Protein AF-A0A4P5YFX7-F1 (afdb_monomer)

Secondary structure (DSSP, 8-state):
-PPPP-PPPSBSEEEEE--TTS--THHHHHHHHHHHHHT----TTTTTSB-TTSPBPPSSPPPEEEEEPPS--S-SS-HHHHHHHHTBS-EEEEESTTGGG-HHHHHHHHHHIIIIIGGGEEEEE-SSBTT--GGGGGGB-S-HHHHEEE-TTSPEEEEE---EEEE-S-TTS----S-HHHHHHHHHHTT--HHHHHHHHHHHHHHHHHHHHHHHHHHHT--HHHHHHHHHHHHHHHHHHHHHHHHHHHHHHHHHHHHHHHHHHHHGGGS---HHHHHHHHHHHHHHHHHHHHHHHHHHHHHHTHHHHHHHHHHHHHHH--HHHHHHHHHHHHHHHHTT-HHHHHHHHHHHHHTT-THHHHHHHHHHHTT-HHHHHHHHHHHHTTGGG---HHHHHHHHHHHHHHTT-HHHHHHHHHHHHTT-TTS-HHHHHHHHHHHHHHTT-HHHHHHHHHHHTS--SSS---HHHHHHHHHHHHHTT-HHHHHHHHHHHHHTSSS---HHHHHHHHHHHHHSS--HHHHHHHHHHHHHHHHTTSS-SSSSHHHHHHHHHHHHHHHHHTT-HHHHHHHHHHHH-TTSTT--HHHHHHHHHHHHHTT-HHHHHHHHHHHHHHHHHHHHHHHHHHHHHHHTT----SSPPSSSS--TT--HHHHHHHHHHHHHHHHHHHHSS-TTHHHHHHHHHHHHH-GGG-SS--HHHHHHHHHHHHTTT-HHHHHHHHHHHHH-BTTTB---HHHHHHHHHHHHTT--HHHHHHHHHHHHHHHHHHHHH-SSSTHHHHHHHHHHTTT-HHHHHHHHHHHHT-TT-TTS-----HHHHHHHHHHHHHTT-HHHHHHHHHHHHHHT-HHHHHHHHHHHHHTSS-HHHHHHHHHHHHHTSSS---HHHHHHHHHHHHHTT-TTHHHHHHHHHTTS-HHHHHHHHHHHHH---------PPPPPPPPP-

pLDDT: mean 79.08, std 16.48, range [25.22, 98.19]

Nearest PDB structures (foldseek):
  4bwr-assembly1_A  TM=5.707E-01  e=2.532E-15  Escherichia coli CFT073
  8sxq-assembly2_B  TM=4.486E-01  e=2.432E-11  Legionella pneumophila
  7mqz-assembly1_A  TM=6.831E-01  e=1.060E-05  Homo sapiens
  5b26-assembly1_B  TM=6.612E-01  e=2.059E-04  Mus musculus
  7ula-assembly1_B  TM=5.042E-01  e=2.803E-04  Pseudomonas putida

Solvent-accessible surface area (backbone atoms only — not comparable to full-atom values): 48955 Å² total; per-residue (Å²): 130,82,79,76,79,82,65,82,61,67,23,47,33,32,39,41,33,54,52,88,73,94,74,51,69,39,54,58,41,45,57,46,49,44,51,54,58,50,66,47,80,53,51,75,88,47,28,72,36,65,28,81,81,68,45,69,32,57,76,56,69,49,57,56,44,76,48,73,52,72,98,71,79,92,53,80,67,45,74,69,54,50,51,51,56,66,23,30,64,22,39,38,38,52,20,16,42,62,31,46,71,32,68,50,55,32,51,52,44,24,55,46,37,53,70,75,45,56,95,36,38,33,34,37,32,36,27,53,37,76,85,37,55,77,99,44,37,80,34,20,7,58,23,67,47,55,45,20,38,59,42,92,86,42,49,79,42,94,49,74,36,86,54,57,67,26,73,46,32,38,95,89,57,45,68,39,62,84,43,44,64,63,46,31,52,52,34,48,77,71,70,45,57,67,76,58,27,54,50,52,24,53,55,45,42,55,48,48,50,55,30,50,46,42,52,50,17,60,67,62,33,48,59,52,63,74,51,50,60,48,48,56,50,47,47,56,45,49,52,51,45,46,56,46,46,51,50,44,48,57,46,46,53,50,46,52,51,50,49,52,49,50,53,50,52,60,70,53,71,80,65,81,97,48,77,66,58,58,55,50,49,54,50,50,53,48,52,53,52,50,51,52,50,51,52,53,49,51,50,53,56,51,58,73,46,41,30,58,51,32,30,58,54,18,54,57,27,50,72,70,66,37,77,69,34,44,53,54,18,50,54,32,14,49,56,9,28,75,70,64,27,41,70,18,18,30,54,39,11,51,56,28,45,77,71,70,36,70,70,15,56,58,30,26,51,51,8,27,74,65,66,36,47,67,27,20,29,50,52,13,53,31,16,52,69,46,40,96,84,34,78,62,24,58,64,52,12,35,56,28,10,45,62,18,28,78,75,67,38,46,72,18,16,39,52,34,14,53,36,6,59,71,56,40,87,95,31,64,28,54,51,36,14,40,54,27,10,47,53,13,26,75,72,71,35,21,65,16,18,34,50,31,17,63,58,25,63,39,73,66,76,83,32,64,56,39,59,70,63,16,52,52,31,27,49,53,5,28,73,62,62,26,56,70,27,20,51,50,51,18,52,32,20,58,69,31,64,96,45,77,61,33,59,69,63,15,48,53,31,26,50,54,40,56,74,48,99,56,61,66,67,62,26,44,52,34,45,44,52,53,19,50,33,20,58,71,62,76,39,83,84,44,100,46,76,70,49,19,39,52,51,15,50,51,46,21,49,59,42,27,73,75,64,36,16,66,26,22,27,54,44,10,53,54,17,53,36,79,88,41,97,68,44,33,65,70,60,11,51,54,25,18,47,52,2,28,75,52,70,21,56,66,12,19,45,56,39,22,53,53,40,53,51,51,50,53,52,55,47,53,50,50,54,49,52,51,52,51,31,59,73,70,72,42,78,77,60,93,61,78,78,81,84,76,88,61,67,88,85,62,50,75,71,40,51,56,49,43,51,52,49,25,52,52,32,22,51,50,30,43,71,46,91,51,89,55,18,64,59,26,45,48,52,46,26,54,59,44,58,40,61,92,81,40,102,61,93,40,52,70,62,24,50,53,49,29,53,60,44,26,73,72,67,38,36,55,31,21,38,53,48,14,52,50,27,52,67,32,49,78,90,86,31,71,59,33,61,69,61,14,51,54,28,39,53,58,20,50,71,78,62,48,65,69,39,56,50,49,53,51,50,50,51,50,50,51,51,50,50,53,44,68,74,43,89,67,72,71,62,58,56,52,51,33,51,58,38,32,77,67,70,34,57,67,36,20,27,53,52,12,32,25,18,65,48,35,93,96,31,61,88,60,89,56,67,82,34,61,66,59,17,40,62,32,9,46,65,24,33,46,70,60,35,38,67,18,19,36,50,38,20,51,45,26,59,78,71,66,42,40,46,62,20,37,56,30,20,45,54,13,26,44,47,62,84,34,44,69,28,19,39,48,44,13,50,22,20,59,72,35,48,45,46,72,70,32,65,42,62,12,42,19,25,16,53,55,10,38,76,72,65,35,86,65,18,64,60,54,35,60,62,50,55,79,77,52,53,73,68,47,54,52,51,15,50,52,53,44,69,70,58,72,58,51,76,85,70,87,56,82,88,81,80,79,84,78,82,80,131

Foldseek 3Di:
DPPPDQDAAQALEEEEFEDPDDDDCRVVVQVLLQCLLQVDQPDPVQAQDQFPVRDHQHRHGGHYHYDYDDDDVPDLADPVNLVNLSRYLAYEYEWWLVLQVDPSNLVSLLSNLLVVNLLRYEYEDQFFDDPDDDPRPSRHGAHQSNQAHADNVSHGDPHGDDHQYQYLAFPVRHGHDSDLVVQLVVCVVVVHDNVVSVVSSVVSVVSNVLSSLSNSCSSSNHDSVVVVVVVVVVCVVVVVVVVVVVVVVVVVVVVVVVVVVVVVVVVCVPDDDDPVVVVVVVVVVVVVVVVVVVVVVVVVVVVVCQLVVLQVQLVVLVVVVDPVSLVSSLVSLVVSVVVPPLSSLQVNLVSCVVVVNLVSVVSLVSSLVVVNLVSLQVVLVCLQVVHSPRPNHLQSSLVSLVSSLVVQNLSSLQSNLVSQCVVPPPQQHNVSSLVSLVSSLVSLALVSLLSNLVSQCDQPPSRGHDNVSSLVSLVSSLVSVNLVSLLVNLVCLCV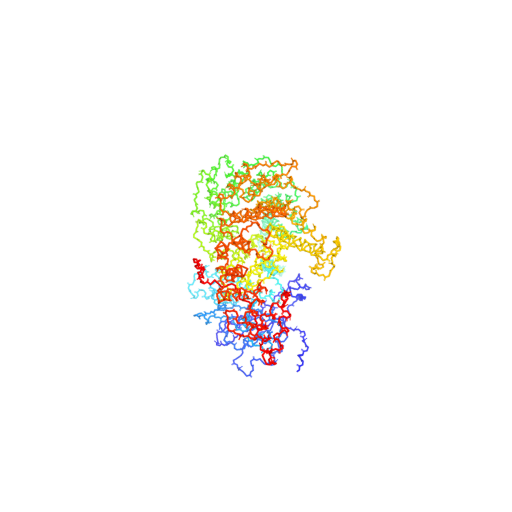VPSHDNDNVSSLVSLVSNLPDPDDPVSNLVSLLVQLVCLLVVVDDPDPDNVVSLVSSLVSLVVSVVVLALVSLQVQLVSQCPPVHPNHDNVSSLVSLCSSLVSVNLSSLQVNLVVLLVVLVVVLVVVVVVLVVCVVVVHPSDPDDDPPPPDPPPQPPVNLVVSLVSSLVSLVSSLPDPDPCVLVSLLVNLVSQCPCSSDPDNPNLVSQVSLVVSVVVLALQSLQVNLLCLCVADPPNGDRDNPSSVVSLVSSCPVVDVVSVVVNVVSVVVVLVVVVVVDPADAVVVVVLVVCVVVVNLVSLLLNLCLLCCHVVNVRHPHHNDLVSSLVSLQVCVLQLNLSSLQSNLVSCVVVLQQQSSLVSLVSSLLQLPDLVSLQVNLVCLCPVRSHDNDLLSSLLSLVSSVVVVNPPSVVSNVVSVVVDDPVSNVSSVVCNVPRDRDDDDRDDHDDRDDDDD

Mean predicted aligned error: 21.69 Å

Sequence (949 aa):
MAPPRPTPPDFWCHILSDQSQGHSPGDAWADWLEREVGGFPIPAKLAGRRNLRGEVIPSGFLPVCVTKSQKDPAALIDEALAAKLGRSLNLVVLCSPWATRSPLVDQVVRTYKMSGRSNRLLAAIVAGIPHAAGERAELECFPAATRFNVDEHGELLSTPAEPIAADFRTTDGGEGWPDPAAYLDALHEGGMDEPTAERMARAYGERLRLMKLKIIAGVLGVSLGELTERDLAHQKQVAAQRKRQTLIRVSLFGLLSAVGLAAAGLAWKSSVDTAAAKEEELRNNRLASEASRAIEQAKKEAETLRPIRLNDEAIKLLVDNTPASLAQAKIKLLEAAELGSVPAQYNLARLLLDQKDLEGVRWLEMAAAGGNLEANNFLGICHLNRLWGRSGGIVEAGRCFQFAAEKGYPPAMINLGYVAERGTPGHDGFRGAARWYERAGKSGDGQGWFKLYQVQSVDRGDLPRDLASAHQHLRQAAELGHPAAQWTLGQLLLKGEGMPADGQAAVEWFHRLTLQKADPRLADSARIELGKMYRDHRLKKAETAGGDLAEAIRIFTEVAARGNGSAAFQLGETYADTRSPVADEAMALSWYRKSAELSDDEGQFHMSQRLINGLVEQQAFYAATRWLNSREGRPATDTPYPDLFLDPQHGIASAEADRRTAEQWLTAVANSKSELKTKALVTLADLLLKRDLHPKDRFEEAFELLKRVAASKDALAQAMLAELYAEGRPPLLTSDQTKATELRELSLADGKPEVKSFLLQSEQARARKAANAVKTTPDYIKAMLLAAQRDHPKALTELGLSHLHFEGFENTSLPLDLAKAAQNLAPGALASDSLALMGLGLTYQKSKDLPNRYKLHLKAANNGDQPLAQLWVGAACEQGLGTAVDLIEADKWYQLASRSKQAGSVAARKRIEAKMTAEQLLEARRRAEAYKPLKAIPAEAATPPTPAK

Structure (mmCIF, N/CA/C/O backbone):
data_AF-A0A4P5YFX7-F1
#
_entry.id   AF-A0A4P5YFX7-F1
#
loop_
_atom_site.group_PDB
_atom_site.id
_atom_site.type_symbol
_atom_site.label_atom_id
_atom_site.label_alt_id
_atom_site.label_comp_id
_atom_site.label_asym_id
_atom_site.label_entity_id
_atom_site.label_seq_id
_atom_site.pdbx_PDB_ins_code
_atom_site.Cartn_x
_atom_site.Cartn_y
_atom_site.Cartn_z
_atom_site.occupancy
_atom_site.B_iso_or_equiv
_atom_site.auth_seq_id
_atom_site.auth_comp_id
_atom_site.auth_asym_id
_atom_site.auth_atom_id
_atom_site.pdbx_PDB_model_num
ATOM 1 N N . MET A 1 1 ? -44.581 -21.204 -22.431 1.00 33.53 1 MET A N 1
ATOM 2 C CA . MET A 1 1 ? -43.700 -22.130 -23.176 1.00 33.53 1 MET A CA 1
ATOM 3 C C . MET A 1 1 ? -42.330 -22.069 -22.529 1.00 33.53 1 MET A C 1
ATOM 5 O O . MET A 1 1 ? -41.833 -20.968 -22.350 1.00 33.53 1 MET A O 1
ATOM 9 N N . ALA A 1 2 ? -41.764 -23.202 -22.109 1.00 25.22 2 ALA A N 1
ATOM 10 C CA . ALA A 1 2 ? -40.372 -23.234 -21.657 1.00 25.22 2 ALA A CA 1
ATOM 11 C C . ALA A 1 2 ? -39.459 -22.763 -22.806 1.00 25.22 2 ALA A C 1
ATOM 13 O O . ALA A 1 2 ? -39.756 -23.106 -23.956 1.00 25.22 2 ALA A O 1
ATOM 14 N N . PRO A 1 3 ? -38.392 -21.986 -22.542 1.00 32.31 3 PRO A N 1
ATOM 15 C CA . PRO A 1 3 ? -37.479 -21.573 -23.597 1.00 32.31 3 PRO A CA 1
ATOM 16 C C . PRO A 1 3 ? -36.895 -22.827 -24.271 1.00 32.31 3 PRO A C 1
ATOM 18 O O . PRO A 1 3 ? -36.580 -23.801 -23.574 1.00 32.31 3 PRO A O 1
ATOM 21 N N . PRO A 1 4 ? -36.789 -22.854 -25.612 1.00 32.62 4 PRO A N 1
ATOM 22 C CA . PRO A 1 4 ? -36.191 -23.982 -26.310 1.00 32.62 4 PRO A CA 1
ATOM 23 C C . PRO A 1 4 ? -34.784 -24.231 -25.756 1.00 32.62 4 PRO A C 1
ATOM 25 O O . PRO A 1 4 ? -34.038 -23.288 -25.486 1.00 32.62 4 PRO A O 1
ATOM 28 N N . ARG A 1 5 ? -34.428 -25.510 -25.557 1.00 32.31 5 ARG A N 1
ATOM 29 C CA . ARG A 1 5 ? -33.066 -25.907 -25.164 1.00 32.31 5 ARG A CA 1
ATOM 30 C C . ARG A 1 5 ? -32.065 -25.199 -26.091 1.00 32.31 5 ARG A C 1
ATOM 32 O O . ARG A 1 5 ? -32.259 -25.279 -27.305 1.00 32.31 5 ARG A O 1
ATOM 39 N N . PRO A 1 6 ? -31.024 -24.531 -25.564 1.00 39.16 6 PRO A N 1
ATOM 40 C CA . PRO A 1 6 ? -30.099 -23.777 -26.395 1.00 39.16 6 PRO A CA 1
ATOM 41 C C . PRO A 1 6 ? -29.383 -24.735 -27.347 1.00 39.16 6 PRO A C 1
ATOM 43 O O . PRO A 1 6 ? -28.639 -25.620 -26.924 1.00 39.16 6 PRO A O 1
ATOM 46 N N . THR A 1 7 ? -29.634 -24.573 -28.643 1.00 48.03 7 THR A N 1
ATOM 47 C CA . THR A 1 7 ? -28.778 -25.128 -29.691 1.00 48.03 7 THR A CA 1
ATOM 48 C C . THR A 1 7 ? -27.353 -24.611 -29.479 1.00 48.03 7 THR A C 1
ATOM 50 O O . THR A 1 7 ? -27.197 -23.428 -29.158 1.00 48.03 7 THR A O 1
ATOM 53 N N . PRO A 1 8 ? -26.313 -25.451 -29.630 1.00 54.44 8 PRO A N 1
ATOM 54 C CA . PRO A 1 8 ? -24.936 -24.984 -29.543 1.00 54.44 8 PRO A CA 1
ATOM 55 C C . PRO A 1 8 ? -24.722 -23.838 -30.548 1.00 54.44 8 PRO A C 1
ATOM 57 O O . PRO A 1 8 ? -25.273 -23.886 -31.648 1.00 54.44 8 PRO A O 1
ATOM 60 N N . PRO A 1 9 ? -23.996 -22.778 -30.171 1.00 61.09 9 PRO A N 1
ATOM 61 C CA . PRO A 1 9 ? -23.853 -21.604 -31.017 1.00 61.09 9 PRO A CA 1
ATOM 62 C C . PRO A 1 9 ? -23.008 -21.921 -32.254 1.00 61.09 9 PRO A C 1
ATOM 64 O O . PRO A 1 9 ? -21.931 -22.505 -32.146 1.00 61.09 9 PRO A O 1
ATOM 67 N N . ASP A 1 10 ? -23.488 -21.488 -33.417 1.00 62.25 10 ASP A N 1
ATOM 68 C CA . ASP A 1 10 ? -22.832 -21.692 -34.712 1.00 62.25 10 ASP A CA 1
ATOM 69 C C . ASP A 1 10 ? -21.980 -20.493 -35.146 1.00 62.25 10 ASP A C 1
ATOM 71 O O . ASP A 1 10 ? -21.104 -20.638 -35.996 1.00 62.25 10 ASP A O 1
ATOM 75 N N . PHE A 1 11 ? -22.203 -19.316 -34.549 1.00 64.62 11 PHE A N 1
ATOM 76 C CA . PHE A 1 11 ? -21.476 -18.082 -34.844 1.00 64.62 11 PHE A CA 1
ATOM 77 C C . PHE A 1 11 ? -20.698 -17.611 -33.620 1.00 64.62 11 PHE A C 1
ATOM 79 O O . PHE A 1 11 ? -21.199 -17.585 -32.494 1.00 64.62 11 PHE A O 1
ATOM 86 N N . TRP A 1 12 ? -19.454 -17.198 -33.833 1.00 71.06 12 TRP A N 1
ATOM 87 C CA . TRP A 1 12 ? -18.583 -16.748 -32.748 1.00 71.06 12 TRP A CA 1
ATOM 88 C C . TRP A 1 12 ? -18.787 -15.278 -32.387 1.00 71.06 12 TRP A C 1
ATOM 90 O O . TRP A 1 12 ? -18.607 -14.884 -31.234 1.00 71.06 12 TRP A O 1
ATOM 100 N N . CYS A 1 13 ? -19.177 -14.472 -33.367 1.00 82.06 13 CYS A N 1
ATOM 101 C CA . CYS A 1 13 ? -19.374 -13.043 -33.222 1.00 82.06 13 CYS A CA 1
ATOM 102 C C . CYS A 1 13 ? -20.469 -12.575 -34.183 1.00 82.06 13 CYS A C 1
ATOM 104 O O . CYS A 1 13 ? -20.470 -12.950 -35.357 1.00 82.06 13 CYS A O 1
ATOM 106 N N . HIS A 1 14 ? -21.375 -11.751 -33.674 1.00 85.56 14 HIS A N 1
ATOM 107 C CA . HIS A 1 14 ? -22.331 -10.993 -34.459 1.00 85.56 14 HIS A CA 1
ATOM 108 C C . HIS A 1 14 ? -21.889 -9.530 -34.485 1.00 85.56 14 HIS A C 1
ATOM 110 O O . HIS A 1 14 ? -21.730 -8.937 -33.420 1.00 85.56 14 HIS A O 1
ATOM 116 N N . ILE A 1 15 ? -21.678 -8.949 -35.663 1.00 84.31 15 ILE A N 1
ATOM 117 C CA . ILE A 1 15 ? -21.344 -7.530 -35.824 1.00 84.31 15 ILE A CA 1
ATOM 118 C C . ILE A 1 15 ? -22.606 -6.789 -36.251 1.00 84.31 15 ILE A C 1
ATOM 120 O O . ILE A 1 15 ? -23.277 -7.184 -37.206 1.00 84.31 15 ILE A O 1
ATOM 124 N N . LEU A 1 16 ? -22.916 -5.716 -35.534 1.00 82.38 16 LEU A N 1
ATOM 125 C CA . LEU A 1 16 ? -24.116 -4.920 -35.738 1.00 82.38 16 LEU A CA 1
ATOM 126 C C . LEU A 1 16 ? -23.755 -3.498 -36.184 1.00 82.38 16 LEU A C 1
ATOM 128 O O . LEU A 1 16 ? -23.052 -2.788 -35.457 1.00 82.38 16 LEU A O 1
ATOM 132 N N . SER A 1 17 ? -24.258 -3.094 -37.356 1.00 80.25 17 SER A N 1
ATOM 133 C CA . SER A 1 17 ? -24.105 -1.747 -37.925 1.00 80.25 17 SER A CA 1
ATOM 134 C C . SER A 1 17 ? -25.452 -1.102 -38.272 1.00 80.25 17 SER A C 1
ATOM 136 O O . SER A 1 17 ? -26.448 -1.789 -38.516 1.00 80.25 17 SER A O 1
ATOM 138 N N . ASP A 1 18 ? -25.480 0.235 -38.312 1.00 71.12 18 ASP A N 1
ATOM 139 C CA . ASP A 1 18 ? -26.653 1.020 -38.715 1.00 71.12 18 ASP A CA 1
ATOM 140 C C . ASP A 1 18 ? -26.486 1.690 -40.095 1.00 71.12 18 ASP A C 1
ATOM 142 O O . ASP A 1 18 ? -25.391 2.144 -40.443 1.00 71.12 18 ASP A O 1
ATOM 146 N N . GLN A 1 19 ? -27.594 1.791 -40.847 1.00 61.03 19 GLN A N 1
ATOM 147 C CA . GLN A 1 19 ? -27.685 2.401 -42.186 1.00 61.03 19 GLN A CA 1
ATOM 148 C C . GLN A 1 19 ? -28.582 3.650 -42.254 1.00 61.03 19 GLN A C 1
ATOM 150 O O . GLN A 1 19 ? -28.950 4.102 -43.347 1.00 61.03 19 GLN A O 1
ATOM 155 N N . SER A 1 20 ? -28.977 4.236 -41.122 1.00 52.41 20 SER A N 1
ATOM 156 C CA . SER A 1 20 ? -29.813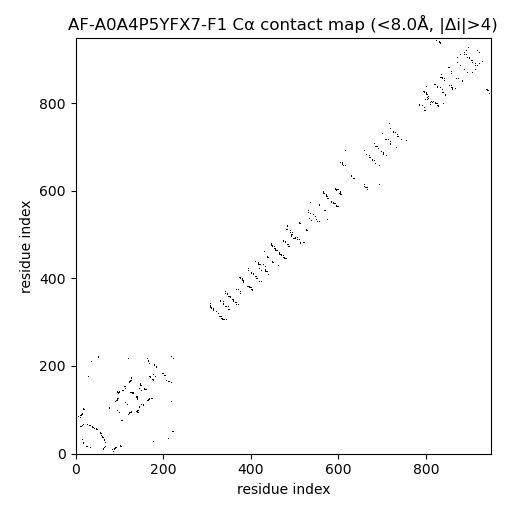 5.430 -41.181 1.00 52.41 20 SER A CA 1
ATOM 157 C C . SER A 1 20 ? -29.012 6.602 -41.785 1.00 52.41 20 SER A C 1
ATOM 159 O O . SER A 1 20 ? -28.072 7.103 -41.186 1.00 52.41 20 SER A O 1
ATOM 161 N N . GLN A 1 21 ? -29.406 7.036 -42.995 1.00 48.88 21 GLN A N 1
ATOM 162 C CA . GLN A 1 21 ? -28.965 8.260 -43.703 1.00 48.88 21 GLN A CA 1
ATOM 163 C C . GLN A 1 21 ? -27.755 8.187 -44.665 1.00 48.88 21 GLN A C 1
ATOM 165 O O . GLN A 1 21 ? -26.967 9.120 -44.696 1.00 48.88 21 GLN A O 1
ATOM 170 N N . GLY A 1 22 ? -27.622 7.164 -45.524 1.00 48.97 22 GLY A N 1
ATOM 171 C CA . GLY A 1 22 ? -26.966 7.285 -46.856 1.00 48.97 22 GLY A CA 1
ATOM 172 C C . GLY A 1 22 ? -25.469 7.665 -46.942 1.00 48.97 22 GLY A C 1
ATOM 173 O O . GLY A 1 22 ? -24.902 7.608 -48.026 1.00 48.97 22 GLY A O 1
ATOM 174 N N . HIS A 1 23 ? -24.826 7.990 -45.824 1.00 50.78 23 HIS A N 1
ATOM 175 C CA . HIS A 1 23 ? -23.404 8.271 -45.642 1.00 50.78 23 HIS A CA 1
ATOM 176 C C . HIS A 1 23 ? -22.985 7.727 -44.268 1.00 50.78 23 HIS A C 1
ATOM 178 O O . HIS A 1 23 ? -22.605 8.475 -43.375 1.00 50.78 23 HIS A O 1
ATOM 184 N N . SER A 1 24 ? -23.111 6.412 -44.063 1.00 53.00 24 SER A N 1
ATOM 185 C CA . SER A 1 24 ? -22.639 5.773 -42.830 1.00 53.00 24 SER A CA 1
ATOM 186 C C . SER A 1 24 ? -21.319 5.046 -43.104 1.00 53.00 24 SER A C 1
ATOM 188 O O . SER A 1 24 ? -21.329 4.031 -43.804 1.00 53.00 24 SER A O 1
ATOM 190 N N . PRO A 1 25 ? -20.181 5.481 -42.531 1.00 64.06 25 PRO A N 1
ATOM 191 C CA . PRO A 1 25 ? -18.955 4.680 -42.522 1.00 64.06 25 PRO A CA 1
ATOM 192 C C . PRO A 1 25 ? -19.122 3.346 -41.765 1.00 64.06 25 PRO A C 1
ATOM 194 O O . PRO A 1 25 ? -18.244 2.486 -41.833 1.00 64.06 25 PRO A O 1
ATOM 197 N N . GLY A 1 26 ? -20.259 3.127 -41.087 1.00 71.94 26 GLY A N 1
ATOM 198 C CA . GLY A 1 26 ? -20.586 1.911 -40.345 1.00 71.94 26 GLY A CA 1
ATOM 199 C C . GLY A 1 26 ? -20.544 0.617 -41.163 1.00 71.94 26 GLY A C 1
ATOM 200 O O . GLY A 1 26 ? -20.129 -0.404 -40.626 1.00 71.94 26 GLY A O 1
ATOM 201 N N . ASP A 1 27 ? -20.898 0.628 -42.451 1.00 74.44 27 ASP A N 1
ATOM 202 C CA . ASP A 1 27 ? -20.816 -0.587 -43.282 1.00 74.44 27 ASP A CA 1
ATOM 203 C C . ASP A 1 27 ? -19.386 -0.943 -43.657 1.00 74.44 27 ASP A C 1
ATOM 205 O O . ASP A 1 27 ? -18.995 -2.104 -43.565 1.00 74.44 27 ASP A O 1
ATOM 209 N N . ALA A 1 28 ? -18.590 0.062 -44.024 1.00 80.94 28 ALA A N 1
ATOM 210 C CA . ALA A 1 28 ? -17.171 -0.131 -44.284 1.00 80.94 28 ALA A CA 1
ATOM 211 C C . ALA A 1 28 ? -16.464 -0.655 -43.024 1.00 80.94 28 ALA A C 1
ATOM 213 O O . ALA A 1 28 ? -15.618 -1.545 -43.105 1.00 80.94 28 ALA A O 1
ATOM 214 N N . TRP A 1 29 ? -16.868 -0.163 -41.849 1.00 87.44 29 TRP A N 1
ATOM 215 C CA . TRP A 1 29 ? -16.424 -0.670 -40.554 1.00 87.44 29 TRP A CA 1
ATOM 216 C C . TRP A 1 29 ? -16.889 -2.100 -40.267 1.00 87.44 29 TRP A C 1
ATOM 218 O O . TRP A 1 29 ? -16.093 -2.902 -39.775 1.00 87.44 29 TRP A O 1
ATOM 228 N N . ALA A 1 30 ? -18.141 -2.440 -40.575 1.00 86.44 30 ALA A N 1
ATOM 229 C CA . ALA A 1 30 ? -18.684 -3.779 -40.371 1.00 86.44 30 ALA A CA 1
ATOM 230 C C . ALA A 1 30 ? -17.991 -4.812 -41.266 1.00 86.44 30 ALA A C 1
ATOM 232 O O . ALA A 1 30 ? -17.536 -5.837 -40.764 1.00 86.44 30 ALA A O 1
ATOM 233 N N . ASP A 1 31 ? -17.829 -4.500 -42.553 1.00 85.94 31 ASP A N 1
ATOM 234 C CA . ASP A 1 31 ? -17.156 -5.355 -43.539 1.00 85.94 31 ASP A CA 1
ATOM 235 C C . ASP A 1 31 ? -15.665 -5.512 -43.214 1.00 85.94 31 ASP A C 1
ATOM 237 O O . ASP A 1 31 ? -15.078 -6.589 -43.361 1.00 85.94 31 ASP A O 1
ATOM 241 N N . TRP A 1 32 ? -15.028 -4.436 -42.741 1.00 89.31 32 TRP A N 1
ATOM 242 C CA . TRP A 1 32 ? -13.650 -4.489 -42.270 1.00 89.31 32 TRP A CA 1
ATOM 243 C C . TRP A 1 32 ? -13.519 -5.380 -41.032 1.00 89.31 32 TRP A C 1
ATOM 245 O O . TRP A 1 32 ? -12.701 -6.299 -41.041 1.00 89.31 32 TRP A O 1
ATOM 255 N N . LEU A 1 33 ? -14.341 -5.178 -39.996 1.00 88.81 33 LEU A N 1
ATOM 256 C CA . LEU A 1 33 ? -14.292 -5.997 -38.781 1.00 88.81 33 LEU A CA 1
ATOM 257 C C . LEU A 1 33 ? -14.639 -7.461 -39.053 1.00 88.81 33 LEU A C 1
ATOM 259 O O . LEU A 1 33 ? -14.009 -8.338 -38.467 1.00 88.81 33 LEU A O 1
ATOM 263 N N . GLU A 1 34 ? -15.597 -7.745 -39.934 1.00 88.56 34 GLU A N 1
ATOM 264 C CA . GLU A 1 34 ? -15.945 -9.112 -40.328 1.00 88.56 34 GLU A CA 1
ATOM 265 C C . GLU A 1 34 ? -14.733 -9.832 -40.915 1.00 88.56 34 GLU A C 1
ATOM 267 O O . GLU A 1 34 ? -14.361 -10.912 -40.448 1.00 88.56 34 GLU A O 1
ATOM 272 N N . ARG A 1 35 ? -14.069 -9.201 -41.889 1.00 87.31 35 ARG A N 1
ATOM 273 C CA . ARG A 1 35 ? -12.868 -9.746 -42.524 1.00 87.31 35 ARG A CA 1
ATOM 274 C C . ARG A 1 35 ? -11.719 -9.900 -41.531 1.00 87.31 35 ARG A C 1
ATOM 276 O O . ARG A 1 35 ? -11.031 -10.919 -41.543 1.00 87.31 35 ARG A O 1
ATOM 283 N N . GLU A 1 36 ? -11.500 -8.906 -40.677 1.00 87.50 36 GLU A N 1
ATOM 284 C CA . GLU A 1 36 ? -10.391 -8.902 -39.725 1.00 87.50 36 GLU A CA 1
ATOM 285 C C . GLU A 1 36 ? -10.576 -9.917 -38.589 1.00 87.50 36 GLU A C 1
ATOM 287 O O . GLU A 1 36 ? -9.613 -10.579 -38.202 1.00 87.50 36 GLU A O 1
ATOM 292 N N . VAL A 1 37 ? -11.794 -10.060 -38.058 1.00 85.38 37 VAL A N 1
ATOM 293 C CA . VAL A 1 37 ? -12.112 -11.033 -37.002 1.00 85.38 37 VAL A CA 1
ATOM 294 C C . VAL A 1 37 ? -12.202 -12.440 -37.589 1.00 85.38 37 VAL A C 1
ATOM 296 O O . VAL A 1 37 ? -11.576 -13.356 -37.060 1.00 85.38 37 VAL A O 1
ATOM 299 N N . GLY A 1 38 ? -12.921 -12.619 -38.700 1.00 81.19 38 GLY A N 1
ATOM 300 C CA . GLY A 1 38 ? -13.085 -13.919 -39.355 1.00 81.19 38 GLY A CA 1
ATOM 301 C C . GLY A 1 38 ? -11.784 -14.467 -39.948 1.00 81.19 38 GLY A C 1
ATOM 302 O O . GLY A 1 38 ? -11.569 -15.677 -39.960 1.00 81.19 38 GLY A O 1
ATOM 303 N N . GLY A 1 39 ? -10.885 -13.586 -40.392 1.00 79.50 39 GLY A N 1
ATOM 304 C CA . GLY A 1 39 ? -9.578 -13.945 -40.943 1.00 79.50 39 GLY A CA 1
ATOM 305 C C . GLY A 1 39 ? -8.458 -14.100 -39.910 1.00 79.50 39 GLY A C 1
ATOM 306 O O . GLY A 1 39 ? -7.325 -14.395 -40.300 1.00 79.50 39 GLY A O 1
ATOM 307 N N . PHE A 1 40 ? -8.711 -13.889 -38.612 1.00 82.31 40 PHE A N 1
ATOM 308 C CA . PHE A 1 40 ? -7.638 -13.900 -37.617 1.00 82.31 40 PHE A CA 1
ATOM 309 C C . PHE A 1 40 ? -7.153 -15.327 -37.300 1.00 82.31 40 PHE A C 1
ATOM 311 O O . PHE A 1 40 ? -7.925 -16.158 -36.816 1.00 82.31 40 PHE A O 1
ATOM 318 N N . PRO A 1 41 ? -5.859 -15.647 -37.489 1.00 80.06 41 PRO A N 1
ATOM 319 C CA . PRO A 1 41 ? -5.345 -16.978 -37.194 1.00 80.06 41 PRO A CA 1
ATOM 320 C C . PRO A 1 41 ? -5.164 -17.167 -35.682 1.00 80.06 41 PRO A C 1
ATOM 322 O O . PRO A 1 41 ? -4.207 -16.647 -35.092 1.00 80.06 41 PRO A O 1
ATOM 325 N N . ILE A 1 42 ? -6.052 -17.950 -35.057 1.00 79.25 42 ILE A N 1
ATOM 326 C CA . ILE A 1 42 ? -5.978 -18.236 -33.618 1.00 79.25 42 ILE A CA 1
ATOM 327 C C . ILE A 1 42 ? -4.621 -18.878 -33.284 1.00 79.25 42 ILE A C 1
ATOM 329 O O . ILE A 1 42 ? -4.190 -19.837 -33.932 1.00 79.25 42 ILE A O 1
ATOM 333 N N . PRO A 1 43 ? -3.903 -18.370 -32.270 1.00 79.38 43 PRO A N 1
ATOM 334 C CA . PRO A 1 43 ? -2.618 -18.930 -31.892 1.00 79.38 43 PRO A CA 1
ATOM 335 C C . PRO A 1 43 ? -2.697 -20.388 -31.440 1.00 79.38 43 PRO A C 1
ATOM 337 O O . PRO A 1 43 ? -3.454 -20.701 -30.532 1.00 79.38 43 PRO A O 1
ATOM 340 N N . ALA A 1 44 ? -1.831 -21.264 -31.963 1.00 76.56 44 ALA A N 1
ATOM 341 C CA . ALA A 1 44 ? -1.777 -22.677 -31.554 1.00 76.56 44 ALA A CA 1
ATOM 342 C C . ALA A 1 44 ? -1.550 -22.888 -30.042 1.00 76.56 44 ALA A C 1
ATOM 344 O O . ALA A 1 44 ? -2.016 -23.870 -29.486 1.00 76.56 44 ALA A O 1
ATOM 345 N N . LYS A 1 45 ? -0.864 -21.952 -29.364 1.00 77.56 45 LYS A N 1
ATOM 346 C CA . LYS A 1 45 ? -0.687 -21.964 -27.898 1.00 77.56 45 LYS A CA 1
ATOM 347 C C . LYS A 1 45 ? -1.970 -21.618 -27.124 1.00 77.56 45 LYS A C 1
ATOM 349 O O . LYS A 1 45 ? -2.055 -21.909 -25.936 1.00 77.56 45 LYS A O 1
ATOM 354 N N . LEU A 1 46 ? -2.919 -20.943 -27.776 1.00 79.44 46 LEU A N 1
ATOM 355 C CA . LEU A 1 46 ? -4.224 -20.597 -27.214 1.00 79.44 46 LEU A CA 1
ATOM 356 C C . LEU A 1 46 ? -5.276 -21.645 -27.585 1.00 79.44 46 LEU A C 1
ATOM 358 O O . LEU A 1 46 ? -6.087 -21.994 -26.738 1.00 79.44 46 LEU A O 1
ATOM 362 N N . ALA A 1 47 ? -5.230 -22.190 -28.802 1.00 81.81 47 ALA A N 1
ATOM 363 C CA . ALA A 1 47 ? -6.113 -23.266 -29.239 1.00 81.81 47 ALA A CA 1
ATOM 364 C C . ALA A 1 47 ? -6.053 -24.478 -28.285 1.00 81.81 47 ALA A C 1
ATOM 366 O O . ALA A 1 47 ? -4.979 -24.941 -27.908 1.00 81.81 47 ALA A O 1
ATOM 367 N N . GLY A 1 48 ? -7.216 -24.983 -27.875 1.00 79.06 48 GLY A N 1
ATOM 368 C CA . GLY A 1 48 ? -7.376 -26.074 -26.910 1.00 79.06 48 GLY A CA 1
ATOM 369 C C . GLY A 1 48 ? -7.262 -25.659 -25.437 1.00 79.06 48 GLY A C 1
ATOM 370 O O . GLY A 1 48 ? -7.618 -26.440 -24.555 1.00 79.06 48 GLY A O 1
ATOM 371 N N . ARG A 1 49 ? -6.805 -24.435 -25.141 1.00 87.62 49 ARG A N 1
ATOM 372 C CA . ARG A 1 49 ? -6.681 -23.909 -23.774 1.00 87.62 49 ARG A CA 1
ATOM 373 C C . ARG A 1 49 ? -8.019 -23.342 -23.295 1.00 87.62 49 ARG A C 1
ATOM 375 O O . ARG A 1 49 ? -8.839 -22.921 -24.108 1.00 87.62 49 ARG A O 1
ATOM 382 N N . ARG A 1 50 ? -8.249 -23.312 -21.977 1.00 84.81 50 ARG A N 1
ATOM 383 C CA . ARG A 1 50 ? -9.422 -22.628 -21.408 1.00 84.81 50 ARG A CA 1
ATOM 384 C C . ARG A 1 50 ? -9.180 -21.117 -21.338 1.00 84.81 50 ARG A C 1
ATOM 386 O O . ARG A 1 50 ? -8.125 -20.699 -20.868 1.00 84.81 50 ARG A O 1
ATOM 393 N N . ASN A 1 51 ? -10.138 -20.326 -21.814 1.00 87.00 51 ASN A N 1
ATOM 394 C CA . ASN A 1 51 ? -10.124 -18.863 -21.752 1.00 87.00 51 ASN A CA 1
ATOM 395 C C . ASN A 1 51 ? -10.511 -18.347 -20.346 1.00 87.00 51 ASN A C 1
ATOM 397 O O . ASN A 1 51 ? -10.815 -19.137 -19.450 1.00 87.00 51 ASN A O 1
ATOM 401 N N . LEU A 1 52 ? -10.544 -17.023 -20.144 1.00 81.69 52 LEU A N 1
ATOM 402 C CA . LEU A 1 52 ? -10.919 -16.383 -18.868 1.00 81.69 52 LEU A CA 1
ATOM 403 C C . LEU A 1 52 ? -12.363 -16.686 -18.433 1.00 81.69 52 LEU A C 1
ATOM 405 O O . LEU A 1 52 ? -12.712 -16.500 -17.272 1.00 81.69 52 LEU A O 1
ATOM 409 N N . ARG A 1 53 ? -13.200 -17.168 -19.357 1.00 82.12 53 ARG A N 1
ATOM 410 C CA . ARG A 1 53 ? -14.579 -17.611 -19.111 1.00 82.12 53 ARG A CA 1
ATOM 411 C C . ARG A 1 53 ? -14.681 -19.127 -18.890 1.00 82.12 53 ARG A C 1
ATOM 413 O O . ARG A 1 53 ? -15.781 -19.654 -18.768 1.00 82.12 53 ARG A O 1
ATOM 420 N N . GLY A 1 54 ? -13.549 -19.836 -18.839 1.00 79.12 54 GLY A N 1
ATOM 421 C CA . GLY A 1 54 ? -13.480 -21.284 -18.650 1.00 79.12 54 GLY A CA 1
ATOM 422 C C . GLY A 1 54 ? -13.776 -22.110 -19.906 1.00 79.12 54 GLY A C 1
ATOM 423 O O . GLY A 1 54 ? -13.889 -23.328 -19.809 1.00 79.12 54 GLY A O 1
ATOM 424 N N . GLU A 1 55 ? -13.886 -21.499 -21.083 1.00 82.81 55 GLU A N 1
ATOM 425 C CA . GLU A 1 55 ? -14.280 -22.145 -22.342 1.00 82.81 55 GLU A CA 1
ATOM 426 C C . GLU A 1 55 ? -13.058 -22.586 -23.142 1.00 82.81 55 GLU A C 1
ATOM 428 O O . GLU A 1 55 ? -12.042 -21.896 -23.147 1.00 82.81 55 GLU A O 1
ATOM 433 N N . VAL A 1 56 ? -13.148 -23.709 -23.855 1.00 80.81 56 VAL A N 1
ATOM 434 C CA . VAL A 1 56 ? -12.051 -24.171 -24.715 1.00 80.81 56 VAL A CA 1
ATOM 435 C C . VAL A 1 56 ? -11.963 -23.287 -25.957 1.00 80.81 56 VAL A C 1
ATOM 437 O O . VAL A 1 56 ? -12.925 -23.166 -26.713 1.00 80.81 56 VAL A O 1
ATOM 440 N N . ILE A 1 57 ? -10.796 -22.687 -26.178 1.00 82.81 57 ILE A N 1
ATOM 441 C CA . ILE A 1 57 ? -10.518 -21.863 -27.353 1.00 82.81 57 ILE A CA 1
ATOM 442 C C . ILE A 1 57 ? -10.381 -22.789 -28.575 1.00 82.81 57 ILE A C 1
ATOM 444 O O . ILE A 1 57 ? -9.587 -23.732 -28.534 1.00 82.81 57 ILE A O 1
ATOM 448 N N . PRO A 1 58 ? -11.118 -22.563 -29.670 1.00 69.75 58 PRO A N 1
ATOM 449 C CA . PRO A 1 58 ? -11.061 -23.408 -30.853 1.00 69.75 58 PRO A CA 1
ATOM 450 C C . PRO A 1 58 ? -9.769 -23.182 -31.645 1.00 69.75 58 PRO A C 1
ATOM 452 O O . PRO A 1 58 ? -9.065 -22.187 -31.479 1.00 69.75 58 PRO A O 1
ATOM 455 N N . SER A 1 59 ? -9.458 -24.116 -32.540 1.00 66.38 59 SER A N 1
ATOM 456 C CA . SER A 1 59 ? -8.304 -24.033 -33.443 1.00 66.38 59 SER A CA 1
ATOM 457 C C . SER A 1 59 ? -8.510 -23.094 -34.642 1.00 66.38 59 SER A C 1
ATOM 459 O O . SER A 1 59 ? -7.538 -22.780 -35.326 1.00 66.38 59 SER A O 1
ATOM 461 N N . GLY A 1 60 ? -9.734 -22.607 -34.877 1.00 64.75 60 GLY A N 1
ATOM 462 C CA . GLY A 1 60 ? -10.085 -21.618 -35.904 1.00 64.75 60 GLY A CA 1
ATOM 463 C C . GLY A 1 60 ? -11.426 -20.939 -35.599 1.00 64.75 60 GLY A C 1
ATOM 464 O O . GLY A 1 60 ? -12.211 -21.465 -34.808 1.00 64.75 60 GLY A O 1
ATOM 465 N N . PHE A 1 61 ? -11.682 -19.763 -36.184 1.00 64.44 61 PHE A N 1
ATOM 466 C CA . PHE A 1 61 ? -12.965 -19.069 -36.022 1.00 64.44 61 PHE A CA 1
ATOM 467 C C . PHE A 1 61 ? -14.089 -19.792 -36.778 1.00 64.44 61 PHE A C 1
ATOM 469 O O . PHE A 1 61 ? -13.924 -20.183 -37.932 1.00 64.44 61 PHE A O 1
ATOM 476 N N . LEU A 1 62 ? -15.242 -19.931 -36.118 1.00 60.47 62 LEU A N 1
ATOM 477 C CA . LEU A 1 62 ? -16.537 -20.149 -36.770 1.00 60.47 62 LEU A CA 1
ATOM 478 C C . LEU A 1 62 ? -17.001 -18.842 -37.456 1.00 60.47 62 LEU A C 1
ATOM 480 O O . LEU A 1 62 ? -16.453 -17.783 -37.136 1.00 60.47 62 LEU A O 1
ATOM 484 N N . PRO A 1 63 ? -17.986 -18.875 -38.378 1.00 65.81 63 PRO A N 1
ATOM 485 C CA . PRO A 1 63 ? -18.363 -17.710 -39.178 1.00 65.81 63 PRO A CA 1
ATOM 486 C C . PRO A 1 63 ? -18.715 -16.485 -38.318 1.00 65.81 63 PRO A C 1
ATOM 488 O O . PRO A 1 63 ? -19.336 -16.604 -37.255 1.00 65.81 63 PRO A O 1
ATOM 491 N N . VAL A 1 64 ? -18.318 -15.303 -38.791 1.00 71.94 64 VAL A N 1
ATOM 492 C CA . VAL A 1 64 ? -18.780 -14.011 -38.270 1.00 71.94 64 VAL A CA 1
ATOM 493 C C . VAL A 1 64 ? -20.050 -13.656 -39.032 1.00 71.94 64 VAL A C 1
ATOM 495 O O . VAL A 1 64 ? -20.105 -13.821 -40.245 1.00 71.94 64 VAL A O 1
ATOM 498 N N . CYS A 1 65 ? -21.092 -13.233 -38.324 1.00 76.50 65 CYS A N 1
ATOM 499 C CA . CYS A 1 65 ? -22.330 -12.791 -38.955 1.00 76.50 65 CYS A CA 1
ATOM 500 C C . CYS A 1 65 ? -22.415 -11.271 -38.862 1.00 76.50 65 CYS A C 1
ATOM 502 O O . CYS A 1 65 ? -22.283 -10.724 -37.769 1.00 76.50 65 CYS A O 1
ATOM 504 N N . VAL A 1 66 ? -22.687 -10.600 -39.977 1.00 74.25 66 VAL A N 1
ATOM 505 C CA . VAL A 1 66 ? -22.962 -9.160 -40.003 1.00 74.25 66 VAL A CA 1
ATOM 506 C C . VAL A 1 66 ? -24.452 -8.941 -40.221 1.00 74.25 66 VAL A C 1
ATOM 508 O O . VAL A 1 66 ? -25.044 -9.530 -41.128 1.00 74.25 66 VAL A O 1
ATOM 511 N N . THR A 1 67 ? -25.057 -8.084 -39.403 1.00 74.88 67 THR A N 1
ATOM 512 C CA . THR A 1 67 ? -26.389 -7.536 -39.677 1.00 74.88 67 THR A CA 1
ATOM 513 C C . THR A 1 67 ? -26.252 -6.056 -39.970 1.00 74.88 67 THR A C 1
ATOM 515 O O . THR A 1 67 ? -25.866 -5.277 -39.098 1.00 74.88 67 THR A O 1
ATOM 518 N N . LYS A 1 68 ? -26.587 -5.697 -41.211 1.00 70.38 68 LYS A N 1
ATOM 519 C CA . LYS A 1 68 ? -26.705 -4.317 -41.673 1.00 70.38 68 LYS A CA 1
ATOM 520 C C . LYS A 1 68 ? -28.180 -3.931 -41.608 1.00 70.38 68 LYS A C 1
ATOM 522 O O . LYS A 1 68 ? -29.022 -4.648 -42.150 1.00 70.38 68 LYS A O 1
ATOM 527 N N . SER A 1 69 ? -28.493 -2.846 -40.910 1.00 59.00 69 SER A N 1
ATOM 528 C CA . SER A 1 69 ? -29.858 -2.313 -40.808 1.00 59.00 69 SER A CA 1
ATOM 529 C C . SER A 1 69 ? -30.456 -2.033 -42.199 1.00 59.00 69 SER A C 1
ATOM 531 O O . SER A 1 69 ? -29.782 -1.443 -43.038 1.00 59.00 69 SER A O 1
ATOM 533 N N . GLN A 1 70 ? -31.705 -2.437 -42.464 1.00 55.44 70 GLN A N 1
ATOM 534 C CA . GLN A 1 70 ? -32.466 -1.996 -43.646 1.00 55.44 70 GLN A CA 1
ATOM 535 C C . GLN A 1 70 ? -33.512 -0.943 -43.253 1.00 55.44 70 GLN A C 1
ATOM 537 O O . GLN A 1 70 ? -33.928 -0.855 -42.103 1.00 55.44 70 GLN A O 1
ATOM 542 N N . LYS A 1 71 ? -33.945 -0.141 -44.234 1.00 48.81 71 LYS A N 1
ATOM 543 C CA . LYS A 1 71 ? -34.822 1.031 -44.056 1.00 48.81 71 LYS A CA 1
ATOM 544 C C . LYS A 1 71 ? -36.261 0.743 -43.587 1.00 48.81 71 LYS A C 1
ATOM 546 O O . LYS A 1 71 ? -36.953 1.715 -43.294 1.00 48.81 71 LYS A O 1
ATOM 551 N N . ASP A 1 72 ? -36.730 -0.507 -43.543 1.00 49.53 72 ASP A N 1
ATOM 552 C CA . ASP A 1 72 ? -38.168 -0.810 -43.411 1.00 49.53 72 ASP A CA 1
ATOM 553 C C . ASP A 1 72 ? -38.567 -1.353 -42.009 1.00 49.53 72 ASP A C 1
ATOM 555 O O . ASP A 1 72 ? -37.921 -2.287 -41.528 1.00 49.53 72 ASP A O 1
ATOM 559 N N . PRO A 1 73 ? -39.614 -0.832 -41.324 1.00 49.41 73 PRO A N 1
ATOM 560 C CA . PRO A 1 73 ? -39.869 -1.076 -39.893 1.00 49.41 73 PRO A CA 1
ATOM 561 C C . PRO A 1 73 ? -40.778 -2.276 -39.550 1.00 49.41 73 PRO A C 1
ATOM 563 O O . PRO A 1 73 ? -41.206 -2.395 -38.402 1.00 49.41 73 PRO A O 1
ATOM 566 N N . ALA A 1 74 ? -41.137 -3.147 -40.499 1.00 47.69 74 ALA A N 1
ATOM 567 C CA . ALA A 1 74 ? -42.271 -4.068 -40.309 1.00 47.69 74 ALA A CA 1
ATOM 568 C C . ALA A 1 74 ? -42.052 -5.225 -39.301 1.00 47.69 74 ALA A C 1
ATOM 570 O O . ALA A 1 74 ? -43.019 -5.854 -38.881 1.00 47.69 74 ALA A O 1
ATOM 571 N N . ALA A 1 75 ? -40.825 -5.470 -38.847 1.00 54.12 75 ALA A N 1
ATOM 572 C CA . ALA A 1 75 ? -40.509 -6.192 -37.613 1.00 54.12 75 ALA A CA 1
ATOM 573 C C . ALA A 1 75 ? -39.042 -5.892 -37.285 1.00 54.12 75 ALA A C 1
ATOM 575 O O . ALA A 1 75 ? -38.159 -6.310 -38.027 1.00 54.12 75 ALA A O 1
ATOM 576 N N . LEU A 1 76 ? -38.762 -5.145 -36.208 1.00 62.81 76 LEU A N 1
ATOM 577 C CA . LEU A 1 76 ? -37.383 -4.736 -35.887 1.00 62.81 76 LEU A CA 1
ATOM 578 C C . LEU A 1 76 ? -36.443 -5.940 -35.696 1.00 62.81 76 LEU A C 1
ATOM 580 O O . LEU A 1 76 ? -35.259 -5.837 -35.980 1.00 62.81 76 LEU A O 1
ATOM 584 N N . ILE A 1 77 ? -36.949 -7.092 -35.252 1.00 69.69 77 ILE A N 1
ATOM 585 C CA . ILE A 1 77 ? -36.209 -8.357 -35.262 1.00 69.69 77 ILE A CA 1
ATOM 586 C C . ILE A 1 77 ? -37.119 -9.412 -35.884 1.00 69.69 77 ILE A C 1
ATOM 588 O O . ILE A 1 77 ? -38.099 -9.822 -35.264 1.00 69.69 77 ILE A O 1
ATOM 592 N N . ASP A 1 78 ? -36.810 -9.844 -37.104 1.00 73.12 78 ASP A N 1
ATOM 593 C CA . ASP A 1 78 ? -37.485 -10.983 -37.722 1.00 73.12 78 ASP A CA 1
ATOM 594 C C . ASP A 1 78 ? -36.996 -12.320 -37.122 1.00 73.12 78 ASP A C 1
ATOM 596 O O . ASP A 1 78 ? -35.993 -12.396 -36.402 1.00 73.12 78 ASP A O 1
ATOM 600 N N . GLU A 1 79 ? -37.721 -13.406 -37.402 1.00 71.50 79 GLU A N 1
ATOM 601 C CA . GLU A 1 79 ? -37.387 -14.745 -36.896 1.00 71.50 79 GLU A CA 1
ATOM 602 C C . GLU A 1 79 ? -35.979 -15.193 -37.342 1.00 71.50 79 GLU A C 1
ATOM 604 O O . GLU A 1 79 ? -35.271 -15.883 -36.604 1.00 71.50 79 GLU A O 1
ATOM 609 N N . ALA A 1 80 ? -35.522 -14.731 -38.511 1.00 73.38 80 ALA A N 1
ATOM 610 C CA . ALA A 1 80 ? -34.200 -15.032 -39.047 1.00 73.38 80 ALA A CA 1
ATOM 611 C C . ALA A 1 80 ? -33.069 -14.347 -38.254 1.00 73.38 80 ALA A C 1
ATOM 613 O O . ALA A 1 80 ? -32.051 -14.981 -37.954 1.00 73.38 80 ALA A O 1
ATOM 614 N N . LEU A 1 81 ? -33.232 -13.077 -37.883 1.00 77.50 81 LEU A N 1
ATOM 615 C CA . LEU A 1 81 ? -32.288 -12.316 -37.071 1.00 77.50 81 LEU A CA 1
ATOM 616 C C . LEU A 1 81 ? -32.288 -12.812 -35.624 1.00 77.50 81 LEU A C 1
ATOM 618 O O . LEU A 1 81 ? -31.214 -13.023 -35.057 1.00 77.50 81 LEU A O 1
ATOM 622 N N . ALA A 1 82 ? -33.462 -13.090 -35.052 1.00 77.00 82 ALA A N 1
ATOM 623 C CA . ALA A 1 82 ? -33.574 -13.704 -33.730 1.00 77.00 82 ALA A CA 1
ATOM 624 C C . ALA A 1 82 ? -32.844 -15.058 -33.675 1.00 77.00 82 ALA A C 1
ATOM 626 O O . ALA A 1 82 ? -32.070 -15.310 -32.747 1.00 77.00 82 ALA A O 1
ATOM 627 N N . ALA A 1 83 ? -33.005 -15.901 -34.702 1.00 76.06 83 ALA A N 1
ATOM 628 C CA . ALA A 1 83 ? -32.292 -17.171 -34.809 1.00 76.06 83 ALA A CA 1
ATOM 629 C C . ALA A 1 83 ? -30.766 -16.979 -34.918 1.00 76.06 83 ALA A C 1
ATOM 631 O O . ALA A 1 83 ? -30.006 -17.683 -34.247 1.00 76.06 83 ALA A O 1
ATOM 632 N N . LYS A 1 84 ? -30.292 -16.005 -35.710 1.00 78.94 84 LYS A N 1
ATOM 633 C CA . LYS A 1 84 ? -28.858 -15.669 -35.820 1.00 78.94 84 LYS A CA 1
ATOM 634 C C . LYS A 1 84 ? -28.272 -15.173 -34.493 1.00 78.94 84 LYS A C 1
ATOM 636 O O . LYS A 1 84 ? -27.186 -15.610 -34.111 1.00 78.94 84 LYS A O 1
ATOM 641 N N . LEU A 1 85 ? -28.986 -14.314 -33.762 1.00 80.62 85 LEU A N 1
ATOM 642 C CA . LEU A 1 85 ? -28.580 -13.819 -32.438 1.00 80.62 85 LEU A CA 1
ATOM 643 C C . LEU A 1 85 ? -28.578 -14.934 -31.384 1.00 80.62 85 LEU A C 1
ATOM 645 O O . LEU A 1 85 ? -27.662 -15.024 -30.564 1.00 80.62 85 LEU A O 1
ATOM 649 N N . GLY A 1 86 ? -29.563 -15.834 -31.429 1.00 78.00 86 GLY A N 1
ATOM 650 C CA . GLY A 1 86 ? -29.596 -17.040 -30.600 1.00 78.00 86 GLY A CA 1
ATOM 651 C C . GLY A 1 86 ? -28.342 -17.896 -30.791 1.00 78.00 86 GLY A C 1
ATOM 652 O O . GLY A 1 86 ? -27.725 -18.319 -29.815 1.00 78.00 86 GLY A O 1
ATOM 653 N N . ARG A 1 87 ? -27.895 -18.042 -32.043 1.00 79.31 87 ARG A N 1
ATOM 654 C CA . ARG A 1 87 ? -26.731 -18.849 -32.443 1.00 79.31 87 ARG A CA 1
ATOM 655 C C . ARG A 1 87 ? -25.378 -18.122 -32.331 1.00 79.31 87 ARG A C 1
ATOM 657 O O . ARG A 1 87 ? -24.368 -18.728 -32.673 1.00 79.31 87 ARG A O 1
ATOM 664 N N . SER A 1 88 ? -25.332 -16.868 -31.865 1.00 85.56 88 SER A N 1
ATOM 665 C CA . SER A 1 88 ? -24.100 -16.056 -31.775 1.00 85.56 88 SER A CA 1
ATOM 666 C C . SER A 1 88 ? -23.516 -15.987 -30.359 1.00 85.56 88 SER A C 1
ATOM 668 O O . SER A 1 88 ? -24.209 -15.619 -29.417 1.00 85.56 88 SER A O 1
ATOM 670 N N . LEU A 1 89 ? -22.231 -16.301 -30.180 1.00 85.19 89 LEU A N 1
ATOM 671 C CA . LEU A 1 89 ? -21.572 -16.290 -28.862 1.00 85.19 89 LEU A CA 1
ATOM 672 C C . LEU A 1 89 ? -21.252 -14.899 -28.316 1.00 85.19 89 LEU A C 1
ATOM 674 O O . LEU A 1 89 ? -21.269 -14.728 -27.101 1.00 85.19 89 LEU A O 1
ATOM 678 N N . ASN A 1 90 ? -20.896 -13.953 -29.181 1.00 89.75 90 ASN A N 1
ATOM 679 C CA . ASN A 1 90 ? -20.536 -12.581 -28.823 1.00 89.75 90 ASN A CA 1
ATOM 680 C C . ASN A 1 90 ? -21.312 -11.598 -29.708 1.00 89.75 90 ASN A C 1
ATOM 682 O O . ASN A 1 90 ? -21.641 -11.931 -30.849 1.00 89.75 90 ASN A O 1
ATOM 686 N N . LEU A 1 91 ? -21.544 -10.384 -29.208 1.00 91.75 91 LEU A N 1
ATOM 687 C CA . LEU A 1 91 ? -22.114 -9.273 -29.973 1.00 91.75 91 LEU A CA 1
ATOM 688 C C . LEU A 1 91 ? -21.121 -8.106 -29.979 1.00 91.75 91 LEU A C 1
ATOM 690 O O . LEU A 1 91 ? -20.744 -7.620 -28.917 1.00 91.75 91 LEU A O 1
ATOM 694 N N . VAL A 1 92 ? -20.713 -7.651 -31.162 1.00 93.00 92 VAL A N 1
ATOM 695 C CA . VAL A 1 92 ? -19.929 -6.428 -31.368 1.00 93.00 92 VAL A CA 1
ATOM 696 C C . VAL A 1 92 ? -20.853 -5.354 -31.928 1.00 93.00 92 VAL A C 1
ATOM 698 O O . VAL A 1 92 ? -21.434 -5.521 -32.999 1.00 93.00 92 VAL A O 1
ATOM 701 N N . VAL A 1 93 ? -20.975 -4.245 -31.207 1.00 92.19 93 VAL A N 1
ATOM 702 C CA . VAL A 1 93 ? -21.798 -3.097 -31.597 1.00 92.19 93 VAL A CA 1
ATOM 703 C C . VAL A 1 93 ? -20.888 -1.993 -32.117 1.00 92.19 93 VAL A C 1
ATOM 705 O O . VAL A 1 93 ? -19.992 -1.554 -31.394 1.00 92.19 93 VAL A O 1
ATOM 708 N N . LEU A 1 94 ? -21.117 -1.527 -33.347 1.00 91.38 94 LEU A N 1
ATOM 709 C CA . LEU A 1 94 ? -20.475 -0.310 -33.844 1.00 91.38 94 LEU A CA 1
ATOM 710 C C . LEU A 1 94 ? -21.127 0.911 -33.187 1.00 91.38 94 LEU A C 1
ATOM 712 O O . LEU A 1 94 ? -22.309 1.184 -33.383 1.00 91.38 94 LEU A O 1
ATOM 716 N N . CYS A 1 95 ? -20.354 1.628 -32.380 1.00 91.31 95 CYS A N 1
ATOM 717 C CA . CYS A 1 95 ? -20.807 2.744 -31.564 1.00 91.31 95 CYS A CA 1
ATOM 718 C C . CYS A 1 95 ? -20.488 4.078 -32.246 1.00 91.31 95 CYS A C 1
ATOM 720 O O . CYS A 1 95 ? -19.329 4.389 -32.537 1.00 91.31 95 CYS A O 1
ATOM 722 N N . SER A 1 96 ? -21.539 4.856 -32.492 1.00 89.69 96 SER A N 1
ATOM 723 C CA . SER A 1 96 ? -21.509 6.164 -33.141 1.00 89.69 96 SER A CA 1
ATOM 724 C C . SER A 1 96 ? -22.760 6.972 -32.764 1.00 89.69 96 SER A C 1
ATOM 726 O O . SER A 1 96 ? -23.746 6.378 -32.317 1.00 89.69 96 SER A O 1
ATOM 728 N N . PRO A 1 97 ? -22.779 8.301 -32.978 1.00 88.69 97 PRO A N 1
ATOM 729 C CA . PRO A 1 97 ? -23.977 9.121 -32.774 1.00 88.69 97 PRO A CA 1
ATOM 730 C C . PRO A 1 97 ? -25.202 8.685 -33.584 1.00 88.69 97 PRO A C 1
ATOM 732 O O . PRO A 1 97 ? -26.331 9.008 -33.224 1.00 88.69 97 PRO A O 1
ATOM 735 N N . TRP A 1 98 ? -25.004 7.940 -34.672 1.00 84.06 98 TRP A N 1
ATOM 736 C CA . TRP A 1 98 ? -26.094 7.368 -35.465 1.00 84.06 98 TRP A CA 1
ATOM 737 C C . TRP A 1 98 ? -26.622 6.069 -34.853 1.00 84.06 98 TRP A C 1
ATOM 739 O O . TRP A 1 98 ? -27.832 5.868 -34.783 1.00 84.06 98 TRP A O 1
ATOM 749 N N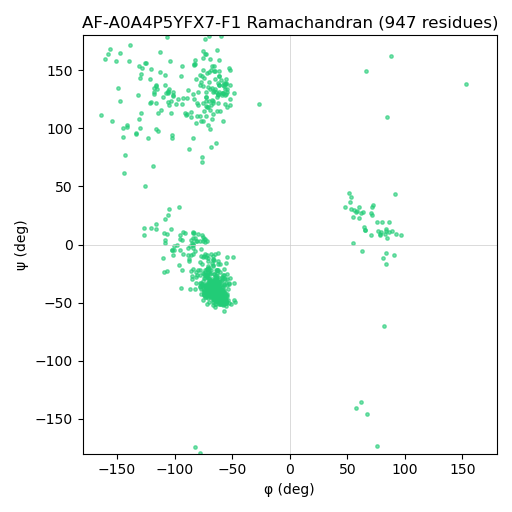 . ALA A 1 99 ? -25.735 5.228 -34.311 1.00 84.50 99 ALA A N 1
ATOM 750 C CA . ALA A 1 99 ? -26.121 3.987 -33.643 1.00 84.50 99 ALA A CA 1
ATOM 751 C C . ALA A 1 99 ? -27.047 4.234 -32.439 1.00 84.50 99 ALA A C 1
ATOM 753 O O . ALA A 1 99 ? -27.930 3.424 -32.166 1.00 84.50 99 ALA A O 1
ATOM 754 N N . THR A 1 100 ? -26.896 5.367 -31.743 1.00 86.31 100 THR A N 1
ATOM 755 C CA . THR A 1 100 ? -27.765 5.746 -30.613 1.00 86.31 100 THR A CA 1
ATOM 756 C C . THR A 1 100 ? -29.180 6.128 -31.031 1.00 86.31 100 THR A C 1
ATOM 758 O O . THR A 1 100 ? -30.101 6.047 -30.220 1.00 86.31 100 THR A O 1
ATOM 761 N N . ARG A 1 101 ? -29.363 6.509 -32.298 1.00 83.38 101 ARG A N 1
ATOM 762 C CA . ARG A 1 101 ? -30.651 6.883 -32.893 1.00 83.38 101 ARG A CA 1
ATOM 763 C C . ARG A 1 101 ? -31.323 5.712 -33.609 1.00 83.38 101 ARG A C 1
ATOM 765 O O . ARG A 1 101 ? -32.444 5.874 -34.076 1.00 83.38 101 ARG A O 1
ATOM 772 N N . SER A 1 102 ? -30.659 4.556 -33.700 1.00 81.56 102 SER A N 1
ATOM 773 C CA . SER A 1 102 ? -31.155 3.380 -34.413 1.00 81.56 102 SER A CA 1
ATOM 774 C C . SER A 1 102 ? -32.003 2.486 -33.497 1.00 81.56 102 SER A C 1
ATOM 776 O O . SER A 1 102 ? -31.455 1.841 -32.595 1.00 81.56 102 SER A O 1
ATOM 778 N N . PRO A 1 103 ? -33.329 2.377 -33.732 1.00 79.88 103 PRO A N 1
ATOM 779 C CA . PRO A 1 103 ? -34.197 1.512 -32.931 1.00 79.88 103 PRO A CA 1
ATOM 780 C C . PRO A 1 103 ? -33.813 0.035 -33.055 1.00 79.88 103 PRO A C 1
ATOM 782 O O . PRO A 1 103 ? -33.943 -0.725 -32.099 1.00 79.88 103 PRO A O 1
ATOM 785 N N . LEU A 1 104 ? -33.294 -0.367 -34.222 1.00 78.75 104 LEU A N 1
ATOM 786 C CA . LEU A 1 104 ? -32.793 -1.717 -34.457 1.00 78.75 104 LEU A CA 1
ATOM 787 C C . LEU A 1 104 ? -31.596 -2.027 -33.556 1.00 78.75 104 LEU A C 1
ATOM 789 O O . LEU A 1 104 ? -31.569 -3.078 -32.919 1.00 78.75 104 LEU A O 1
ATOM 793 N N . VAL A 1 105 ? -30.611 -1.122 -33.498 1.00 85.44 105 VAL A N 1
ATOM 794 C CA . VAL A 1 105 ? -29.396 -1.339 -32.703 1.00 85.44 105 VAL A CA 1
ATOM 795 C C . VAL A 1 105 ? -29.747 -1.507 -31.229 1.00 85.44 105 VAL A C 1
ATOM 797 O O . VAL A 1 105 ? -29.303 -2.468 -30.598 1.00 85.44 105 VAL A O 1
ATOM 800 N N . ASP A 1 106 ? -30.593 -0.625 -30.695 1.00 86.44 106 ASP A N 1
ATOM 801 C CA . ASP A 1 106 ? -31.033 -0.697 -29.302 1.00 86.44 106 ASP A CA 1
ATOM 802 C C . ASP A 1 106 ? -31.812 -1.999 -29.024 1.00 86.44 106 ASP A C 1
ATOM 804 O O . ASP A 1 106 ? -31.502 -2.716 -28.069 1.00 86.44 106 ASP A O 1
ATOM 808 N N . GLN A 1 107 ? -32.741 -2.384 -29.909 1.00 84.81 107 GLN A N 1
ATOM 809 C CA . GLN A 1 107 ? -33.551 -3.598 -29.756 1.00 84.81 107 GLN A CA 1
ATOM 810 C C . GLN A 1 107 ? -32.722 -4.890 -29.838 1.00 84.81 107 GLN A C 1
ATOM 812 O O . GLN A 1 107 ? -32.946 -5.825 -29.062 1.00 84.81 107 GLN A O 1
ATOM 817 N N . VAL A 1 108 ? -31.738 -4.960 -30.741 1.00 87.69 108 VAL A N 1
ATOM 818 C CA . VAL A 1 108 ? -30.820 -6.106 -30.849 1.00 87.69 108 VAL A CA 1
ATOM 819 C C . VAL A 1 108 ? -29.966 -6.230 -29.590 1.00 87.69 108 VAL A C 1
ATOM 821 O O . VAL A 1 108 ? -29.808 -7.336 -29.067 1.00 87.69 108 VAL A O 1
ATOM 824 N N . VAL A 1 109 ? -29.458 -5.113 -29.059 1.00 90.19 109 VAL A N 1
ATOM 825 C CA . VAL A 1 109 ? -28.671 -5.110 -27.819 1.00 90.19 109 VAL A CA 1
ATOM 826 C C . VAL A 1 109 ? -29.508 -5.588 -26.631 1.00 90.19 109 VAL A C 1
ATOM 828 O O . VAL A 1 109 ? -29.046 -6.455 -25.885 1.00 90.19 109 VAL A O 1
ATOM 831 N N . ARG A 1 110 ? -30.750 -5.106 -26.483 1.00 90.12 110 ARG A N 1
ATOM 832 C CA . ARG A 1 110 ? -31.687 -5.586 -25.447 1.00 90.12 110 ARG A CA 1
ATOM 833 C C . ARG A 1 110 ? -31.931 -7.081 -25.569 1.00 90.12 110 ARG A C 1
ATOM 835 O O . ARG A 1 110 ? -31.749 -7.816 -24.604 1.00 90.12 110 ARG A O 1
ATOM 842 N N . THR A 1 111 ? -32.259 -7.541 -26.774 1.00 86.56 111 THR A N 1
ATOM 843 C CA . THR A 1 111 ? -32.546 -8.955 -27.061 1.00 86.56 111 THR A CA 1
ATOM 844 C C . THR A 1 111 ? -31.356 -9.852 -26.749 1.00 86.56 111 THR A C 1
ATOM 846 O O . THR A 1 111 ? -31.496 -10.916 -26.144 1.00 86.56 111 THR A O 1
ATOM 849 N N . TYR A 1 112 ? -30.153 -9.402 -27.094 1.00 88.50 112 TYR A N 1
ATOM 850 C CA . TYR A 1 112 ? -28.935 -10.126 -26.781 1.00 88.50 112 TYR A CA 1
ATOM 851 C C . TYR A 1 112 ? -28.664 -10.181 -25.270 1.00 88.50 112 TYR A C 1
ATOM 853 O O . TYR A 1 112 ? -28.349 -11.250 -24.742 1.00 88.50 112 TYR A O 1
ATOM 861 N N . LYS A 1 113 ? -28.845 -9.072 -24.544 1.00 89.38 113 LYS A N 1
ATOM 862 C CA . LYS A 1 113 ? -28.681 -9.035 -23.083 1.00 89.38 113 LYS A CA 1
ATOM 863 C C . LYS A 1 113 ? -29.719 -9.893 -22.345 1.00 89.38 113 LYS A C 1
ATOM 865 O O . LYS A 1 113 ? -29.333 -10.629 -21.439 1.00 89.38 113 LYS A O 1
ATOM 870 N N . MET A 1 114 ? -30.979 -9.903 -22.794 1.00 87.38 114 MET A N 1
ATOM 871 C CA . MET A 1 114 ? -32.045 -10.767 -22.253 1.00 87.38 114 MET A CA 1
ATOM 872 C C . MET A 1 114 ? -31.700 -12.260 -22.323 1.00 87.38 114 MET A C 1
ATOM 874 O O . MET A 1 114 ? -32.138 -13.045 -21.490 1.00 87.38 114 MET A O 1
ATOM 878 N N . SER A 1 115 ? -30.850 -12.672 -23.269 1.00 83.50 115 SER A N 1
ATOM 879 C CA . SER A 1 115 ? -30.370 -14.059 -23.350 1.00 83.50 115 SER A CA 1
ATOM 880 C C . SER A 1 115 ? -29.295 -14.428 -22.309 1.00 83.50 115 SER A C 1
ATOM 882 O O . SER A 1 115 ? -28.684 -15.492 -22.407 1.00 83.50 115 SER A O 1
ATOM 884 N N . GLY A 1 116 ? -29.019 -13.552 -21.333 1.00 82.50 116 GLY A N 1
ATOM 885 C CA . GLY A 1 116 ? -28.055 -13.780 -20.249 1.00 82.50 116 GLY A CA 1
ATOM 886 C C . GLY A 1 116 ? -26.587 -13.622 -20.661 1.00 82.50 116 GLY A C 1
ATOM 887 O O . GLY A 1 116 ? -25.687 -13.994 -19.912 1.00 82.50 116 GLY A O 1
ATOM 888 N N . ARG A 1 117 ? -26.323 -13.076 -21.856 1.00 85.19 117 ARG A N 1
ATOM 889 C CA . ARG A 1 117 ? -24.978 -12.945 -22.453 1.00 85.19 117 ARG A CA 1
ATOM 890 C C . ARG A 1 117 ? -24.437 -11.512 -22.423 1.00 85.19 117 ARG A C 1
ATOM 892 O O . ARG A 1 117 ? -23.576 -11.158 -23.225 1.00 85.19 117 ARG A O 1
ATOM 899 N N . SER A 1 118 ? -24.899 -10.683 -21.486 1.00 84.94 118 SER A N 1
ATOM 900 C CA . SER A 1 118 ? -24.505 -9.268 -21.368 1.00 84.94 118 SER A CA 1
ATOM 901 C C . SER A 1 118 ? -22.990 -9.054 -21.249 1.00 84.94 118 SER A C 1
ATOM 903 O O . SER A 1 118 ? -22.462 -8.095 -21.801 1.00 84.94 118 SER A O 1
ATOM 905 N N . ASN A 1 119 ? -22.266 -9.979 -20.610 1.00 84.19 119 ASN A N 1
ATOM 906 C CA . ASN A 1 119 ? -20.801 -9.953 -20.477 1.00 84.19 119 ASN A CA 1
ATOM 907 C C . ASN A 1 119 ? -20.033 -10.337 -21.761 1.00 84.19 119 ASN A C 1
ATOM 909 O O . ASN A 1 119 ? -18.806 -10.440 -21.743 1.00 84.19 119 ASN A O 1
ATOM 913 N N . ARG A 1 120 ? -20.744 -10.582 -22.866 1.00 87.56 120 ARG A N 1
ATOM 914 C CA . ARG A 1 120 ? -20.198 -10.896 -24.198 1.00 87.56 120 ARG A CA 1
ATOM 915 C C . ARG A 1 120 ? -20.549 -9.831 -25.233 1.00 87.56 120 ARG A C 1
ATOM 917 O O . ARG A 1 120 ? -20.498 -10.093 -26.435 1.00 87.56 120 ARG A O 1
ATOM 924 N N . LEU A 1 121 ? -20.948 -8.656 -24.753 1.00 91.75 121 LEU A N 1
ATOM 925 C CA . LEU A 1 121 ? -21.167 -7.472 -25.562 1.00 91.75 121 LEU A CA 1
ATOM 926 C C . LEU A 1 121 ? -19.884 -6.636 -25.599 1.00 91.75 121 LEU A C 1
ATOM 928 O O . LEU A 1 121 ? -19.330 -6.270 -24.562 1.00 91.75 121 LEU A O 1
ATOM 932 N N . LEU A 1 122 ? -19.429 -6.332 -26.809 1.00 93.56 122 LEU A N 1
ATOM 933 C CA . LEU A 1 122 ? -18.241 -5.540 -27.095 1.00 93.56 122 LEU A CA 1
ATOM 934 C C . LEU A 1 122 ? -18.667 -4.277 -27.848 1.00 93.56 122 LEU A C 1
ATOM 936 O O . LEU A 1 122 ? -19.456 -4.349 -28.788 1.00 93.56 122 LEU A O 1
ATOM 940 N N . ALA A 1 123 ? -18.137 -3.125 -27.456 1.00 93.94 123 ALA A N 1
ATOM 941 C CA . ALA A 1 123 ? -18.385 -1.855 -28.127 1.00 93.94 123 ALA A CA 1
ATOM 942 C C . ALA A 1 123 ? -17.189 -1.488 -29.018 1.00 93.94 123 ALA A C 1
ATOM 944 O O . ALA A 1 123 ? -16.043 -1.524 -28.576 1.00 93.94 123 ALA A O 1
ATOM 945 N N . ALA A 1 124 ? -17.437 -1.117 -30.267 1.00 94.44 124 ALA A N 1
ATOM 946 C CA . ALA A 1 124 ? -16.429 -0.613 -31.194 1.00 94.44 124 ALA A CA 1
ATOM 947 C C . ALA A 1 124 ? -16.753 0.852 -31.506 1.00 94.44 124 ALA A C 1
ATOM 949 O O . ALA A 1 124 ? -17.622 1.137 -32.322 1.00 94.44 124 ALA A O 1
ATOM 950 N N . ILE A 1 125 ? -16.093 1.784 -30.818 1.00 93.19 125 ILE A N 1
ATOM 951 C CA . ILE A 1 125 ? -16.341 3.223 -30.956 1.00 93.19 125 ILE A CA 1
ATOM 952 C C . ILE A 1 125 ? -15.665 3.709 -32.231 1.00 93.19 125 ILE A C 1
ATOM 954 O O . ILE A 1 125 ? -14.438 3.754 -32.294 1.00 93.19 125 ILE A O 1
ATOM 958 N N . VAL A 1 126 ? -16.464 4.069 -33.231 1.00 91.38 126 VAL A N 1
ATOM 959 C CA . VAL A 1 126 ? -15.981 4.552 -34.535 1.00 91.38 126 VAL A CA 1
ATOM 960 C C . VAL A 1 126 ? -16.189 6.056 -34.707 1.00 91.38 126 VAL A C 1
ATOM 962 O O . VAL A 1 126 ? -15.444 6.685 -35.447 1.00 91.38 126 VAL A O 1
ATOM 965 N N . ALA A 1 127 ? -17.136 6.653 -33.978 1.00 89.69 127 ALA A N 1
ATOM 966 C CA . ALA A 1 127 ? -17.385 8.095 -33.955 1.00 89.69 127 ALA A CA 1
ATOM 967 C C . ALA A 1 127 ? -18.074 8.513 -32.644 1.00 89.69 127 ALA A C 1
ATOM 969 O O . ALA A 1 127 ? -18.575 7.667 -31.903 1.00 89.69 127 ALA A O 1
ATOM 970 N N . GLY A 1 128 ? -18.139 9.819 -32.371 1.00 88.81 128 GLY A N 1
ATOM 971 C CA . GLY A 1 128 ? -18.809 10.383 -31.192 1.00 88.81 128 GLY A CA 1
ATOM 972 C C . GLY A 1 128 ? -18.032 10.211 -29.884 1.00 88.81 128 GLY A C 1
ATOM 973 O O . GLY A 1 128 ? -16.876 9.796 -29.881 1.00 88.81 128 GLY A O 1
ATOM 974 N N . ILE A 1 129 ? -18.649 10.579 -28.765 1.00 89.62 129 ILE A N 1
ATOM 975 C CA . ILE A 1 129 ? -18.062 10.633 -27.425 1.00 89.62 129 ILE A CA 1
ATOM 976 C C . ILE A 1 129 ? -18.878 9.714 -26.501 1.00 89.62 129 ILE A C 1
ATOM 978 O O . ILE A 1 129 ? -20.077 9.939 -26.342 1.00 89.62 129 ILE A O 1
ATOM 982 N N . PRO A 1 130 ? -18.262 8.701 -25.867 1.00 89.88 130 PRO A N 1
ATOM 983 C CA . PRO A 1 130 ? -18.954 7.859 -24.894 1.00 89.88 130 PRO A CA 1
ATOM 984 C C . PRO A 1 130 ? -19.457 8.673 -23.702 1.00 89.88 130 PRO A C 1
ATOM 986 O O . PRO A 1 130 ? -18.707 9.493 -23.169 1.00 89.88 130 PRO A O 1
ATOM 989 N N . HIS A 1 131 ? -20.681 8.410 -23.246 1.00 87.69 131 HIS A N 1
ATOM 990 C CA . HIS A 1 131 ? -21.281 9.077 -22.081 1.00 87.69 131 HIS A CA 1
ATOM 991 C C . HIS A 1 131 ? -21.451 10.597 -22.252 1.00 87.69 131 HIS A C 1
ATOM 993 O O . HIS A 1 131 ? -21.438 11.341 -21.268 1.00 87.69 131 HIS A O 1
ATOM 999 N N . ALA A 1 132 ? -21.596 11.085 -23.489 1.00 87.25 132 ALA A N 1
ATOM 1000 C CA . ALA A 1 132 ? -21.820 12.506 -23.730 1.00 87.25 132 ALA A CA 1
ATOM 1001 C C . ALA A 1 132 ? -23.176 12.960 -23.159 1.00 87.25 132 ALA A C 1
ATOM 1003 O O . ALA A 1 132 ? -24.213 12.338 -23.388 1.00 87.25 132 ALA A O 1
ATOM 1004 N N . ALA A 1 133 ? -23.164 14.070 -22.423 1.00 82.62 133 ALA A N 1
ATOM 1005 C CA . ALA A 1 133 ? -24.327 14.635 -21.746 1.00 82.62 133 ALA A CA 1
ATOM 1006 C C . ALA A 1 133 ? -24.355 16.169 -21.880 1.00 82.62 133 ALA A C 1
ATOM 1008 O O . ALA A 1 133 ? -23.396 16.783 -22.359 1.00 82.62 133 ALA A O 1
ATOM 1009 N N . GLY A 1 134 ? -25.458 16.795 -21.458 1.00 84.50 134 GLY A N 1
ATOM 1010 C CA . GLY A 1 134 ? -25.637 18.250 -21.528 1.00 84.50 134 GLY A CA 1
ATOM 1011 C C . GLY A 1 134 ? -25.612 18.773 -22.968 1.00 84.50 134 GLY A C 1
ATOM 1012 O O . GLY A 1 134 ? -26.190 18.161 -23.861 1.00 84.50 134 GLY A O 1
ATOM 1013 N N . GLU A 1 135 ? -24.892 19.872 -23.208 1.00 72.38 135 GLU A N 1
ATOM 1014 C CA . GLU A 1 135 ? -24.755 20.512 -24.533 1.00 72.38 135 GLU A CA 1
ATOM 1015 C C . GLU A 1 135 ? -24.086 19.620 -25.595 1.00 72.38 135 GLU A C 1
ATOM 1017 O O . GLU A 1 135 ? -24.145 19.916 -26.784 1.00 72.38 135 GLU A O 1
ATOM 1022 N N . ARG A 1 136 ? -23.451 18.513 -25.183 1.00 82.38 136 ARG A N 1
ATOM 1023 C CA . ARG A 1 136 ? -22.804 17.540 -26.079 1.00 82.38 136 ARG A CA 1
ATOM 1024 C C . ARG A 1 136 ? -23.580 16.232 -26.210 1.00 82.38 136 ARG A C 1
ATOM 1026 O O . ARG A 1 136 ? -23.050 15.292 -26.794 1.00 82.38 136 ARG A O 1
ATOM 1033 N N . ALA A 1 137 ? -24.807 16.148 -25.689 1.00 85.25 137 ALA A N 1
ATOM 1034 C CA . ALA A 1 137 ? -25.609 14.920 -25.707 1.00 85.25 137 ALA A CA 1
ATOM 1035 C C . ALA A 1 137 ? -25.788 14.330 -27.120 1.00 85.25 137 ALA A C 1
ATOM 1037 O O . ALA A 1 137 ? -25.852 13.115 -27.279 1.00 85.25 137 ALA A O 1
ATOM 1038 N N . GLU A 1 138 ? -25.795 15.171 -28.157 1.00 84.81 138 GLU A N 1
ATOM 1039 C CA . GLU A 1 138 ? -25.902 14.731 -29.554 1.00 84.81 138 GLU A CA 1
ATOM 1040 C C . GLU A 1 138 ? -24.688 13.941 -30.060 1.00 84.81 138 GLU A C 1
ATOM 1042 O O . GLU A 1 138 ? -24.806 13.235 -31.061 1.00 84.81 138 GLU A O 1
ATOM 1047 N N . LEU A 1 139 ? -23.541 14.048 -29.379 1.00 87.69 139 LEU A N 1
ATOM 1048 C CA . LEU A 1 139 ? -22.316 13.316 -29.691 1.00 87.69 139 LEU A CA 1
ATOM 1049 C C . LEU A 1 139 ? -22.244 11.956 -28.987 1.00 87.69 139 LEU A C 1
ATOM 1051 O O . LEU A 1 139 ? -21.273 11.240 -29.214 1.00 87.69 139 LEU A O 1
ATOM 1055 N N . GLU A 1 140 ? -23.216 11.591 -28.142 1.00 91.88 140 GLU A N 1
ATOM 1056 C CA . GLU A 1 140 ? -23.235 10.292 -27.458 1.00 91.88 140 GLU A CA 1
ATOM 1057 C C . GLU A 1 140 ? -23.148 9.156 -28.477 1.00 91.88 140 GLU A C 1
ATOM 1059 O O . GLU A 1 140 ? -23.917 9.120 -29.436 1.00 91.88 140 GLU A O 1
ATOM 1064 N N . CYS A 1 141 ? -22.223 8.220 -28.265 1.00 90.12 141 CYS A N 1
ATOM 1065 C CA . CYS A 1 141 ? -21.977 7.127 -29.202 1.00 90.12 141 CYS A CA 1
ATOM 1066 C C . CYS A 1 141 ? -22.417 5.751 -28.698 1.00 90.12 141 CYS A C 1
ATOM 1068 O O . CYS A 1 141 ? -22.471 4.810 -29.493 1.00 90.12 141 CYS A O 1
ATOM 1070 N N . PHE A 1 142 ? -22.755 5.607 -27.414 1.00 92.75 142 PHE A N 1
ATOM 1071 C CA . PHE A 1 142 ? -23.292 4.360 -26.882 1.00 92.75 142 PHE A CA 1
ATOM 1072 C C . PHE A 1 142 ? -24.826 4.347 -26.900 1.00 92.75 142 PHE A C 1
ATOM 1074 O O . PHE A 1 142 ? -25.456 5.168 -26.224 1.00 92.75 142 PHE A O 1
ATOM 1081 N N . PRO A 1 143 ? -25.450 3.380 -27.608 1.00 90.19 143 PRO A N 1
ATOM 1082 C CA . PRO A 1 143 ? -26.888 3.146 -27.507 1.00 90.19 143 PRO A CA 1
ATOM 1083 C C . PRO A 1 143 ? -27.321 2.981 -26.048 1.00 90.19 143 PRO A C 1
ATOM 1085 O O . PRO A 1 143 ? -26.544 2.524 -25.202 1.00 90.19 143 PRO A O 1
ATOM 1088 N N . ALA A 1 144 ? -28.559 3.352 -25.723 1.00 89.19 144 ALA A N 1
ATOM 1089 C CA . ALA A 1 144 ? -29.037 3.337 -24.342 1.00 89.19 144 ALA A CA 1
ATOM 1090 C C . ALA A 1 144 ? -28.925 1.932 -23.723 1.00 89.19 144 ALA A C 1
ATOM 1092 O O . ALA A 1 144 ? -28.361 1.777 -22.639 1.00 89.19 144 ALA A O 1
ATOM 1093 N N . ALA A 1 145 ? -29.319 0.897 -24.466 1.00 89.88 145 ALA A N 1
ATOM 1094 C CA . ALA A 1 145 ? -29.178 -0.490 -24.044 1.00 89.88 145 ALA A CA 1
ATOM 1095 C C . ALA A 1 145 ? -27.723 -0.968 -23.939 1.00 89.88 145 ALA A C 1
ATOM 1097 O O . ALA A 1 145 ? -27.463 -1.966 -23.275 1.00 89.88 145 ALA A O 1
ATOM 1098 N N . THR A 1 146 ? -26.751 -0.277 -24.539 1.00 90.56 146 THR A N 1
ATOM 1099 C CA . THR A 1 146 ? -25.320 -0.549 -24.335 1.00 90.56 146 THR A CA 1
ATOM 1100 C C . THR A 1 146 ? -24.831 0.037 -23.007 1.00 90.56 146 THR A C 1
ATOM 1102 O O . THR A 1 146 ? -24.047 -0.623 -22.328 1.00 90.56 146 THR A O 1
ATOM 1105 N N . ARG A 1 147 ? -25.344 1.212 -22.607 1.00 90.06 147 ARG A N 1
ATOM 1106 C CA . ARG A 1 147 ? -24.959 1.948 -21.383 1.00 90.06 147 ARG A CA 1
ATOM 1107 C C . ARG A 1 147 ? -25.586 1.427 -20.094 1.00 90.06 147 ARG A C 1
ATOM 1109 O O . ARG A 1 147 ? -25.042 1.686 -19.027 1.00 90.06 147 ARG A O 1
ATOM 1116 N N . PHE A 1 148 ? -26.702 0.710 -20.177 1.00 90.31 148 PHE A N 1
ATOM 1117 C CA . PHE A 1 148 ? -27.454 0.239 -19.009 1.00 90.31 148 PHE A CA 1
ATOM 1118 C C . PHE A 1 148 ? -27.729 -1.262 -19.077 1.00 90.31 148 PHE A C 1
ATOM 1120 O O . PHE A 1 148 ? -27.789 -1.847 -20.164 1.00 90.31 148 PHE A O 1
ATOM 1127 N N . ASN A 1 149 ? -27.858 -1.918 -17.923 1.00 87.06 149 ASN A N 1
ATOM 1128 C CA . ASN A 1 149 ? -28.339 -3.300 -17.872 1.00 87.06 149 ASN A CA 1
ATOM 1129 C C . ASN A 1 149 ? -29.820 -3.362 -18.254 1.00 87.06 149 ASN A C 1
ATOM 1131 O O . ASN A 1 149 ? -30.518 -2.354 -18.193 1.00 87.06 149 ASN A O 1
ATOM 1135 N N . VAL A 1 150 ? -30.287 -4.544 -18.650 1.00 88.56 150 VAL A N 1
ATOM 1136 C CA . VAL A 1 150 ? -31.701 -4.778 -18.962 1.00 88.56 150 VAL A CA 1
ATOM 1137 C C . VAL A 1 150 ? -32.264 -5.864 -18.063 1.00 88.56 150 VAL A C 1
ATOM 1139 O O . VAL A 1 150 ? -31.512 -6.744 -17.633 1.00 88.56 150 VAL A O 1
ATOM 1142 N N . ASP A 1 151 ? -33.557 -5.792 -17.779 1.00 85.88 151 ASP A N 1
ATOM 1143 C CA . ASP A 1 151 ? -34.276 -6.846 -17.068 1.00 85.88 151 ASP A CA 1
ATOM 1144 C C . ASP A 1 151 ? -34.710 -7.998 -17.998 1.00 85.88 151 ASP A C 1
ATOM 1146 O O . ASP A 1 151 ? -34.347 -8.059 -19.177 1.00 85.88 151 ASP A O 1
ATOM 1150 N N . GLU A 1 152 ? -35.480 -8.942 -17.454 1.00 81.25 152 GLU A N 1
ATOM 1151 C CA . GLU A 1 152 ? -36.014 -10.105 -18.177 1.00 81.25 152 GLU A CA 1
ATOM 1152 C C . GLU A 1 152 ? -37.046 -9.756 -19.265 1.00 81.25 152 GLU A C 1
ATOM 1154 O O . GLU A 1 152 ? -37.369 -10.603 -20.100 1.00 81.25 152 GLU A O 1
ATOM 1159 N N . HIS A 1 153 ? -37.541 -8.517 -19.283 1.00 83.31 153 HIS A N 1
ATOM 1160 C CA . HIS A 1 153 ? -38.458 -7.984 -20.290 1.00 83.31 153 HIS A CA 1
ATOM 1161 C C . HIS A 1 153 ? -37.750 -7.075 -21.306 1.00 83.31 153 HIS A C 1
ATOM 1163 O O . HIS A 1 153 ? -38.358 -6.662 -22.293 1.00 83.31 153 HIS A O 1
ATOM 1169 N N . GLY A 1 154 ? -36.454 -6.810 -21.106 1.00 80.75 154 GLY A N 1
ATOM 1170 C CA . GLY A 1 154 ? -35.638 -5.981 -21.986 1.00 80.75 154 GLY A CA 1
ATOM 1171 C C . GLY A 1 154 ? -35.718 -4.492 -21.664 1.00 80.75 154 GLY A C 1
ATOM 1172 O O . GLY A 1 154 ? -35.209 -3.686 -22.449 1.00 80.75 154 GLY A O 1
ATOM 1173 N N . GLU A 1 155 ? -36.315 -4.118 -20.532 1.00 89.56 155 GLU A N 1
ATOM 1174 C CA . GLU A 1 155 ? -36.391 -2.736 -20.064 1.00 89.56 155 GLU A CA 1
ATOM 1175 C C . GLU A 1 155 ? -35.071 -2.288 -19.438 1.00 89.56 155 GLU A C 1
ATOM 1177 O O . GLU A 1 155 ? -34.354 -3.082 -18.828 1.00 89.56 155 GLU A O 1
ATOM 1182 N N . LEU A 1 156 ? -34.722 -1.007 -19.611 1.00 89.12 156 LEU A N 1
ATOM 1183 C CA . LEU A 1 156 ? -33.461 -0.474 -19.087 1.00 89.12 156 LEU A CA 1
ATOM 1184 C C . LEU A 1 156 ? -33.536 -0.346 -17.566 1.00 89.12 156 LEU A C 1
ATOM 1186 O O . LEU A 1 156 ? -34.402 0.337 -17.023 1.00 89.12 156 LEU A O 1
ATOM 1190 N N . LEU A 1 157 ? -32.563 -0.935 -16.886 1.00 87.88 157 LEU A N 1
ATOM 1191 C CA . LEU A 1 157 ? -32.340 -0.743 -15.463 1.00 87.88 157 LEU A CA 1
ATOM 1192 C C . LEU A 1 157 ? -31.539 0.540 -15.221 1.00 87.88 157 LEU A C 1
ATOM 1194 O O . LEU A 1 157 ? -30.727 0.956 -16.042 1.00 87.88 157 LEU A O 1
ATOM 1198 N N . SER A 1 158 ? -31.680 1.126 -14.033 1.00 81.31 158 SER A N 1
ATOM 1199 C CA . SER A 1 158 ? -30.859 2.268 -13.600 1.00 81.31 158 SER A CA 1
ATOM 1200 C C . SER A 1 158 ? -29.385 1.910 -13.363 1.00 81.31 158 SER A C 1
ATOM 1202 O O . SER A 1 158 ? -28.562 2.798 -13.150 1.00 81.31 158 SER A O 1
ATOM 1204 N N . THR A 1 159 ? -29.034 0.620 -13.398 1.00 80.88 159 THR A N 1
ATOM 1205 C CA . THR A 1 159 ? -27.657 0.153 -13.222 1.00 80.88 159 THR A CA 1
ATOM 1206 C C . THR A 1 159 ? -26.862 0.303 -14.526 1.00 80.88 159 THR A C 1
ATOM 1208 O O . THR A 1 159 ? -27.247 -0.280 -15.547 1.00 80.88 159 THR A O 1
ATOM 1211 N N . PRO A 1 160 ? -25.741 1.050 -14.521 1.00 84.81 160 PRO A N 1
ATOM 1212 C CA . PRO A 1 160 ? -24.879 1.158 -15.690 1.00 84.81 160 PRO A CA 1
ATOM 1213 C C . PRO A 1 160 ? -24.296 -0.200 -16.094 1.00 84.81 160 PRO A C 1
ATOM 1215 O O . PRO A 1 160 ? -23.972 -1.038 -15.251 1.00 84.81 160 PRO A O 1
ATOM 1218 N N . ALA A 1 161 ? -24.138 -0.400 -17.398 1.00 82.44 161 ALA A N 1
ATOM 1219 C CA . ALA A 1 161 ? -23.378 -1.494 -17.977 1.00 82.44 161 ALA A CA 1
ATOM 1220 C C . ALA A 1 161 ? -22.050 -0.945 -18.509 1.00 82.44 161 ALA A C 1
ATOM 1222 O O . ALA A 1 161 ? -22.037 0.043 -19.240 1.00 82.44 161 ALA A O 1
ATOM 1223 N N . GLU A 1 162 ? -20.942 -1.607 -18.179 1.00 77.12 162 GLU A N 1
ATOM 1224 C CA . GLU A 1 162 ? -19.616 -1.274 -18.707 1.00 77.12 162 GLU A CA 1
ATOM 1225 C C . GLU A 1 162 ? -19.227 -2.278 -19.804 1.00 77.12 162 GLU A C 1
ATOM 1227 O O . GLU A 1 162 ? -18.685 -3.349 -19.507 1.00 77.12 162 GLU A O 1
ATOM 1232 N N . PRO A 1 163 ? -19.531 -1.998 -21.086 1.00 81.44 163 PRO A N 1
ATOM 1233 C CA . PRO A 1 163 ? -19.113 -2.868 -22.174 1.00 81.44 163 PRO A CA 1
ATOM 1234 C C . PRO A 1 163 ? -17.597 -2.795 -22.372 1.00 81.44 163 PRO A C 1
ATOM 1236 O O . PRO A 1 163 ? -16.970 -1.743 -22.224 1.00 81.44 163 PRO A O 1
ATOM 1239 N N . ILE A 1 164 ? -16.995 -3.900 -22.810 1.00 82.75 164 ILE A N 1
ATOM 1240 C CA . ILE A 1 164 ? -15.600 -3.878 -23.261 1.00 82.75 164 ILE A CA 1
ATOM 1241 C C . ILE A 1 164 ? -15.548 -3.050 -24.549 1.00 82.75 164 ILE A C 1
ATOM 1243 O O . ILE A 1 164 ? -16.013 -3.501 -25.594 1.00 82.75 164 ILE A O 1
ATOM 1247 N N . ALA A 1 165 ? -14.982 -1.844 -24.476 1.00 89.56 165 ALA A N 1
ATOM 1248 C CA . ALA A 1 165 ? -14.958 -0.904 -25.594 1.00 89.56 165 ALA A CA 1
ATOM 1249 C C . ALA A 1 165 ? -13.582 -0.812 -26.275 1.00 89.56 165 ALA A C 1
ATOM 1251 O O . ALA A 1 165 ? -12.561 -0.666 -25.600 1.00 89.56 165 ALA A O 1
ATOM 1252 N N . ALA A 1 166 ? -13.534 -0.847 -27.603 1.00 93.50 166 ALA A N 1
ATOM 1253 C CA . ALA A 1 166 ? -12.363 -0.545 -28.424 1.00 93.50 166 ALA A CA 1
ATOM 1254 C C . ALA A 1 166 ? -12.585 0.781 -29.164 1.00 93.50 166 ALA A C 1
ATOM 1256 O O . ALA A 1 166 ? -13.611 0.952 -29.815 1.00 93.50 166 ALA A O 1
ATOM 1257 N N . ASP A 1 167 ? -11.646 1.722 -29.033 1.00 93.44 167 ASP A N 1
ATOM 1258 C CA . ASP A 1 167 ? -11.791 3.091 -29.538 1.00 93.44 167 ASP A CA 1
ATOM 1259 C C . ASP A 1 167 ? -11.008 3.308 -30.838 1.00 93.44 167 ASP A C 1
ATOM 1261 O O . ASP A 1 167 ? -9.808 3.616 -30.823 1.00 93.44 167 ASP A O 1
ATOM 1265 N N . PHE A 1 168 ? -11.716 3.131 -31.952 1.00 93.00 168 PHE A N 1
ATOM 1266 C CA . PHE A 1 168 ? -11.228 3.202 -33.328 1.00 93.00 168 PHE A CA 1
ATOM 1267 C C . PHE A 1 168 ? -11.177 4.624 -33.907 1.00 93.00 168 PHE A C 1
ATOM 1269 O O . PHE A 1 168 ? -10.749 4.801 -35.050 1.00 93.00 168 PHE A O 1
ATOM 1276 N N . ARG A 1 169 ? -11.570 5.635 -33.128 1.00 92.62 169 ARG A N 1
ATOM 1277 C CA . ARG A 1 169 ? -11.465 7.052 -33.497 1.00 92.62 169 ARG A CA 1
ATOM 1278 C C . ARG A 1 169 ? -10.021 7.486 -33.736 1.00 92.62 169 ARG A C 1
ATOM 1280 O O . ARG A 1 169 ? -9.070 6.859 -33.251 1.00 92.62 169 ARG A O 1
ATOM 1287 N N . THR A 1 170 ? -9.848 8.578 -34.469 1.00 89.25 170 THR A N 1
ATOM 1288 C CA . THR A 1 170 ? -8.539 9.203 -34.700 1.00 89.25 170 THR A CA 1
ATOM 1289 C C . THR A 1 170 ? -7.923 9.712 -33.388 1.00 89.25 170 THR A C 1
ATOM 1291 O O . THR A 1 170 ? -8.542 9.710 -32.319 1.00 89.25 170 THR A O 1
ATOM 1294 N N . THR A 1 171 ? -6.636 10.067 -33.404 1.00 77.38 171 THR A N 1
ATOM 1295 C CA . THR A 1 171 ? -5.885 10.469 -32.193 1.00 77.38 171 THR A CA 1
ATOM 1296 C C . THR A 1 171 ? -6.420 11.727 -31.517 1.00 77.38 171 THR A C 1
ATOM 1298 O O . THR A 1 171 ? -6.299 11.860 -30.306 1.00 77.38 171 THR A O 1
ATOM 1301 N N . ASP A 1 172 ? -7.040 12.610 -32.285 1.00 78.12 172 ASP A N 1
ATOM 1302 C CA . ASP A 1 172 ? -7.738 13.819 -31.846 1.00 78.12 172 ASP A CA 1
ATOM 1303 C C . ASP A 1 172 ? -9.193 13.560 -31.403 1.00 78.12 172 ASP A C 1
ATOM 1305 O O . ASP A 1 172 ? -9.883 14.481 -30.977 1.00 78.12 172 ASP A O 1
ATOM 1309 N N . GLY A 1 173 ? -9.661 12.306 -31.453 1.00 77.06 173 GLY A N 1
ATOM 1310 C CA . GLY A 1 173 ? -11.020 11.924 -31.061 1.00 77.06 173 GLY A CA 1
ATOM 1311 C C . GLY A 1 173 ? -12.076 12.139 -32.148 1.00 77.06 173 GLY A C 1
ATOM 1312 O O . GLY A 1 173 ? -13.264 11.993 -31.853 1.00 77.06 173 GLY A O 1
ATOM 1313 N N . GLY A 1 174 ? -11.651 12.458 -33.374 1.00 83.94 174 GLY A N 1
ATOM 1314 C CA . GLY A 1 174 ? -12.496 12.515 -34.566 1.00 83.94 174 GLY A CA 1
ATOM 1315 C C . GLY A 1 174 ? -12.971 11.140 -35.052 1.00 83.94 174 GLY A C 1
ATOM 1316 O O . GLY A 1 174 ? -12.674 10.098 -34.465 1.00 83.94 174 GLY A O 1
ATOM 1317 N N . GLU A 1 175 ? -13.758 11.135 -36.124 1.00 87.94 175 GLU A N 1
ATOM 1318 C CA . GLU A 1 175 ? -14.278 9.908 -36.731 1.00 87.94 175 GLU A CA 1
ATOM 1319 C C . GLU A 1 175 ? -13.153 8.991 -37.234 1.00 87.94 175 GLU A C 1
ATOM 1321 O O . GLU A 1 175 ? -12.163 9.436 -37.811 1.00 87.94 175 GLU A O 1
ATOM 1326 N N . GLY A 1 176 ? -13.297 7.691 -36.982 1.00 89.38 176 GLY A N 1
ATOM 1327 C CA . GLY A 1 176 ? -12.347 6.676 -37.408 1.00 89.38 176 GLY A CA 1
ATOM 1328 C C . GLY A 1 176 ? -12.554 6.217 -38.854 1.00 89.38 176 GLY A C 1
ATOM 1329 O O . GLY A 1 176 ? -13.672 6.168 -39.364 1.00 89.38 176 GLY A O 1
ATOM 1330 N N . TRP A 1 177 ? -11.470 5.724 -39.450 1.00 91.19 177 TRP A N 1
ATOM 1331 C CA . TRP A 1 177 ? -11.391 5.176 -40.797 1.00 91.19 177 TRP A CA 1
ATOM 1332 C C . TRP A 1 177 ? -10.989 3.687 -40.783 1.00 91.19 177 TRP A C 1
ATOM 1334 O O . TRP A 1 177 ? -9.982 3.323 -40.172 1.00 91.19 177 TRP A O 1
ATOM 1344 N N . PRO A 1 178 ? -11.702 2.798 -41.496 1.00 88.06 178 PRO A N 1
ATOM 1345 C CA . PRO A 1 178 ? -11.305 1.392 -41.617 1.00 88.06 178 PRO A CA 1
ATOM 1346 C C . PRO A 1 178 ? -10.090 1.194 -42.547 1.00 88.06 178 PRO A C 1
ATOM 1348 O O . PRO A 1 178 ? -9.533 0.096 -42.613 1.00 88.06 178 PRO A O 1
ATOM 1351 N N . ASP A 1 179 ? -9.664 2.249 -43.252 1.00 88.00 179 ASP A N 1
ATOM 1352 C CA . ASP A 1 179 ? -8.488 2.274 -44.121 1.00 88.00 179 ASP A CA 1
ATOM 1353 C C . ASP A 1 179 ? -7.580 3.478 -43.785 1.00 88.00 179 ASP A C 1
ATOM 1355 O O . ASP A 1 179 ? -7.972 4.627 -44.010 1.00 88.00 179 ASP A O 1
ATOM 1359 N N . PRO A 1 180 ? -6.359 3.250 -43.259 1.00 87.81 180 PRO A N 1
ATOM 1360 C CA . PRO A 1 180 ? -5.397 4.317 -42.994 1.00 87.81 180 PRO A CA 1
ATOM 1361 C C . PRO A 1 180 ? -4.973 5.113 -44.237 1.00 87.81 180 PRO A C 1
ATOM 1363 O O . PRO A 1 180 ? -4.528 6.246 -44.076 1.00 87.81 180 PRO A O 1
ATOM 1366 N N . ALA A 1 181 ? -5.085 4.548 -45.446 1.00 87.19 181 ALA A N 1
ATOM 1367 C CA . ALA A 1 181 ? -4.793 5.274 -46.684 1.00 87.19 181 ALA A CA 1
ATOM 1368 C C . ALA A 1 181 ? -5.875 6.323 -46.979 1.00 87.19 181 ALA A C 1
ATOM 1370 O O . ALA A 1 181 ? -5.546 7.477 -47.218 1.00 87.19 181 ALA A O 1
ATOM 1371 N N . ALA A 1 182 ? -7.152 5.966 -46.825 1.00 86.75 182 ALA A N 1
ATOM 1372 C CA . ALA A 1 182 ? -8.254 6.922 -46.942 1.00 86.75 182 ALA A CA 1
ATOM 1373 C C . ALA A 1 182 ? -8.165 8.046 -45.891 1.00 86.75 182 ALA A C 1
ATOM 1375 O O . ALA A 1 182 ? -8.493 9.194 -46.174 1.00 86.75 182 ALA A O 1
ATOM 1376 N N . TYR A 1 183 ? -7.667 7.736 -44.687 1.00 90.12 183 TYR A N 1
ATOM 1377 C CA . TYR A 1 183 ? -7.378 8.760 -43.681 1.00 90.12 183 TYR A CA 1
ATOM 1378 C C . TYR A 1 183 ? -6.224 9.685 -44.099 1.00 90.12 183 TYR A C 1
ATOM 1380 O O . TYR A 1 183 ? -6.308 10.888 -43.880 1.00 90.12 183 TYR A O 1
ATOM 1388 N N . LEU A 1 184 ? -5.164 9.152 -44.718 1.00 89.44 184 LEU A N 1
ATOM 1389 C CA . LEU A 1 184 ? -4.070 9.962 -45.263 1.00 89.44 184 LEU A CA 1
ATOM 1390 C C . LEU A 1 184 ? -4.574 10.922 -46.350 1.00 89.44 184 LEU A C 1
ATOM 1392 O O . LEU A 1 184 ? -4.262 12.110 -46.295 1.00 89.44 184 LEU A O 1
ATOM 1396 N N . ASP A 1 185 ? -5.400 10.426 -47.271 1.00 88.50 185 ASP A N 1
ATOM 1397 C CA . ASP A 1 185 ? -6.011 11.239 -48.326 1.00 88.50 185 ASP A CA 1
ATOM 1398 C C . ASP A 1 185 ? -6.879 12.360 -47.727 1.00 88.50 185 ASP A C 1
ATOM 1400 O O . ASP A 1 185 ? -6.738 13.522 -48.105 1.00 88.50 185 ASP A O 1
ATOM 1404 N N . ALA A 1 186 ? -7.689 12.052 -46.707 1.00 87.31 186 ALA A N 1
ATOM 1405 C CA . ALA A 1 186 ? -8.504 13.045 -46.003 1.00 87.31 186 ALA A CA 1
ATOM 1406 C C . ALA A 1 186 ? -7.665 14.121 -45.282 1.00 87.31 186 ALA A C 1
ATOM 1408 O O . ALA A 1 186 ? -8.052 15.291 -45.237 1.00 87.31 186 ALA A O 1
ATOM 1409 N N . LEU A 1 187 ? -6.500 13.759 -44.730 1.00 88.94 187 LEU A N 1
ATOM 1410 C CA . LEU A 1 187 ? -5.572 14.724 -44.127 1.00 88.94 187 LEU A CA 1
ATOM 1411 C C . LEU A 1 187 ? -4.962 15.657 -45.184 1.00 88.94 187 LEU A C 1
ATOM 1413 O O . LEU A 1 187 ? -4.820 16.855 -44.927 1.00 88.94 187 LEU A O 1
ATOM 1417 N N . HIS A 1 188 ? -4.641 15.133 -46.370 1.00 90.25 188 HIS A N 1
ATOM 1418 C CA . HIS A 1 188 ? -4.151 15.938 -47.491 1.00 90.25 188 HIS A CA 1
ATOM 1419 C C . HIS A 1 188 ? -5.224 16.891 -48.027 1.00 90.25 188 HIS A C 1
ATOM 1421 O O . HIS A 1 188 ? -4.942 18.072 -48.234 1.00 90.25 188 HIS A O 1
ATOM 1427 N N . GLU A 1 189 ? -6.465 16.427 -48.178 1.00 88.31 189 GLU A N 1
ATOM 1428 C CA . GLU A 1 189 ? -7.603 17.278 -48.554 1.00 88.31 189 GLU A CA 1
ATOM 1429 C C . GLU A 1 189 ? -7.874 18.379 -47.514 1.00 88.31 189 GLU A C 1
ATOM 1431 O O . GLU A 1 189 ? -8.245 19.498 -47.871 1.00 88.31 189 GLU A O 1
ATOM 1436 N N . GLY A 1 190 ? -7.609 18.099 -46.233 1.00 85.62 190 GLY A N 1
ATOM 1437 C CA . GLY A 1 190 ? -7.664 19.063 -45.131 1.00 85.62 190 GLY A CA 1
ATOM 1438 C C . GLY A 1 190 ? -6.510 20.076 -45.084 1.00 85.62 190 GLY A C 1
ATOM 1439 O O . GLY A 1 190 ? -6.461 20.890 -44.160 1.00 85.62 190 GLY A O 1
ATOM 1440 N N . GLY A 1 191 ? -5.581 20.044 -46.047 1.00 87.69 191 GLY A N 1
ATOM 1441 C CA . GLY A 1 191 ? -4.462 20.986 -46.149 1.00 87.69 191 GLY A CA 1
ATOM 1442 C C . GLY A 1 191 ? -3.279 20.685 -45.222 1.00 87.69 191 GLY A C 1
ATOM 1443 O O . GLY A 1 191 ? -2.475 21.581 -44.956 1.00 87.69 191 GLY A O 1
ATOM 1444 N N . MET A 1 192 ? -3.164 19.456 -44.710 1.00 88.50 192 MET A N 1
ATOM 1445 C CA . MET A 1 192 ? -2.039 19.035 -43.870 1.00 88.50 192 MET A CA 1
ATOM 1446 C C . MET A 1 192 ? -0.776 18.772 -44.702 1.00 88.50 192 MET A C 1
ATOM 1448 O O . MET A 1 192 ? -0.850 18.268 -45.820 1.00 88.50 192 MET A O 1
ATOM 1452 N N . ASP A 1 193 ? 0.403 19.079 -44.153 1.00 89.94 193 ASP A N 1
ATOM 1453 C CA . ASP A 1 193 ? 1.678 18.798 -44.815 1.00 89.94 193 ASP A CA 1
ATOM 1454 C C . ASP A 1 193 ? 1.986 17.289 -44.876 1.00 89.94 193 ASP A C 1
ATOM 1456 O O . ASP A 1 193 ? 1.800 16.574 -43.889 1.00 89.94 193 ASP A O 1
ATOM 1460 N N . GLU A 1 194 ? 2.524 16.823 -46.011 1.00 85.75 194 GLU A N 1
ATOM 1461 C CA . GLU A 1 194 ? 2.805 15.403 -46.305 1.00 85.75 194 GLU A CA 1
ATOM 1462 C C . GLU A 1 194 ? 3.545 14.669 -45.163 1.00 85.75 194 GLU A C 1
ATOM 1464 O O . GLU A 1 194 ? 3.077 13.620 -44.714 1.00 85.75 194 GLU A O 1
ATOM 1469 N N . PRO A 1 195 ? 4.651 15.196 -44.585 1.00 87.94 195 PRO A N 1
ATOM 1470 C CA . PRO A 1 195 ? 5.355 14.482 -43.521 1.00 87.94 195 PRO A CA 1
ATOM 1471 C C . PRO A 1 195 ? 4.517 14.332 -42.248 1.00 87.94 195 PRO A C 1
ATOM 1473 O O . PRO A 1 195 ? 4.679 13.354 -41.513 1.00 87.94 195 PRO A O 1
ATOM 1476 N N . THR A 1 196 ? 3.663 15.307 -41.938 1.00 82.19 196 THR A N 1
ATOM 1477 C CA . THR A 1 196 ? 2.775 15.260 -40.771 1.00 82.19 196 THR A CA 1
ATOM 1478 C C . THR A 1 196 ? 1.587 14.343 -41.022 1.00 82.19 196 THR A C 1
ATOM 1480 O O . THR A 1 196 ? 1.302 13.500 -40.166 1.00 82.19 196 THR A O 1
ATOM 1483 N N . ALA A 1 197 ? 0.986 14.413 -42.208 1.00 84.56 197 ALA A N 1
ATOM 1484 C CA . ALA A 1 197 ? -0.106 13.547 -42.624 1.00 84.56 197 ALA A CA 1
ATOM 1485 C C . ALA A 1 197 ? 0.319 12.067 -42.621 1.00 84.56 197 ALA A C 1
ATOM 1487 O O . ALA A 1 197 ? -0.324 11.238 -41.973 1.00 84.56 197 ALA A O 1
ATOM 1488 N N . GLU A 1 198 ? 1.486 11.731 -43.188 1.00 87.81 198 GLU A N 1
ATOM 1489 C CA . GLU A 1 198 ? 2.024 10.367 -43.142 1.00 87.81 198 GLU A CA 1
ATOM 1490 C C . GLU A 1 198 ? 2.304 9.880 -41.710 1.00 87.81 198 GLU A C 1
ATOM 1492 O O . GLU A 1 198 ? 2.141 8.697 -41.393 1.00 87.81 198 GLU A O 1
ATOM 1497 N N . ARG A 1 199 ? 2.806 10.753 -40.822 1.00 88.00 199 ARG A N 1
ATOM 1498 C CA . ARG A 1 199 ? 3.041 10.387 -39.412 1.00 88.00 199 ARG A CA 1
ATOM 1499 C C . ARG A 1 199 ? 1.721 10.093 -38.704 1.00 88.00 199 ARG A C 1
ATOM 1501 O O . ARG A 1 199 ? 1.640 9.089 -37.997 1.00 88.00 199 ARG A O 1
ATOM 1508 N N . MET A 1 200 ? 0.706 10.930 -38.908 1.00 85.94 200 MET A N 1
ATOM 1509 C CA . MET A 1 200 ? -0.621 10.755 -38.317 1.00 85.94 200 MET A CA 1
ATOM 1510 C C . MET A 1 200 ? -1.320 9.505 -38.858 1.00 85.94 200 MET A C 1
ATOM 1512 O O . MET A 1 200 ? -1.841 8.723 -38.064 1.00 85.94 200 MET A O 1
ATOM 1516 N N . ALA A 1 201 ? -1.243 9.244 -40.164 1.00 88.00 201 ALA A N 1
ATOM 1517 C CA . ALA A 1 201 ? -1.790 8.036 -40.778 1.00 88.00 201 ALA A CA 1
ATOM 1518 C C . ALA A 1 201 ? -1.088 6.756 -40.291 1.00 88.00 201 ALA A C 1
ATOM 1520 O O . ALA A 1 201 ? -1.752 5.771 -39.960 1.00 88.00 201 ALA A O 1
ATOM 1521 N N . ARG A 1 202 ? 0.247 6.771 -40.147 1.00 87.88 202 ARG A N 1
ATOM 1522 C CA . ARG A 1 202 ? 1.002 5.648 -39.557 1.00 87.88 202 ARG A CA 1
ATOM 1523 C C . ARG A 1 202 ? 0.608 5.388 -38.103 1.00 87.88 202 ARG A C 1
ATOM 1525 O O . ARG A 1 202 ? 0.343 4.243 -37.740 1.00 87.88 202 ARG A O 1
ATOM 1532 N N . ALA A 1 203 ? 0.543 6.435 -37.280 1.00 84.12 203 ALA A N 1
ATOM 1533 C CA . ALA A 1 203 ? 0.130 6.316 -35.882 1.00 84.12 203 ALA A CA 1
ATOM 1534 C C . ALA A 1 203 ? -1.311 5.791 -35.758 1.00 84.12 203 ALA A C 1
ATOM 1536 O O . ALA A 1 203 ? -1.599 4.936 -34.918 1.00 84.12 203 ALA A O 1
ATOM 1537 N N . TYR A 1 204 ? -2.201 6.253 -36.638 1.00 89.31 204 TYR A N 1
ATOM 1538 C CA . TYR A 1 204 ? -3.572 5.773 -36.721 1.00 89.31 204 TYR A CA 1
ATOM 1539 C C . TYR A 1 204 ? -3.651 4.293 -37.127 1.00 89.31 204 TYR A C 1
ATOM 1541 O O . TYR A 1 204 ? -4.385 3.528 -36.504 1.00 89.31 204 TYR A O 1
ATOM 1549 N N . GLY A 1 205 ? -2.829 3.848 -38.083 1.00 89.31 205 GLY A N 1
ATOM 1550 C CA . GLY A 1 205 ? -2.734 2.438 -38.477 1.00 89.31 205 GLY A CA 1
ATOM 1551 C C . GLY A 1 205 ? -2.323 1.503 -37.330 1.00 89.31 205 GLY A C 1
ATOM 1552 O O . GLY A 1 205 ? -2.907 0.430 -37.162 1.00 89.31 205 GLY A O 1
ATOM 1553 N N . GLU A 1 206 ? -1.374 1.917 -36.485 1.00 86.56 206 GLU A N 1
ATOM 1554 C CA . GLU A 1 206 ? -0.995 1.143 -35.291 1.00 86.56 206 GLU A CA 1
ATOM 1555 C C . GLU A 1 206 ? -2.112 1.122 -34.234 1.00 86.56 206 GLU A C 1
ATOM 1557 O O . GLU A 1 206 ? -2.372 0.086 -33.612 1.00 86.56 206 GLU A O 1
ATOM 1562 N N . ARG A 1 207 ? -2.849 2.229 -34.071 1.00 87.88 207 ARG A N 1
ATOM 1563 C CA . ARG A 1 207 ? -4.036 2.274 -33.202 1.00 87.88 207 ARG A CA 1
ATOM 1564 C C . ARG A 1 20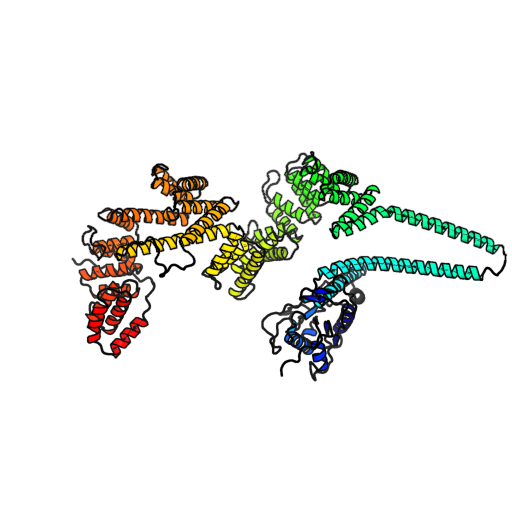7 ? -5.130 1.326 -33.693 1.00 87.88 207 ARG A C 1
ATOM 1566 O O . ARG A 1 207 ? -5.644 0.534 -32.901 1.00 87.88 207 ARG A O 1
ATOM 1573 N N . LEU A 1 208 ? -5.451 1.371 -34.987 1.00 89.81 208 LEU A N 1
ATOM 1574 C CA . LEU A 1 208 ? -6.437 0.507 -35.643 1.00 89.81 208 LEU A CA 1
ATOM 1575 C C . LEU A 1 208 ? -6.120 -0.974 -35.388 1.00 89.81 208 LEU A C 1
ATOM 1577 O O . LEU A 1 208 ? -6.992 -1.772 -35.031 1.00 89.81 208 LEU A O 1
ATOM 1581 N N . ARG A 1 209 ? -4.835 -1.325 -35.474 1.00 88.00 209 ARG A N 1
ATOM 1582 C CA . ARG A 1 209 ? -4.326 -2.664 -35.183 1.00 88.00 209 ARG A CA 1
ATOM 1583 C C . ARG A 1 209 ? -4.515 -3.076 -33.722 1.00 88.00 209 ARG A C 1
ATOM 1585 O O . ARG A 1 209 ? -4.994 -4.182 -33.465 1.00 88.00 209 ARG A O 1
ATOM 1592 N N . LEU A 1 210 ? -4.168 -2.213 -32.769 1.00 89.06 210 LEU A N 1
ATOM 1593 C CA . LEU A 1 210 ? -4.321 -2.505 -31.341 1.00 89.06 210 LEU A CA 1
ATOM 1594 C C . LEU A 1 210 ? -5.798 -2.673 -30.950 1.00 89.06 210 LEU A C 1
ATOM 1596 O O . LEU A 1 210 ? -6.144 -3.586 -30.199 1.00 89.06 210 LEU A O 1
ATOM 1600 N N . MET A 1 211 ? -6.678 -1.822 -31.482 1.00 93.06 211 MET A N 1
ATOM 1601 C CA . MET A 1 211 ? -8.116 -1.888 -31.210 1.00 93.06 211 MET A CA 1
ATOM 1602 C C . MET A 1 211 ? -8.759 -3.138 -31.815 1.00 93.06 211 MET A C 1
ATOM 1604 O O . MET A 1 211 ? -9.576 -3.782 -31.152 1.00 93.06 211 MET A O 1
ATOM 1608 N N . LYS A 1 212 ? -8.312 -3.573 -33.001 1.00 91.56 212 LYS A N 1
ATOM 1609 C CA . LYS A 1 212 ? -8.672 -4.887 -33.555 1.00 91.56 212 LYS A CA 1
ATOM 1610 C C . LYS A 1 212 ? -8.327 -6.021 -32.589 1.00 91.56 212 LYS A C 1
ATOM 1612 O O . LYS A 1 212 ? -9.178 -6.860 -32.300 1.00 91.56 212 LYS A O 1
ATOM 1617 N N . LEU A 1 213 ? -7.098 -6.051 -32.066 1.00 90.62 213 LEU A N 1
ATOM 1618 C CA . LEU A 1 213 ? -6.688 -7.090 -31.114 1.00 90.62 213 LEU A CA 1
ATOM 1619 C C . LEU A 1 213 ? -7.522 -7.053 -29.831 1.00 90.62 213 LEU A C 1
ATOM 1621 O O . LEU A 1 213 ? -7.793 -8.108 -29.266 1.00 90.62 213 LEU A O 1
ATOM 1625 N N . LYS A 1 214 ? -7.976 -5.872 -29.394 1.00 91.56 214 LYS A N 1
ATOM 1626 C CA . LYS A 1 214 ? -8.879 -5.724 -28.242 1.00 91.56 214 LYS A CA 1
ATOM 1627 C C . LYS A 1 214 ? -10.245 -6.369 -28.487 1.00 91.56 214 LYS A C 1
ATOM 1629 O O . LYS A 1 214 ? -10.728 -7.085 -27.611 1.00 91.56 214 LYS A O 1
ATOM 1634 N N . ILE A 1 215 ? -10.828 -6.190 -29.676 1.00 91.62 215 ILE A N 1
ATOM 1635 C CA . ILE A 1 215 ? -12.067 -6.881 -30.074 1.00 91.62 215 ILE A CA 1
ATOM 1636 C C . ILE A 1 215 ? -11.849 -8.398 -30.104 1.00 91.62 215 ILE A C 1
ATOM 1638 O O . ILE A 1 215 ? -12.609 -9.144 -29.489 1.00 91.62 215 ILE A O 1
ATOM 1642 N N . ILE A 1 216 ? -10.772 -8.862 -30.740 1.00 89.38 216 ILE A N 1
ATOM 1643 C CA . ILE A 1 216 ? -10.456 -10.294 -30.859 1.00 89.38 216 ILE A CA 1
ATOM 1644 C C . ILE A 1 216 ? -10.194 -10.930 -29.484 1.00 89.38 216 ILE A C 1
ATOM 1646 O O . ILE A 1 216 ? -10.668 -12.035 -29.220 1.00 89.38 216 ILE A O 1
ATOM 1650 N N . ALA A 1 217 ? -9.502 -10.229 -28.582 1.00 89.56 217 ALA A N 1
ATOM 1651 C CA . ALA A 1 217 ? -9.291 -10.654 -27.199 1.00 89.56 217 ALA A CA 1
ATOM 1652 C C . ALA A 1 217 ? -10.622 -10.814 -26.453 1.00 89.56 217 ALA A C 1
ATOM 1654 O O . ALA A 1 217 ? -10.843 -11.840 -25.810 1.00 89.56 217 ALA A O 1
ATOM 1655 N N . GLY A 1 218 ? -11.532 -9.843 -26.596 1.00 88.56 218 GLY A N 1
ATOM 1656 C CA . GLY A 1 218 ? -12.880 -9.900 -26.028 1.00 88.56 218 GLY A CA 1
ATOM 1657 C C . GLY A 1 218 ? -13.686 -11.097 -26.543 1.00 88.56 218 GLY A C 1
ATOM 1658 O O . GLY A 1 218 ? -14.248 -11.855 -25.746 1.00 88.56 218 GLY A O 1
ATOM 1659 N N . VAL A 1 219 ? -13.663 -11.323 -27.862 1.00 87.94 219 VAL A N 1
ATOM 1660 C CA . VAL A 1 219 ? -14.335 -12.454 -28.521 1.00 87.94 219 VAL A CA 1
ATOM 1661 C C . VAL A 1 219 ? -13.769 -13.794 -28.033 1.00 87.94 219 VAL A C 1
ATOM 1663 O O . VAL A 1 219 ? -14.536 -14.663 -27.620 1.00 87.94 219 VAL A O 1
ATOM 1666 N N . LEU A 1 220 ? -12.440 -13.952 -27.990 1.00 86.81 220 LEU A N 1
ATOM 1667 C CA . LEU A 1 220 ? -11.766 -15.169 -27.507 1.00 86.81 220 LEU A CA 1
ATOM 1668 C C . LEU A 1 220 ? -11.851 -15.350 -25.986 1.00 86.81 220 LEU A C 1
ATOM 1670 O O . LEU A 1 220 ? -11.706 -16.470 -25.499 1.00 86.81 220 LEU A O 1
ATOM 1674 N N . GLY A 1 221 ? -12.097 -14.275 -25.234 1.00 87.19 221 GLY A N 1
ATOM 1675 C CA . GLY A 1 221 ? -12.084 -14.282 -23.772 1.00 87.19 221 GLY A CA 1
ATOM 1676 C C . GLY A 1 221 ? -10.678 -14.416 -23.198 1.00 87.19 221 GLY A C 1
ATOM 1677 O O . GLY A 1 221 ? -10.505 -15.057 -22.167 1.00 87.19 221 GLY A O 1
ATOM 1678 N N . VAL A 1 222 ? -9.675 -13.871 -23.881 1.00 87.88 222 VAL A N 1
ATOM 1679 C CA . VAL A 1 222 ? -8.265 -13.879 -23.456 1.00 87.88 222 VAL A CA 1
ATOM 1680 C C . VAL A 1 222 ? -7.815 -12.465 -23.119 1.00 87.88 222 VAL A C 1
ATOM 1682 O O . VAL A 1 222 ? -8.490 -11.490 -23.456 1.00 87.88 222 VAL A O 1
ATOM 1685 N N . SER A 1 223 ? -6.674 -12.329 -22.450 1.00 86.69 223 SER A N 1
ATOM 1686 C CA . SER A 1 223 ? -6.125 -11.001 -22.184 1.00 86.69 223 SER A CA 1
ATOM 1687 C C . SER A 1 223 ? -5.575 -10.367 -23.471 1.00 86.69 223 SER A C 1
ATOM 1689 O O . SER A 1 223 ? -5.040 -11.056 -24.341 1.00 86.69 223 SER A O 1
ATOM 1691 N N . LEU A 1 224 ? -5.660 -9.036 -23.597 1.00 83.31 224 LEU A N 1
ATOM 1692 C CA . LEU A 1 224 ? -5.060 -8.322 -24.735 1.00 83.31 224 LEU A CA 1
ATOM 1693 C C . LEU A 1 224 ? -3.542 -8.568 -24.821 1.00 83.31 224 LEU A C 1
ATOM 1695 O O . LEU A 1 224 ? -3.013 -8.689 -25.922 1.00 83.31 224 LEU A O 1
ATOM 1699 N N . GLY A 1 225 ? -2.869 -8.700 -23.671 1.00 78.12 225 GLY A N 1
ATOM 1700 C CA . GLY A 1 225 ? -1.433 -8.984 -23.577 1.00 78.12 225 GLY A CA 1
ATOM 1701 C C . GLY A 1 225 ? -1.020 -10.282 -24.277 1.00 78.12 225 GLY A C 1
ATOM 1702 O O . GLY A 1 225 ? -0.061 -10.292 -25.043 1.00 78.12 225 GLY A O 1
ATOM 1703 N N . GLU A 1 226 ? -1.796 -11.357 -24.105 1.00 76.56 226 GLU A N 1
ATOM 1704 C CA . GLU A 1 226 ? -1.521 -12.652 -24.749 1.00 76.56 226 GLU A CA 1
ATOM 1705 C C . GLU A 1 226 ? -1.601 -12.587 -26.285 1.00 76.56 226 GLU A C 1
ATOM 1707 O O . GLU A 1 226 ? -0.922 -13.351 -26.978 1.00 76.56 226 GLU A O 1
ATOM 1712 N N . LEU A 1 227 ? -2.411 -11.674 -26.839 1.00 78.44 227 LEU A N 1
ATOM 1713 C CA . LEU A 1 227 ? -2.502 -11.464 -28.286 1.00 78.44 227 LEU A CA 1
ATOM 1714 C C . LEU A 1 227 ? -1.455 -10.474 -28.811 1.00 78.44 227 LEU A C 1
ATOM 1716 O O . LEU A 1 227 ? -0.903 -10.714 -29.886 1.00 78.44 227 LEU A O 1
ATOM 1720 N N . THR A 1 228 ? -1.144 -9.398 -28.081 1.00 73.12 228 THR A N 1
ATOM 1721 C CA . THR A 1 228 ? -0.164 -8.384 -28.513 1.00 73.12 228 THR A CA 1
ATOM 1722 C C . THR A 1 228 ? 1.273 -8.906 -28.492 1.00 73.12 228 THR A C 1
ATOM 1724 O O . THR A 1 228 ? 2.044 -8.568 -29.389 1.00 73.12 228 THR A O 1
ATOM 1727 N N . GLU A 1 229 ? 1.633 -9.792 -27.557 1.00 60.91 229 GLU A N 1
ATOM 1728 C CA . GLU A 1 229 ? 2.954 -10.442 -27.523 1.00 60.91 229 GLU A CA 1
ATOM 1729 C C . GLU A 1 229 ? 3.227 -11.269 -28.788 1.00 60.91 229 GLU A C 1
ATOM 1731 O O . GLU A 1 229 ? 4.303 -11.184 -29.392 1.00 60.91 229 GLU A O 1
ATOM 1736 N N . ARG A 1 230 ? 2.230 -12.035 -29.251 1.00 60.16 230 ARG A N 1
ATOM 1737 C CA . ARG A 1 230 ? 2.336 -12.776 -30.511 1.00 60.16 230 ARG A CA 1
ATOM 1738 C C . ARG A 1 230 ? 2.216 -11.861 -31.713 1.00 60.16 230 ARG A C 1
ATOM 1740 O O . ARG A 1 230 ? 2.912 -12.114 -32.683 1.00 60.16 230 ARG A O 1
ATOM 1747 N N . ASP A 1 231 ? 1.351 -10.855 -31.703 1.00 53.97 231 ASP A N 1
ATOM 1748 C CA . ASP A 1 231 ? 1.213 -9.949 -32.840 1.00 53.97 231 ASP A CA 1
ATOM 1749 C C . ASP A 1 231 ? 2.522 -9.190 -33.102 1.00 53.97 231 ASP A C 1
ATOM 1751 O O . ASP A 1 231 ? 2.963 -9.118 -34.244 1.00 53.97 231 ASP A O 1
ATOM 1755 N N . LEU A 1 232 ? 3.242 -8.795 -32.049 1.00 54.88 232 LEU A N 1
ATOM 1756 C CA . LEU A 1 232 ? 4.601 -8.257 -32.136 1.00 54.88 232 LEU A CA 1
ATOM 1757 C C . LEU A 1 232 ? 5.614 -9.298 -32.659 1.00 54.88 232 LEU A C 1
ATOM 1759 O O . LEU A 1 232 ? 6.480 -8.982 -33.480 1.00 54.88 232 LEU A O 1
ATOM 1763 N N . ALA A 1 233 ? 5.511 -10.560 -32.228 1.00 53.59 233 ALA A N 1
ATOM 1764 C CA . ALA A 1 233 ? 6.359 -11.652 -32.721 1.00 53.59 233 ALA A CA 1
ATOM 1765 C C . ALA A 1 233 ? 6.061 -12.024 -34.190 1.00 53.59 233 ALA A C 1
ATOM 1767 O O . ALA A 1 233 ? 6.981 -12.267 -34.972 1.00 53.59 233 ALA A O 1
ATOM 1768 N N . HIS A 1 234 ? 4.787 -12.013 -34.582 1.00 54.16 234 HIS A N 1
ATOM 1769 C CA . HIS A 1 234 ? 4.290 -12.256 -35.929 1.00 54.16 234 HIS A CA 1
ATOM 1770 C C . HIS A 1 234 ? 4.581 -11.065 -36.839 1.00 54.16 234 HIS A C 1
ATOM 1772 O O . HIS A 1 234 ? 4.937 -11.290 -37.979 1.00 54.16 234 HIS A O 1
ATOM 1778 N N . GLN A 1 235 ? 4.547 -9.815 -36.366 1.00 51.78 235 GLN A N 1
ATOM 1779 C CA . GLN A 1 235 ? 5.040 -8.648 -37.104 1.00 51.78 235 GLN A CA 1
ATOM 1780 C C . GLN A 1 235 ? 6.532 -8.767 -37.374 1.00 51.78 235 GLN A C 1
ATOM 1782 O O . GLN A 1 235 ? 6.958 -8.577 -38.506 1.00 51.78 235 GLN A O 1
ATOM 1787 N N . LYS A 1 236 ? 7.335 -9.126 -36.367 1.00 52.81 236 LYS A N 1
ATOM 1788 C CA . LYS A 1 236 ? 8.774 -9.351 -36.555 1.00 52.81 236 LYS A CA 1
ATOM 1789 C C . LYS A 1 236 ? 9.029 -10.496 -37.536 1.00 52.81 236 LYS A C 1
ATOM 1791 O O . LYS A 1 236 ? 9.901 -10.373 -38.393 1.00 52.81 236 LYS A O 1
ATOM 1796 N N . GLN A 1 237 ? 8.239 -11.570 -37.469 1.00 54.09 237 GLN A N 1
ATOM 1797 C CA . GLN A 1 237 ? 8.317 -12.680 -38.416 1.00 54.09 237 GLN A CA 1
ATOM 1798 C C . GLN A 1 237 ? 7.820 -12.312 -39.814 1.00 54.09 237 GLN A C 1
ATOM 1800 O O . GLN A 1 237 ? 8.562 -12.554 -40.743 1.00 54.09 237 GLN A O 1
ATOM 1805 N N . VAL A 1 238 ? 6.648 -11.703 -39.998 1.00 50.50 238 VAL A N 1
ATOM 1806 C CA . VAL A 1 238 ? 6.068 -11.299 -41.294 1.00 50.50 238 VAL A CA 1
ATOM 1807 C C . VAL A 1 238 ? 6.845 -10.152 -41.915 1.00 50.50 238 VAL A C 1
ATOM 1809 O O . VAL A 1 238 ? 7.011 -10.149 -43.124 1.00 50.50 238 VAL A O 1
ATOM 1812 N N . ALA A 1 239 ? 7.391 -9.214 -41.143 1.00 50.81 239 ALA A N 1
ATOM 1813 C CA . ALA A 1 239 ? 8.335 -8.224 -41.653 1.00 50.81 239 ALA A CA 1
ATOM 1814 C C . ALA A 1 239 ? 9.622 -8.911 -42.123 1.00 50.81 239 ALA A C 1
ATOM 1816 O O . ALA A 1 239 ? 10.074 -8.640 -43.231 1.00 50.81 239 ALA A O 1
ATOM 1817 N N . ALA A 1 240 ? 10.161 -9.874 -41.365 1.00 56.16 240 ALA A N 1
ATOM 1818 C CA . ALA A 1 240 ? 11.293 -10.689 -41.808 1.00 56.16 240 ALA A CA 1
ATOM 1819 C C . ALA A 1 240 ? 10.943 -11.595 -43.005 1.00 56.16 240 ALA A C 1
ATOM 1821 O O . ALA A 1 240 ? 11.780 -11.795 -43.878 1.00 56.16 240 ALA A O 1
ATOM 1822 N N . GLN A 1 241 ? 9.710 -12.102 -43.092 1.00 51.69 241 GLN A N 1
ATOM 1823 C CA . GLN A 1 241 ? 9.219 -13.010 -44.128 1.00 51.69 241 GLN A CA 1
ATOM 1824 C C . GLN A 1 241 ? 8.830 -12.254 -45.395 1.00 51.69 241 GLN A C 1
ATOM 1826 O O . GLN A 1 241 ? 9.061 -12.785 -46.464 1.00 51.69 241 GLN A O 1
ATOM 1831 N N . ARG A 1 242 ? 8.327 -11.015 -45.304 1.00 48.84 242 ARG A N 1
ATOM 1832 C CA . ARG A 1 242 ? 8.148 -10.070 -46.417 1.00 48.84 242 ARG A CA 1
ATOM 1833 C C . ARG A 1 242 ? 9.501 -9.598 -46.909 1.00 48.84 242 ARG A C 1
ATOM 1835 O O . ARG A 1 242 ? 9.743 -9.683 -48.096 1.00 48.84 242 ARG A O 1
ATOM 1842 N N . LYS A 1 243 ? 10.437 -9.236 -46.025 1.00 51.41 243 LYS A N 1
ATOM 1843 C CA . LYS A 1 243 ? 11.823 -8.930 -46.422 1.00 51.41 243 LYS A CA 1
ATOM 1844 C C . LYS A 1 243 ? 12.466 -10.132 -47.124 1.00 51.41 243 LYS A C 1
ATOM 1846 O O . LYS A 1 243 ? 13.086 -9.958 -48.163 1.00 51.41 243 LYS A O 1
ATOM 1851 N N . ARG A 1 244 ? 12.221 -11.354 -46.629 1.00 53.44 244 ARG A N 1
ATOM 1852 C CA . ARG A 1 244 ? 12.650 -12.625 -47.235 1.00 53.44 244 ARG A CA 1
ATOM 1853 C C . ARG A 1 244 ? 11.884 -12.976 -48.513 1.00 53.44 244 ARG A C 1
ATOM 1855 O O . ARG A 1 244 ? 12.513 -13.491 -49.413 1.00 53.44 244 ARG A O 1
ATOM 1862 N N . GLN A 1 245 ? 10.585 -12.706 -48.638 1.00 45.09 245 GLN A N 1
ATOM 1863 C CA . GLN A 1 245 ? 9.772 -12.966 -49.837 1.00 45.09 245 GLN A CA 1
ATOM 1864 C C . GLN A 1 245 ? 10.035 -11.937 -50.929 1.00 45.09 245 GLN A C 1
ATOM 1866 O O . GLN A 1 245 ? 10.023 -12.301 -52.093 1.00 45.09 245 GLN A O 1
ATOM 1871 N N . THR A 1 246 ? 10.310 -10.683 -50.582 1.00 44.50 246 THR A N 1
ATOM 1872 C CA . THR A 1 246 ? 10.793 -9.659 -51.508 1.00 44.50 246 THR A CA 1
ATOM 1873 C C . THR A 1 246 ? 12.210 -10.005 -51.950 1.00 44.50 246 THR A C 1
ATOM 1875 O O . THR A 1 246 ? 12.458 -10.013 -53.147 1.00 44.50 246 THR A O 1
ATOM 1878 N N . LEU A 1 247 ? 13.102 -10.433 -51.040 1.00 50.94 247 LEU A N 1
ATOM 1879 C CA . LEU A 1 247 ? 14.408 -10.984 -51.429 1.00 50.94 247 LEU A CA 1
ATOM 1880 C C . LEU A 1 247 ? 14.268 -12.233 -52.305 1.00 50.94 247 LEU A C 1
ATOM 1882 O O . LEU A 1 247 ? 14.969 -12.331 -53.300 1.00 50.94 247 LEU A O 1
ATOM 1886 N N . ILE A 1 248 ? 13.375 -13.170 -51.966 1.00 51.28 248 ILE A N 1
ATOM 1887 C CA . ILE A 1 248 ? 13.114 -14.407 -52.717 1.00 51.28 248 ILE A CA 1
ATOM 1888 C C . ILE A 1 248 ? 12.462 -14.094 -54.057 1.00 51.28 248 ILE A C 1
ATOM 1890 O O . ILE A 1 248 ? 12.823 -14.733 -55.019 1.00 51.28 248 ILE A O 1
ATOM 1894 N N . ARG A 1 249 ? 11.553 -13.120 -54.177 1.00 41.44 249 ARG A N 1
ATOM 1895 C CA . ARG A 1 249 ? 10.967 -12.696 -55.459 1.00 41.44 249 ARG A CA 1
ATOM 1896 C C . ARG A 1 249 ? 12.003 -11.999 -56.326 1.00 41.44 249 ARG A C 1
ATOM 1898 O O . ARG A 1 249 ? 12.084 -12.325 -57.496 1.00 41.44 249 ARG A O 1
ATOM 1905 N N . VAL A 1 250 ? 12.831 -11.123 -55.757 1.00 49.81 250 VAL A N 1
ATOM 1906 C CA . VAL A 1 250 ? 13.958 -10.488 -56.461 1.00 49.81 250 VAL A CA 1
ATOM 1907 C C . VAL A 1 250 ? 14.982 -11.538 -56.905 1.00 49.81 250 VAL A C 1
ATOM 1909 O O . VAL A 1 250 ? 15.464 -11.488 -58.033 1.00 49.81 250 VAL A O 1
ATOM 1912 N N . SER A 1 251 ? 15.252 -12.552 -56.079 1.00 46.62 251 SER A N 1
ATOM 1913 C CA . SER A 1 251 ? 16.166 -13.645 -56.427 1.00 46.62 251 SER A CA 1
ATOM 1914 C C . SER A 1 251 ? 15.539 -14.736 -57.298 1.00 46.62 251 SER A C 1
ATOM 1916 O O . SER A 1 251 ? 16.272 -15.286 -58.100 1.00 46.62 251 SER A O 1
ATOM 1918 N N . LEU A 1 252 ? 14.225 -15.003 -57.253 1.00 41.28 252 LEU A N 1
ATOM 1919 C CA . LEU A 1 252 ? 13.501 -15.875 -58.196 1.00 41.28 252 LEU A CA 1
ATOM 1920 C C . LEU A 1 252 ? 13.347 -15.193 -59.547 1.00 41.28 252 LEU A C 1
ATOM 1922 O O . LEU A 1 252 ? 13.422 -15.878 -60.550 1.00 41.28 252 LEU A O 1
ATOM 1926 N N . PHE A 1 253 ? 13.143 -13.874 -59.593 1.00 45.66 253 PHE A N 1
ATOM 1927 C CA . PHE A 1 253 ? 13.155 -13.114 -60.841 1.00 45.66 253 PHE A CA 1
ATOM 1928 C C . PHE A 1 253 ? 14.568 -13.123 -61.435 1.00 45.66 253 PHE A C 1
ATOM 1930 O O . PHE A 1 253 ? 14.724 -13.369 -62.626 1.00 45.66 253 PHE A O 1
ATOM 1937 N N . GLY A 1 254 ? 15.603 -12.992 -60.595 1.00 48.91 254 GLY A N 1
ATOM 1938 C CA . GLY A 1 254 ? 17.001 -13.206 -60.981 1.00 48.91 254 GLY A CA 1
ATOM 1939 C C . GLY A 1 254 ? 17.305 -14.640 -61.444 1.00 48.91 254 GLY A C 1
ATOM 1940 O O . GLY A 1 254 ? 17.978 -14.818 -62.454 1.00 48.91 254 GLY A O 1
ATOM 1941 N N . LEU A 1 255 ? 16.763 -15.665 -60.774 1.00 46.25 255 LEU A N 1
ATOM 1942 C CA . LEU A 1 255 ? 16.958 -17.081 -61.119 1.00 46.25 255 LEU A CA 1
ATOM 1943 C C . LEU A 1 255 ? 16.144 -17.510 -62.343 1.00 46.25 255 LEU A C 1
ATOM 1945 O O . LEU A 1 255 ? 16.656 -18.266 -63.151 1.00 46.25 255 LEU A O 1
ATOM 1949 N N . LEU A 1 256 ? 14.909 -17.032 -62.520 1.00 44.56 256 LEU A N 1
ATOM 1950 C CA . LEU A 1 256 ? 14.085 -17.270 -63.713 1.00 44.56 256 LEU A CA 1
ATOM 1951 C C . LEU A 1 256 ? 14.663 -16.543 -64.928 1.00 44.56 256 LEU A C 1
ATOM 1953 O O . LEU A 1 256 ? 14.629 -17.092 -66.024 1.00 44.56 256 LEU A O 1
ATOM 1957 N N . SER A 1 257 ? 15.273 -15.370 -64.730 1.00 48.56 257 SER A N 1
ATOM 1958 C CA . SER A 1 257 ? 16.057 -14.694 -65.770 1.00 48.56 257 SER A CA 1
ATOM 1959 C C . SER A 1 257 ? 17.324 -15.489 -66.111 1.00 48.56 257 SER A C 1
ATOM 1961 O O . SER A 1 257 ? 17.624 -15.677 -67.284 1.00 48.56 257 SER A O 1
ATOM 1963 N N . ALA A 1 258 ? 18.025 -16.041 -65.114 1.00 49.41 258 ALA A N 1
ATOM 1964 C CA . ALA A 1 258 ? 19.211 -16.878 -65.317 1.00 49.41 258 ALA A CA 1
ATOM 1965 C C . ALA A 1 258 ? 18.895 -18.258 -65.931 1.00 49.41 258 ALA A C 1
ATOM 1967 O O . ALA A 1 258 ? 19.663 -18.748 -66.752 1.00 49.41 258 ALA A O 1
ATOM 1968 N N . VAL A 1 259 ? 17.760 -18.875 -65.588 1.00 49.62 259 VAL A N 1
ATOM 1969 C CA . VAL A 1 259 ? 17.281 -20.146 -66.162 1.00 49.62 259 VAL A CA 1
ATOM 1970 C C . VAL A 1 259 ? 16.695 -19.927 -67.557 1.00 49.62 259 VAL A C 1
ATOM 1972 O O . VAL A 1 259 ? 16.921 -20.754 -68.431 1.00 49.62 259 VAL A O 1
ATOM 1975 N N . GLY A 1 260 ? 16.022 -18.798 -67.808 1.00 49.38 260 GLY A N 1
ATOM 1976 C CA . GLY A 1 260 ? 15.603 -18.382 -69.149 1.00 49.38 260 GLY A CA 1
ATOM 1977 C C . GLY A 1 260 ? 16.794 -18.124 -70.077 1.00 49.38 260 GLY A C 1
ATOM 1978 O O . GLY A 1 260 ? 16.782 -18.563 -71.224 1.00 49.38 260 GLY A O 1
ATOM 1979 N N . LEU A 1 261 ? 17.866 -17.515 -69.558 1.00 51.56 261 LEU A N 1
ATOM 1980 C CA . LEU A 1 261 ? 19.137 -17.331 -70.268 1.00 51.56 261 LEU A CA 1
ATOM 1981 C C . LEU A 1 261 ? 19.915 -18.648 -70.444 1.00 51.56 261 LEU A C 1
ATOM 1983 O O . LEU A 1 261 ? 20.517 -18.858 -71.492 1.00 51.56 261 LEU A O 1
ATOM 1987 N N . ALA A 1 262 ? 19.860 -19.574 -69.481 1.00 49.00 262 ALA A N 1
ATOM 1988 C CA . ALA A 1 262 ? 20.464 -20.905 -69.609 1.00 49.00 262 ALA A CA 1
ATOM 1989 C C . ALA A 1 262 ? 19.692 -21.816 -70.584 1.00 49.00 262 ALA A C 1
ATOM 1991 O O . ALA A 1 262 ? 20.305 -22.580 -71.329 1.00 49.00 262 ALA A O 1
ATOM 1992 N N . ALA A 1 263 ? 18.360 -21.711 -70.633 1.00 46.00 263 ALA A N 1
ATOM 1993 C CA . ALA A 1 263 ? 17.517 -22.403 -71.608 1.00 46.00 263 ALA A CA 1
ATOM 1994 C C . ALA A 1 263 ? 17.704 -21.830 -73.025 1.00 46.00 263 ALA A C 1
ATOM 1996 O O . ALA A 1 263 ? 17.780 -22.596 -73.985 1.00 46.00 263 ALA A O 1
ATOM 1997 N N . ALA A 1 264 ? 17.877 -20.508 -73.151 1.00 48.22 264 ALA A N 1
ATOM 1998 C CA . ALA A 1 264 ? 18.262 -19.859 -74.404 1.00 48.22 264 A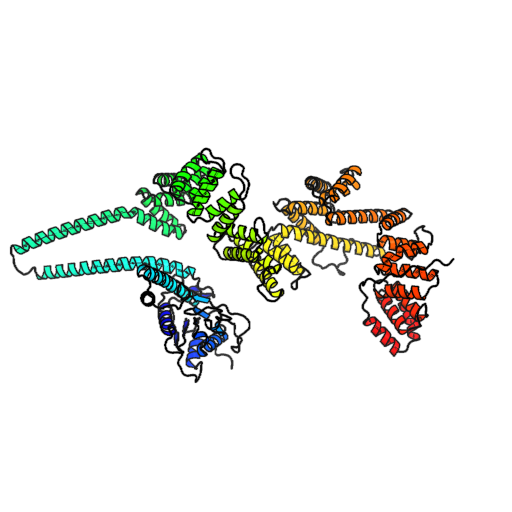LA A CA 1
ATOM 1999 C C . ALA A 1 264 ? 19.686 -20.252 -74.848 1.00 48.22 264 ALA A C 1
ATOM 2001 O O . ALA A 1 264 ? 19.897 -20.550 -76.019 1.00 48.22 264 ALA A O 1
ATOM 2002 N N . GLY A 1 265 ? 20.642 -20.359 -73.918 1.00 52.41 265 GLY A N 1
ATOM 2003 C CA . GLY A 1 265 ? 22.009 -20.822 -74.191 1.00 52.41 265 GLY A CA 1
ATOM 2004 C C . GLY A 1 265 ? 22.109 -22.304 -74.580 1.00 52.41 265 GLY A C 1
ATOM 2005 O O . GLY A 1 265 ? 22.979 -22.677 -75.362 1.00 52.41 265 GLY A O 1
ATOM 2006 N N . LEU A 1 266 ? 21.197 -23.158 -74.098 1.00 50.56 266 LEU A N 1
ATOM 2007 C CA . LEU A 1 266 ? 21.093 -24.558 -74.533 1.00 50.56 266 LEU A CA 1
ATOM 2008 C C . LEU A 1 266 ? 20.425 -24.692 -75.912 1.00 50.56 266 LEU A C 1
ATOM 2010 O O . LEU A 1 266 ? 20.851 -25.536 -76.699 1.00 50.56 266 LEU A O 1
ATOM 2014 N N . ALA A 1 267 ? 19.449 -23.836 -76.236 1.00 46.50 267 ALA A N 1
ATOM 2015 C CA . ALA A 1 267 ? 18.849 -23.749 -77.573 1.00 46.50 267 ALA A CA 1
ATOM 2016 C C . ALA A 1 267 ? 19.803 -23.138 -78.622 1.00 46.50 267 ALA A C 1
ATOM 2018 O O . ALA A 1 267 ? 19.683 -23.421 -79.810 1.00 46.50 267 ALA A O 1
ATOM 2019 N N . TRP A 1 268 ? 20.790 -22.354 -78.182 1.00 44.03 268 TRP A N 1
ATOM 2020 C CA . TRP A 1 268 ? 21.827 -21.748 -79.020 1.00 44.03 268 TRP A CA 1
ATOM 2021 C C . TRP A 1 268 ? 23.127 -22.569 -79.073 1.00 44.03 268 TRP A C 1
ATOM 2023 O O . TRP A 1 268 ? 24.120 -22.154 -79.655 1.00 44.03 268 TRP A O 1
ATOM 2033 N N . LYS A 1 269 ? 23.139 -23.785 -78.513 1.00 42.94 269 LYS A N 1
ATOM 2034 C CA . LYS A 1 269 ? 24.261 -24.729 -78.658 1.00 42.94 269 LYS A CA 1
ATOM 2035 C C . LYS A 1 269 ? 24.276 -25.428 -80.030 1.00 42.94 269 LYS A C 1
ATOM 2037 O O . LYS A 1 269 ? 25.197 -26.185 -80.320 1.00 42.94 269 LYS A O 1
ATOM 2042 N N . SER A 1 270 ? 23.273 -25.183 -80.879 1.00 48.84 270 SER A N 1
ATOM 2043 C CA . SER A 1 270 ? 23.150 -25.784 -82.213 1.00 48.84 270 SER A CA 1
ATOM 2044 C C . SER A 1 270 ? 23.386 -24.819 -83.379 1.00 48.84 270 SER A C 1
ATOM 2046 O O . SER A 1 270 ? 23.119 -25.199 -84.517 1.00 48.84 270 SER A O 1
ATOM 2048 N N . SER A 1 271 ? 23.875 -23.592 -83.156 1.00 47.88 271 SER A N 1
ATOM 2049 C CA . SER A 1 271 ? 24.127 -22.677 -84.276 1.00 47.88 271 SER A CA 1
ATOM 2050 C C . SER A 1 271 ? 25.350 -21.769 -84.095 1.00 47.88 271 SER A C 1
ATOM 2052 O O . SER A 1 271 ? 25.257 -20.682 -83.536 1.00 47.88 271 SER A O 1
ATOM 2054 N N . VAL A 1 272 ? 26.425 -22.212 -84.752 1.00 47.44 272 VAL A N 1
ATOM 2055 C CA . VAL A 1 272 ? 27.457 -21.432 -85.460 1.00 47.44 272 VAL A CA 1
ATOM 2056 C C . VAL A 1 272 ? 28.630 -20.863 -84.644 1.00 47.44 272 VAL A C 1
ATOM 2058 O O . VAL A 1 272 ? 28.533 -19.859 -83.944 1.00 47.44 272 VAL A O 1
ATOM 2061 N N . ASP A 1 273 ? 29.795 -21.467 -84.901 1.00 53.34 273 ASP A N 1
ATOM 2062 C CA . ASP A 1 273 ? 31.142 -20.962 -84.632 1.00 53.34 273 ASP A CA 1
ATOM 2063 C C . ASP A 1 273 ? 31.392 -19.614 -85.331 1.00 53.34 273 ASP A C 1
ATOM 2065 O O . ASP A 1 273 ? 31.609 -19.548 -86.542 1.00 53.34 273 ASP A O 1
ATOM 2069 N N . THR A 1 274 ? 31.415 -18.521 -84.569 1.00 57.12 274 THR A N 1
ATOM 2070 C CA . THR A 1 274 ? 31.956 -17.230 -85.026 1.00 57.12 274 THR A CA 1
ATOM 2071 C C . THR A 1 274 ? 32.750 -16.552 -83.911 1.00 57.12 274 THR A C 1
ATOM 2073 O O . THR A 1 274 ? 32.553 -16.824 -82.729 1.00 57.12 274 THR A O 1
ATOM 2076 N N . ALA A 1 275 ? 33.656 -15.640 -84.277 1.00 54.19 275 ALA A N 1
ATOM 2077 C CA . ALA A 1 275 ? 34.492 -14.878 -83.342 1.00 54.19 275 ALA A CA 1
ATOM 2078 C C . ALA A 1 275 ? 33.690 -14.114 -82.261 1.00 54.19 275 ALA A C 1
ATOM 2080 O O . ALA A 1 275 ? 34.201 -13.914 -81.161 1.00 54.19 275 ALA A O 1
ATOM 2081 N N . ALA A 1 276 ? 32.425 -13.778 -82.537 1.00 55.56 276 ALA A N 1
ATOM 2082 C CA . ALA A 1 276 ? 31.498 -13.172 -81.582 1.00 55.56 276 ALA A CA 1
ATOM 2083 C C . ALA A 1 276 ? 31.172 -14.094 -80.388 1.00 55.56 276 ALA A C 1
ATOM 2085 O O . ALA A 1 276 ? 31.069 -13.621 -79.259 1.00 55.56 276 ALA A O 1
ATOM 2086 N N . ALA A 1 277 ? 31.109 -15.415 -80.601 1.00 53.41 277 ALA A N 1
ATOM 2087 C CA . ALA A 1 277 ? 30.834 -16.387 -79.540 1.00 53.41 277 ALA A CA 1
ATOM 2088 C C . ALA A 1 277 ? 31.972 -16.463 -78.504 1.00 53.41 277 ALA A C 1
ATOM 2090 O O . ALA A 1 277 ? 31.717 -16.605 -77.310 1.00 53.41 277 ALA A O 1
ATOM 2091 N N . LYS A 1 278 ? 33.232 -16.291 -78.935 1.00 55.94 278 LYS A N 1
ATOM 2092 C CA . LYS A 1 278 ? 34.397 -16.222 -78.030 1.00 55.94 278 LYS A CA 1
ATOM 2093 C C . LYS A 1 278 ? 34.425 -14.938 -77.201 1.00 55.94 278 LYS A C 1
ATOM 2095 O O . LYS A 1 278 ? 34.843 -14.961 -76.045 1.00 55.94 278 LYS A O 1
ATOM 2100 N N . GLU A 1 279 ? 34.006 -13.817 -77.779 1.00 61.22 279 GLU A N 1
ATOM 2101 C CA . GLU A 1 279 ? 33.942 -12.532 -77.076 1.00 61.22 279 GLU A CA 1
ATOM 2102 C C . GLU A 1 279 ? 32.815 -12.525 -76.027 1.00 61.22 279 GLU A C 1
ATOM 2104 O O . GLU A 1 279 ? 32.986 -12.023 -74.912 1.00 61.22 279 GLU A O 1
ATOM 2109 N N . GLU A 1 280 ? 31.700 -13.186 -76.335 1.00 57.44 280 GLU A N 1
ATOM 2110 C CA . GLU A 1 280 ? 30.581 -13.386 -75.418 1.00 57.44 280 GLU A CA 1
ATOM 2111 C C . GLU A 1 280 ? 30.891 -14.411 -74.311 1.00 57.44 280 GLU A C 1
ATOM 2113 O O . GLU A 1 280 ? 30.544 -14.185 -73.152 1.00 57.44 280 GLU A O 1
ATOM 2118 N N . GLU A 1 281 ? 31.649 -15.473 -74.601 1.00 58.16 281 GLU A N 1
ATOM 2119 C CA . GLU A 1 281 ? 32.194 -16.391 -73.589 1.00 58.16 281 GLU A CA 1
ATOM 2120 C C . GLU A 1 281 ? 33.143 -15.668 -72.616 1.00 58.16 281 GLU A C 1
ATOM 2122 O O . GLU A 1 281 ? 33.049 -15.836 -71.396 1.00 58.16 281 GLU A O 1
ATOM 2127 N N . LEU A 1 282 ? 34.018 -14.792 -73.126 1.00 65.25 282 LEU A N 1
ATOM 2128 C CA . LEU A 1 282 ? 34.901 -13.968 -72.296 1.00 65.25 282 LEU A CA 1
ATOM 2129 C C . LEU A 1 282 ? 34.100 -12.998 -71.410 1.00 65.25 282 LEU A C 1
ATOM 2131 O O . LEU A 1 282 ? 34.447 -12.788 -70.244 1.00 65.25 282 LEU A O 1
ATOM 2135 N N . ARG A 1 283 ? 33.008 -12.430 -71.939 1.00 66.88 283 ARG A N 1
ATOM 2136 C CA . ARG A 1 283 ? 32.068 -11.584 -71.189 1.00 66.88 283 ARG A CA 1
ATOM 2137 C C . ARG A 1 283 ? 31.337 -12.376 -70.101 1.00 66.88 283 ARG A C 1
ATOM 2139 O O . ARG A 1 283 ? 31.255 -11.903 -68.971 1.00 66.88 283 ARG A O 1
ATOM 2146 N N . ASN A 1 284 ? 30.889 -13.593 -70.395 1.00 59.97 284 ASN A N 1
ATOM 2147 C CA . ASN A 1 284 ? 30.221 -14.474 -69.434 1.00 59.97 284 ASN A CA 1
ATOM 2148 C C . ASN A 1 284 ? 31.170 -14.940 -68.318 1.00 59.97 284 ASN A C 1
ATOM 2150 O O . ASN A 1 284 ? 30.789 -14.945 -67.147 1.00 59.97 284 ASN A O 1
ATOM 2154 N N . ASN A 1 285 ? 32.434 -15.221 -68.640 1.00 67.50 285 ASN A N 1
ATOM 2155 C CA . ASN A 1 285 ? 33.465 -15.527 -67.644 1.00 67.50 285 ASN A CA 1
ATOM 2156 C C . ASN A 1 285 ? 33.804 -14.313 -66.756 1.00 67.50 285 ASN A C 1
ATOM 2158 O O . ASN A 1 285 ? 34.038 -14.474 -65.555 1.00 67.50 285 ASN A O 1
ATOM 2162 N N . ARG A 1 286 ? 33.769 -13.083 -67.298 1.00 70.56 286 ARG A N 1
ATOM 2163 C CA . ARG A 1 286 ? 33.870 -11.849 -66.492 1.00 70.56 286 ARG A CA 1
ATOM 2164 C C . ARG A 1 286 ? 32.676 -11.683 -65.551 1.00 70.56 286 ARG A C 1
ATOM 2166 O O . ARG A 1 286 ? 32.888 -11.437 -64.368 1.00 70.56 286 ARG A O 1
ATOM 2173 N N . LEU A 1 287 ? 31.454 -11.909 -66.029 1.00 67.69 287 LEU A N 1
ATOM 2174 C CA . LEU A 1 287 ? 30.244 -11.842 -65.200 1.00 67.69 287 LEU A CA 1
ATOM 2175 C C . LEU A 1 287 ? 30.240 -12.907 -64.086 1.00 67.69 287 LEU A C 1
ATOM 2177 O O . LEU A 1 287 ? 29.872 -12.611 -62.952 1.00 67.69 287 LEU A O 1
ATOM 2181 N N . ALA A 1 288 ? 30.719 -14.127 -64.357 1.00 62.81 288 ALA A N 1
ATOM 2182 C CA . ALA A 1 288 ? 30.874 -15.175 -63.341 1.00 62.81 288 ALA A CA 1
ATOM 2183 C C . ALA A 1 288 ? 31.949 -14.826 -62.288 1.00 62.81 288 ALA A C 1
ATOM 2185 O O . ALA A 1 288 ? 31.778 -15.091 -61.092 1.00 62.81 288 ALA A O 1
ATOM 2186 N N . SER A 1 289 ? 33.042 -14.185 -62.717 1.00 68.62 289 SER A N 1
ATOM 2187 C CA . SER A 1 289 ? 34.082 -13.634 -61.837 1.00 68.62 289 SER A CA 1
ATOM 2188 C C . SER A 1 289 ? 33.540 -12.517 -60.937 1.00 68.62 289 SER A C 1
ATOM 2190 O O . SER A 1 289 ? 33.846 -12.481 -59.743 1.00 68.62 289 SER A O 1
ATOM 2192 N N . GLU A 1 290 ? 32.718 -11.625 -61.485 1.00 71.56 290 GLU A N 1
ATOM 2193 C CA . GLU A 1 290 ? 32.061 -10.541 -60.750 1.00 71.56 290 GLU A CA 1
ATOM 2194 C C . GLU A 1 290 ? 31.025 -11.077 -59.754 1.00 71.56 290 GLU A C 1
ATOM 2196 O O . GLU A 1 290 ? 31.026 -10.665 -58.594 1.00 71.56 290 GLU A O 1
ATOM 2201 N N . ALA A 1 291 ? 30.222 -12.070 -60.145 1.00 59.78 291 ALA A N 1
ATOM 2202 C CA . ALA A 1 291 ? 29.277 -12.742 -59.254 1.00 59.78 291 ALA A CA 1
ATOM 2203 C C . ALA A 1 291 ? 29.984 -13.457 -58.089 1.00 59.78 291 ALA A C 1
ATOM 2205 O O . ALA A 1 291 ? 29.546 -13.367 -56.943 1.00 59.78 291 ALA A O 1
ATOM 2206 N N . SER A 1 292 ? 31.118 -14.113 -58.352 1.00 64.31 292 SER A N 1
ATOM 2207 C CA . SER A 1 292 ? 31.922 -14.764 -57.309 1.00 64.31 292 SER A CA 1
ATOM 2208 C C . SER A 1 292 ? 32.505 -13.747 -56.322 1.00 64.31 292 SER A C 1
ATOM 2210 O O . SER A 1 292 ? 32.471 -13.975 -55.113 1.00 64.31 292 SER A O 1
ATOM 2212 N N . ARG A 1 293 ? 32.974 -12.588 -56.811 1.00 73.56 293 ARG A N 1
ATOM 2213 C CA . ARG A 1 293 ? 33.414 -11.475 -55.951 1.00 73.56 293 ARG A CA 1
ATOM 2214 C C . ARG A 1 293 ? 32.267 -10.900 -55.122 1.00 73.56 293 ARG A C 1
ATOM 2216 O O . ARG A 1 293 ? 32.464 -10.646 -53.939 1.00 73.56 293 ARG A O 1
ATOM 2223 N N . ALA A 1 294 ? 31.079 -10.747 -55.705 1.00 64.56 294 ALA A N 1
ATOM 2224 C CA . ALA A 1 294 ? 29.895 -10.269 -54.995 1.00 64.56 294 ALA A CA 1
ATOM 2225 C C . ALA A 1 294 ? 29.443 -11.241 -53.889 1.00 64.56 294 ALA A C 1
ATOM 2227 O O . ALA A 1 294 ? 29.083 -10.806 -52.798 1.00 64.56 294 ALA A O 1
ATOM 2228 N N . ILE A 1 295 ? 29.519 -12.557 -54.125 1.00 66.94 295 ILE A N 1
ATOM 2229 C CA . ILE A 1 295 ? 29.239 -13.584 -53.106 1.00 66.94 295 ILE A CA 1
ATOM 2230 C C . ILE A 1 295 ? 30.265 -13.522 -51.972 1.00 66.94 295 ILE A C 1
ATOM 2232 O O . ILE A 1 295 ? 29.893 -13.591 -50.802 1.00 66.94 295 ILE A O 1
ATOM 2236 N N . GLU A 1 296 ? 31.547 -13.382 -52.300 1.00 68.38 296 GLU A N 1
ATOM 2237 C CA . GLU A 1 296 ? 32.608 -13.288 -51.297 1.00 68.38 296 GLU A CA 1
ATOM 2238 C C . GLU A 1 296 ? 32.495 -12.000 -50.468 1.00 68.38 296 GLU A C 1
ATOM 2240 O O . GLU A 1 296 ? 32.690 -12.007 -49.253 1.00 68.38 296 GLU A O 1
ATOM 2245 N N . GLN A 1 297 ? 32.091 -10.899 -51.101 1.00 71.19 297 GLN A N 1
ATOM 2246 C CA . GLN A 1 297 ? 31.783 -9.650 -50.416 1.00 71.19 297 GLN A CA 1
ATOM 2247 C C . GLN A 1 297 ? 30.557 -9.788 -49.501 1.00 71.19 297 GLN A C 1
ATOM 2249 O O . GLN A 1 297 ? 30.627 -9.404 -48.337 1.00 71.19 297 GLN A O 1
ATOM 2254 N N . ALA A 1 298 ? 29.483 -10.433 -49.963 1.00 64.50 298 ALA A N 1
ATOM 2255 C CA . ALA A 1 298 ? 28.304 -10.706 -49.144 1.00 64.50 298 ALA A CA 1
ATOM 2256 C C . ALA A 1 298 ? 28.608 -11.639 -47.953 1.00 64.50 298 ALA A C 1
ATOM 2258 O O . ALA A 1 298 ? 28.018 -11.484 -46.884 1.00 64.50 298 ALA A O 1
ATOM 2259 N N . LYS A 1 299 ? 29.542 -12.592 -48.096 1.00 68.38 299 LYS A N 1
ATOM 2260 C CA . LYS A 1 299 ? 30.033 -13.413 -46.974 1.00 68.38 299 LYS A CA 1
ATOM 2261 C C . LYS A 1 299 ? 30.790 -12.574 -45.951 1.00 68.38 299 LYS A C 1
ATOM 2263 O O . LYS A 1 299 ? 30.487 -12.675 -44.765 1.00 68.38 299 LYS A O 1
ATOM 2268 N N . LYS A 1 300 ? 31.703 -11.707 -46.400 1.00 71.62 300 LYS A N 1
ATOM 2269 C CA . LYS A 1 300 ? 32.419 -10.773 -45.517 1.00 71.62 300 LYS A CA 1
ATOM 2270 C C . LYS A 1 300 ? 31.454 -9.841 -44.781 1.00 71.62 300 LYS A C 1
ATOM 2272 O O . LYS A 1 300 ? 31.588 -9.647 -43.579 1.00 71.62 300 LYS A O 1
ATOM 2277 N N . GLU A 1 301 ? 30.436 -9.325 -45.466 1.00 70.44 301 GLU A N 1
ATOM 2278 C CA . GLU A 1 301 ? 29.370 -8.515 -44.858 1.00 70.44 301 GLU A CA 1
ATOM 2279 C C . GLU A 1 301 ? 28.497 -9.321 -43.874 1.00 70.44 301 GLU A C 1
ATOM 2281 O O . GLU A 1 301 ? 28.047 -8.804 -42.852 1.00 70.44 301 GLU A O 1
ATOM 2286 N N . ALA A 1 302 ? 28.264 -10.610 -44.133 1.00 69.94 302 ALA A N 1
ATOM 2287 C CA . ALA A 1 302 ? 27.544 -11.479 -43.205 1.00 69.94 302 ALA A CA 1
ATOM 2288 C C . ALA A 1 302 ? 28.364 -11.807 -41.943 1.00 69.94 302 ALA A C 1
ATOM 2290 O O . ALA A 1 302 ? 27.779 -11.945 -40.865 1.00 69.94 302 ALA A O 1
ATOM 2291 N N . GLU A 1 303 ? 29.688 -11.919 -42.065 1.00 74.19 303 GLU A N 1
ATOM 2292 C CA . GLU A 1 303 ? 30.611 -12.143 -40.948 1.00 74.19 303 GLU A CA 1
ATOM 2293 C C . GLU A 1 303 ? 30.740 -10.912 -40.047 1.00 74.19 303 GLU A C 1
ATOM 2295 O O . GLU A 1 303 ? 30.705 -11.059 -38.825 1.00 74.19 303 GLU A O 1
ATOM 2300 N N . THR A 1 304 ? 30.777 -9.697 -40.606 1.00 77.94 304 THR A N 1
ATOM 2301 C CA . THR A 1 304 ? 30.820 -8.458 -39.804 1.00 77.94 304 THR A CA 1
ATOM 2302 C C . THR A 1 304 ? 29.542 -8.231 -38.993 1.00 77.94 304 THR A C 1
ATOM 2304 O O . THR A 1 304 ? 29.594 -7.695 -37.888 1.00 77.94 304 THR A O 1
ATOM 2307 N N . LEU A 1 305 ? 28.387 -8.684 -39.490 1.00 83.25 305 LEU A N 1
ATOM 2308 C CA . LEU A 1 305 ? 27.098 -8.580 -38.792 1.00 83.25 305 LEU A CA 1
ATOM 2309 C C . LEU A 1 305 ? 26.823 -9.735 -37.814 1.00 83.25 305 LEU A C 1
ATOM 2311 O O . LEU A 1 305 ? 25.848 -9.682 -37.055 1.00 83.25 305 LEU A O 1
ATOM 2315 N N . ARG A 1 306 ? 27.650 -10.788 -37.819 1.00 85.25 306 ARG A N 1
ATOM 2316 C CA . ARG A 1 306 ? 27.460 -11.984 -36.983 1.00 85.25 306 ARG A CA 1
ATOM 2317 C C . ARG A 1 306 ? 27.393 -11.669 -35.479 1.00 85.25 306 ARG A C 1
ATOM 2319 O O . ARG A 1 306 ? 26.445 -12.150 -34.854 1.00 85.25 306 ARG A O 1
ATOM 2326 N N . PRO A 1 307 ? 28.282 -10.846 -34.884 1.00 83.88 307 PRO A N 1
ATOM 2327 C CA . PRO A 1 307 ? 28.250 -10.579 -33.442 1.00 83.88 307 PRO A CA 1
ATOM 2328 C C . PRO A 1 307 ? 26.988 -9.818 -33.006 1.00 83.88 307 PRO A C 1
ATOM 2330 O O . PRO A 1 307 ? 26.440 -10.078 -31.936 1.00 83.88 307 PRO A O 1
ATOM 2333 N N . ILE A 1 308 ? 26.486 -8.917 -33.861 1.00 84.62 308 ILE A N 1
ATOM 2334 C CA . ILE A 1 308 ? 25.243 -8.164 -33.628 1.00 84.62 308 ILE A CA 1
ATOM 2335 C C . ILE A 1 308 ? 24.045 -9.119 -33.654 1.00 84.62 308 ILE A C 1
ATOM 2337 O O . ILE A 1 308 ? 23.235 -9.132 -32.729 1.00 84.62 308 ILE A O 1
ATOM 2341 N N . ARG A 1 309 ? 23.972 -9.985 -34.674 1.00 86.25 309 ARG A N 1
ATOM 2342 C CA . ARG A 1 309 ? 22.890 -10.970 -34.815 1.00 86.25 309 ARG A CA 1
ATOM 2343 C C . ARG A 1 309 ? 22.823 -11.925 -33.622 1.00 86.25 309 ARG A C 1
ATOM 2345 O O . ARG A 1 309 ? 21.737 -12.178 -33.109 1.00 86.25 309 ARG A O 1
ATOM 2352 N N . LEU A 1 310 ? 23.969 -12.450 -33.191 1.00 85.62 310 LEU A N 1
ATOM 2353 C CA . LEU A 1 310 ? 24.051 -13.371 -32.057 1.00 85.62 310 LEU A CA 1
ATOM 2354 C C . LEU A 1 310 ? 23.600 -12.710 -30.747 1.00 85.62 310 LEU A C 1
ATOM 2356 O O . LEU A 1 310 ? 22.849 -13.324 -29.990 1.00 85.62 310 LEU A O 1
ATOM 2360 N N . ASN A 1 311 ? 23.986 -11.451 -30.513 1.00 88.25 311 ASN A N 1
ATOM 2361 C CA . ASN A 1 311 ? 23.511 -10.674 -29.368 1.00 88.25 311 ASN A CA 1
ATOM 2362 C C . ASN A 1 311 ? 21.984 -10.470 -29.406 1.00 88.25 311 ASN A C 1
ATOM 2364 O O . ASN A 1 311 ? 21.307 -10.729 -28.414 1.00 88.25 311 ASN A O 1
ATOM 2368 N N . ASP A 1 312 ? 21.422 -10.083 -30.553 1.00 89.06 312 ASP A N 1
ATOM 2369 C CA . ASP A 1 312 ? 19.974 -9.873 -30.704 1.00 89.06 312 ASP A CA 1
ATOM 2370 C C . ASP A 1 312 ? 19.162 -11.164 -30.523 1.00 89.06 312 ASP A C 1
ATOM 2372 O O . ASP A 1 312 ? 18.055 -11.153 -29.977 1.00 89.06 312 ASP A O 1
ATOM 2376 N N . GLU A 1 313 ? 19.687 -12.295 -30.999 1.00 89.19 313 GLU A N 1
ATOM 2377 C CA . GLU A 1 313 ? 19.096 -13.613 -30.767 1.00 89.19 313 GLU A CA 1
ATOM 2378 C C . GLU A 1 313 ? 19.146 -13.997 -29.289 1.00 89.19 313 GLU A C 1
ATOM 2380 O O . GLU A 1 313 ? 18.151 -14.488 -28.753 1.00 89.19 313 GLU A O 1
ATOM 2385 N N . ALA A 1 314 ? 20.267 -13.737 -28.617 1.00 88.62 314 ALA A N 1
ATOM 2386 C CA . ALA A 1 314 ? 20.395 -14.008 -27.197 1.00 88.62 314 ALA A CA 1
ATOM 2387 C C . ALA A 1 314 ? 19.444 -13.158 -26.347 1.00 88.62 314 ALA A C 1
ATOM 2389 O O . ALA A 1 314 ? 18.805 -13.698 -25.450 1.00 88.62 314 ALA A O 1
ATOM 2390 N N . ILE A 1 315 ? 19.275 -11.866 -26.652 1.00 88.44 315 ILE A N 1
ATOM 2391 C CA . ILE A 1 315 ? 18.340 -10.988 -25.927 1.00 88.44 315 ILE A CA 1
ATOM 2392 C C . ILE A 1 315 ? 16.910 -11.540 -25.984 1.00 88.44 315 ILE A C 1
ATOM 2394 O O . ILE A 1 315 ? 16.211 -11.536 -24.975 1.00 88.44 315 ILE A O 1
ATOM 2398 N N . LYS A 1 316 ? 16.473 -12.074 -27.133 1.00 88.81 316 LYS A N 1
ATOM 2399 C CA . LYS A 1 316 ? 15.145 -12.706 -27.249 1.00 88.81 316 LYS A CA 1
ATOM 2400 C C . LYS A 1 316 ? 15.009 -13.915 -26.324 1.00 88.81 316 LYS A C 1
ATOM 2402 O O . LYS A 1 316 ? 13.981 -14.069 -25.680 1.00 88.81 316 LYS A O 1
ATOM 2407 N N . LEU A 1 317 ? 16.052 -14.737 -26.235 1.00 87.75 317 LEU A N 1
ATOM 2408 C CA . LEU A 1 317 ? 16.077 -15.913 -25.363 1.00 87.75 317 LEU A CA 1
ATOM 2409 C C . LEU A 1 317 ? 16.118 -15.542 -23.870 1.00 87.75 317 LEU A C 1
ATOM 2411 O O . LEU A 1 317 ? 15.558 -16.265 -23.044 1.00 87.75 317 LEU A O 1
ATOM 2415 N N . LEU A 1 318 ? 16.748 -14.414 -23.520 1.00 82.31 318 LEU A N 1
ATOM 2416 C CA . LEU A 1 318 ? 16.750 -13.882 -22.154 1.00 82.31 318 LEU A CA 1
ATOM 2417 C C . LEU A 1 318 ? 15.345 -13.456 -21.698 1.00 82.31 318 LEU A C 1
ATOM 2419 O O . LEU A 1 318 ? 15.017 -13.640 -20.530 1.00 82.31 318 LEU A O 1
ATOM 2423 N N . VAL A 1 319 ? 14.502 -12.944 -22.605 1.00 85.50 319 VAL A N 1
ATOM 2424 C CA . VAL A 1 319 ? 13.112 -12.556 -22.289 1.00 85.50 319 VAL A CA 1
ATOM 2425 C C . VAL A 1 319 ? 12.265 -13.760 -21.869 1.00 85.50 319 VAL A C 1
ATOM 2427 O O . VAL A 1 319 ? 11.473 -13.646 -20.938 1.00 85.50 319 VAL A O 1
ATOM 2430 N N . ASP A 1 320 ? 12.463 -14.919 -22.501 1.00 83.69 320 ASP A N 1
ATOM 2431 C CA . ASP A 1 320 ? 11.733 -16.149 -22.163 1.00 83.69 320 ASP A CA 1
ATOM 2432 C C . ASP A 1 320 ? 12.077 -16.670 -20.751 1.00 83.69 320 ASP A C 1
ATOM 2434 O O . ASP A 1 320 ? 11.272 -17.368 -20.138 1.00 83.69 320 ASP A O 1
ATOM 2438 N N . ASN A 1 321 ? 13.270 -16.333 -20.239 1.00 81.06 321 ASN A N 1
ATOM 2439 C CA . ASN A 1 321 ? 13.756 -16.606 -18.879 1.00 81.06 321 ASN A CA 1
ATOM 2440 C C . ASN A 1 321 ? 13.562 -18.057 -18.376 1.00 81.06 321 ASN A C 1
ATOM 2442 O O . ASN A 1 321 ? 13.368 -18.310 -17.186 1.00 81.06 321 ASN A O 1
ATOM 2446 N N . THR A 1 322 ? 13.615 -19.036 -19.281 1.00 90.62 322 THR A N 1
ATOM 2447 C CA . THR A 1 322 ? 13.590 -20.465 -18.934 1.00 90.62 322 THR A CA 1
ATOM 2448 C C . THR A 1 322 ? 15.017 -21.001 -18.805 1.00 90.62 322 THR A C 1
ATOM 2450 O O . THR A 1 322 ? 15.910 -20.507 -19.494 1.00 90.62 322 THR A O 1
ATOM 2453 N N . PRO A 1 323 ? 15.274 -22.064 -18.020 1.00 88.50 323 PRO A N 1
ATOM 2454 C CA . PRO A 1 323 ? 16.618 -22.640 -17.920 1.00 88.50 323 PRO A CA 1
ATOM 2455 C C . PRO A 1 323 ? 17.235 -22.999 -19.285 1.00 88.50 323 PRO A C 1
ATOM 2457 O O . PRO A 1 323 ? 18.416 -22.756 -19.523 1.00 88.50 323 PRO A O 1
ATOM 2460 N N . ALA A 1 324 ? 16.420 -23.515 -20.212 1.00 86.69 324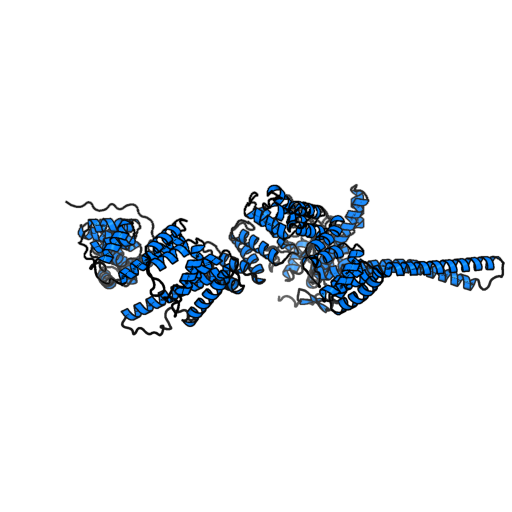 ALA A N 1
ATOM 2461 C CA . ALA A 1 324 ? 16.854 -23.856 -21.564 1.00 86.69 324 ALA A CA 1
ATOM 2462 C C . ALA A 1 324 ? 17.174 -22.615 -22.415 1.00 86.69 324 ALA A C 1
ATOM 2464 O O . ALA A 1 324 ? 18.189 -22.597 -23.114 1.00 86.69 324 ALA A O 1
ATOM 2465 N N . SER A 1 325 ? 16.344 -21.568 -22.346 1.00 88.38 325 SER A N 1
ATOM 2466 C CA . SER A 1 325 ? 16.586 -20.333 -23.098 1.00 88.38 325 SER A CA 1
ATOM 2467 C C . SER A 1 325 ? 17.790 -19.563 -22.549 1.00 88.38 325 SER A C 1
ATOM 2469 O O . SER A 1 325 ? 18.596 -19.075 -23.336 1.00 88.38 325 SER A O 1
ATOM 2471 N N . LEU A 1 326 ? 17.998 -19.546 -21.228 1.00 88.88 326 LEU A N 1
ATOM 2472 C CA . LEU A 1 326 ? 19.182 -18.954 -20.596 1.00 88.88 326 LEU A CA 1
ATOM 2473 C C . LEU A 1 326 ? 20.479 -19.675 -20.996 1.00 88.88 326 LEU A C 1
ATOM 2475 O O . LEU A 1 326 ? 21.481 -19.017 -21.271 1.00 88.88 326 LEU A O 1
ATOM 2479 N N . ALA A 1 327 ? 20.467 -21.009 -21.089 1.00 88.94 327 ALA A N 1
ATOM 2480 C CA . ALA A 1 327 ? 21.627 -21.775 -21.550 1.00 88.94 327 ALA A CA 1
ATOM 2481 C C . ALA A 1 327 ? 21.979 -21.462 -23.016 1.00 88.94 327 ALA A C 1
ATOM 2483 O O . ALA A 1 327 ? 23.143 -21.237 -23.348 1.00 88.94 327 ALA A O 1
ATOM 2484 N N . GLN A 1 328 ? 20.974 -21.381 -23.893 1.00 90.06 328 GLN A N 1
ATOM 2485 C CA . GLN A 1 328 ? 21.179 -21.006 -25.296 1.00 90.06 328 GLN A CA 1
ATOM 2486 C C . GLN A 1 328 ? 21.618 -19.545 -25.451 1.00 90.06 328 GLN A C 1
ATOM 2488 O O . GLN A 1 328 ? 22.485 -19.249 -26.276 1.00 90.06 328 GLN A O 1
ATOM 2493 N N . ALA A 1 329 ? 21.057 -18.639 -24.645 1.00 91.88 329 ALA A N 1
ATOM 2494 C CA . ALA A 1 329 ? 21.475 -17.245 -24.594 1.00 91.88 329 ALA A CA 1
ATOM 2495 C C . ALA A 1 329 ? 22.945 -17.137 -24.177 1.00 91.88 329 ALA A C 1
ATOM 2497 O O . ALA A 1 329 ? 23.702 -16.446 -24.851 1.00 91.88 329 ALA A O 1
ATOM 2498 N N . LYS A 1 330 ? 23.373 -17.874 -23.140 1.00 93.81 330 LYS A N 1
ATOM 2499 C CA . LYS A 1 330 ? 24.770 -17.900 -22.677 1.00 93.81 330 LYS A CA 1
ATOM 2500 C C . LYS A 1 330 ? 25.734 -18.279 -23.800 1.00 93.81 330 LYS A C 1
ATOM 2502 O O . LYS A 1 330 ? 26.711 -17.571 -24.003 1.00 93.81 330 LYS A O 1
ATOM 2507 N N . ILE A 1 331 ? 25.446 -19.346 -24.549 1.00 93.62 331 ILE A N 1
ATOM 2508 C CA . ILE A 1 331 ? 26.304 -19.806 -25.657 1.00 93.62 331 ILE A CA 1
ATOM 2509 C C . ILE A 1 331 ? 26.435 -18.722 -26.733 1.00 93.62 331 ILE A C 1
ATOM 2511 O O . ILE A 1 331 ? 27.541 -18.382 -27.144 1.00 93.62 331 ILE A O 1
ATOM 2515 N N . LYS A 1 332 ? 25.308 -18.142 -27.161 1.00 92.06 332 LYS A N 1
ATOM 2516 C CA . LYS A 1 332 ? 25.292 -17.096 -28.195 1.00 92.06 332 LYS A CA 1
ATOM 2517 C C . LYS A 1 332 ? 25.979 -15.810 -27.739 1.00 92.06 332 LYS A C 1
ATOM 2519 O O . LYS A 1 332 ? 26.661 -15.171 -28.535 1.00 92.06 332 LYS A O 1
ATOM 2524 N N . LEU A 1 333 ? 25.799 -15.433 -26.474 1.00 94.62 333 LEU A N 1
ATOM 2525 C CA . LEU A 1 333 ? 26.460 -14.276 -25.877 1.00 94.62 333 LEU A CA 1
ATOM 2526 C C . LEU A 1 333 ? 27.962 -14.489 -25.760 1.00 94.62 333 LEU A C 1
ATOM 2528 O O . LEU A 1 333 ? 28.699 -13.565 -26.072 1.00 94.62 333 LEU A O 1
ATOM 2532 N N . LEU A 1 334 ? 28.405 -15.683 -25.361 1.00 94.75 334 LEU A N 1
ATOM 2533 C CA . LEU A 1 334 ? 29.822 -16.032 -25.302 1.00 94.75 334 LEU A CA 1
ATOM 2534 C C . LEU A 1 334 ? 30.470 -15.907 -26.682 1.00 94.75 334 LEU A C 1
ATOM 2536 O O . LEU A 1 334 ? 31.432 -15.164 -26.833 1.00 94.75 334 LEU A O 1
ATOM 2540 N N . GLU A 1 335 ? 29.870 -16.520 -27.703 1.00 92.56 335 GLU A N 1
ATOM 2541 C CA . GLU A 1 335 ? 30.360 -16.425 -29.081 1.00 92.56 335 GLU A CA 1
ATOM 2542 C C . GLU A 1 335 ? 30.402 -14.966 -29.576 1.00 92.56 335 GLU A C 1
ATOM 2544 O O . GLU A 1 335 ? 31.400 -14.510 -30.129 1.00 92.56 335 GLU A O 1
ATOM 2549 N N . ALA A 1 336 ? 29.339 -14.189 -29.348 1.00 92.81 336 ALA A N 1
ATOM 2550 C CA . ALA A 1 336 ? 29.301 -12.782 -29.741 1.00 92.81 336 ALA A CA 1
ATOM 2551 C C . ALA A 1 336 ? 30.328 -11.922 -28.983 1.00 92.81 336 ALA A C 1
ATOM 2553 O O . ALA A 1 336 ? 30.917 -11.008 -29.565 1.00 92.81 336 ALA A O 1
ATOM 2554 N N . ALA A 1 337 ? 30.532 -12.196 -27.695 1.00 93.50 337 ALA A N 1
ATOM 2555 C CA . ALA A 1 337 ? 31.455 -11.473 -26.831 1.00 93.50 337 ALA A CA 1
ATOM 2556 C C . ALA A 1 337 ? 32.920 -11.744 -27.205 1.00 93.50 337 ALA A C 1
ATOM 2558 O O . ALA A 1 337 ? 33.717 -10.801 -27.241 1.00 93.50 337 ALA A O 1
ATOM 2559 N N . GLU A 1 338 ? 33.252 -12.994 -27.544 1.00 92.25 338 GLU A N 1
ATOM 2560 C CA . GLU A 1 338 ? 34.563 -13.408 -28.064 1.00 92.25 338 GLU A CA 1
ATOM 2561 C C . GLU A 1 338 ? 34.870 -12.777 -29.426 1.00 92.25 338 GLU A C 1
ATOM 2563 O O . GLU A 1 338 ? 36.006 -12.384 -29.683 1.00 92.25 338 GLU A O 1
ATOM 2568 N N . LEU A 1 339 ? 33.847 -12.578 -30.263 1.00 89.88 339 LEU A N 1
ATOM 2569 C CA . LEU A 1 339 ? 33.958 -11.826 -31.518 1.00 89.88 339 LEU A CA 1
ATOM 2570 C C . LEU A 1 339 ? 34.045 -10.296 -31.320 1.00 89.88 339 LEU A C 1
ATOM 2572 O O . LEU A 1 339 ? 34.038 -9.550 -32.298 1.00 89.88 339 LEU A O 1
ATOM 2576 N N . GLY A 1 340 ? 34.116 -9.809 -30.076 1.00 87.81 340 GLY A N 1
ATOM 2577 C CA . GLY A 1 340 ? 34.323 -8.394 -29.753 1.00 87.81 340 GLY A CA 1
ATOM 2578 C C . GLY A 1 340 ? 33.050 -7.550 -29.636 1.00 87.81 340 GLY A C 1
ATOM 2579 O O . GLY A 1 340 ? 33.141 -6.325 -29.578 1.00 87.81 340 GLY A O 1
ATOM 2580 N N . SER A 1 341 ? 31.858 -8.157 -29.585 1.00 93.25 341 SER A N 1
ATOM 2581 C CA . SER A 1 341 ? 30.611 -7.407 -29.384 1.00 93.25 341 SER A CA 1
ATOM 2582 C C . SER A 1 341 ? 30.515 -6.870 -27.956 1.00 93.25 341 SER A C 1
ATOM 2584 O O . SER A 1 341 ? 30.168 -7.595 -27.026 1.00 93.25 341 SER A O 1
ATOM 2586 N N . VAL A 1 342 ? 30.770 -5.573 -27.788 1.00 93.31 342 VAL A N 1
ATOM 2587 C CA . VAL A 1 342 ? 30.678 -4.867 -26.500 1.00 93.31 342 VAL A CA 1
ATOM 2588 C C . VAL A 1 342 ? 29.292 -5.015 -25.824 1.00 93.31 342 VAL A C 1
ATOM 2590 O O . VAL A 1 342 ? 29.250 -5.315 -24.628 1.00 93.31 342 VAL A O 1
ATOM 2593 N N . PRO A 1 343 ? 28.145 -4.906 -26.533 1.00 92.44 343 PRO A N 1
ATOM 2594 C CA . PRO A 1 343 ? 26.834 -5.198 -25.941 1.00 92.44 343 PRO A CA 1
ATOM 2595 C C . PRO A 1 343 ? 26.683 -6.652 -25.471 1.00 92.44 343 PRO A C 1
ATOM 2597 O O . PRO A 1 343 ? 26.100 -6.898 -24.415 1.00 92.44 343 PRO A O 1
ATOM 2600 N N . ALA A 1 344 ? 27.235 -7.620 -26.217 1.00 93.75 344 ALA A N 1
ATOM 2601 C CA . ALA A 1 344 ? 27.191 -9.025 -25.814 1.00 93.75 344 ALA A CA 1
ATOM 2602 C C . ALA A 1 344 ? 28.057 -9.291 -24.581 1.00 93.75 344 ALA A C 1
ATOM 2604 O O . ALA A 1 344 ? 27.636 -10.041 -23.708 1.00 93.75 344 ALA A O 1
ATOM 2605 N N . GLN A 1 345 ? 29.220 -8.640 -24.475 1.00 96.50 345 GLN A N 1
ATOM 2606 C CA . GLN A 1 345 ? 30.075 -8.704 -23.287 1.00 96.50 345 GLN A CA 1
ATOM 2607 C C . GLN A 1 345 ? 29.317 -8.224 -22.039 1.00 96.50 345 GLN A C 1
ATOM 2609 O O . GLN A 1 345 ? 29.337 -8.905 -21.016 1.00 96.50 345 GLN A O 1
ATOM 2614 N N . TYR A 1 346 ? 28.569 -7.116 -22.130 1.00 96.00 346 TYR A N 1
ATOM 2615 C CA . TYR A 1 346 ? 27.731 -6.634 -21.023 1.00 96.00 346 TYR A CA 1
ATOM 2616 C C . TYR A 1 346 ? 26.586 -7.601 -20.679 1.00 96.00 346 TYR A C 1
ATOM 2618 O O . TYR A 1 346 ? 26.376 -7.936 -19.512 1.00 96.00 346 TYR A O 1
ATOM 2626 N N . ASN A 1 347 ? 25.853 -8.080 -21.686 1.00 94.44 347 ASN A N 1
ATOM 2627 C CA . ASN A 1 347 ? 24.733 -9.001 -21.480 1.00 94.44 347 ASN A CA 1
ATOM 2628 C C . ASN A 1 347 ? 25.196 -10.349 -20.901 1.00 94.44 347 ASN A C 1
ATOM 2630 O O . ASN A 1 347 ? 24.542 -10.898 -20.013 1.00 94.44 347 ASN A O 1
ATOM 2634 N N . LEU A 1 348 ? 26.344 -10.859 -21.357 1.00 95.69 348 LEU A N 1
ATOM 2635 C CA . LEU A 1 348 ? 26.985 -12.051 -20.808 1.00 95.69 348 LEU A CA 1
ATOM 2636 C C . LEU A 1 348 ? 27.405 -11.826 -19.359 1.00 95.69 34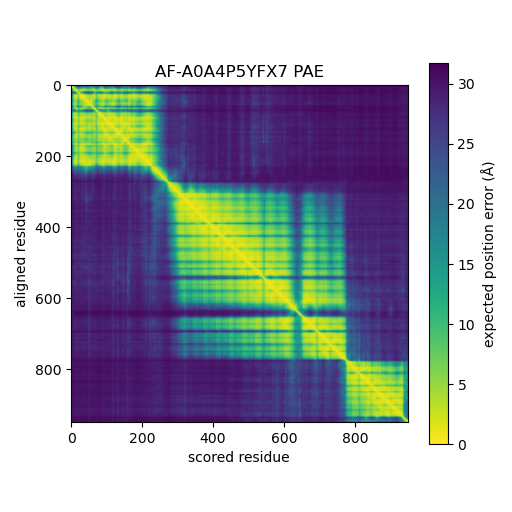8 LEU A C 1
ATOM 2638 O O . LEU A 1 348 ? 27.109 -12.655 -18.503 1.00 95.69 348 LEU A O 1
ATOM 2642 N N . ALA A 1 349 ? 28.048 -10.690 -19.078 1.00 95.12 349 ALA A N 1
ATOM 2643 C CA . ALA A 1 349 ? 28.457 -10.322 -17.733 1.00 95.12 349 ALA A CA 1
ATOM 2644 C C . ALA A 1 349 ? 27.274 -10.327 -16.763 1.00 95.12 349 ALA A C 1
ATOM 2646 O O . ALA A 1 349 ? 27.347 -10.961 -15.714 1.00 95.12 349 ALA A O 1
ATOM 2647 N N . ARG A 1 350 ? 26.158 -9.685 -17.134 1.00 93.94 350 ARG A N 1
ATOM 2648 C CA . ARG A 1 350 ? 24.924 -9.702 -16.338 1.00 93.94 350 ARG A CA 1
ATOM 2649 C C . ARG A 1 350 ? 24.428 -11.120 -16.068 1.00 93.94 350 ARG A C 1
ATOM 2651 O O . ARG A 1 350 ? 24.172 -11.458 -14.918 1.00 93.94 350 ARG A O 1
ATOM 2658 N N . LEU A 1 351 ? 24.330 -11.942 -17.113 1.00 93.56 351 LEU A N 1
ATOM 2659 C CA . LEU A 1 351 ? 23.834 -13.314 -17.004 1.00 93.56 351 LEU A CA 1
ATOM 2660 C C . LEU A 1 351 ? 24.695 -14.167 -16.060 1.00 93.56 351 LEU A C 1
ATOM 2662 O O . LEU A 1 351 ? 24.162 -14.911 -15.239 1.00 93.56 351 LEU A O 1
ATOM 2666 N N . LEU A 1 352 ? 26.019 -14.058 -16.173 1.00 92.88 352 LEU A N 1
ATOM 2667 C CA . LEU A 1 352 ? 26.969 -14.784 -15.331 1.00 92.88 352 LEU A CA 1
ATOM 2668 C C . LEU A 1 352 ? 26.906 -14.313 -13.874 1.00 92.88 352 LEU A C 1
ATOM 2670 O O . LEU A 1 352 ? 26.813 -15.131 -12.961 1.00 92.88 352 LEU A O 1
ATOM 2674 N N . LEU A 1 353 ? 26.876 -13.001 -13.645 1.00 90.50 353 LEU A N 1
ATOM 2675 C CA . LEU A 1 353 ? 26.838 -12.431 -12.298 1.00 90.50 353 LEU A CA 1
ATOM 2676 C C . LEU A 1 353 ? 25.525 -12.730 -11.566 1.00 90.50 353 LEU A C 1
ATOM 2678 O O . LEU A 1 353 ? 25.557 -13.020 -10.368 1.00 90.50 353 LEU A O 1
ATOM 2682 N N . ASP A 1 354 ? 24.395 -12.753 -12.277 1.00 89.06 354 ASP A N 1
ATOM 2683 C CA . ASP A 1 354 ? 23.105 -13.199 -11.731 1.00 89.06 354 ASP A CA 1
ATOM 2684 C C . ASP A 1 354 ? 23.160 -14.682 -11.305 1.00 89.06 354 ASP A C 1
ATOM 2686 O O . ASP A 1 354 ? 22.562 -15.077 -10.301 1.00 89.06 354 ASP A O 1
ATOM 2690 N N . GLN A 1 355 ? 23.957 -15.498 -12.005 1.00 88.50 355 GLN A N 1
ATOM 2691 C CA . GLN A 1 355 ? 24.263 -16.892 -11.646 1.00 88.50 355 GLN A CA 1
ATOM 2692 C C . GLN A 1 355 ? 25.385 -17.024 -10.601 1.00 88.50 355 GLN A C 1
ATOM 2694 O O . GLN A 1 355 ? 25.778 -18.139 -10.260 1.00 88.50 355 GLN A O 1
ATOM 2699 N N . LYS A 1 356 ? 25.875 -15.901 -10.056 1.00 88.56 356 LYS A N 1
ATOM 2700 C CA . LYS A 1 356 ? 27.009 -15.815 -9.119 1.00 88.56 356 LYS A CA 1
ATOM 2701 C C . LYS A 1 356 ? 28.331 -16.343 -9.690 1.00 88.56 356 LYS A C 1
ATOM 2703 O O . LYS A 1 356 ? 29.232 -16.692 -8.930 1.00 88.56 356 LYS A O 1
ATOM 2708 N N . ASP A 1 357 ? 28.458 -16.367 -11.011 1.00 89.56 357 ASP A N 1
ATOM 2709 C CA . ASP A 1 357 ? 29.684 -16.708 -11.719 1.00 89.56 357 ASP A CA 1
ATOM 2710 C C . ASP A 1 357 ? 30.569 -15.460 -11.863 1.00 89.56 357 ASP A C 1
ATOM 2712 O O . ASP A 1 357 ? 30.217 -14.480 -12.528 1.00 89.56 357 ASP A O 1
ATOM 2716 N N . LEU A 1 358 ? 31.729 -15.489 -11.202 1.00 89.50 358 LEU A N 1
ATOM 2717 C CA . LEU A 1 358 ? 32.659 -14.361 -11.139 1.00 89.50 358 LEU A CA 1
ATOM 2718 C C . LEU A 1 358 ? 33.372 -14.094 -12.467 1.00 89.50 358 LEU A C 1
ATOM 2720 O O . LEU A 1 358 ? 33.916 -13.002 -12.642 1.00 89.50 358 LEU A O 1
ATOM 2724 N N . GLU A 1 359 ? 33.333 -15.025 -13.426 1.00 89.75 359 GLU A N 1
ATOM 2725 C CA . GLU A 1 359 ? 33.832 -14.765 -14.778 1.00 89.75 359 GLU A CA 1
ATOM 2726 C C . GLU A 1 359 ? 33.090 -13.586 -15.431 1.00 89.75 359 GLU A C 1
ATOM 2728 O O . GLU A 1 359 ? 33.674 -12.816 -16.199 1.00 89.75 359 GLU A O 1
ATOM 2733 N N . GLY A 1 360 ? 31.833 -13.356 -15.037 1.00 91.56 360 GLY A N 1
ATOM 2734 C CA . GLY A 1 360 ? 31.059 -12.201 -15.476 1.00 91.56 360 GLY A CA 1
ATOM 2735 C C . GLY A 1 360 ? 31.708 -10.856 -15.148 1.00 91.56 360 GLY A C 1
ATOM 2736 O O . GLY A 1 360 ? 31.505 -9.896 -15.886 1.00 91.56 360 GLY A O 1
ATOM 2737 N N . VAL A 1 361 ? 32.553 -10.772 -14.112 1.00 91.69 361 VAL A N 1
ATOM 2738 C CA . VAL A 1 361 ? 33.258 -9.525 -13.779 1.00 91.69 361 VAL A CA 1
ATOM 2739 C C . VAL A 1 361 ? 34.262 -9.144 -14.865 1.00 91.69 361 VAL A C 1
ATOM 2741 O O . VAL A 1 361 ? 34.339 -7.978 -15.244 1.00 91.69 361 VAL A O 1
ATOM 2744 N N . ARG A 1 362 ? 34.991 -10.119 -15.417 1.00 93.31 362 ARG A N 1
ATOM 2745 C CA . ARG A 1 362 ? 35.944 -9.874 -16.507 1.00 93.31 362 ARG A CA 1
ATOM 2746 C C . ARG A 1 362 ? 35.219 -9.358 -17.750 1.00 93.31 362 ARG A C 1
ATOM 2748 O O . ARG A 1 362 ? 35.655 -8.391 -18.367 1.00 93.31 362 ARG A O 1
ATOM 2755 N N . TRP A 1 363 ? 34.091 -9.973 -18.101 1.00 95.38 363 TRP A N 1
ATOM 2756 C CA . TRP A 1 363 ? 33.271 -9.520 -19.226 1.00 95.38 363 TRP A CA 1
ATOM 2757 C C . TRP A 1 363 ? 32.683 -8.123 -18.994 1.00 95.38 363 TRP A C 1
ATOM 2759 O O . TRP A 1 363 ? 32.622 -7.324 -19.929 1.00 95.38 363 TRP A O 1
ATOM 2769 N N . LEU A 1 364 ? 32.323 -7.795 -17.749 1.00 94.88 364 LEU A N 1
ATOM 2770 C CA . LEU A 1 364 ? 31.846 -6.465 -17.372 1.00 94.88 364 LEU A CA 1
ATOM 2771 C C . LEU A 1 364 ? 32.929 -5.396 -17.559 1.00 94.88 364 LEU A C 1
ATOM 2773 O O . LEU A 1 364 ? 32.649 -4.334 -18.108 1.00 94.88 364 LEU A O 1
ATOM 2777 N N . GLU A 1 365 ? 34.159 -5.682 -17.128 1.00 93.12 365 GLU A N 1
ATOM 2778 C CA . GLU A 1 365 ? 35.315 -4.795 -17.307 1.00 93.12 365 GLU A CA 1
ATOM 2779 C C . GLU A 1 365 ? 35.642 -4.587 -18.786 1.00 93.12 365 GLU A C 1
ATOM 2781 O O . GLU A 1 365 ? 35.869 -3.455 -19.206 1.00 93.12 365 GLU A O 1
ATOM 2786 N N . MET A 1 366 ? 35.613 -5.655 -19.589 1.00 94.88 366 MET A N 1
ATOM 2787 C CA . MET A 1 366 ? 35.822 -5.564 -21.036 1.00 94.88 366 MET A CA 1
ATOM 2788 C C . MET A 1 366 ? 34.751 -4.699 -21.706 1.00 94.88 366 MET A C 1
ATOM 2790 O O . MET A 1 366 ? 35.087 -3.811 -22.488 1.00 94.88 366 MET A O 1
ATOM 2794 N N . ALA A 1 367 ? 33.477 -4.889 -21.350 1.00 96.06 367 ALA A N 1
ATOM 2795 C CA . ALA A 1 367 ? 32.388 -4.071 -21.876 1.00 96.06 367 ALA A CA 1
ATOM 2796 C C . ALA A 1 367 ? 32.523 -2.595 -21.458 1.00 96.06 367 ALA A C 1
ATOM 2798 O O . ALA A 1 367 ? 32.311 -1.695 -22.274 1.00 96.06 367 ALA A O 1
ATOM 2799 N N . ALA A 1 368 ? 32.908 -2.336 -20.204 1.00 94.38 368 ALA A N 1
ATOM 2800 C CA . ALA A 1 368 ? 33.139 -0.987 -19.695 1.00 94.38 368 ALA A CA 1
ATOM 2801 C C . ALA A 1 368 ? 34.327 -0.304 -20.398 1.00 94.38 368 ALA A C 1
ATOM 2803 O O . ALA A 1 368 ? 34.200 0.844 -20.828 1.00 94.38 368 ALA A O 1
ATOM 2804 N N . ALA A 1 369 ? 35.440 -1.019 -20.590 1.00 93.94 369 ALA A N 1
ATOM 2805 C CA . ALA A 1 369 ? 36.600 -0.549 -21.351 1.00 93.94 369 ALA A CA 1
ATOM 2806 C C . ALA A 1 369 ? 36.265 -0.315 -22.835 1.00 93.94 369 ALA A C 1
ATOM 2808 O O . ALA A 1 369 ? 36.781 0.616 -23.448 1.00 93.94 369 ALA A O 1
ATOM 2809 N N . GLY A 1 370 ? 35.342 -1.107 -23.389 1.00 91.00 370 GLY A N 1
ATOM 2810 C CA . GLY A 1 370 ? 34.752 -0.917 -24.715 1.00 91.00 370 GLY A CA 1
ATOM 2811 C C . GLY A 1 370 ? 33.782 0.268 -24.821 1.00 91.00 370 GLY A C 1
ATOM 2812 O O . GLY A 1 370 ? 33.194 0.476 -25.880 1.00 91.00 370 GLY A O 1
ATOM 2813 N N . GLY A 1 371 ? 33.596 1.047 -23.749 1.00 91.12 371 GLY A N 1
ATOM 2814 C CA . GLY A 1 371 ? 32.771 2.255 -23.736 1.00 91.12 371 GLY A CA 1
ATOM 2815 C C . GLY A 1 371 ? 31.276 2.017 -23.515 1.00 91.12 371 GLY A C 1
ATOM 2816 O O . GLY A 1 371 ? 30.490 2.946 -23.695 1.00 91.12 371 GLY A O 1
ATOM 2817 N N . ASN A 1 372 ? 30.854 0.812 -23.114 1.00 94.31 372 ASN A N 1
ATOM 2818 C CA . ASN A 1 372 ? 29.451 0.553 -22.790 1.00 94.31 372 ASN A CA 1
ATOM 2819 C C . ASN A 1 372 ? 29.030 1.330 -21.528 1.00 94.31 372 ASN A C 1
ATOM 2821 O O . ASN A 1 372 ? 29.649 1.204 -20.465 1.00 94.31 372 ASN A O 1
ATOM 2825 N N . LEU A 1 373 ? 27.986 2.154 -21.646 1.00 94.75 373 LEU A N 1
ATOM 2826 C CA . LEU A 1 373 ? 27.558 3.064 -20.577 1.00 94.75 373 LEU A CA 1
ATOM 2827 C C . LEU A 1 373 ? 26.881 2.296 -19.435 1.00 94.75 373 LEU A C 1
ATOM 2829 O O . LEU A 1 373 ? 27.106 2.594 -18.260 1.00 94.75 373 LEU A O 1
ATOM 2833 N N . GLU A 1 374 ? 26.109 1.264 -19.772 1.00 94.25 374 GLU A N 1
ATOM 2834 C CA . GLU A 1 374 ? 25.432 0.389 -18.822 1.00 94.25 374 GLU A CA 1
ATOM 2835 C C . GLU A 1 374 ? 26.428 -0.453 -18.017 1.00 94.25 374 GLU A C 1
ATOM 2837 O O . GLU A 1 374 ? 26.243 -0.632 -16.811 1.00 94.25 374 GLU A O 1
ATOM 2842 N N . ALA A 1 375 ? 27.506 -0.914 -18.653 1.00 94.75 375 ALA A N 1
ATOM 2843 C CA . ALA A 1 375 ? 28.604 -1.645 -18.037 1.00 94.75 375 ALA A CA 1
ATOM 2844 C C . ALA A 1 375 ? 29.395 -0.755 -17.083 1.00 94.75 375 ALA A C 1
ATOM 2846 O O . ALA A 1 375 ? 29.624 -1.158 -15.948 1.00 94.75 375 ALA A O 1
ATOM 2847 N N . ASN A 1 376 ? 29.746 0.470 -17.495 1.00 94.94 376 ASN A N 1
ATOM 2848 C CA . ASN A 1 376 ? 30.406 1.441 -16.617 1.00 94.94 376 ASN A CA 1
ATOM 2849 C C . ASN A 1 376 ? 29.537 1.768 -15.394 1.00 94.94 376 ASN A C 1
ATOM 2851 O O . ASN A 1 376 ? 30.008 1.722 -14.258 1.00 94.94 376 ASN A O 1
ATOM 2855 N N . ASN A 1 377 ? 28.240 2.008 -15.599 1.00 95.38 377 ASN A N 1
ATOM 2856 C CA . ASN A 1 377 ? 27.313 2.217 -14.493 1.00 95.38 377 ASN A CA 1
ATOM 2857 C C . ASN A 1 377 ? 27.222 0.984 -13.578 1.00 95.38 377 ASN A C 1
ATOM 2859 O O . ASN A 1 377 ? 27.300 1.101 -12.359 1.00 95.38 377 ASN A O 1
ATOM 2863 N N . PHE A 1 378 ? 27.081 -0.215 -14.139 1.00 94.56 378 PHE A N 1
ATOM 2864 C CA . PHE A 1 378 ? 26.957 -1.425 -13.332 1.00 94.56 378 PHE A CA 1
ATOM 2865 C C . PHE A 1 378 ? 28.248 -1.754 -12.576 1.00 94.56 378 PHE A C 1
ATOM 2867 O O . PHE A 1 378 ? 28.193 -2.097 -11.397 1.00 94.56 378 PHE A O 1
ATOM 2874 N N . LEU A 1 379 ? 29.412 -1.554 -13.195 1.00 92.88 379 LEU A N 1
ATOM 2875 C CA . LEU A 1 379 ? 30.714 -1.687 -12.546 1.00 92.88 379 LEU A CA 1
ATOM 2876 C C . LEU A 1 379 ? 30.848 -0.711 -11.367 1.00 92.88 379 LEU A C 1
ATOM 2878 O O . LEU A 1 379 ? 31.286 -1.109 -10.287 1.00 92.88 379 LEU A O 1
ATOM 2882 N N . GLY A 1 380 ? 30.372 0.528 -11.523 1.00 93.25 380 GLY A N 1
ATOM 2883 C CA . GLY A 1 380 ? 30.293 1.494 -10.426 1.00 93.25 380 GLY A CA 1
ATOM 2884 C C . GLY A 1 380 ? 29.437 1.000 -9.255 1.00 93.25 380 GLY A C 1
ATOM 2885 O O . GLY A 1 380 ? 29.863 1.084 -8.102 1.00 93.25 380 GLY A O 1
ATOM 2886 N N . ILE A 1 381 ? 28.275 0.392 -9.530 1.00 92.75 381 ILE A N 1
ATOM 2887 C CA . ILE A 1 381 ? 27.417 -0.233 -8.502 1.00 92.75 381 ILE A CA 1
ATOM 2888 C C . ILE A 1 381 ? 28.160 -1.371 -7.783 1.00 92.75 381 ILE A C 1
ATOM 2890 O O . ILE A 1 381 ? 28.033 -1.501 -6.561 1.00 92.75 381 ILE A O 1
ATOM 2894 N N . CYS A 1 382 ? 28.959 -2.165 -8.505 1.00 90.94 382 CYS A N 1
ATOM 2895 C CA . CYS A 1 382 ? 29.772 -3.236 -7.918 1.00 90.94 382 CYS A CA 1
ATOM 2896 C C . CYS A 1 382 ? 30.800 -2.682 -6.928 1.00 90.94 382 CYS A C 1
ATOM 2898 O O . CYS A 1 382 ? 30.906 -3.183 -5.809 1.00 90.94 382 CYS A O 1
ATOM 2900 N N . HIS A 1 383 ? 31.531 -1.635 -7.326 1.00 91.06 383 HIS A N 1
ATOM 2901 C CA . HIS A 1 383 ? 32.513 -0.969 -6.469 1.00 91.06 383 HIS A CA 1
ATOM 2902 C C . HIS A 1 383 ? 31.858 -0.348 -5.234 1.00 91.06 383 HIS A C 1
ATOM 2904 O O . HIS A 1 383 ? 32.333 -0.569 -4.120 1.00 91.06 383 HIS A O 1
ATOM 2910 N N . LEU A 1 384 ? 30.733 0.349 -5.415 1.00 89.25 384 LEU A N 1
ATOM 2911 C CA . LEU A 1 384 ? 30.010 1.022 -4.337 1.00 89.25 384 LEU A CA 1
ATOM 2912 C C . LEU A 1 384 ? 29.551 0.046 -3.245 1.00 89.25 384 LEU A C 1
ATOM 2914 O O . LEU A 1 384 ? 29.702 0.328 -2.058 1.00 89.25 384 LEU A O 1
ATOM 2918 N N . ASN A 1 385 ? 29.015 -1.106 -3.652 1.00 88.31 385 ASN A N 1
ATOM 2919 C CA . ASN A 1 385 ? 28.459 -2.115 -2.747 1.00 88.31 385 ASN A CA 1
ATOM 2920 C C . ASN A 1 385 ? 29.467 -3.209 -2.354 1.00 88.31 385 ASN A C 1
ATOM 2922 O O . ASN A 1 385 ? 29.094 -4.155 -1.664 1.00 88.31 385 ASN A O 1
ATOM 2926 N N . ARG A 1 386 ? 30.732 -3.096 -2.787 1.00 88.31 386 ARG A N 1
ATOM 2927 C CA . ARG A 1 386 ? 31.794 -4.097 -2.567 1.00 88.31 386 ARG A CA 1
ATOM 2928 C C . ARG A 1 386 ? 31.394 -5.512 -3.004 1.00 88.31 386 ARG A C 1
ATOM 2930 O O . ARG A 1 386 ? 31.737 -6.505 -2.362 1.00 88.31 386 ARG A O 1
ATOM 2937 N N . LEU A 1 387 ? 30.644 -5.605 -4.100 1.00 85.69 387 LEU A N 1
ATOM 2938 C CA . LEU A 1 387 ? 30.202 -6.882 -4.656 1.00 85.69 387 LEU A CA 1
ATOM 2939 C C . LEU A 1 387 ? 31.363 -7.578 -5.369 1.00 85.69 387 LEU A C 1
ATOM 2941 O O . LEU A 1 387 ? 32.258 -6.924 -5.900 1.00 85.69 387 LEU A O 1
ATOM 2945 N N . TRP A 1 388 ? 31.336 -8.913 -5.387 1.00 80.44 388 TRP A N 1
ATOM 2946 C CA . TRP A 1 388 ? 32.219 -9.741 -6.223 1.00 80.44 388 TRP A CA 1
ATOM 2947 C C . TRP A 1 388 ? 33.721 -9.430 -6.077 1.00 80.44 388 TRP A C 1
ATOM 2949 O O . TRP A 1 388 ? 34.465 -9.383 -7.055 1.00 80.44 388 TRP A O 1
ATOM 2959 N N . GLY A 1 389 ? 34.168 -9.192 -4.837 1.00 71.44 389 GLY A N 1
ATOM 2960 C CA . GLY A 1 389 ? 35.580 -8.966 -4.503 1.00 71.44 389 GLY A CA 1
ATOM 2961 C C . GLY A 1 389 ? 36.105 -7.558 -4.804 1.00 71.44 389 GLY A C 1
ATOM 2962 O O . GLY A 1 389 ? 37.312 -7.333 -4.743 1.00 71.44 389 GLY A O 1
ATOM 2963 N N . ARG A 1 390 ? 35.231 -6.594 -5.126 1.00 79.00 390 ARG A N 1
ATOM 2964 C CA . ARG A 1 390 ? 35.624 -5.215 -5.452 1.00 79.00 390 ARG A CA 1
ATOM 2965 C C . ARG A 1 390 ? 35.914 -4.400 -4.189 1.00 79.00 390 ARG A C 1
ATOM 2967 O O . ARG A 1 390 ? 35.033 -4.196 -3.358 1.00 79.00 390 ARG A O 1
ATOM 2974 N N . SER A 1 391 ? 37.139 -3.887 -4.068 1.00 68.00 391 SER A N 1
ATOM 2975 C CA . SER A 1 391 ? 37.611 -3.135 -2.891 1.00 68.00 391 SER A CA 1
ATOM 2976 C C . SER A 1 391 ? 37.641 -1.610 -3.059 1.00 68.00 391 SER A C 1
ATOM 2978 O O . SER A 1 391 ? 37.816 -0.916 -2.063 1.00 68.00 391 SER A O 1
ATOM 2980 N N . GLY A 1 392 ? 37.431 -1.080 -4.272 1.00 68.12 392 GLY A N 1
ATOM 2981 C CA . GLY A 1 392 ? 37.518 0.369 -4.534 1.00 68.12 392 GLY A CA 1
ATOM 2982 C C . GLY A 1 392 ? 36.500 1.222 -3.754 1.00 68.12 392 GLY A C 1
ATOM 2983 O O . GLY A 1 392 ? 36.792 2.316 -3.287 1.00 68.12 392 GLY A O 1
ATOM 2984 N N . GLY A 1 393 ? 35.299 0.704 -3.487 1.00 84.94 393 GLY A N 1
ATOM 2985 C CA . GLY A 1 393 ? 34.312 1.475 -2.731 1.00 84.94 393 GLY A CA 1
ATOM 2986 C C . GLY A 1 393 ? 33.814 2.698 -3.508 1.00 84.94 393 GLY A C 1
ATOM 2987 O O . GLY A 1 393 ? 33.642 2.657 -4.725 1.00 84.94 393 GLY A O 1
ATOM 2988 N N . ILE A 1 394 ? 33.526 3.787 -2.794 1.00 88.12 394 ILE A N 1
ATOM 2989 C CA . ILE A 1 394 ? 32.791 4.934 -3.344 1.00 88.12 394 ILE A CA 1
ATOM 2990 C C . ILE A 1 394 ? 33.597 5.790 -4.337 1.00 88.12 394 ILE A C 1
ATOM 2992 O O . ILE A 1 394 ? 33.009 6.399 -5.227 1.00 88.12 394 ILE A O 1
ATOM 2996 N N . VAL A 1 395 ? 34.930 5.811 -4.225 1.00 89.00 395 VAL A N 1
ATOM 2997 C CA . VAL A 1 395 ? 35.805 6.623 -5.089 1.00 89.00 395 VAL A CA 1
ATOM 2998 C C . VAL A 1 395 ? 35.863 6.033 -6.499 1.00 89.00 395 VAL A C 1
ATOM 3000 O O . VAL A 1 395 ? 35.593 6.723 -7.481 1.00 89.00 395 VAL A O 1
ATOM 3003 N N . GLU A 1 396 ? 36.142 4.737 -6.610 1.00 88.94 396 GLU A N 1
ATOM 3004 C CA . GLU A 1 396 ? 36.135 3.999 -7.873 1.00 88.94 396 GLU A CA 1
ATOM 3005 C C . GLU A 1 396 ? 34.731 3.950 -8.478 1.00 88.94 396 GLU A C 1
ATOM 3007 O O . GLU A 1 396 ? 34.591 4.065 -9.696 1.00 88.94 396 GLU A O 1
ATOM 3012 N N . ALA A 1 397 ? 33.690 3.852 -7.643 1.00 91.75 397 ALA A N 1
ATOM 3013 C CA . ALA A 1 397 ? 32.313 3.966 -8.106 1.00 91.75 397 ALA A CA 1
ATOM 3014 C C . ALA A 1 397 ? 32.057 5.320 -8.783 1.00 91.75 397 ALA A C 1
ATOM 3016 O O . ALA A 1 397 ? 31.546 5.348 -9.901 1.00 91.75 397 ALA A O 1
ATOM 3017 N N . GLY A 1 398 ? 32.489 6.422 -8.156 1.00 92.12 398 GLY A N 1
ATOM 3018 C CA . GLY A 1 398 ? 32.418 7.768 -8.729 1.00 92.12 398 GLY A CA 1
ATOM 3019 C C . GLY A 1 398 ? 33.068 7.858 -10.108 1.00 92.12 398 GLY A C 1
ATOM 3020 O O . GLY A 1 398 ? 32.428 8.317 -11.049 1.00 92.12 398 GLY A O 1
ATOM 3021 N N . ARG A 1 399 ? 34.284 7.318 -10.269 1.00 89.94 399 ARG A N 1
ATOM 3022 C CA . ARG A 1 399 ? 34.981 7.289 -11.571 1.00 89.94 399 ARG A CA 1
ATOM 3023 C C . ARG A 1 399 ? 34.200 6.523 -12.642 1.00 89.94 399 ARG A C 1
ATOM 3025 O O . ARG A 1 399 ? 34.078 7.001 -13.767 1.00 89.94 399 ARG A O 1
ATOM 3032 N N . CYS A 1 400 ? 33.657 5.357 -12.292 1.00 91.75 400 CYS A N 1
ATOM 3033 C CA . CYS A 1 400 ? 32.874 4.539 -13.220 1.00 91.75 400 CYS A CA 1
ATOM 3034 C C . CYS A 1 400 ? 31.571 5.243 -13.639 1.00 91.75 400 CYS A C 1
ATOM 3036 O O . CYS A 1 400 ? 31.215 5.255 -14.817 1.00 91.75 400 CYS A O 1
ATOM 3038 N N . PHE A 1 401 ? 30.870 5.872 -12.689 1.00 95.06 401 PHE A N 1
ATOM 3039 C CA . PHE A 1 401 ? 29.657 6.637 -12.984 1.00 95.06 401 PHE A CA 1
ATOM 3040 C C . PHE A 1 401 ? 29.951 7.888 -13.807 1.00 95.06 401 PHE A C 1
ATOM 3042 O O . PHE A 1 401 ? 29.186 8.201 -14.715 1.00 95.06 401 PHE A O 1
ATOM 3049 N N . GLN A 1 402 ? 31.058 8.580 -13.531 1.00 93.75 402 GLN A N 1
ATOM 3050 C CA . GLN A 1 402 ? 31.417 9.825 -14.202 1.00 93.75 402 GLN A CA 1
ATOM 3051 C C . GLN A 1 402 ? 31.506 9.666 -15.719 1.00 93.75 402 GLN A C 1
ATOM 3053 O O . GLN A 1 402 ? 30.879 10.441 -16.441 1.00 93.75 402 GLN A O 1
ATOM 3058 N N . PHE A 1 403 ? 32.171 8.614 -16.203 1.00 90.12 403 PHE A N 1
ATOM 3059 C CA . PHE A 1 403 ? 32.264 8.340 -17.638 1.00 90.12 403 PHE A CA 1
ATOM 3060 C C . PHE A 1 403 ? 30.881 8.241 -18.305 1.00 90.12 403 PHE A C 1
ATOM 3062 O O . PHE A 1 403 ? 30.616 8.888 -19.319 1.00 90.12 403 PHE A O 1
ATOM 3069 N N . ALA A 1 404 ? 29.969 7.459 -17.721 1.00 94.06 404 ALA A N 1
ATOM 3070 C CA . ALA A 1 404 ? 28.634 7.265 -18.279 1.00 94.06 404 ALA A CA 1
ATOM 3071 C C . ALA A 1 404 ? 27.735 8.508 -18.116 1.00 94.06 404 ALA A C 1
ATOM 3073 O O . ALA A 1 404 ? 26.977 8.853 -19.026 1.00 94.06 404 ALA A O 1
ATOM 3074 N N . ALA A 1 405 ? 27.849 9.220 -16.993 1.00 94.88 405 ALA A N 1
ATOM 3075 C CA . ALA A 1 405 ? 27.096 10.440 -16.714 1.00 94.88 405 ALA A CA 1
ATOM 3076 C C . ALA A 1 405 ? 27.459 11.576 -17.683 1.00 94.88 405 ALA A C 1
ATOM 3078 O O . ALA A 1 405 ? 26.577 12.257 -18.210 1.00 94.88 405 ALA A O 1
ATOM 3079 N N . GLU A 1 406 ? 28.748 11.760 -17.980 1.00 94.00 406 GLU A N 1
ATOM 3080 C CA . GLU A 1 406 ? 29.222 12.775 -18.928 1.00 94.00 406 GLU A CA 1
ATOM 3081 C C . GLU A 1 406 ? 28.695 12.534 -20.349 1.00 94.00 406 GLU A C 1
ATOM 3083 O O . GLU A 1 406 ? 28.392 13.493 -21.064 1.00 94.00 406 GLU A O 1
ATOM 3088 N N . LYS A 1 407 ? 28.505 11.262 -20.722 1.00 92.50 407 LYS A N 1
ATOM 3089 C CA . LYS A 1 407 ? 27.930 10.825 -22.004 1.00 92.50 407 LYS A CA 1
ATOM 3090 C C . LYS A 1 407 ? 26.405 10.883 -22.071 1.00 92.50 407 LYS A C 1
ATOM 3092 O O . LYS A 1 407 ? 25.842 10.522 -23.099 1.00 92.50 407 LYS A O 1
ATOM 3097 N N . GLY A 1 408 ? 25.732 11.363 -21.027 1.00 91.75 408 GLY A N 1
ATOM 3098 C CA . GLY A 1 408 ? 24.284 11.547 -21.062 1.00 91.75 408 GLY A CA 1
ATOM 3099 C C . GLY A 1 408 ? 23.471 10.404 -20.455 1.00 91.75 408 GLY A C 1
ATOM 3100 O O . GLY A 1 408 ? 22.256 10.434 -20.593 1.00 91.75 408 GLY A O 1
ATOM 3101 N N . TYR A 1 409 ? 24.089 9.413 -19.797 1.00 93.81 409 TYR A N 1
ATOM 3102 C CA . TYR A 1 409 ? 23.364 8.258 -19.255 1.00 93.81 409 TYR A CA 1
ATOM 3103 C C . TYR A 1 409 ? 22.686 8.583 -17.903 1.00 93.81 409 TYR A C 1
ATOM 3105 O O . TYR A 1 409 ? 23.395 8.739 -16.900 1.00 93.81 409 TYR A O 1
ATOM 3113 N N . PRO A 1 410 ? 21.340 8.658 -17.821 1.00 94.94 410 PRO A N 1
ATOM 3114 C CA . PRO A 1 410 ? 20.650 9.177 -16.631 1.00 94.94 410 PRO A CA 1
ATOM 3115 C C . PRO A 1 410 ? 20.863 8.351 -15.350 1.00 94.94 410 PRO A C 1
ATOM 3117 O O . PRO A 1 410 ? 21.145 8.952 -14.309 1.00 94.94 410 PRO A O 1
ATOM 3120 N N . PRO A 1 411 ? 20.855 6.998 -15.381 1.00 95.56 411 PRO A N 1
ATOM 3121 C CA . PRO A 1 411 ? 21.150 6.202 -14.189 1.00 95.56 411 PRO A CA 1
ATOM 3122 C C . PRO A 1 411 ? 22.537 6.490 -13.603 1.00 95.56 411 PRO A C 1
ATOM 3124 O O . PRO A 1 411 ? 22.691 6.532 -12.383 1.00 95.56 411 PRO A O 1
ATOM 3127 N N . ALA A 1 412 ? 23.539 6.748 -14.451 1.00 95.94 412 ALA A N 1
ATOM 3128 C CA . ALA A 1 412 ? 24.871 7.117 -13.983 1.00 95.94 412 ALA A CA 1
ATOM 3129 C C . ALA A 1 412 ? 24.919 8.539 -13.419 1.00 95.94 412 ALA A C 1
ATOM 3131 O O . ALA A 1 412 ? 25.601 8.755 -12.424 1.00 95.94 412 ALA A O 1
ATOM 3132 N N . MET A 1 413 ? 24.172 9.495 -13.985 1.00 97.38 413 MET A N 1
ATOM 3133 C CA . MET A 1 413 ? 24.041 10.836 -13.398 1.00 97.38 413 MET A CA 1
ATOM 3134 C C . MET A 1 413 ? 23.435 10.772 -11.993 1.00 97.38 413 MET A C 1
ATOM 3136 O O . MET A 1 413 ? 23.949 11.402 -11.074 1.00 97.38 413 MET A O 1
ATOM 3140 N N . ILE A 1 414 ? 22.385 9.966 -11.801 1.00 97.25 414 ILE A N 1
ATOM 3141 C CA . ILE A 1 414 ? 21.762 9.759 -10.487 1.00 97.25 414 ILE A CA 1
ATOM 3142 C C . ILE A 1 414 ? 22.761 9.123 -9.515 1.00 97.25 414 ILE A C 1
ATOM 3144 O O . ILE A 1 414 ? 22.931 9.597 -8.393 1.00 97.25 414 ILE A O 1
ATOM 3148 N N . ASN A 1 415 ? 23.465 8.074 -9.941 1.00 96.19 415 ASN A N 1
ATOM 3149 C CA . ASN A 1 415 ? 24.452 7.410 -9.093 1.00 96.19 415 ASN A CA 1
ATOM 3150 C C . ASN A 1 415 ? 25.647 8.315 -8.753 1.00 96.19 415 ASN A C 1
ATOM 3152 O O . ASN A 1 415 ? 26.150 8.272 -7.631 1.00 96.19 415 ASN A O 1
ATOM 3156 N N . LEU A 1 416 ? 26.071 9.176 -9.678 1.00 95.12 416 LEU A N 1
ATOM 3157 C CA . LEU A 1 416 ? 27.110 10.172 -9.432 1.00 95.12 416 LEU A CA 1
ATOM 3158 C C . LEU A 1 416 ? 26.631 11.265 -8.469 1.00 95.12 416 LEU A C 1
ATOM 3160 O O . LEU A 1 416 ? 27.388 11.680 -7.593 1.00 95.12 416 LEU A O 1
ATOM 3164 N N . GLY A 1 417 ? 25.362 11.672 -8.567 1.00 95.62 417 GLY A N 1
ATOM 3165 C CA . GLY A 1 417 ? 24.730 12.544 -7.581 1.00 95.62 417 GLY A CA 1
ATOM 3166 C C . GLY A 1 417 ? 24.735 11.924 -6.181 1.00 95.62 417 GLY A C 1
ATOM 3167 O O . GLY A 1 417 ? 25.116 12.578 -5.216 1.00 95.62 417 GLY A O 1
ATOM 3168 N N . TYR A 1 418 ? 24.445 10.627 -6.073 1.00 94.75 418 TYR A N 1
ATOM 3169 C CA . TYR A 1 418 ? 24.530 9.899 -4.806 1.00 94.75 418 TYR A CA 1
ATOM 3170 C C . TYR A 1 418 ? 25.968 9.816 -4.256 1.00 94.75 418 TYR A C 1
ATOM 3172 O O . TYR A 1 418 ? 26.183 9.957 -3.051 1.00 94.75 418 TYR A O 1
ATOM 3180 N N . VAL A 1 419 ? 26.970 9.620 -5.121 1.00 94.31 419 VAL A N 1
ATOM 3181 C CA . VAL A 1 419 ? 28.392 9.678 -4.730 1.00 94.31 419 VAL A CA 1
ATOM 3182 C C . VAL A 1 419 ? 28.765 11.068 -4.199 1.00 94.31 419 VAL A C 1
ATOM 3184 O O . VAL A 1 419 ? 29.498 11.166 -3.210 1.00 94.31 419 VAL A O 1
ATOM 3187 N N . ALA A 1 420 ? 28.232 12.131 -4.806 1.00 93.38 420 ALA A N 1
ATOM 3188 C CA . ALA A 1 420 ? 28.426 13.509 -4.364 1.00 93.38 420 ALA A CA 1
ATOM 3189 C C . ALA A 1 420 ? 27.784 13.788 -2.990 1.00 93.38 420 ALA A C 1
ATOM 3191 O O . ALA A 1 420 ? 28.452 14.339 -2.115 1.00 93.38 420 ALA A O 1
ATOM 3192 N N . GLU A 1 421 ? 26.549 13.322 -2.742 1.00 92.31 421 GLU A N 1
ATOM 3193 C CA . GLU A 1 421 ? 25.863 13.454 -1.437 1.00 92.31 421 GLU A CA 1
ATOM 3194 C C . GLU A 1 421 ? 26.659 12.856 -0.270 1.00 92.31 421 GLU A C 1
ATOM 3196 O O . GLU A 1 421 ? 26.559 13.306 0.870 1.00 92.31 421 GLU A O 1
ATOM 3201 N N . ARG A 1 422 ? 27.460 11.823 -0.542 1.00 89.19 422 ARG A N 1
ATOM 3202 C CA . ARG A 1 422 ? 28.312 11.167 0.457 1.00 89.19 422 ARG A CA 1
ATOM 3203 C C . ARG A 1 422 ? 29.586 11.954 0.783 1.00 89.19 422 ARG A C 1
ATOM 3205 O O . ARG A 1 422 ? 30.402 11.464 1.560 1.00 89.19 422 ARG A O 1
ATOM 3212 N N . GLY A 1 423 ? 29.762 13.147 0.209 1.00 80.88 423 GLY A N 1
ATOM 3213 C CA . GLY A 1 423 ? 30.912 14.016 0.458 1.00 80.88 423 GLY A CA 1
ATOM 3214 C C . GLY A 1 423 ? 32.206 13.498 -0.167 1.00 80.88 423 GLY A C 1
ATOM 3215 O O . GLY A 1 423 ? 33.292 13.792 0.329 1.00 80.88 423 GLY A O 1
ATOM 3216 N N . THR A 1 424 ? 32.107 12.696 -1.231 1.00 83.25 424 THR A N 1
ATOM 3217 C CA . THR A 1 424 ? 33.283 12.127 -1.898 1.00 83.25 424 THR A CA 1
ATOM 3218 C C . THR A 1 424 ? 34.155 13.257 -2.466 1.00 83.25 424 THR A C 1
ATOM 3220 O O . THR A 1 424 ? 33.627 14.121 -3.176 1.00 83.25 424 THR A O 1
ATOM 3223 N N . PRO A 1 425 ? 35.478 13.274 -2.201 1.00 75.56 425 PRO A N 1
ATOM 3224 C CA . PRO A 1 425 ? 36.365 14.312 -2.721 1.00 75.56 425 PRO A CA 1
ATOM 3225 C C . PRO A 1 425 ? 36.223 14.491 -4.240 1.00 75.56 425 PRO A C 1
ATOM 3227 O O . PRO A 1 425 ? 36.116 13.512 -4.981 1.00 75.56 425 PRO A O 1
ATOM 3230 N N . GLY A 1 426 ? 36.193 15.746 -4.699 1.00 77.06 426 GLY A N 1
ATOM 3231 C CA . GLY A 1 426 ? 36.072 16.100 -6.121 1.00 77.06 426 GLY A CA 1
ATOM 3232 C C . GLY A 1 426 ? 34.647 16.139 -6.693 1.00 77.06 426 GLY A C 1
ATOM 3233 O O . GLY A 1 426 ? 34.506 16.324 -7.896 1.00 77.06 426 GLY A O 1
ATOM 3234 N N . HIS A 1 427 ? 33.604 15.975 -5.867 1.00 81.31 427 HIS A N 1
ATOM 3235 C CA . HIS A 1 427 ? 32.205 15.922 -6.325 1.00 81.31 427 HIS A CA 1
ATOM 3236 C C . HIS A 1 427 ? 31.290 17.014 -5.726 1.00 81.31 427 HIS A C 1
ATOM 3238 O O . HIS A 1 427 ? 30.076 16.915 -5.855 1.00 81.31 427 HIS A O 1
ATOM 3244 N N . ASP A 1 428 ? 31.843 18.058 -5.096 1.00 84.12 428 ASP A N 1
ATOM 3245 C CA . ASP A 1 428 ? 31.130 19.262 -4.614 1.00 84.12 428 ASP A CA 1
ATOM 3246 C C . ASP A 1 428 ? 29.901 19.039 -3.701 1.00 84.12 428 ASP A C 1
ATOM 3248 O O . ASP A 1 428 ? 28.962 19.840 -3.721 1.00 84.12 428 ASP A O 1
ATOM 3252 N N . GLY A 1 429 ? 29.878 17.967 -2.903 1.00 90.12 429 GLY A N 1
ATOM 3253 C CA . GLY A 1 429 ? 28.848 17.754 -1.876 1.00 90.12 429 GLY A CA 1
ATOM 3254 C C . GLY A 1 429 ? 27.410 17.744 -2.418 1.00 90.12 429 GLY A C 1
ATOM 3255 O O . GLY A 1 429 ? 27.134 17.223 -3.503 1.00 90.12 429 GLY A O 1
ATOM 3256 N N . PHE A 1 430 ? 26.469 18.339 -1.677 1.00 93.31 430 PHE A N 1
ATOM 3257 C CA . PHE A 1 430 ? 25.058 18.369 -2.078 1.00 93.31 430 PHE A CA 1
ATOM 3258 C C . PHE A 1 430 ? 24.810 19.310 -3.262 1.00 93.31 430 PHE A C 1
ATOM 3260 O O . PHE A 1 430 ? 23.904 19.058 -4.060 1.00 93.31 430 PHE A O 1
ATOM 3267 N N . ARG A 1 431 ? 25.633 20.354 -3.446 1.00 92.81 431 ARG A N 1
ATOM 3268 C CA . ARG A 1 431 ? 25.570 21.193 -4.658 1.00 92.81 431 ARG A CA 1
ATOM 3269 C C . ARG A 1 431 ? 25.929 20.404 -5.911 1.00 92.81 431 ARG A C 1
ATOM 3271 O O . ARG A 1 431 ? 25.249 20.537 -6.927 1.00 92.81 431 ARG A O 1
ATOM 3278 N N . GLY A 1 432 ? 26.981 19.591 -5.850 1.00 93.44 432 GLY A N 1
ATOM 3279 C CA . GLY A 1 432 ? 27.355 18.700 -6.944 1.00 93.44 432 GLY A CA 1
ATOM 3280 C C . GLY A 1 432 ? 26.271 17.668 -7.233 1.00 93.44 432 GLY A C 1
ATOM 3281 O O . GLY A 1 432 ? 25.906 17.476 -8.395 1.00 93.44 432 GLY A O 1
ATOM 3282 N N . ALA A 1 433 ? 25.684 17.088 -6.181 1.00 95.69 433 ALA A N 1
ATOM 3283 C CA . ALA A 1 433 ? 24.558 16.167 -6.307 1.00 95.69 433 ALA A CA 1
ATOM 3284 C C . ALA A 1 433 ? 23.364 16.799 -7.034 1.00 95.69 433 ALA A C 1
ATOM 3286 O O . ALA A 1 433 ? 22.867 16.237 -8.011 1.00 95.69 433 ALA A O 1
ATOM 3287 N N . ALA A 1 434 ? 22.956 18.002 -6.615 1.00 96.00 434 ALA A N 1
ATOM 3288 C CA . ALA A 1 434 ? 21.847 18.730 -7.220 1.00 96.00 434 ALA A CA 1
ATOM 3289 C C . ALA A 1 434 ? 22.052 18.964 -8.726 1.00 96.00 434 ALA A C 1
ATOM 3291 O O . ALA A 1 434 ? 21.136 18.715 -9.506 1.00 96.00 434 ALA A O 1
ATOM 3292 N N . ARG A 1 435 ? 23.261 19.351 -9.162 1.00 95.62 435 ARG A N 1
ATOM 3293 C CA . ARG A 1 435 ? 23.560 19.548 -10.594 1.00 95.62 435 ARG A CA 1
ATOM 3294 C C . ARG A 1 435 ? 23.410 18.263 -11.407 1.00 95.62 435 ARG A C 1
ATOM 3296 O O . ARG A 1 435 ? 22.885 18.293 -12.519 1.00 95.62 435 ARG A O 1
ATOM 3303 N N . TRP A 1 436 ? 23.869 17.132 -10.872 1.00 96.75 436 TRP A N 1
ATOM 3304 C CA . TRP A 1 436 ? 23.751 15.850 -11.567 1.00 96.75 436 TRP A CA 1
ATOM 3305 C C . TRP A 1 436 ? 22.308 15.344 -11.620 1.00 96.75 436 TRP A C 1
ATOM 3307 O O . TRP A 1 436 ? 21.873 14.875 -12.671 1.00 96.75 436 TRP A O 1
ATOM 3317 N N . TYR A 1 437 ? 21.540 15.508 -10.541 1.00 97.62 437 TYR A N 1
ATOM 3318 C CA . TYR A 1 437 ? 20.114 15.179 -10.528 1.00 97.62 437 TYR A CA 1
ATOM 3319 C C . TYR A 1 437 ? 19.290 16.057 -11.462 1.00 97.62 437 TYR A C 1
ATOM 3321 O O . TYR A 1 437 ? 18.436 15.542 -12.180 1.00 97.62 437 TYR A O 1
ATOM 3329 N N . GLU A 1 438 ? 19.579 17.356 -11.517 1.00 96.88 438 GLU A N 1
ATOM 3330 C CA . GLU A 1 438 ? 18.952 18.272 -12.467 1.00 96.88 438 GLU A CA 1
ATOM 3331 C C . GLU A 1 438 ? 19.243 17.853 -13.913 1.00 96.88 438 GLU A C 1
ATOM 3333 O O . GLU A 1 438 ? 18.346 17.838 -14.755 1.00 96.88 438 GLU A O 1
ATOM 3338 N N . ARG A 1 439 ? 20.486 17.455 -14.214 1.00 97.19 439 ARG A N 1
ATOM 3339 C CA . ARG A 1 439 ? 20.864 16.972 -15.548 1.00 97.19 439 ARG A CA 1
ATOM 3340 C C . ARG A 1 439 ? 20.145 15.669 -15.912 1.00 97.19 439 ARG A C 1
ATOM 3342 O O . ARG A 1 439 ? 19.679 15.547 -17.043 1.00 97.19 439 ARG A O 1
ATOM 3349 N N . ALA A 1 440 ? 19.999 14.745 -14.959 1.00 96.69 440 ALA A N 1
ATOM 3350 C CA . ALA A 1 440 ? 19.190 13.539 -15.136 1.00 96.69 440 ALA A CA 1
ATOM 3351 C C . ALA A 1 440 ? 17.715 13.895 -15.395 1.00 96.69 440 ALA A C 1
ATOM 3353 O O . ALA A 1 440 ? 17.131 13.440 -16.376 1.00 96.69 440 ALA A O 1
ATOM 3354 N N . GLY A 1 441 ? 17.138 14.800 -14.604 1.00 95.81 441 GLY A N 1
ATOM 3355 C CA . GLY A 1 441 ? 15.778 15.294 -14.808 1.00 95.81 441 GLY A CA 1
ATOM 3356 C C . GLY A 1 441 ? 15.563 15.915 -16.192 1.00 95.81 441 GLY A C 1
ATOM 3357 O O . GLY A 1 441 ? 14.627 15.557 -16.909 1.00 95.81 441 GLY A O 1
ATOM 3358 N N . LYS A 1 442 ? 16.478 16.788 -16.628 1.00 95.56 442 LYS A N 1
ATOM 3359 C CA . LYS A 1 442 ? 16.457 17.426 -17.958 1.00 95.56 442 LYS A CA 1
ATOM 3360 C C . LYS A 1 442 ? 16.568 16.431 -19.117 1.00 95.56 442 LYS A C 1
ATOM 3362 O O . LYS A 1 442 ? 16.141 16.753 -20.220 1.00 95.56 442 LYS A O 1
ATOM 3367 N N . SER A 1 443 ? 17.101 15.232 -18.879 1.00 91.88 443 SER A N 1
ATOM 3368 C CA . SER A 1 443 ? 17.129 14.145 -19.869 1.00 91.88 443 SER A CA 1
ATOM 3369 C C . SER A 1 443 ? 15.819 13.345 -19.968 1.00 91.88 443 SER A C 1
ATOM 3371 O O . SER A 1 443 ? 15.746 12.392 -20.739 1.00 91.88 443 SER A O 1
ATOM 3373 N N . GLY A 1 444 ? 14.781 13.734 -19.217 1.00 91.38 444 GLY A N 1
ATOM 3374 C CA . GLY A 1 444 ? 13.478 13.062 -19.183 1.00 91.38 444 GLY A CA 1
ATOM 3375 C C . GLY A 1 444 ? 13.347 12.002 -18.086 1.00 91.38 444 GLY A C 1
ATOM 3376 O O . GLY A 1 444 ? 12.361 11.269 -18.070 1.00 91.38 444 GLY A O 1
ATOM 3377 N N . ASP A 1 445 ? 14.311 11.909 -17.165 1.00 93.00 445 ASP A N 1
ATOM 3378 C CA . ASP A 1 445 ? 14.290 10.930 -16.079 1.00 93.00 445 ASP A CA 1
ATOM 3379 C C . ASP A 1 445 ? 13.579 11.485 -14.828 1.00 93.00 445 ASP A C 1
ATOM 3381 O O . ASP A 1 445 ? 14.068 12.385 -14.138 1.00 93.00 445 ASP A O 1
ATOM 3385 N N . GLY A 1 446 ? 12.405 10.930 -14.506 1.00 94.38 446 GLY A N 1
ATOM 3386 C CA . GLY A 1 446 ? 11.616 11.349 -13.343 1.00 94.38 446 GLY A CA 1
ATOM 3387 C C . GLY A 1 446 ? 12.281 11.062 -11.989 1.00 94.38 446 GLY A C 1
ATOM 3388 O O . GLY A 1 446 ? 12.016 11.772 -11.017 1.00 94.38 446 GLY A O 1
ATOM 3389 N N . GLN A 1 447 ? 13.173 10.068 -11.903 1.00 96.00 447 GLN A N 1
ATOM 3390 C CA . GLN A 1 447 ? 13.929 9.779 -10.683 1.00 96.00 447 GLN A CA 1
ATOM 3391 C C . GLN A 1 447 ? 14.981 10.865 -10.424 1.00 96.00 447 GLN A C 1
ATOM 3393 O O . GLN A 1 447 ? 15.181 11.240 -9.268 1.00 96.00 447 GLN A O 1
ATOM 3398 N N . GLY A 1 448 ? 15.591 11.421 -11.476 1.00 97.38 448 GLY A N 1
ATOM 3399 C CA . GLY A 1 448 ? 16.465 12.593 -11.396 1.00 97.38 448 GLY A CA 1
ATOM 3400 C C . GLY A 1 448 ? 15.775 13.790 -10.739 1.00 97.38 448 GLY A C 1
ATOM 3401 O O . GLY A 1 448 ? 16.252 14.304 -9.726 1.00 97.38 448 GLY A O 1
ATOM 3402 N N . TRP A 1 449 ? 14.595 14.175 -11.234 1.00 98.19 449 TRP A N 1
ATOM 3403 C CA . TRP A 1 449 ? 13.812 15.259 -10.626 1.00 98.19 449 TRP A CA 1
ATOM 3404 C C . TRP A 1 449 ? 13.383 14.961 -9.186 1.00 98.19 449 TRP A C 1
ATOM 3406 O O . TRP A 1 449 ? 13.467 15.834 -8.320 1.00 98.19 449 TRP A O 1
ATOM 3416 N N . PHE A 1 450 ? 12.980 13.722 -8.891 1.00 97.88 450 PHE A N 1
ATOM 3417 C CA . PHE A 1 450 ? 12.605 13.339 -7.530 1.00 97.88 450 PHE A CA 1
ATOM 3418 C C . PHE A 1 450 ? 13.796 13.400 -6.562 1.00 97.88 450 PHE A C 1
ATOM 3420 O O . PHE A 1 450 ? 13.651 13.842 -5.422 1.00 97.88 450 PHE A O 1
ATOM 3427 N N . LYS A 1 451 ? 14.992 13.004 -7.010 1.00 97.62 451 LYS A N 1
ATOM 3428 C CA . LYS A 1 451 ? 16.228 13.119 -6.228 1.00 97.62 451 LYS A CA 1
ATOM 3429 C C . LYS A 1 451 ? 16.619 14.571 -5.978 1.00 97.62 451 LYS A C 1
ATOM 3431 O O . LYS A 1 451 ? 16.997 14.904 -4.856 1.00 97.62 451 LYS A O 1
ATOM 3436 N N . LEU A 1 452 ? 16.444 15.442 -6.973 1.00 96.94 452 LEU A N 1
ATOM 3437 C CA . LEU A 1 452 ? 16.653 16.879 -6.807 1.00 96.94 452 LEU A CA 1
ATOM 3438 C C . LEU A 1 452 ? 15.709 17.472 -5.747 1.00 96.94 452 LEU A C 1
ATOM 3440 O O . LEU A 1 452 ? 16.164 18.181 -4.850 1.00 96.94 452 LEU A O 1
ATOM 3444 N N . TYR A 1 453 ? 14.424 17.105 -5.783 1.00 96.69 453 TYR A N 1
ATOM 3445 C CA . TYR A 1 453 ? 13.465 17.458 -4.730 1.00 96.69 453 TYR A CA 1
ATOM 3446 C C . TYR A 1 453 ? 13.944 17.005 -3.336 1.00 96.69 453 TYR A C 1
ATOM 3448 O O . TYR A 1 453 ? 13.934 17.792 -2.387 1.00 96.69 453 TYR A O 1
ATOM 3456 N N . GLN A 1 454 ? 14.418 15.761 -3.196 1.00 95.44 454 GLN A N 1
ATOM 3457 C CA . GLN A 1 454 ? 14.877 15.225 -1.907 1.00 95.44 454 GLN A CA 1
ATOM 3458 C C . GLN A 1 454 ? 16.054 16.012 -1.312 1.00 95.44 454 GLN A C 1
ATOM 3460 O O . GLN A 1 454 ? 16.086 16.226 -0.098 1.00 95.44 454 GLN A O 1
ATOM 3465 N N . VAL A 1 455 ? 17.012 16.454 -2.134 1.00 94.50 455 VAL A N 1
ATOM 3466 C CA . VAL A 1 455 ? 18.160 17.230 -1.634 1.00 94.50 455 VAL A CA 1
ATOM 3467 C C . VAL A 1 455 ? 17.811 18.692 -1.349 1.00 94.50 455 VAL A C 1
ATOM 3469 O O . VAL A 1 455 ? 18.344 19.237 -0.391 1.00 94.50 455 VAL A O 1
ATOM 3472 N N . GLN A 1 456 ? 16.893 19.305 -2.107 1.00 94.62 456 GLN A N 1
ATOM 3473 C CA . GLN A 1 456 ? 16.477 20.708 -1.924 1.00 94.62 456 GLN A CA 1
ATOM 3474 C C . GLN A 1 456 ? 15.435 20.914 -0.812 1.00 94.62 456 GLN A C 1
ATOM 3476 O O . GLN A 1 456 ? 15.310 22.009 -0.263 1.00 94.62 456 GLN A O 1
ATOM 3481 N N . SER A 1 457 ? 14.669 19.871 -0.477 1.00 92.81 457 SER A N 1
ATOM 3482 C CA . SER A 1 457 ? 13.587 19.939 0.518 1.00 92.81 457 SER A CA 1
ATOM 3483 C C . SER A 1 457 ? 14.067 20.037 1.972 1.00 92.81 457 SER A C 1
ATOM 3485 O O . SER A 1 457 ? 13.261 20.336 2.858 1.00 92.81 457 SER A O 1
ATOM 3487 N N . VAL A 1 458 ? 15.363 19.836 2.223 1.00 90.69 458 VAL A N 1
ATOM 3488 C CA . VAL A 1 458 ? 15.997 19.837 3.549 1.00 90.69 458 VAL A CA 1
ATOM 3489 C C . VAL A 1 458 ? 17.203 20.771 3.521 1.00 90.69 458 VAL A C 1
ATOM 3491 O O . VAL A 1 458 ? 17.879 20.864 2.503 1.00 90.69 458 VAL A O 1
ATOM 3494 N N . ASP A 1 459 ? 17.491 21.442 4.636 1.00 90.06 459 ASP A N 1
ATOM 3495 C CA . ASP A 1 459 ? 18.728 22.215 4.763 1.00 90.06 459 ASP A CA 1
ATOM 3496 C C . ASP A 1 459 ? 19.926 21.267 4.924 1.00 90.06 459 ASP A C 1
ATOM 3498 O O . ASP A 1 459 ? 19.969 20.451 5.850 1.00 90.06 459 ASP A O 1
ATOM 3502 N N . ARG A 1 460 ? 20.875 21.338 3.987 1.00 88.12 460 ARG A N 1
ATOM 3503 C CA . ARG A 1 460 ? 22.090 20.510 3.964 1.00 88.12 460 ARG A CA 1
ATOM 3504 C C . ARG A 1 460 ? 23.355 21.300 4.303 1.00 88.12 460 ARG A C 1
ATOM 3506 O O . ARG A 1 460 ? 24.449 20.741 4.265 1.00 88.12 460 ARG A O 1
ATOM 3513 N N . GLY A 1 461 ? 23.222 22.581 4.646 1.00 87.88 461 GLY A N 1
ATOM 3514 C CA . GLY A 1 461 ? 24.341 23.481 4.911 1.00 87.88 461 GLY A CA 1
ATOM 3515 C C . GLY A 1 461 ? 24.941 24.064 3.630 1.00 87.88 461 GLY A C 1
ATOM 3516 O O . GLY A 1 461 ? 24.781 25.252 3.363 1.00 87.88 461 GLY A O 1
ATOM 3517 N N . ASP A 1 462 ? 25.619 23.252 2.811 1.00 89.62 462 ASP A N 1
ATOM 3518 C CA . ASP A 1 462 ? 26.200 23.713 1.538 1.00 89.62 462 ASP A CA 1
ATOM 3519 C C . ASP A 1 462 ? 25.130 23.952 0.461 1.00 89.62 462 ASP A C 1
ATOM 3521 O O . ASP A 1 462 ? 25.322 24.809 -0.402 1.00 89.62 462 ASP A O 1
ATOM 3525 N N . LEU A 1 463 ? 23.988 23.268 0.539 1.00 91.38 463 LEU A N 1
ATOM 3526 C CA . LEU A 1 463 ? 22.780 23.522 -0.246 1.00 91.38 463 LEU A CA 1
ATOM 3527 C C . LEU A 1 463 ? 21.635 23.951 0.695 1.00 91.38 463 LEU A C 1
ATOM 3529 O O . LEU A 1 463 ? 21.023 23.088 1.332 1.00 91.38 463 LEU A O 1
ATOM 3533 N N . PRO A 1 464 ? 21.347 25.264 0.806 1.00 90.00 464 PRO A N 1
ATOM 3534 C CA . PRO A 1 464 ? 20.237 25.758 1.613 1.00 90.00 464 PRO A CA 1
ATOM 3535 C C . PRO A 1 464 ? 18.892 25.232 1.113 1.00 90.00 464 PRO A C 1
ATOM 3537 O O . PRO A 1 464 ? 18.696 25.031 -0.088 1.00 90.00 464 PRO A O 1
ATOM 3540 N N . ARG A 1 465 ? 17.951 25.057 2.042 1.00 92.88 465 ARG A N 1
ATOM 3541 C CA . ARG A 1 465 ? 16.593 24.598 1.737 1.00 92.88 465 ARG A CA 1
ATOM 3542 C C . ARG A 1 465 ? 15.860 25.595 0.833 1.00 92.88 465 ARG A C 1
ATOM 3544 O O . ARG A 1 465 ? 15.731 26.763 1.189 1.00 92.88 465 ARG A O 1
ATOM 3551 N N . ASP A 1 466 ? 15.291 25.103 -0.265 1.00 89.31 466 ASP A N 1
ATOM 3552 C CA . ASP A 1 466 ? 14.406 25.864 -1.157 1.00 89.31 466 ASP A CA 1
ATOM 3553 C C . ASP A 1 466 ? 13.164 25.028 -1.486 1.00 89.31 466 ASP A C 1
ATOM 3555 O O . ASP A 1 466 ? 13.160 24.193 -2.392 1.00 89.31 466 ASP A O 1
ATOM 3559 N N . LEU A 1 467 ? 12.096 25.246 -0.718 1.00 89.38 467 LEU A N 1
ATOM 3560 C CA . LEU A 1 467 ? 10.848 24.501 -0.874 1.00 89.38 467 LEU A CA 1
ATOM 3561 C C . LEU A 1 467 ? 10.097 24.837 -2.161 1.00 89.38 467 LEU A C 1
ATOM 3563 O O . LEU A 1 467 ? 9.431 23.958 -2.704 1.00 89.38 467 LEU A O 1
ATOM 3567 N N . ALA A 1 468 ? 10.199 26.072 -2.657 1.00 89.75 468 ALA A N 1
ATOM 3568 C CA . ALA A 1 468 ? 9.469 26.486 -3.849 1.00 89.75 468 ALA A CA 1
ATOM 3569 C C . ALA A 1 468 ? 9.996 25.734 -5.078 1.00 89.75 468 ALA A C 1
ATOM 3571 O O . ALA A 1 468 ? 9.229 25.053 -5.765 1.00 89.75 468 ALA A O 1
ATOM 3572 N N . SER A 1 469 ? 11.317 25.764 -5.285 1.00 91.88 469 SER A N 1
ATOM 3573 C CA . SER A 1 469 ? 11.964 25.010 -6.363 1.00 91.88 469 SER A CA 1
ATOM 3574 C C . SER A 1 469 ? 11.804 23.501 -6.169 1.00 91.88 469 SER A C 1
ATOM 3576 O O . SER A 1 469 ? 11.490 22.785 -7.120 1.00 91.88 469 SER A O 1
ATOM 3578 N N . ALA A 1 470 ? 11.944 23.001 -4.935 1.00 94.62 470 ALA A N 1
ATOM 3579 C CA . ALA A 1 470 ? 11.776 21.578 -4.651 1.00 94.62 470 ALA A CA 1
ATOM 3580 C C . ALA A 1 470 ? 10.375 21.082 -5.059 1.00 94.62 470 ALA A C 1
ATOM 3582 O O . ALA A 1 470 ? 10.259 20.057 -5.731 1.00 94.62 470 ALA A O 1
ATOM 3583 N N . HIS A 1 471 ? 9.308 21.807 -4.711 1.00 94.69 471 HIS A N 1
ATOM 3584 C CA . HIS A 1 471 ? 7.939 21.431 -5.079 1.00 94.69 471 HIS A CA 1
ATOM 3585 C C . HIS A 1 471 ? 7.693 21.470 -6.592 1.00 94.69 471 HIS A C 1
ATOM 3587 O O . HIS A 1 471 ? 6.972 20.616 -7.113 1.00 94.69 471 HIS A O 1
ATOM 3593 N N . GLN A 1 472 ? 8.328 22.395 -7.317 1.00 94.56 472 GLN A N 1
ATOM 3594 C CA . GLN A 1 472 ? 8.282 22.407 -8.778 1.00 94.56 472 GLN A CA 1
ATOM 3595 C C . GLN A 1 472 ? 8.941 21.152 -9.373 1.00 94.56 472 GLN A C 1
ATOM 3597 O O . GLN A 1 472 ? 8.336 20.485 -10.215 1.00 94.56 472 GLN A O 1
ATOM 3602 N N . HIS A 1 473 ? 10.134 20.779 -8.903 1.00 96.94 473 HIS A N 1
ATOM 3603 C CA . HIS A 1 473 ? 10.817 19.561 -9.353 1.00 96.94 473 HIS A CA 1
ATOM 3604 C C . HIS A 1 473 ? 10.049 18.288 -8.968 1.00 96.94 473 HIS A C 1
ATOM 3606 O O . HIS A 1 473 ? 9.987 17.336 -9.745 1.00 96.94 473 HIS A O 1
ATOM 3612 N N . LEU A 1 474 ? 9.391 18.273 -7.804 1.00 97.50 474 LEU A N 1
ATOM 3613 C CA . LEU A 1 474 ? 8.502 17.180 -7.408 1.00 97.50 474 LEU A CA 1
ATOM 3614 C C . LEU A 1 474 ? 7.329 17.019 -8.383 1.00 97.50 474 LEU A C 1
ATOM 3616 O O . LEU A 1 474 ? 7.005 15.894 -8.767 1.00 97.50 474 LEU A O 1
ATOM 3620 N N . ARG A 1 475 ? 6.713 18.131 -8.806 1.00 96.00 475 ARG A N 1
ATOM 3621 C CA . ARG A 1 475 ? 5.643 18.115 -9.810 1.00 96.00 475 ARG A CA 1
ATOM 3622 C C . ARG A 1 475 ? 6.142 17.579 -11.150 1.00 96.00 475 ARG A C 1
ATOM 3624 O O . ARG A 1 475 ? 5.513 16.675 -11.687 1.00 96.00 475 ARG A O 1
ATOM 3631 N N . GLN A 1 476 ? 7.301 18.030 -11.627 1.00 97.12 476 GLN A N 1
ATOM 3632 C CA . GLN A 1 476 ? 7.909 17.507 -12.858 1.00 97.12 476 GLN A CA 1
ATOM 3633 C C . GLN A 1 476 ? 8.180 15.997 -12.776 1.00 97.12 476 GLN A C 1
ATOM 3635 O O . GLN A 1 476 ? 7.866 15.252 -13.703 1.00 97.12 476 GLN A O 1
ATOM 3640 N N . ALA A 1 477 ? 8.707 15.515 -11.647 1.00 97.62 477 ALA A N 1
ATOM 3641 C CA . ALA A 1 477 ? 8.902 14.085 -11.422 1.00 97.62 477 ALA A CA 1
ATOM 3642 C C . ALA A 1 477 ? 7.574 13.305 -11.474 1.00 97.62 477 ALA A C 1
ATOM 3644 O O . ALA A 1 477 ? 7.506 12.229 -12.070 1.00 97.62 477 ALA A O 1
ATOM 3645 N N . ALA A 1 478 ? 6.515 13.842 -10.862 1.00 96.50 478 ALA A N 1
ATOM 3646 C CA . ALA A 1 478 ? 5.190 13.227 -10.846 1.00 96.50 478 ALA A CA 1
ATOM 3647 C C . ALA A 1 478 ? 4.532 13.200 -12.240 1.00 96.50 478 ALA A C 1
ATOM 3649 O O . ALA A 1 478 ? 3.914 12.195 -12.608 1.00 96.50 478 ALA A O 1
ATOM 3650 N N . GLU A 1 479 ? 4.700 14.267 -13.026 1.00 95.81 479 GLU A N 1
ATOM 3651 C CA . GLU A 1 479 ? 4.238 14.386 -14.417 1.00 95.81 479 GLU A CA 1
ATOM 3652 C C . GLU A 1 479 ? 4.923 13.374 -15.341 1.00 95.81 479 GLU A C 1
ATOM 3654 O O . GLU A 1 479 ? 4.265 12.783 -16.194 1.00 95.81 479 GLU A O 1
ATOM 3659 N N . LEU A 1 480 ? 6.208 13.089 -15.109 1.00 93.88 480 LEU A N 1
ATOM 3660 C CA . LEU A 1 480 ? 6.954 12.032 -15.804 1.00 93.88 480 LEU A CA 1
ATOM 3661 C C . LEU A 1 480 ? 6.615 10.611 -15.321 1.00 93.88 480 LEU A C 1
ATOM 3663 O O . LEU A 1 480 ? 7.262 9.648 -15.728 1.00 93.88 480 LEU A O 1
ATOM 3667 N N . GLY A 1 481 ? 5.618 10.451 -14.448 1.00 92.12 481 GLY A N 1
ATOM 3668 C CA . GLY A 1 481 ? 5.162 9.137 -14.001 1.00 92.12 481 GLY A CA 1
ATOM 3669 C C . GLY A 1 481 ? 5.977 8.529 -12.860 1.00 92.12 481 GLY A C 1
ATOM 3670 O O . GLY A 1 481 ? 5.838 7.338 -12.595 1.00 92.12 481 GLY A O 1
ATOM 3671 N N . HIS A 1 482 ? 6.835 9.294 -12.169 1.00 94.75 482 HIS A N 1
ATOM 3672 C CA . HIS A 1 482 ? 7.633 8.736 -11.076 1.00 94.75 482 HIS A CA 1
ATOM 3673 C C . HIS A 1 482 ? 6.736 8.383 -9.867 1.00 94.75 482 HIS A C 1
ATOM 3675 O O . HIS A 1 482 ? 6.184 9.291 -9.232 1.00 94.75 482 HIS A O 1
ATOM 3681 N N . PRO A 1 483 ? 6.608 7.097 -9.469 1.00 94.75 483 PRO A N 1
ATOM 3682 C CA . PRO A 1 483 ? 5.584 6.675 -8.508 1.00 94.75 483 PRO A CA 1
ATOM 3683 C C . PRO A 1 483 ? 5.702 7.333 -7.134 1.00 94.75 483 PRO A C 1
ATOM 3685 O O . PRO A 1 483 ? 4.719 7.833 -6.588 1.00 94.75 483 PRO A O 1
ATOM 3688 N N . ALA A 1 484 ? 6.918 7.395 -6.581 1.00 94.50 484 ALA A N 1
ATOM 3689 C CA . ALA A 1 484 ? 7.129 8.019 -5.276 1.00 94.50 484 ALA A CA 1
ATOM 3690 C C . ALA A 1 484 ? 6.924 9.542 -5.326 1.00 94.50 484 ALA A C 1
ATOM 3692 O O . ALA A 1 484 ? 6.555 10.136 -4.314 1.00 94.50 484 ALA A O 1
ATOM 3693 N N . ALA A 1 485 ? 7.103 10.171 -6.496 1.00 96.12 485 ALA A N 1
ATOM 3694 C CA . ALA A 1 485 ? 6.852 11.600 -6.658 1.00 96.12 485 ALA A CA 1
ATOM 3695 C C . ALA A 1 485 ? 5.348 11.890 -6.665 1.00 96.12 485 ALA A C 1
ATOM 3697 O O . ALA A 1 485 ? 4.906 12.774 -5.943 1.00 96.12 485 ALA A O 1
ATOM 3698 N N . GLN A 1 486 ? 4.560 11.097 -7.400 1.00 96.00 486 GLN A N 1
ATOM 3699 C CA . GLN A 1 486 ? 3.095 11.194 -7.397 1.00 96.00 486 GLN A CA 1
ATOM 3700 C C . GLN A 1 486 ? 2.511 10.962 -6.000 1.00 96.00 486 GLN A C 1
ATOM 3702 O O . GLN A 1 486 ? 1.668 11.736 -5.556 1.00 96.00 486 GLN A O 1
ATOM 3707 N N . TRP A 1 487 ? 3.005 9.947 -5.279 1.00 95.31 487 TRP A N 1
ATOM 3708 C CA . TRP A 1 487 ? 2.632 9.708 -3.882 1.00 95.31 487 TRP A CA 1
ATOM 3709 C C . TRP A 1 487 ? 2.934 10.919 -2.995 1.00 95.31 487 TRP A C 1
ATOM 3711 O O . TRP A 1 487 ? 2.060 11.405 -2.281 1.00 95.31 487 TRP A O 1
ATOM 3721 N N . THR A 1 488 ? 4.169 11.421 -3.058 1.00 95.69 488 THR A N 1
ATOM 3722 C CA . THR A 1 488 ? 4.618 12.536 -2.213 1.00 95.69 488 THR A CA 1
ATOM 3723 C C . THR A 1 488 ? 3.846 13.811 -2.529 1.00 95.69 488 THR A C 1
ATOM 3725 O O . THR A 1 488 ? 3.413 14.504 -1.616 1.00 95.69 488 THR A O 1
ATOM 3728 N N . LEU A 1 489 ? 3.616 14.102 -3.810 1.00 95.50 489 LEU A N 1
ATOM 3729 C CA . LEU A 1 489 ? 2.849 15.266 -4.234 1.00 95.50 489 LEU A CA 1
ATOM 3730 C C . LEU A 1 489 ? 1.392 15.180 -3.768 1.00 95.50 489 LEU A C 1
ATOM 3732 O O . LEU A 1 489 ? 0.879 16.157 -3.232 1.00 95.50 489 LEU A O 1
ATOM 3736 N N . GLY A 1 490 ? 0.756 14.011 -3.898 1.00 94.62 490 GLY A N 1
ATOM 3737 C CA . GLY A 1 490 ? -0.586 13.783 -3.364 1.00 94.62 490 GLY A CA 1
ATOM 3738 C C . GLY A 1 490 ? -0.653 14.020 -1.853 1.00 94.62 490 GLY A C 1
ATOM 3739 O O . GLY A 1 490 ? -1.537 14.725 -1.379 1.00 94.62 490 GLY A O 1
ATOM 3740 N N . GLN A 1 491 ? 0.324 13.517 -1.093 1.00 94.12 491 GLN A N 1
ATOM 3741 C CA . GLN A 1 491 ? 0.405 13.731 0.357 1.00 94.12 491 GLN A CA 1
ATOM 3742 C C . GLN A 1 491 ? 0.577 15.210 0.739 1.00 94.12 491 GLN A C 1
ATOM 3744 O O . GLN A 1 491 ? -0.103 15.688 1.647 1.00 94.12 491 GLN A O 1
ATOM 3749 N N . LEU A 1 492 ? 1.446 15.952 0.045 1.00 93.50 492 LEU A N 1
ATOM 3750 C CA . LEU A 1 492 ? 1.648 17.381 0.313 1.00 93.50 492 LEU A CA 1
ATOM 3751 C C . LEU A 1 492 ? 0.392 18.201 0.001 1.00 93.50 492 LEU A C 1
ATOM 3753 O O . LEU A 1 492 ? 0.015 19.056 0.801 1.00 93.50 492 LEU A O 1
ATOM 3757 N N . LEU A 1 493 ? -0.286 17.899 -1.110 1.00 93.00 493 LEU A N 1
ATOM 3758 C CA . LEU A 1 493 ? -1.546 18.542 -1.485 1.00 93.00 493 LEU A CA 1
ATOM 3759 C C . LEU A 1 493 ? -2.678 18.212 -0.502 1.00 93.00 493 LEU A C 1
ATOM 3761 O O . LEU A 1 493 ? -3.496 19.078 -0.219 1.00 93.00 493 LEU A O 1
ATOM 3765 N N . LEU A 1 494 ? -2.713 17.009 0.082 1.00 90.38 494 LEU A N 1
ATOM 3766 C CA . LEU A 1 494 ? -3.683 16.690 1.136 1.00 90.38 494 LEU A CA 1
ATOM 3767 C C . LEU A 1 494 ? -3.451 17.477 2.423 1.00 90.38 494 LEU A C 1
ATOM 3769 O O . LEU A 1 494 ? -4.411 17.924 3.050 1.00 90.38 494 LEU A O 1
ATOM 3773 N N . LYS A 1 495 ? -2.191 17.590 2.852 1.00 89.19 495 LYS A N 1
ATOM 3774 C CA . LYS A 1 495 ? -1.844 18.188 4.148 1.00 89.19 495 LYS A CA 1
ATOM 3775 C C . LYS A 1 495 ? -1.715 19.710 4.096 1.00 89.19 495 LYS A C 1
ATOM 3777 O O . LYS A 1 495 ? -1.836 20.358 5.130 1.00 89.19 495 LYS A O 1
ATOM 3782 N N . GLY A 1 496 ? -1.461 20.279 2.919 1.00 87.38 496 GLY A N 1
ATOM 3783 C CA . GLY A 1 496 ? -1.131 21.696 2.771 1.00 87.38 496 GLY A CA 1
ATOM 3784 C C . GLY A 1 496 ? 0.256 22.054 3.324 1.00 87.38 496 GLY A C 1
ATOM 3785 O O . GLY A 1 496 ? 0.485 23.174 3.780 1.00 87.38 496 GLY A O 1
ATOM 3786 N N . GLU A 1 497 ? 1.190 21.100 3.345 1.00 81.44 497 GLU A N 1
ATOM 3787 C CA . GLU A 1 497 ? 2.536 21.309 3.888 1.00 81.44 497 GLU A CA 1
ATOM 3788 C C . GLU A 1 497 ? 3.434 22.004 2.854 1.00 81.44 497 GLU A C 1
ATOM 3790 O O . GLU A 1 497 ? 3.887 21.404 1.882 1.00 81.44 497 GLU A O 1
ATOM 3795 N N . GLY A 1 498 ? 3.695 23.299 3.056 1.00 76.50 498 GLY A N 1
ATOM 3796 C CA . GLY A 1 498 ? 4.563 24.092 2.175 1.00 76.50 498 GLY A CA 1
ATOM 3797 C C . GLY A 1 498 ? 3.977 24.384 0.783 1.00 76.50 498 GLY A C 1
ATOM 3798 O O . GLY A 1 498 ? 4.676 24.926 -0.073 1.00 76.50 498 GLY A O 1
ATOM 3799 N N . MET A 1 499 ? 2.704 24.049 0.565 1.00 87.38 499 MET A N 1
ATOM 3800 C CA . MET A 1 499 ? 1.868 24.452 -0.569 1.00 87.38 499 MET A CA 1
ATOM 3801 C C . MET A 1 499 ? 0.395 24.493 -0.125 1.00 87.38 499 MET A C 1
ATOM 3803 O O . MET A 1 499 ? 0.065 23.847 0.867 1.00 87.38 499 MET A O 1
ATOM 3807 N N . PRO A 1 500 ? -0.501 25.231 -0.806 1.00 87.44 500 PRO A N 1
ATOM 3808 C CA . PRO A 1 500 ? -1.925 25.218 -0.473 1.00 87.44 500 PRO A CA 1
ATOM 3809 C C . PRO A 1 500 ? -2.512 23.803 -0.536 1.00 87.44 500 PRO A C 1
ATOM 3811 O O . PRO A 1 500 ? -2.186 23.039 -1.446 1.00 87.44 500 PRO A O 1
ATOM 3814 N N . ALA A 1 501 ? -3.377 23.466 0.423 1.00 89.56 501 ALA A N 1
ATOM 3815 C CA . ALA A 1 501 ? -4.082 22.192 0.410 1.00 89.56 501 ALA A CA 1
ATOM 3816 C C . ALA A 1 501 ? -5.067 22.139 -0.769 1.00 89.56 501 ALA A C 1
ATOM 3818 O O . ALA A 1 501 ? -5.858 23.061 -0.964 1.00 89.56 501 ALA A O 1
ATOM 3819 N N . ASP A 1 502 ? -5.031 21.045 -1.522 1.00 88.44 502 ASP A N 1
ATOM 3820 C CA . ASP A 1 502 ? -5.916 20.771 -2.651 1.00 88.44 502 ASP A CA 1
ATOM 3821 C C . ASP A 1 502 ? -6.214 19.267 -2.702 1.00 88.44 502 ASP A C 1
ATOM 3823 O O . ASP A 1 502 ? -5.479 18.457 -3.277 1.00 88.44 502 ASP A O 1
ATOM 3827 N N . GLY A 1 503 ? -7.312 18.883 -2.050 1.00 85.06 503 GLY A N 1
ATOM 3828 C CA . GLY A 1 503 ? -7.738 17.488 -1.993 1.00 85.06 503 GLY A CA 1
ATOM 3829 C C . GLY A 1 503 ? -8.099 16.916 -3.364 1.00 85.06 503 GLY A C 1
ATOM 3830 O O . GLY A 1 503 ? -7.868 15.735 -3.608 1.00 85.06 503 GLY A O 1
ATOM 3831 N N . GLN A 1 504 ? -8.613 17.734 -4.282 1.00 85.25 504 GLN A N 1
ATOM 3832 C CA . GLN A 1 504 ? -9.032 17.259 -5.598 1.00 85.25 504 GLN A CA 1
ATOM 3833 C C . GLN A 1 504 ? -7.814 16.966 -6.481 1.00 85.25 504 GLN A C 1
ATOM 3835 O O . GLN A 1 504 ? -7.732 15.894 -7.080 1.00 85.25 504 GLN A O 1
ATOM 3840 N N . ALA A 1 505 ? -6.810 17.844 -6.468 1.00 87.94 505 ALA A N 1
ATOM 3841 C CA . ALA A 1 505 ? -5.542 17.574 -7.136 1.00 87.94 505 ALA A CA 1
ATOM 3842 C C . ALA A 1 505 ? -4.823 16.356 -6.529 1.00 87.94 505 ALA A C 1
ATOM 3844 O O . ALA A 1 505 ? -4.262 15.540 -7.261 1.00 87.94 505 ALA A O 1
ATOM 3845 N N . ALA A 1 506 ? -4.859 16.181 -5.201 1.00 91.12 506 ALA A N 1
ATOM 3846 C CA . ALA A 1 506 ? -4.271 15.005 -4.557 1.00 91.12 506 ALA A CA 1
ATOM 3847 C C . ALA A 1 506 ? -4.883 13.688 -5.066 1.00 91.12 506 ALA A C 1
ATOM 3849 O O . ALA A 1 506 ? -4.167 12.717 -5.320 1.00 91.12 506 ALA A O 1
ATOM 3850 N N . VAL A 1 507 ? -6.199 13.676 -5.273 1.00 89.38 507 VAL A N 1
ATOM 3851 C CA . VAL A 1 507 ? -6.953 12.524 -5.784 1.00 89.38 507 VAL A CA 1
ATOM 3852 C C . VAL A 1 507 ? -6.519 12.147 -7.186 1.00 89.38 507 VAL A C 1
ATOM 3854 O O . VAL A 1 507 ? -6.321 10.964 -7.463 1.00 89.38 507 VAL A O 1
ATOM 3857 N N . GLU A 1 508 ? -6.322 13.128 -8.063 1.00 90.06 508 GLU A N 1
ATOM 3858 C CA . GLU A 1 508 ? -5.824 12.877 -9.414 1.00 90.06 508 GLU A CA 1
ATOM 3859 C C . GLU A 1 508 ? -4.453 12.194 -9.386 1.00 90.06 508 GLU A C 1
ATOM 3861 O O . GLU A 1 508 ? -4.230 11.214 -10.103 1.00 90.06 508 GLU A O 1
ATOM 3866 N N . TRP A 1 509 ? -3.545 12.661 -8.524 1.00 93.56 509 TRP A N 1
ATOM 3867 C CA . TRP A 1 509 ? -2.216 12.066 -8.382 1.00 93.56 509 TRP A CA 1
ATOM 3868 C C . TRP A 1 509 ? -2.261 10.650 -7.816 1.00 93.56 509 TRP A C 1
ATOM 3870 O O . TRP A 1 509 ? -1.593 9.763 -8.357 1.00 93.56 509 TRP A O 1
ATOM 3880 N N . PHE A 1 510 ? -3.077 10.399 -6.788 1.00 93.56 510 PHE A N 1
ATOM 3881 C CA . PHE A 1 510 ? -3.266 9.043 -6.277 1.00 93.56 510 PHE A CA 1
ATOM 3882 C C . PHE A 1 510 ? -3.891 8.131 -7.333 1.00 93.56 510 PHE A C 1
ATOM 3884 O O . PHE A 1 510 ? -3.386 7.032 -7.544 1.00 93.56 510 PHE A O 1
ATOM 3891 N N . HIS A 1 511 ? -4.911 8.580 -8.070 1.00 90.00 511 HIS A N 1
ATOM 3892 C CA . HIS A 1 511 ? -5.504 7.785 -9.145 1.00 90.00 511 HIS A CA 1
ATOM 3893 C C . HIS A 1 511 ? -4.485 7.423 -10.228 1.00 90.00 511 HIS A C 1
ATOM 3895 O O . HIS A 1 511 ? -4.372 6.243 -10.568 1.00 90.00 511 HIS A O 1
ATOM 3901 N N . ARG A 1 512 ? -3.684 8.381 -10.713 1.00 91.88 512 ARG A N 1
ATOM 3902 C CA . ARG A 1 512 ? -2.599 8.106 -11.676 1.00 91.88 512 ARG A CA 1
ATOM 3903 C C . ARG A 1 512 ? -1.637 7.037 -11.150 1.00 91.88 512 ARG A C 1
ATOM 3905 O O . ARG A 1 512 ? -1.336 6.079 -11.864 1.00 91.88 512 ARG A O 1
ATOM 3912 N N . LEU A 1 513 ? -1.243 7.138 -9.880 1.00 93.00 513 LEU A N 1
ATOM 3913 C CA . LEU A 1 513 ? -0.388 6.156 -9.212 1.00 93.00 513 LEU A CA 1
ATOM 3914 C C . LEU A 1 513 ? -1.036 4.762 -9.117 1.00 93.00 513 LEU A C 1
ATOM 3916 O O . LEU A 1 513 ? -0.338 3.758 -9.248 1.00 93.00 513 LEU A O 1
ATOM 3920 N N . THR A 1 514 ? -2.357 4.668 -8.940 1.00 89.12 514 THR A N 1
ATOM 3921 C CA . THR A 1 514 ? -3.054 3.367 -8.897 1.00 89.12 514 THR A CA 1
ATOM 3922 C C . THR A 1 514 ? -3.194 2.674 -10.255 1.00 89.12 514 THR A C 1
ATOM 3924 O O . THR A 1 514 ? -3.393 1.456 -10.279 1.00 89.12 514 THR A O 1
ATOM 3927 N N . LEU A 1 515 ? -3.114 3.427 -11.360 1.00 86.44 515 LEU A N 1
ATOM 3928 C CA . LEU A 1 515 ? -3.313 2.932 -12.729 1.00 86.44 515 LEU A CA 1
ATOM 3929 C C . LEU A 1 515 ? -2.007 2.528 -13.426 1.00 86.44 515 LEU A C 1
ATOM 3931 O O . LEU A 1 515 ? -2.029 1.743 -14.374 1.00 86.44 515 LEU A O 1
ATOM 3935 N N . GLN A 1 516 ? -0.867 3.050 -12.978 1.00 83.88 516 GLN A N 1
ATOM 3936 C CA . GLN A 1 516 ? 0.434 2.725 -13.558 1.00 83.88 516 GLN A CA 1
ATOM 3937 C C . GLN A 1 516 ? 1.013 1.411 -13.011 1.00 83.88 516 GLN A C 1
ATOM 3939 O O . GLN A 1 516 ? 0.693 0.960 -11.910 1.00 83.88 516 GLN A O 1
ATOM 3944 N N . LYS A 1 517 ? 1.939 0.810 -13.767 1.00 77.62 517 LYS A N 1
ATOM 3945 C CA . LYS A 1 517 ? 2.703 -0.372 -13.341 1.00 77.62 517 LYS A CA 1
ATOM 3946 C C . LYS A 1 517 ? 3.789 0.043 -12.335 1.00 77.62 517 LYS A C 1
ATOM 3948 O O . LYS A 1 517 ? 4.957 0.157 -12.690 1.00 77.62 517 LYS A O 1
ATOM 3953 N N . ALA A 1 518 ? 3.383 0.320 -11.099 1.00 78.81 518 ALA A N 1
ATOM 3954 C CA . ALA A 1 518 ? 4.256 0.684 -9.981 1.00 78.81 518 ALA A CA 1
ATOM 3955 C C . ALA A 1 518 ? 4.390 -0.455 -8.957 1.00 78.81 518 ALA A C 1
ATOM 3957 O O . ALA A 1 518 ? 3.774 -1.513 -9.100 1.00 78.81 518 ALA A O 1
ATOM 3958 N N . ASP A 1 519 ? 5.196 -0.219 -7.916 1.00 83.00 519 ASP A N 1
ATOM 3959 C CA . ASP A 1 519 ? 5.236 -1.073 -6.727 1.00 83.00 519 ASP A CA 1
ATOM 3960 C C . ASP A 1 519 ? 3.802 -1.258 -6.183 1.00 83.00 519 ASP A C 1
ATOM 3962 O O . ASP A 1 519 ? 3.154 -0.262 -5.830 1.00 83.00 519 ASP A O 1
ATOM 3966 N N . PRO A 1 520 ? 3.294 -2.505 -6.105 1.00 84.44 520 PRO A N 1
ATOM 3967 C CA . PRO A 1 520 ? 1.958 -2.789 -5.597 1.00 84.44 520 PRO A CA 1
ATOM 3968 C C . PRO A 1 520 ? 1.694 -2.188 -4.215 1.00 84.44 520 PRO A C 1
ATOM 3970 O O . PRO A 1 520 ? 0.581 -1.737 -3.962 1.00 84.44 520 PRO A O 1
ATOM 3973 N N . ARG A 1 521 ? 2.714 -2.112 -3.347 1.00 87.12 521 ARG A N 1
ATOM 3974 C CA . ARG A 1 521 ? 2.588 -1.548 -1.996 1.00 87.12 521 ARG A CA 1
ATOM 3975 C C . ARG A 1 521 ? 2.281 -0.059 -2.039 1.00 87.12 521 ARG A C 1
ATOM 3977 O O . ARG A 1 521 ? 1.391 0.398 -1.335 1.00 87.12 521 ARG A O 1
ATOM 3984 N N . LEU A 1 522 ? 2.984 0.685 -2.891 1.00 89.62 522 LEU A N 1
ATOM 3985 C CA . LEU A 1 522 ? 2.786 2.127 -3.030 1.00 89.62 522 LEU A CA 1
ATOM 3986 C C . LEU A 1 522 ? 1.429 2.445 -3.676 1.00 89.62 522 LEU A C 1
ATOM 3988 O O . LEU A 1 522 ? 0.741 3.375 -3.258 1.00 89.62 522 LEU A O 1
ATOM 3992 N N . ALA A 1 523 ? 1.019 1.642 -4.662 1.00 90.25 523 ALA A N 1
ATOM 3993 C CA . ALA A 1 523 ? -0.311 1.741 -5.253 1.00 90.25 523 ALA A CA 1
ATOM 3994 C C . ALA A 1 523 ? -1.415 1.422 -4.228 1.00 90.25 523 ALA A C 1
ATOM 3996 O O . ALA A 1 523 ? -2.439 2.099 -4.205 1.00 90.25 523 ALA A O 1
ATOM 3997 N N . ASP A 1 524 ? -1.213 0.431 -3.359 1.00 92.56 524 ASP A N 1
ATOM 3998 C CA . ASP A 1 524 ? -2.146 0.113 -2.277 1.00 92.56 524 ASP A CA 1
ATOM 3999 C C . ASP A 1 524 ? -2.211 1.227 -1.224 1.00 92.56 524 ASP A C 1
ATOM 4001 O O . ASP A 1 524 ? -3.309 1.574 -0.797 1.00 92.56 524 ASP A O 1
ATOM 4005 N N . SER A 1 525 ? -1.088 1.865 -0.873 1.00 92.69 525 SER A N 1
ATOM 4006 C CA . SER A 1 525 ? -1.102 3.066 -0.027 1.00 92.69 525 SER A CA 1
ATOM 4007 C C . SER A 1 525 ? -1.933 4.188 -0.655 1.00 92.69 525 SER A C 1
ATOM 4009 O O . SER A 1 525 ? -2.761 4.786 0.025 1.00 92.69 525 SER A O 1
ATOM 4011 N N . ALA A 1 526 ? -1.785 4.438 -1.960 1.00 93.62 526 ALA A N 1
ATOM 4012 C CA . ALA A 1 526 ? -2.596 5.429 -2.675 1.00 93.62 526 ALA A CA 1
ATOM 4013 C C . ALA A 1 526 ? -4.092 5.077 -2.676 1.00 93.62 526 ALA A C 1
ATOM 4015 O O . ALA A 1 526 ? -4.930 5.950 -2.465 1.00 93.62 526 ALA A O 1
ATOM 4016 N N . ARG A 1 527 ? -4.436 3.793 -2.849 1.00 93.81 527 ARG A N 1
ATOM 4017 C CA . ARG A 1 527 ? -5.822 3.311 -2.730 1.00 93.81 527 ARG A CA 1
ATOM 4018 C C . ARG A 1 527 ? -6.379 3.540 -1.329 1.00 93.81 527 ARG A C 1
ATOM 4020 O O . ARG A 1 527 ? -7.497 4.021 -1.209 1.00 93.81 527 ARG A O 1
ATOM 4027 N N . ILE A 1 528 ? -5.614 3.229 -0.284 1.00 94.56 528 ILE A N 1
ATOM 4028 C CA . ILE A 1 528 ? -6.034 3.452 1.105 1.00 94.56 528 ILE A CA 1
ATOM 4029 C C . ILE A 1 528 ? -6.322 4.936 1.347 1.00 94.56 528 ILE A C 1
ATOM 4031 O O . ILE A 1 528 ? -7.353 5.264 1.926 1.00 94.56 528 ILE A O 1
ATOM 4035 N N . GLU A 1 529 ? -5.469 5.841 0.870 1.00 94.44 529 GLU A N 1
ATOM 4036 C CA . GLU A 1 529 ? -5.713 7.281 1.012 1.00 94.44 529 GLU A CA 1
ATOM 4037 C C . GLU A 1 529 ? -6.968 7.734 0.262 1.00 94.44 529 GLU A C 1
ATOM 4039 O O . GLU A 1 529 ? -7.806 8.419 0.843 1.00 94.44 529 GLU A O 1
ATOM 4044 N N . LEU A 1 530 ? -7.180 7.269 -0.973 1.00 91.56 530 LEU A N 1
ATOM 4045 C CA . LEU A 1 530 ? -8.432 7.520 -1.698 1.00 91.56 530 LEU A CA 1
ATOM 4046 C C . LEU A 1 530 ? -9.655 7.002 -0.923 1.00 91.56 530 LEU A C 1
ATOM 4048 O O . LEU A 1 530 ? -10.652 7.710 -0.803 1.00 91.56 530 LEU A O 1
ATOM 4052 N N . GLY A 1 531 ? -9.571 5.799 -0.347 1.00 92.38 531 GLY A N 1
ATOM 4053 C CA . GLY A 1 531 ? -10.626 5.228 0.492 1.00 92.38 531 GLY A CA 1
ATOM 4054 C C . GLY A 1 531 ? -10.934 6.085 1.723 1.00 92.38 531 GLY A C 1
ATOM 4055 O O . GLY A 1 531 ? -12.102 6.342 2.010 1.00 92.38 531 GLY A O 1
ATOM 4056 N N . LYS A 1 532 ? -9.907 6.601 2.415 1.00 91.94 532 LYS A N 1
ATOM 4057 C CA . LYS A 1 532 ? -10.083 7.524 3.552 1.00 91.94 532 LYS A CA 1
ATOM 4058 C C . LYS A 1 532 ? -10.783 8.809 3.117 1.00 91.94 532 LYS A C 1
ATOM 4060 O O . LYS A 1 532 ? -11.680 9.281 3.803 1.00 91.94 532 LYS A O 1
ATOM 4065 N N . MET A 1 533 ? -10.422 9.351 1.955 1.00 87.81 533 MET A N 1
ATOM 4066 C CA . MET A 1 533 ? -11.054 10.562 1.434 1.00 87.81 533 MET A CA 1
ATOM 4067 C C . MET A 1 533 ? -12.531 10.363 1.074 1.00 87.81 533 MET A C 1
ATOM 4069 O O . MET A 1 533 ? -13.327 11.272 1.313 1.00 87.81 533 MET A O 1
ATOM 4073 N N . TYR A 1 534 ? -12.903 9.196 0.537 1.00 86.31 534 TYR A N 1
ATOM 4074 C CA . TYR A 1 534 ? -14.307 8.827 0.329 1.00 86.31 534 TYR A CA 1
ATOM 4075 C C . TYR A 1 534 ? -15.055 8.671 1.659 1.00 86.31 534 TYR A C 1
ATOM 4077 O O . TYR A 1 534 ? -16.135 9.234 1.818 1.00 86.31 534 TYR A O 1
ATOM 4085 N N . ARG A 1 535 ? -14.463 7.980 2.642 1.00 87.38 535 ARG A N 1
ATOM 4086 C CA . ARG A 1 535 ? -15.062 7.806 3.976 1.00 87.38 535 ARG A CA 1
ATOM 4087 C C . ARG A 1 535 ? -15.320 9.142 4.672 1.00 87.38 535 ARG A C 1
ATOM 4089 O O . ARG A 1 535 ? -16.380 9.340 5.250 1.00 87.38 535 ARG A O 1
ATOM 4096 N N . ASP A 1 536 ? -14.364 10.059 4.592 1.00 82.56 536 ASP A N 1
ATOM 4097 C CA . ASP A 1 536 ? -14.425 11.353 5.272 1.00 82.56 536 ASP A CA 1
ATOM 4098 C C . ASP A 1 536 ? -15.231 12.407 4.470 1.00 82.56 536 ASP A C 1
ATOM 4100 O O . ASP A 1 536 ? -15.188 13.595 4.798 1.00 82.56 536 ASP A O 1
ATOM 4104 N N . HIS A 1 537 ? -15.929 12.007 3.394 1.00 73.31 537 HIS A N 1
ATOM 4105 C CA . HIS A 1 537 ? -16.689 12.871 2.471 1.00 73.31 537 HIS A CA 1
ATOM 4106 C C . HIS A 1 537 ? -15.886 14.027 1.848 1.00 73.31 537 HIS A C 1
ATOM 4108 O O . HIS A 1 537 ? -16.446 15.035 1.408 1.00 73.31 537 HIS A O 1
ATOM 4114 N N . ARG A 1 538 ? -14.556 13.890 1.781 1.00 69.25 538 ARG A N 1
ATOM 4115 C CA . ARG A 1 538 ? -13.668 14.828 1.069 1.00 69.25 538 ARG A CA 1
ATOM 4116 C C . ARG A 1 538 ? -13.698 14.604 -0.443 1.00 69.25 538 ARG A C 1
ATOM 4118 O O . ARG A 1 538 ? -13.263 15.465 -1.201 1.00 69.25 538 ARG A O 1
ATOM 4125 N N . LEU A 1 539 ? -14.226 13.456 -0.860 1.00 62.22 539 LEU A N 1
ATOM 4126 C CA . LEU A 1 539 ? -14.568 13.102 -2.228 1.00 62.22 539 LEU A CA 1
ATOM 4127 C C . LEU A 1 539 ? -16.071 12.884 -2.334 1.00 62.22 539 LEU A C 1
ATOM 4129 O O . LEU A 1 539 ? -16.642 12.221 -1.475 1.00 62.22 539 LEU A O 1
ATOM 4133 N N . LYS A 1 540 ? -16.685 13.400 -3.403 1.00 62.25 540 LYS A N 1
ATOM 4134 C CA . LYS A 1 540 ? -18.091 13.146 -3.731 1.00 62.25 540 LYS A CA 1
ATOM 4135 C C . LYS A 1 540 ? -18.170 12.363 -5.031 1.00 62.25 540 LYS A C 1
ATOM 4137 O O . LYS A 1 540 ? -17.820 12.891 -6.085 1.00 62.25 540 LYS A O 1
ATOM 4142 N N . LYS A 1 541 ? -18.629 11.117 -4.956 1.00 55.88 541 LYS A N 1
ATOM 4143 C CA . LYS A 1 541 ? -18.972 10.292 -6.125 1.00 55.88 541 LYS A CA 1
ATOM 4144 C C . LYS A 1 541 ? -20.484 10.091 -6.242 1.00 55.88 541 LYS A C 1
ATOM 4146 O O . LYS A 1 541 ? -20.975 9.871 -7.345 1.00 55.88 541 LYS A O 1
ATOM 4151 N N . ALA A 1 542 ? -21.215 10.210 -5.132 1.00 52.31 542 ALA A N 1
ATOM 4152 C CA . ALA A 1 542 ? -22.672 10.125 -5.077 1.00 52.31 542 ALA A CA 1
ATOM 4153 C C . ALA A 1 542 ? -23.291 11.359 -4.391 1.00 52.31 542 ALA A C 1
ATOM 4155 O O . ALA A 1 542 ? -22.653 12.017 -3.574 1.00 52.31 542 ALA A O 1
ATOM 4156 N N . GLU A 1 543 ? -24.559 11.660 -4.689 1.00 53.09 543 GLU A N 1
ATOM 4157 C CA . GLU A 1 543 ? -25.303 12.770 -4.059 1.00 53.09 543 GLU A CA 1
ATOM 4158 C C . GLU A 1 543 ? -25.582 12.537 -2.560 1.00 53.09 543 GLU A C 1
ATOM 4160 O O . GLU A 1 543 ? -25.891 13.473 -1.825 1.00 53.09 543 GLU A O 1
ATOM 4165 N N . THR A 1 544 ? -25.443 11.294 -2.088 1.00 52.81 544 THR A N 1
ATOM 4166 C CA . THR A 1 544 ? -25.729 10.883 -0.708 1.00 52.81 544 THR A CA 1
ATOM 4167 C C . THR A 1 544 ? -24.501 10.283 -0.026 1.00 52.81 544 THR A C 1
ATOM 4169 O O . THR A 1 544 ? -23.811 9.460 -0.629 1.00 52.81 544 THR A O 1
ATOM 4172 N N . ALA A 1 545 ? -24.320 10.573 1.267 1.00 58.03 545 ALA A N 1
ATOM 4173 C CA . ALA A 1 545 ? -23.232 10.055 2.108 1.00 58.03 545 ALA A CA 1
ATOM 4174 C C . ALA A 1 545 ? -23.078 8.515 2.081 1.00 58.03 545 ALA A C 1
ATOM 4176 O O . ALA A 1 545 ? -21.972 7.994 2.206 1.00 58.03 545 ALA A O 1
ATOM 4177 N N . GLY A 1 546 ? -24.163 7.765 1.856 1.00 60.19 546 GLY A N 1
ATOM 4178 C CA . GLY A 1 546 ? -24.107 6.302 1.751 1.00 60.19 546 GLY A CA 1
ATOM 4179 C C . GLY A 1 546 ? -23.305 5.778 0.549 1.00 60.19 546 GLY A C 1
ATOM 4180 O O . GLY A 1 546 ? -22.729 4.696 0.633 1.00 60.19 546 GLY A O 1
ATOM 4181 N N . GLY A 1 547 ? -23.223 6.538 -0.549 1.00 68.00 547 GLY A N 1
ATOM 4182 C CA . GLY A 1 547 ? -22.504 6.118 -1.757 1.00 68.00 547 GLY A CA 1
ATOM 4183 C C . GLY A 1 547 ? -20.985 6.249 -1.639 1.00 68.00 547 GLY A C 1
ATOM 4184 O O . GLY A 1 547 ? -20.259 5.359 -2.080 1.00 68.00 547 GLY A O 1
ATOM 4185 N N . ASP A 1 548 ? -20.496 7.306 -0.983 1.00 77.31 548 ASP A N 1
ATOM 4186 C CA . ASP A 1 548 ? -19.055 7.492 -0.769 1.00 77.31 548 ASP A CA 1
ATOM 4187 C C . ASP A 1 548 ? -18.507 6.455 0.232 1.00 77.31 548 ASP A C 1
ATOM 4189 O O . ASP A 1 548 ? -17.450 5.865 0.010 1.00 77.31 548 ASP A O 1
ATOM 4193 N N . LEU A 1 549 ? -19.268 6.138 1.288 1.00 83.25 549 LEU A N 1
ATOM 4194 C CA . LEU A 1 549 ? -18.909 5.085 2.246 1.00 83.25 549 LEU A CA 1
ATOM 4195 C C . LEU A 1 549 ? -18.856 3.696 1.596 1.00 83.25 549 LEU A C 1
ATOM 4197 O O . LEU A 1 549 ? -17.943 2.921 1.885 1.00 83.25 549 LEU A O 1
ATOM 4201 N N . ALA A 1 550 ? -19.780 3.385 0.683 1.00 85.19 550 ALA A N 1
ATOM 4202 C CA . ALA A 1 550 ? -19.753 2.127 -0.062 1.00 85.19 550 ALA A CA 1
ATOM 4203 C C . ALA A 1 550 ? -18.485 1.997 -0.927 1.00 85.19 550 ALA A C 1
ATOM 4205 O O . ALA A 1 550 ? -17.877 0.925 -0.985 1.00 85.19 550 ALA A O 1
ATOM 4206 N N . GLU A 1 551 ? -18.042 3.090 -1.554 1.00 86.38 551 GLU A N 1
ATOM 4207 C CA . GLU A 1 551 ? -16.800 3.110 -2.328 1.00 86.38 551 GLU A CA 1
ATOM 4208 C C . GLU A 1 551 ? -15.567 2.934 -1.429 1.00 86.38 551 GLU A C 1
ATOM 4210 O O . GLU A 1 551 ? -14.681 2.140 -1.755 1.00 86.38 551 GLU A O 1
ATOM 4215 N N . ALA A 1 552 ? -15.527 3.608 -0.274 1.00 91.19 552 ALA A N 1
ATOM 4216 C CA . ALA A 1 552 ? -14.461 3.435 0.711 1.00 91.19 552 ALA A CA 1
ATOM 4217 C C . ALA A 1 552 ? -14.349 1.970 1.167 1.00 91.19 552 ALA A C 1
ATOM 4219 O O . ALA A 1 552 ? -13.266 1.383 1.113 1.00 91.19 552 ALA A O 1
ATOM 4220 N N . ILE A 1 553 ? -15.478 1.345 1.525 1.00 93.31 553 ILE A N 1
ATOM 4221 C CA . ILE A 1 553 ? -15.542 -0.070 1.918 1.00 93.31 553 ILE A CA 1
ATOM 4222 C C . ILE A 1 553 ? -15.044 -0.971 0.787 1.00 93.31 553 ILE A C 1
ATOM 4224 O O . ILE A 1 553 ? -14.242 -1.874 1.038 1.00 93.31 553 ILE A O 1
ATOM 4228 N N . ARG A 1 554 ? -15.466 -0.729 -0.461 1.00 93.31 554 ARG A N 1
ATOM 4229 C CA . ARG A 1 554 ? -15.017 -1.506 -1.628 1.00 93.31 554 ARG A CA 1
ATOM 4230 C C . ARG A 1 554 ? -13.497 -1.442 -1.784 1.00 93.31 554 ARG A C 1
ATOM 4232 O O . ARG A 1 554 ? -12.849 -2.484 -1.891 1.00 93.31 554 ARG A O 1
ATOM 4239 N N . ILE A 1 555 ? -12.931 -0.233 -1.754 1.00 92.50 555 ILE A N 1
ATOM 4240 C CA . ILE A 1 555 ? -11.489 -0.001 -1.901 1.00 92.50 555 ILE A CA 1
ATOM 4241 C C . ILE A 1 555 ? -10.715 -0.699 -0.783 1.00 92.50 555 ILE A C 1
ATOM 4243 O O . ILE A 1 555 ? -9.780 -1.455 -1.059 1.00 92.50 555 ILE A O 1
ATOM 4247 N N . PHE A 1 556 ? -11.101 -0.482 0.475 1.00 95.88 556 PHE A N 1
ATOM 4248 C CA . PHE A 1 556 ? -10.400 -1.101 1.591 1.00 95.88 556 PHE A CA 1
ATOM 4249 C C . PHE A 1 556 ? -10.523 -2.629 1.567 1.00 95.88 556 PHE A C 1
ATOM 4251 O O . PHE A 1 556 ? -9.546 -3.314 1.855 1.00 95.88 556 PHE A O 1
ATOM 4258 N N . THR A 1 557 ? -11.670 -3.178 1.152 1.00 94.69 557 THR A N 1
ATOM 4259 C CA . THR A 1 557 ? -11.873 -4.633 1.032 1.00 94.69 557 THR A CA 1
ATOM 4260 C C . THR A 1 557 ? -10.958 -5.242 -0.023 1.00 94.69 557 THR A C 1
ATOM 4262 O O . THR A 1 557 ? -10.303 -6.250 0.247 1.00 94.69 557 THR A O 1
ATOM 4265 N N . GLU A 1 558 ? -10.844 -4.620 -1.201 1.00 93.69 558 GLU A N 1
ATOM 4266 C CA . GLU A 1 558 ? -9.927 -5.075 -2.254 1.00 93.69 558 GLU A CA 1
ATOM 4267 C C . GLU A 1 558 ? -8.466 -5.061 -1.799 1.00 93.69 558 GLU A C 1
ATOM 4269 O O . GLU A 1 558 ? -7.720 -5.999 -2.086 1.00 93.69 558 GLU A O 1
ATOM 4274 N N . VAL A 1 559 ? -8.044 -4.007 -1.096 1.00 95.12 559 VAL A N 1
ATOM 4275 C CA . VAL A 1 559 ? -6.657 -3.868 -0.634 1.00 95.12 559 VAL A CA 1
ATOM 4276 C C . VAL A 1 559 ? -6.372 -4.816 0.539 1.00 95.12 559 VAL A C 1
ATOM 4278 O O . VAL A 1 559 ? -5.341 -5.489 0.550 1.00 95.12 559 VAL A O 1
ATOM 4281 N N . ALA A 1 560 ? -7.309 -4.976 1.476 1.00 93.81 560 ALA A N 1
ATOM 4282 C CA . ALA A 1 560 ? -7.199 -5.935 2.575 1.00 93.81 560 ALA A CA 1
ATOM 4283 C C . ALA A 1 560 ? -7.162 -7.392 2.079 1.00 93.81 560 ALA A C 1
ATOM 4285 O O . ALA A 1 560 ? -6.445 -8.220 2.641 1.00 93.81 560 ALA A O 1
ATOM 4286 N N . ALA A 1 561 ? -7.879 -7.721 0.996 1.00 91.94 561 ALA A N 1
ATOM 4287 C CA . ALA A 1 561 ? -7.839 -9.047 0.371 1.00 91.94 561 ALA A CA 1
ATOM 4288 C C . ALA A 1 561 ? -6.455 -9.409 -0.205 1.00 91.94 561 ALA A C 1
ATOM 4290 O O . ALA A 1 561 ? -6.141 -10.590 -0.336 1.00 91.94 561 ALA A O 1
ATOM 4291 N N . ARG A 1 562 ? -5.602 -8.414 -0.492 1.00 91.56 562 ARG A N 1
ATOM 4292 C CA . ARG A 1 562 ? -4.196 -8.608 -0.900 1.00 91.56 562 ARG A CA 1
ATOM 4293 C C . ARG A 1 562 ? -3.238 -8.792 0.286 1.00 91.56 562 ARG A C 1
ATOM 4295 O O . ARG A 1 562 ? -2.030 -8.861 0.079 1.00 91.56 562 ARG A O 1
ATOM 4302 N N . GLY A 1 563 ? -3.758 -8.870 1.514 1.00 90.62 563 GLY A N 1
ATOM 4303 C CA . GLY A 1 563 ? -2.966 -9.034 2.736 1.00 90.62 563 GLY A CA 1
ATOM 4304 C C . GLY A 1 563 ? -2.454 -7.722 3.335 1.00 90.62 563 GLY A C 1
ATOM 4305 O O . GLY A 1 563 ? -1.500 -7.738 4.105 1.00 90.62 563 GLY A O 1
ATOM 4306 N N . ASN A 1 564 ? -3.053 -6.579 2.987 1.00 94.25 564 ASN A N 1
ATOM 4307 C CA . ASN A 1 564 ? -2.684 -5.291 3.570 1.00 94.25 564 ASN A CA 1
ATOM 4308 C C . ASN A 1 564 ? -3.443 -5.049 4.889 1.00 94.25 564 ASN A C 1
ATOM 4310 O O . ASN A 1 564 ? -4.654 -4.810 4.877 1.00 94.25 564 ASN A O 1
ATOM 4314 N N . GLY A 1 565 ? -2.731 -5.101 6.018 1.00 91.75 565 GLY A N 1
ATOM 4315 C CA . GLY A 1 565 ? -3.322 -4.901 7.345 1.00 91.75 565 GLY A CA 1
ATOM 4316 C C . GLY A 1 565 ? -3.859 -3.484 7.569 1.00 91.75 565 GLY A C 1
ATOM 4317 O O . GLY A 1 565 ? -4.973 -3.337 8.056 1.00 91.75 565 GLY A O 1
ATOM 4318 N N . SER A 1 566 ? -3.177 -2.447 7.074 1.00 93.31 566 SER A N 1
ATOM 4319 C CA . SER A 1 566 ? -3.652 -1.060 7.197 1.00 93.31 566 SER A CA 1
ATOM 4320 C C . SER A 1 566 ? -5.030 -0.854 6.553 1.00 93.31 566 SER A C 1
ATOM 4322 O O . SER A 1 566 ? -5.891 -0.189 7.125 1.00 93.31 566 SER A O 1
ATOM 4324 N N . ALA A 1 567 ? -5.302 -1.482 5.404 1.00 96.00 567 ALA A N 1
ATOM 4325 C CA . ALA A 1 567 ? -6.635 -1.455 4.798 1.00 96.00 567 ALA A CA 1
ATOM 4326 C C . ALA A 1 567 ? -7.687 -2.205 5.635 1.00 96.00 567 ALA A C 1
ATOM 4328 O O . ALA A 1 567 ? -8.815 -1.731 5.760 1.00 96.00 567 ALA A O 1
ATOM 4329 N N . ALA A 1 568 ? -7.323 -3.342 6.241 1.00 93.31 568 ALA A N 1
ATOM 4330 C CA . ALA A 1 568 ? -8.198 -4.048 7.179 1.00 93.31 568 ALA A CA 1
ATOM 4331 C C . ALA A 1 568 ? -8.501 -3.185 8.417 1.00 93.31 568 ALA A C 1
ATOM 4333 O O . ALA A 1 568 ? -9.649 -3.116 8.847 1.00 93.31 568 ALA A O 1
ATOM 4334 N N . PHE A 1 569 ? -7.515 -2.450 8.934 1.00 94.38 569 PHE A N 1
ATOM 4335 C CA . PHE A 1 569 ? -7.726 -1.479 10.005 1.00 94.38 569 PHE A CA 1
ATOM 4336 C C . PHE A 1 569 ? -8.695 -0.365 9.585 1.00 94.38 569 PHE A C 1
ATOM 4338 O O . PHE A 1 569 ? -9.643 -0.081 10.312 1.00 94.38 569 PHE A O 1
ATOM 4345 N N . GLN A 1 570 ? -8.530 0.217 8.390 1.00 95.62 570 GLN A N 1
ATOM 4346 C CA . GLN A 1 570 ? -9.449 1.255 7.903 1.00 95.62 570 GLN A CA 1
ATOM 4347 C C . GLN A 1 570 ? -10.890 0.746 7.713 1.00 95.62 570 GLN A C 1
ATOM 4349 O O . GLN A 1 570 ? -11.831 1.511 7.931 1.00 95.62 570 GLN A O 1
ATOM 4354 N N . LEU A 1 571 ? -11.090 -0.529 7.350 1.00 93.06 571 LEU A N 1
ATOM 4355 C CA . LEU A 1 571 ? -12.422 -1.154 7.383 1.00 93.06 571 LEU A CA 1
ATOM 4356 C C . LEU A 1 571 ? -12.972 -1.210 8.801 1.00 93.06 571 LEU A C 1
ATOM 4358 O O . LEU A 1 571 ? -14.116 -0.817 9.007 1.00 93.06 571 LEU A O 1
ATOM 4362 N N . GLY A 1 572 ? -12.152 -1.654 9.757 1.00 89.88 572 GLY A N 1
ATOM 4363 C CA . GLY A 1 572 ? -12.499 -1.659 11.176 1.00 89.88 572 GLY A CA 1
ATOM 4364 C C . GLY A 1 572 ? -12.997 -0.291 11.640 1.00 89.88 572 GLY A C 1
ATOM 4365 O O . GLY A 1 572 ? -14.113 -0.189 12.135 1.00 89.88 572 GLY A O 1
ATOM 4366 N N . GLU A 1 573 ? -12.235 0.768 11.354 1.00 91.19 573 GLU A N 1
ATOM 4367 C CA . GLU A 1 573 ? -12.606 2.158 11.666 1.00 91.19 573 GLU A CA 1
ATOM 4368 C C . GLU A 1 573 ? -13.920 2.589 11.002 1.00 91.19 573 GLU A C 1
ATOM 4370 O O . GLU A 1 573 ? -14.738 3.276 11.609 1.00 91.19 573 GLU A O 1
ATOM 4375 N N . THR A 1 574 ? -14.146 2.176 9.751 1.00 91.19 574 THR A N 1
ATOM 4376 C CA . THR A 1 574 ? -15.359 2.543 9.003 1.00 91.19 574 THR A CA 1
ATOM 4377 C C . THR A 1 574 ? -16.615 1.934 9.629 1.00 91.19 574 THR A C 1
ATOM 4379 O O . THR A 1 574 ? -17.651 2.598 9.685 1.00 91.19 574 THR A O 1
ATOM 4382 N N . TYR A 1 575 ? -16.520 0.695 10.118 1.00 87.38 575 TYR A N 1
ATOM 4383 C CA . TYR A 1 575 ? -17.607 0.011 10.820 1.00 87.38 575 TYR A CA 1
ATOM 4384 C C . TYR A 1 575 ? -17.725 0.430 12.298 1.00 87.38 575 TYR A C 1
ATOM 4386 O O . TYR A 1 575 ? -18.816 0.364 12.855 1.00 87.38 575 TYR A O 1
ATOM 4394 N N . ALA A 1 576 ? -16.640 0.881 12.936 1.00 84.38 576 ALA A N 1
ATOM 4395 C CA . ALA A 1 576 ? -16.635 1.293 14.342 1.00 84.38 576 ALA A CA 1
ATOM 4396 C C . ALA A 1 576 ? -17.232 2.691 14.586 1.00 84.38 576 ALA A C 1
ATOM 4398 O O . ALA A 1 576 ? -17.639 2.993 15.712 1.00 84.38 576 ALA A O 1
ATOM 4399 N N . ASP A 1 577 ? -17.280 3.573 13.577 1.00 85.19 577 ASP A N 1
ATOM 4400 C CA . ASP A 1 577 ? -17.866 4.905 13.760 1.00 85.19 577 ASP A CA 1
ATOM 4401 C C . ASP A 1 577 ? -19.383 4.802 13.946 1.00 85.19 577 ASP A C 1
ATOM 4403 O O . ASP A 1 577 ? -20.145 4.729 12.988 1.00 85.19 577 ASP A O 1
ATOM 4407 N N . THR A 1 578 ? -19.829 4.863 15.200 1.00 81.75 578 THR A N 1
ATOM 4408 C CA . THR A 1 578 ? -21.250 4.830 15.598 1.00 81.75 578 THR A CA 1
ATOM 4409 C C . THR A 1 578 ? -22.132 5.905 14.951 1.00 81.75 578 THR A C 1
ATOM 4411 O O . THR A 1 578 ? -23.357 5.792 14.992 1.00 81.75 578 THR A O 1
ATOM 4414 N N . ARG A 1 579 ? -21.546 6.956 14.362 1.00 80.44 579 ARG A N 1
ATOM 4415 C CA . ARG A 1 579 ? -22.280 7.997 13.619 1.00 80.44 579 ARG A CA 1
ATOM 4416 C C . ARG A 1 579 ? -22.473 7.638 12.144 1.00 80.44 579 ARG A C 1
ATOM 4418 O O . ARG A 1 579 ? -23.237 8.311 11.456 1.00 80.44 579 ARG A O 1
ATOM 4425 N N . SER A 1 580 ? -21.773 6.616 11.657 1.00 79.06 580 SER A N 1
ATOM 4426 C CA . SER A 1 580 ? -21.843 6.138 10.282 1.00 79.06 580 SER A CA 1
ATOM 4427 C C . SER A 1 580 ? -23.118 5.319 10.050 1.00 79.06 580 SER A C 1
ATOM 4429 O O . SER A 1 580 ? -23.475 4.488 10.885 1.00 79.06 580 SER A O 1
ATOM 4431 N N . PRO A 1 581 ? -23.798 5.469 8.897 1.00 81.38 581 PRO A N 1
ATOM 4432 C CA . PRO A 1 581 ? -24.952 4.639 8.547 1.00 81.38 581 PRO A CA 1
ATOM 4433 C C . PRO A 1 581 ? -24.595 3.159 8.336 1.00 81.38 581 PRO A C 1
ATOM 4435 O O . PRO A 1 581 ? -25.495 2.327 8.267 1.00 81.38 581 PRO A O 1
ATOM 4438 N N . VAL A 1 582 ? -23.304 2.833 8.215 1.00 84.44 582 VAL A N 1
ATOM 4439 C CA . VAL A 1 582 ? -22.805 1.458 8.068 1.00 84.44 582 VAL A CA 1
ATOM 4440 C C . VAL A 1 582 ? -22.209 0.899 9.363 1.00 84.44 582 VAL A C 1
ATOM 4442 O O . VAL A 1 582 ? -21.505 -0.100 9.304 1.00 84.44 582 VAL A O 1
ATOM 4445 N N . ALA A 1 583 ? -22.423 1.548 10.511 1.00 84.06 583 ALA A N 1
ATOM 4446 C CA . ALA A 1 583 ? -21.825 1.128 11.775 1.00 84.06 583 ALA A CA 1
ATOM 4447 C C . ALA A 1 583 ? -22.213 -0.315 12.151 1.00 84.06 583 ALA A C 1
ATOM 4449 O O . ALA A 1 583 ? -23.396 -0.658 12.193 1.00 84.06 583 ALA A O 1
ATOM 4450 N N . ASP A 1 584 ? -21.214 -1.141 12.461 1.00 83.19 584 ASP A N 1
ATOM 4451 C CA . ASP A 1 584 ? -21.374 -2.528 12.900 1.00 83.19 584 ASP A CA 1
ATOM 4452 C C . ASP A 1 584 ? -20.163 -2.941 13.754 1.00 83.19 584 ASP A C 1
ATOM 4454 O O . ASP A 1 584 ? -19.059 -3.173 13.258 1.00 83.19 584 ASP A O 1
ATOM 4458 N N . GLU A 1 585 ? -20.376 -3.046 15.064 1.00 78.56 585 GLU A N 1
ATOM 4459 C CA . GLU A 1 585 ? -19.316 -3.363 16.026 1.00 78.56 585 GLU A CA 1
ATOM 4460 C C . GLU A 1 585 ? -18.716 -4.765 15.808 1.00 78.56 585 GLU A C 1
ATOM 4462 O O . GLU A 1 585 ? -17.512 -4.962 15.980 1.00 78.56 585 GLU A O 1
ATOM 4467 N N . ALA A 1 586 ? -19.521 -5.750 15.394 1.00 76.44 586 ALA A N 1
ATOM 4468 C CA . ALA A 1 586 ? -19.039 -7.111 15.166 1.00 76.44 586 ALA A CA 1
ATOM 4469 C C . ALA A 1 586 ? -18.135 -7.165 13.928 1.00 76.44 586 ALA A C 1
ATOM 4471 O O . ALA A 1 586 ? -17.058 -7.774 13.953 1.00 76.44 586 ALA A O 1
ATOM 4472 N N . MET A 1 587 ? -18.533 -6.465 12.864 1.00 82.12 587 MET A N 1
ATOM 4473 C CA . MET A 1 587 ? -17.709 -6.295 11.671 1.00 82.12 587 MET A CA 1
ATOM 4474 C C . MET A 1 587 ? -16.428 -5.529 11.994 1.00 82.12 587 MET A C 1
ATOM 4476 O O . MET A 1 587 ? -15.350 -5.977 11.594 1.00 82.12 587 MET A O 1
ATOM 4480 N N . ALA A 1 588 ? -16.510 -4.443 12.765 1.00 81.69 588 ALA A N 1
ATOM 4481 C CA . ALA A 1 588 ? -15.345 -3.676 13.191 1.00 81.69 588 ALA A CA 1
ATOM 4482 C C . ALA A 1 588 ? -14.313 -4.557 13.912 1.00 81.69 588 ALA A C 1
ATOM 4484 O O . ALA A 1 588 ? -13.145 -4.602 13.518 1.00 81.69 588 ALA A O 1
ATOM 4485 N N . LEU A 1 589 ? -14.756 -5.340 14.902 1.00 79.69 589 LEU A N 1
ATOM 4486 C CA . LEU A 1 589 ? -13.902 -6.272 15.643 1.00 79.69 589 LEU A CA 1
ATOM 4487 C C . LEU A 1 589 ? -13.276 -7.341 14.741 1.00 79.69 589 LEU A C 1
ATOM 4489 O O . LEU A 1 589 ? -12.090 -7.646 14.884 1.00 79.69 589 LEU A O 1
ATOM 4493 N N . SER A 1 590 ? -14.036 -7.890 13.789 1.00 82.75 590 SER A N 1
ATOM 4494 C CA . SER A 1 590 ? -13.511 -8.885 12.845 1.00 82.75 590 SER A CA 1
ATOM 4495 C C . SER A 1 590 ? -12.375 -8.320 11.980 1.00 82.75 590 SER A C 1
ATOM 4497 O O . SER A 1 590 ? -11.353 -8.981 11.774 1.00 82.75 590 SER A O 1
ATOM 4499 N N . TRP A 1 591 ? -12.509 -7.069 11.531 1.00 86.81 591 TRP A N 1
ATOM 4500 C CA . TRP A 1 591 ? -11.524 -6.401 10.688 1.00 86.81 591 TRP A CA 1
ATOM 4501 C C . TRP A 1 591 ? -10.310 -5.902 11.474 1.00 86.81 591 TRP A C 1
ATOM 4503 O O . TRP A 1 591 ? -9.189 -6.038 10.982 1.00 86.81 591 TRP A O 1
ATOM 4513 N N . TYR A 1 592 ? -10.486 -5.429 12.712 1.00 83.69 592 TYR A N 1
ATOM 4514 C CA . TYR A 1 592 ? -9.359 -5.140 13.605 1.00 83.69 592 TYR A CA 1
ATOM 4515 C C . TYR A 1 592 ? -8.549 -6.395 13.927 1.00 83.69 592 TYR A C 1
ATOM 4517 O O . TYR A 1 592 ? -7.322 -6.358 13.843 1.00 83.69 592 TYR A O 1
ATOM 4525 N N . ARG A 1 593 ? -9.210 -7.525 14.220 1.00 85.69 593 ARG A N 1
ATOM 4526 C CA . ARG A 1 593 ? -8.527 -8.810 14.429 1.00 85.69 593 ARG A CA 1
ATOM 4527 C C . ARG A 1 593 ? -7.737 -9.220 13.188 1.00 85.69 593 ARG A C 1
ATOM 4529 O O . ARG A 1 593 ? -6.555 -9.526 13.299 1.00 85.69 593 ARG A O 1
ATOM 4536 N N . LYS A 1 594 ? -8.348 -9.145 12.004 1.00 88.25 594 LYS A N 1
ATOM 4537 C CA . LYS A 1 594 ? -7.659 -9.442 10.741 1.00 88.25 594 LYS A CA 1
ATOM 4538 C C . LYS A 1 594 ? -6.473 -8.507 10.486 1.00 88.25 594 LYS A C 1
ATOM 4540 O O . LYS A 1 594 ? -5.442 -8.953 9.993 1.00 88.25 594 LYS A O 1
ATOM 4545 N N . SER A 1 595 ? -6.594 -7.226 10.831 1.00 92.31 595 SER A N 1
ATOM 4546 C CA . SER A 1 595 ? -5.477 -6.279 10.768 1.00 92.31 595 SER A CA 1
ATOM 4547 C C . SER A 1 595 ? -4.329 -6.694 11.699 1.00 92.31 595 SER A C 1
ATOM 4549 O O . SER A 1 595 ? -3.176 -6.780 11.271 1.00 92.31 595 SER A O 1
ATOM 4551 N N . ALA A 1 596 ? -4.649 -7.055 12.946 1.00 87.75 596 ALA A N 1
ATOM 4552 C CA . ALA A 1 596 ? -3.672 -7.509 13.933 1.00 87.75 596 ALA A CA 1
ATOM 4553 C C . ALA A 1 596 ? -2.940 -8.797 13.504 1.00 87.75 596 ALA A C 1
ATOM 4555 O O . ALA A 1 596 ? -1.720 -8.906 13.657 1.00 87.75 596 ALA A O 1
ATOM 4556 N N . GLU A 1 597 ? -3.669 -9.751 12.916 1.00 89.00 597 GLU A N 1
ATOM 4557 C CA . GLU A 1 597 ? -3.130 -10.995 12.346 1.00 89.00 597 GLU A CA 1
ATOM 4558 C C . GLU A 1 597 ? -2.189 -10.737 11.158 1.00 89.00 597 GLU A C 1
ATOM 4560 O O . GLU A 1 597 ? -1.203 -11.453 10.975 1.00 89.00 597 GLU A O 1
ATOM 4565 N N . LEU A 1 598 ? -2.436 -9.672 10.388 1.00 90.00 598 LEU A N 1
ATOM 4566 C CA . LEU A 1 598 ? -1.562 -9.200 9.308 1.00 90.00 598 LEU A CA 1
ATOM 4567 C C . LEU A 1 598 ? -0.354 -8.386 9.810 1.00 90.00 598 LEU A C 1
ATOM 4569 O O . LEU A 1 598 ? 0.389 -7.838 8.997 1.00 90.00 598 LEU A O 1
ATOM 4573 N N . SER A 1 599 ? -0.117 -8.353 11.127 1.00 88.00 599 SER A N 1
ATOM 4574 C CA . SER A 1 599 ? 1.003 -7.647 11.769 1.00 88.00 599 SER A CA 1
ATOM 4575 C C . SER A 1 599 ? 1.015 -6.135 11.525 1.00 88.00 599 SER A C 1
ATOM 4577 O O . SER A 1 599 ? 2.079 -5.526 11.443 1.00 88.00 599 SER A O 1
ATOM 4579 N N . ASP A 1 600 ? -0.165 -5.532 11.390 1.00 90.56 600 ASP A N 1
ATOM 4580 C CA . ASP A 1 600 ? -0.318 -4.081 11.332 1.00 90.56 600 ASP A CA 1
ATOM 4581 C C . ASP A 1 600 ? -0.358 -3.488 12.746 1.00 90.56 600 ASP A C 1
ATOM 4583 O O . ASP A 1 600 ? -1.110 -3.957 13.604 1.00 90.56 600 ASP A O 1
ATOM 4587 N N . ASP A 1 601 ? 0.461 -2.461 12.985 1.00 90.94 601 ASP A N 1
ATOM 4588 C CA . ASP A 1 601 ? 0.654 -1.897 14.324 1.00 90.94 601 ASP A CA 1
ATOM 4589 C C . ASP A 1 601 ? -0.632 -1.256 14.881 1.00 90.94 601 ASP A C 1
ATOM 4591 O O . ASP A 1 601 ? -0.912 -1.380 16.075 1.00 90.94 601 ASP A O 1
ATOM 4595 N N . GLU A 1 602 ? -1.436 -0.610 14.026 1.00 90.88 602 GLU A N 1
ATOM 4596 C CA . GLU A 1 602 ? -2.730 -0.023 14.409 1.00 90.88 602 GLU A CA 1
ATOM 4597 C C . GLU A 1 602 ? -3.720 -1.134 14.779 1.00 90.88 602 GLU A C 1
ATOM 4599 O O . GLU A 1 602 ? -4.303 -1.123 15.864 1.00 90.88 602 GLU A O 1
ATOM 4604 N N . GLY A 1 603 ? -3.849 -2.158 13.927 1.00 87.31 603 GLY A N 1
ATOM 4605 C CA . GLY A 1 603 ? -4.676 -3.333 14.208 1.00 87.31 603 GLY A CA 1
ATOM 4606 C C . GLY A 1 603 ? -4.312 -4.022 15.523 1.00 87.31 603 GLY A C 1
ATOM 4607 O O . GLY A 1 603 ? -5.184 -4.274 16.357 1.00 87.31 603 GLY A O 1
ATOM 4608 N N . GLN A 1 604 ? -3.021 -4.291 15.736 1.00 90.94 604 GLN A N 1
ATOM 4609 C CA . GLN A 1 604 ? -2.506 -4.920 16.954 1.00 90.94 604 GLN A CA 1
ATOM 4610 C C . GLN A 1 604 ? -2.777 -4.076 18.199 1.00 90.94 604 GLN A C 1
ATOM 4612 O O . GLN A 1 604 ? -3.239 -4.610 19.210 1.00 90.94 604 GLN A O 1
ATOM 4617 N N . PHE A 1 605 ? -2.535 -2.767 18.139 1.00 90.56 605 PHE A N 1
ATOM 4618 C CA . PHE A 1 605 ? -2.782 -1.862 19.258 1.00 90.56 605 PHE A CA 1
ATOM 4619 C C . PHE A 1 605 ? -4.274 -1.774 19.603 1.00 90.56 605 PHE A C 1
ATOM 4621 O O . PHE A 1 605 ? -4.662 -2.038 20.744 1.00 90.56 605 PHE A O 1
ATOM 4628 N N . HIS A 1 606 ? -5.119 -1.467 18.617 1.00 84.25 606 HIS A N 1
ATOM 4629 C CA . HIS A 1 606 ? -6.553 -1.276 18.823 1.00 84.25 606 HIS A CA 1
ATOM 4630 C C . HIS A 1 606 ? -7.250 -2.569 19.256 1.00 84.25 606 HIS A C 1
ATOM 4632 O O . HIS A 1 606 ? -8.053 -2.551 20.191 1.00 84.25 606 HIS A O 1
ATOM 4638 N N . MET A 1 607 ? -6.904 -3.713 18.658 1.00 86.81 607 MET A N 1
ATOM 4639 C CA . MET A 1 607 ? -7.471 -4.991 19.084 1.00 86.81 607 MET A CA 1
ATOM 4640 C C . MET A 1 607 ? -6.999 -5.375 20.493 1.00 86.81 607 MET A C 1
ATOM 4642 O O . MET A 1 607 ? -7.799 -5.868 21.285 1.00 86.81 607 MET A O 1
ATOM 4646 N N . SER A 1 608 ? -5.747 -5.079 20.863 1.00 86.00 608 SER A N 1
ATOM 4647 C CA . SER A 1 608 ? -5.267 -5.300 22.235 1.00 86.00 608 SER A CA 1
ATOM 4648 C C . SER A 1 608 ? -6.056 -4.484 23.258 1.00 86.00 608 SER A C 1
ATOM 4650 O O . SER A 1 608 ? -6.441 -5.021 24.292 1.00 86.00 608 SER A O 1
ATOM 4652 N N . GLN A 1 609 ? -6.373 -3.217 22.968 1.00 83.38 609 GLN A N 1
ATOM 4653 C CA . GLN A 1 609 ? -7.235 -2.411 23.840 1.00 83.38 609 GLN A CA 1
ATOM 4654 C C . GLN A 1 609 ? -8.634 -3.024 23.994 1.00 83.38 609 GLN A C 1
ATOM 4656 O O . GLN A 1 609 ? -9.170 -3.059 25.102 1.00 83.38 609 GLN A O 1
ATOM 4661 N N . ARG A 1 610 ? -9.215 -3.551 22.908 1.00 81.25 610 ARG A N 1
ATOM 4662 C CA . ARG A 1 610 ? -10.522 -4.229 22.949 1.00 81.25 610 ARG A CA 1
ATOM 4663 C C . ARG A 1 610 ? -10.486 -5.505 23.787 1.00 81.25 610 ARG A C 1
ATOM 4665 O O . ARG A 1 610 ? -11.374 -5.695 24.613 1.00 81.25 610 ARG A O 1
ATOM 4672 N N . LEU A 1 611 ? -9.444 -6.325 23.637 1.00 78.88 611 LEU A N 1
ATOM 4673 C CA . LEU A 1 611 ? -9.236 -7.514 24.468 1.00 78.88 611 LEU A CA 1
ATOM 4674 C C . LEU A 1 611 ? -9.108 -7.134 25.951 1.00 78.88 611 LEU A C 1
ATOM 4676 O O . LEU A 1 611 ? -9.786 -7.715 26.792 1.00 78.88 611 LEU A O 1
ATOM 4680 N N . ILE A 1 612 ? -8.309 -6.112 26.275 1.00 78.94 612 ILE A N 1
ATOM 4681 C CA . ILE A 1 612 ? -8.137 -5.633 27.657 1.00 78.94 612 ILE A CA 1
ATOM 4682 C C . ILE A 1 612 ? -9.462 -5.140 28.248 1.00 78.94 612 ILE A C 1
ATOM 4684 O O . ILE A 1 612 ? -9.777 -5.474 29.389 1.00 78.94 612 ILE A O 1
ATOM 4688 N N . ASN A 1 613 ? -10.254 -4.377 27.493 1.00 73.56 613 ASN A N 1
ATOM 4689 C CA . ASN A 1 613 ? -11.556 -3.903 27.963 1.00 73.56 613 ASN A CA 1
ATOM 4690 C C . ASN A 1 613 ? -12.525 -5.068 28.216 1.00 73.56 613 ASN A C 1
ATOM 4692 O O . ASN A 1 613 ? -13.156 -5.107 29.272 1.00 73.56 613 ASN A O 1
ATOM 4696 N N . GLY A 1 614 ? -12.571 -6.056 27.315 1.00 67.56 614 GLY A N 1
ATOM 4697 C CA . GLY A 1 614 ? -13.372 -7.269 27.503 1.00 67.56 614 GLY A CA 1
ATOM 4698 C C . GLY A 1 614 ? -12.975 -8.055 28.758 1.00 67.56 614 GLY A C 1
ATOM 4699 O O . GLY A 1 614 ? -13.841 -8.499 29.509 1.00 67.56 614 GLY A O 1
ATOM 4700 N N . LEU A 1 615 ? -11.674 -8.154 29.051 1.00 69.81 615 LEU A N 1
ATOM 4701 C CA . LEU A 1 615 ? -11.175 -8.780 30.281 1.00 69.81 615 LEU A CA 1
ATOM 4702 C C . LEU A 1 615 ? -11.643 -8.039 31.547 1.00 69.81 615 LEU A C 1
ATOM 4704 O O . LEU A 1 615 ? -12.040 -8.672 32.527 1.00 69.81 615 LEU A O 1
ATOM 4708 N N . VAL A 1 616 ? -11.628 -6.702 31.528 1.00 64.94 616 VAL A N 1
ATOM 4709 C CA . VAL A 1 616 ? -12.101 -5.871 32.650 1.00 64.94 616 VAL A CA 1
ATOM 4710 C C . VAL A 1 616 ? -13.608 -6.048 32.877 1.00 64.94 616 VAL A C 1
ATOM 4712 O O . VAL A 1 616 ? -14.045 -6.172 34.023 1.00 64.94 616 VAL A O 1
ATOM 4715 N N . GLU A 1 617 ? -14.406 -6.106 31.810 1.00 60.28 617 GLU A N 1
ATOM 4716 C CA . GLU A 1 617 ? -15.856 -6.330 31.890 1.00 60.28 617 GLU A CA 1
ATOM 4717 C C . GLU A 1 617 ? -16.200 -7.726 32.427 1.00 60.28 617 GLU A C 1
ATOM 4719 O O . GLU A 1 617 ? -16.999 -7.849 33.362 1.00 60.28 617 GLU A O 1
ATOM 4724 N N . GLN A 1 618 ? -15.547 -8.771 31.906 1.00 59.03 618 GLN A N 1
ATOM 4725 C CA . GLN A 1 618 ? -15.703 -10.151 32.386 1.00 59.03 618 GLN A CA 1
ATOM 4726 C C . GLN A 1 618 ? -15.386 -10.265 33.881 1.00 59.03 618 GLN A C 1
ATOM 4728 O O . GLN A 1 618 ? -16.091 -10.937 34.638 1.00 59.03 618 GLN A O 1
ATOM 4733 N N . GLN A 1 619 ? -14.346 -9.570 34.333 1.00 59.78 619 GLN A N 1
ATOM 4734 C CA . GLN A 1 619 ? -13.954 -9.561 35.732 1.00 59.78 619 GLN A CA 1
ATOM 4735 C C . GLN A 1 619 ? -14.942 -8.815 36.633 1.00 59.78 619 GLN A C 1
ATOM 4737 O O . GLN A 1 619 ? -15.274 -9.305 37.718 1.00 59.78 619 GLN A O 1
ATOM 4742 N N . ALA A 1 620 ? -15.428 -7.649 36.203 1.00 52.44 620 ALA A N 1
ATOM 4743 C CA . ALA A 1 620 ? -16.450 -6.908 36.934 1.00 52.44 620 ALA A CA 1
ATOM 4744 C C . ALA A 1 620 ? -17.730 -7.745 37.091 1.00 52.44 620 ALA A C 1
ATOM 4746 O O . ALA A 1 620 ? -18.311 -7.786 38.180 1.00 52.44 620 ALA A O 1
ATOM 4747 N N . PHE A 1 621 ? -18.115 -8.475 36.038 1.00 48.91 621 PHE A N 1
ATOM 4748 C CA . PHE A 1 621 ? -19.217 -9.431 36.076 1.00 48.91 621 PHE A CA 1
ATOM 4749 C C . PHE A 1 621 ? -18.956 -10.553 37.091 1.00 48.91 621 PHE A C 1
ATOM 4751 O O . PHE A 1 621 ? -19.769 -10.753 37.993 1.00 48.91 621 PHE A O 1
ATOM 4758 N N . TYR A 1 622 ? -17.789 -11.209 37.029 1.00 51.78 622 TYR A N 1
ATOM 4759 C CA . TYR A 1 622 ? -17.417 -12.284 37.957 1.00 51.78 622 TYR A CA 1
ATOM 4760 C C . TYR A 1 622 ? -17.470 -11.835 39.428 1.00 51.78 622 TYR A C 1
ATOM 4762 O O . TYR A 1 622 ? -18.072 -12.510 40.275 1.00 51.78 622 TYR A O 1
ATOM 4770 N N . ALA A 1 623 ? -16.903 -10.664 39.736 1.00 53.44 623 ALA A N 1
ATOM 4771 C CA . ALA A 1 623 ? -16.927 -10.075 41.073 1.00 53.44 623 ALA A CA 1
ATOM 4772 C C . ALA A 1 623 ? -18.358 -9.770 41.552 1.00 53.44 623 ALA A C 1
ATOM 4774 O O . ALA A 1 623 ? -18.685 -10.042 42.712 1.00 53.44 623 ALA A O 1
ATOM 4775 N N . ALA A 1 624 ? -19.224 -9.270 40.663 1.00 42.66 624 ALA A N 1
ATOM 4776 C CA . ALA A 1 624 ? -20.630 -9.013 40.962 1.00 42.66 624 ALA A CA 1
ATOM 4777 C C . ALA A 1 624 ? -21.398 -10.308 41.278 1.00 42.66 624 ALA A C 1
ATOM 4779 O O . ALA A 1 624 ? -22.104 -10.365 42.288 1.00 42.66 624 ALA A O 1
ATOM 4780 N N . THR A 1 625 ? -21.208 -11.376 40.495 1.00 44.50 625 THR A N 1
ATOM 4781 C CA . THR A 1 625 ? -21.812 -12.695 40.770 1.00 44.50 625 THR A CA 1
ATOM 4782 C C . THR A 1 625 ? -21.329 -13.307 42.082 1.00 44.50 625 THR A C 1
ATOM 4784 O O . THR A 1 625 ? -22.137 -13.824 42.853 1.00 44.50 625 THR A O 1
ATOM 4787 N N . ARG A 1 626 ? -20.030 -13.210 42.398 1.00 49.84 626 ARG A N 1
ATOM 4788 C CA . ARG A 1 626 ? -19.485 -13.707 43.672 1.00 49.84 626 ARG A CA 1
ATOM 4789 C C . ARG A 1 626 ? -20.073 -12.955 44.866 1.00 49.84 626 ARG A C 1
ATOM 4791 O O . ARG A 1 626 ? -20.428 -13.565 45.876 1.00 49.84 626 ARG A O 1
ATOM 4798 N N . TRP A 1 627 ? -20.193 -11.635 44.747 1.00 43.38 627 TRP A N 1
ATOM 4799 C CA . TRP A 1 627 ? -20.815 -10.798 45.767 1.00 43.38 627 TRP A CA 1
ATOM 4800 C C . TRP A 1 627 ? -22.304 -11.137 45.959 1.00 43.38 627 TRP A C 1
ATOM 4802 O O . TRP A 1 627 ? -22.742 -11.293 47.101 1.00 43.38 627 TRP A O 1
ATOM 4812 N N . LEU A 1 628 ? -23.056 -11.348 44.873 1.00 38.47 628 LEU A N 1
ATOM 4813 C CA . LEU A 1 628 ? -24.453 -11.804 44.911 1.00 38.47 628 LEU A CA 1
ATOM 4814 C C . LEU A 1 628 ? -24.597 -13.167 45.608 1.00 38.47 628 LEU A C 1
ATOM 4816 O O . LEU A 1 628 ? -25.403 -13.297 46.528 1.00 38.47 628 LEU A O 1
ATOM 4820 N N . ASN A 1 629 ? -23.754 -14.147 45.271 1.00 45.38 629 ASN A N 1
ATOM 4821 C CA . ASN A 1 629 ? -23.779 -15.472 45.906 1.00 45.38 629 ASN A CA 1
ATOM 4822 C C . ASN A 1 629 ? -23.531 -15.399 47.423 1.00 45.38 629 ASN A C 1
ATOM 4824 O O . ASN A 1 629 ? -24.209 -16.078 48.193 1.00 45.38 629 ASN A O 1
ATOM 4828 N N . SER A 1 630 ? -22.620 -14.518 47.858 1.00 45.34 630 SER A N 1
ATOM 4829 C CA . SER A 1 630 ? -22.338 -14.292 49.283 1.00 45.34 630 SER A CA 1
ATOM 4830 C C . SER A 1 630 ? -23.518 -13.682 50.053 1.00 45.34 630 SER A C 1
ATOM 4832 O O . SER A 1 630 ? -23.693 -13.960 51.238 1.00 45.34 630 SER A O 1
ATOM 4834 N N . ARG A 1 631 ? -24.357 -12.875 49.387 1.00 40.41 631 ARG A N 1
ATOM 4835 C CA . ARG A 1 631 ? -25.557 -12.249 49.971 1.00 40.41 631 ARG A CA 1
ATOM 4836 C C . ARG A 1 631 ? -26.720 -13.229 50.103 1.00 40.41 631 ARG A C 1
ATOM 4838 O O . ARG A 1 631 ? -27.498 -13.107 51.041 1.00 40.41 631 ARG A O 1
ATOM 4845 N N . GLU A 1 632 ? -26.831 -14.184 49.185 1.00 43.00 632 GLU A N 1
ATOM 4846 C CA . GLU A 1 632 ? -27.913 -15.176 49.171 1.00 43.00 632 GLU A CA 1
ATOM 4847 C C . GLU A 1 632 ? -27.635 -16.407 50.051 1.00 43.00 632 GLU A C 1
ATOM 4849 O O . GLU A 1 632 ? -28.427 -17.348 50.058 1.00 43.00 632 GLU A O 1
ATOM 4854 N N . GLY A 1 633 ? -26.514 -16.437 50.784 1.00 39.50 633 GLY A N 1
ATOM 4855 C CA . GLY A 1 633 ? -26.131 -17.582 51.620 1.00 39.50 633 GLY A CA 1
ATOM 4856 C C . GLY A 1 633 ? -25.826 -18.854 50.822 1.00 39.50 633 GLY A C 1
ATOM 4857 O O . GLY A 1 633 ? -25.713 -19.934 51.401 1.00 39.50 633 GLY A O 1
ATOM 4858 N N . ARG A 1 634 ? -25.685 -18.744 49.494 1.00 46.47 634 ARG A N 1
ATOM 4859 C CA . ARG A 1 634 ? -25.212 -19.839 48.650 1.00 46.47 634 ARG A CA 1
ATOM 4860 C C . ARG A 1 634 ? -23.705 -19.991 48.872 1.00 46.47 634 ARG A C 1
ATOM 4862 O O . ARG A 1 634 ? -23.020 -18.980 49.049 1.00 46.47 634 ARG A O 1
ATOM 4869 N N . PRO A 1 635 ? -23.160 -21.220 48.868 1.00 47.16 635 PRO A N 1
ATOM 4870 C CA . PRO A 1 635 ? -21.716 -21.392 48.907 1.00 47.16 635 PRO A CA 1
ATOM 4871 C C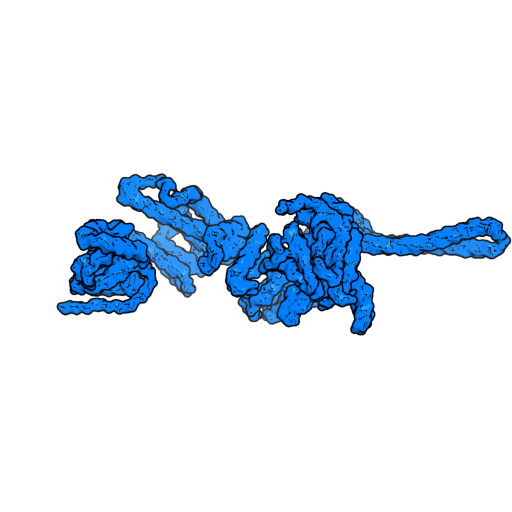 . PRO A 1 635 ? -21.102 -20.586 47.762 1.00 47.16 635 PRO A C 1
ATOM 4873 O O . PRO A 1 635 ? -21.605 -20.618 46.637 1.00 47.16 635 PRO A O 1
ATOM 4876 N N . ALA A 1 636 ? -20.041 -19.835 48.062 1.00 46.00 636 ALA A N 1
ATOM 4877 C CA . ALA A 1 636 ? -19.206 -19.234 47.037 1.00 46.00 636 ALA A CA 1
ATOM 4878 C C . ALA A 1 636 ? -18.557 -20.389 46.269 1.00 46.00 636 ALA A C 1
ATOM 4880 O O . ALA A 1 636 ? -17.511 -20.893 46.662 1.00 46.00 636 ALA A O 1
ATOM 4881 N N . THR A 1 637 ? -19.239 -20.898 45.249 1.00 43.44 637 THR A N 1
ATOM 4882 C CA . THR A 1 637 ? -18.681 -21.931 44.393 1.00 43.44 637 THR A CA 1
ATOM 4883 C C . THR A 1 637 ? -17.572 -21.285 43.573 1.00 43.44 637 THR A C 1
ATOM 4885 O O . THR A 1 637 ? -17.810 -20.307 42.869 1.00 43.44 637 THR A O 1
ATOM 4888 N N . ASP A 1 638 ? -16.359 -21.836 43.660 1.00 42.94 638 ASP A N 1
ATOM 4889 C CA . ASP A 1 638 ? -15.264 -21.525 42.725 1.00 42.94 638 ASP A CA 1
ATOM 4890 C C . ASP A 1 638 ? -15.588 -21.999 41.294 1.00 42.94 638 ASP A C 1
ATOM 4892 O O . ASP A 1 638 ? -14.876 -21.690 40.341 1.00 42.94 638 ASP A O 1
ATOM 4896 N N . THR A 1 639 ? -16.684 -22.745 41.125 1.00 37.84 639 THR A N 1
ATOM 4897 C CA . THR A 1 639 ? -17.275 -23.078 39.835 1.00 37.84 639 THR A CA 1
ATOM 4898 C C . THR A 1 639 ? -18.290 -22.008 39.408 1.00 37.84 639 THR A C 1
ATOM 4900 O O . THR A 1 639 ? -19.229 -21.719 40.163 1.00 37.84 639 THR A O 1
ATOM 4903 N N . PRO A 1 640 ? -18.143 -21.425 38.199 1.00 37.66 640 PRO A N 1
ATOM 4904 C CA . PRO A 1 640 ? -19.149 -20.531 37.639 1.00 37.66 640 PRO A CA 1
ATOM 4905 C C . PRO A 1 640 ? -20.462 -21.303 37.448 1.00 37.66 640 PRO A C 1
ATOM 4907 O O . PRO A 1 640 ? -20.440 -22.451 37.004 1.00 37.66 640 PRO A O 1
ATOM 4910 N N . TYR A 1 641 ? -21.609 -20.690 37.761 1.00 32.91 641 TYR A N 1
ATOM 4911 C CA . TYR A 1 641 ? -22.905 -21.204 37.298 1.00 32.91 641 TYR A CA 1
ATOM 4912 C C . TYR A 1 641 ? -22.864 -21.308 35.761 1.00 32.91 641 TYR A C 1
ATOM 4914 O O . TYR A 1 641 ? -22.522 -20.307 35.131 1.00 32.91 641 TYR A O 1
ATOM 4922 N N . PRO A 1 642 ? -23.219 -22.450 35.141 1.00 35.56 642 PRO A N 1
ATOM 4923 C CA . PRO A 1 642 ? -23.134 -22.572 33.688 1.00 35.56 642 PRO A CA 1
ATOM 4924 C C . PRO A 1 642 ? -24.168 -21.762 32.889 1.00 35.56 642 PRO A C 1
ATOM 4926 O O . PRO A 1 642 ? -23.917 -21.517 31.720 1.00 35.56 642 PRO A O 1
ATOM 4929 N N . ASP A 1 643 ? -25.290 -21.302 33.462 1.00 31.92 643 ASP A N 1
ATOM 4930 C CA . ASP A 1 643 ? -26.469 -21.033 32.609 1.00 31.92 643 ASP A CA 1
ATOM 4931 C C . ASP A 1 643 ? -27.117 -19.638 32.687 1.00 31.92 643 ASP A C 1
ATOM 4933 O O . ASP A 1 643 ? -28.161 -19.423 32.075 1.00 31.92 643 ASP A O 1
ATOM 4937 N N . LEU A 1 644 ? -26.534 -18.646 33.370 1.00 33.09 644 LEU A N 1
ATOM 4938 C CA . LEU A 1 644 ? -27.040 -17.265 33.287 1.00 33.09 644 LEU A CA 1
ATOM 4939 C C . LEU A 1 644 ? -25.900 -16.277 32.997 1.00 33.09 644 LEU A C 1
ATOM 4941 O O . LEU A 1 644 ? -25.189 -15.852 33.902 1.00 33.09 644 LEU A O 1
ATOM 4945 N N . PHE A 1 645 ? -25.784 -15.882 31.725 1.00 33.66 645 PHE A N 1
ATOM 4946 C CA . PHE A 1 645 ? -24.957 -14.775 31.210 1.00 33.66 645 PHE A CA 1
ATOM 4947 C C . PHE A 1 645 ? -23.433 -14.969 31.084 1.00 33.66 645 PHE A C 1
ATOM 4949 O O . PHE A 1 645 ? -22.719 -13.989 30.888 1.00 33.66 645 PHE A O 1
ATOM 4956 N N . LEU A 1 646 ? -22.922 -16.201 31.065 1.00 33.91 646 LEU A N 1
ATOM 4957 C CA . LEU A 1 646 ? -21.693 -16.474 30.311 1.00 33.91 646 LEU A CA 1
ATOM 4958 C C . LEU A 1 646 ? -22.114 -16.901 28.906 1.00 33.91 646 LEU A C 1
ATOM 4960 O O . LEU A 1 646 ? -22.732 -17.950 28.747 1.00 33.91 646 LEU A O 1
ATOM 4964 N N . ASP A 1 647 ? -21.811 -16.096 27.889 1.00 34.31 647 ASP A N 1
ATOM 4965 C CA . ASP A 1 647 ? -21.751 -16.626 26.527 1.00 34.31 647 ASP A CA 1
ATOM 4966 C C . ASP A 1 647 ? -20.742 -17.799 26.547 1.00 34.31 647 ASP A C 1
ATOM 4968 O O . ASP A 1 647 ? -19.584 -17.581 26.931 1.00 34.31 647 ASP A O 1
ATOM 4972 N N . PRO A 1 648 ? -21.144 -19.036 26.188 1.00 36.25 648 PRO A N 1
ATOM 4973 C CA . PRO A 1 648 ? -20.287 -20.223 26.218 1.00 36.25 648 PRO A CA 1
ATOM 4974 C C . PRO A 1 648 ? -18.974 -20.094 25.430 1.00 36.25 648 PRO A C 1
ATOM 4976 O O . PRO A 1 648 ? -18.104 -20.954 25.554 1.00 36.25 648 PRO A O 1
ATOM 4979 N N . GLN A 1 649 ? -18.807 -19.047 24.619 1.00 41.53 649 GLN A N 1
ATOM 4980 C CA . GLN A 1 649 ? -17.607 -18.840 23.814 1.00 41.53 649 GLN A CA 1
ATOM 4981 C C . GLN A 1 649 ? -16.371 -18.358 24.601 1.00 41.53 649 GLN A C 1
ATOM 4983 O O . GLN A 1 649 ? -15.260 -18.628 24.153 1.00 41.53 649 GLN A O 1
ATOM 4988 N N . HIS A 1 650 ? -16.510 -17.707 25.769 1.00 44.75 650 HIS A N 1
ATOM 4989 C CA . HIS A 1 650 ? -15.386 -16.995 26.418 1.00 44.75 650 HIS A CA 1
ATOM 4990 C C . HIS A 1 650 ? -15.107 -17.406 27.883 1.00 44.75 650 HIS A C 1
ATOM 4992 O O . HIS A 1 650 ? -14.974 -16.563 28.766 1.00 44.75 650 HIS A O 1
ATOM 4998 N N . GLY A 1 651 ? -14.991 -18.709 28.171 1.00 48.94 651 GLY A N 1
ATOM 4999 C CA . GLY A 1 651 ? -14.632 -19.215 29.513 1.00 48.94 651 GLY A CA 1
ATOM 5000 C C . GLY A 1 651 ? -13.264 -18.733 30.051 1.00 48.94 651 GLY A C 1
ATOM 5001 O O . GLY A 1 651 ? -12.511 -18.055 29.363 1.00 48.94 651 GLY A O 1
ATOM 5002 N N . ILE A 1 652 ? -12.875 -19.145 31.270 1.00 47.28 652 ILE A N 1
ATOM 5003 C CA . ILE A 1 652 ? -11.597 -18.757 31.931 1.00 47.28 652 ILE A CA 1
ATOM 5004 C C . ILE A 1 652 ? -10.359 -19.022 31.042 1.00 47.28 652 ILE A C 1
ATOM 5006 O O . ILE A 1 652 ? -9.392 -18.262 31.065 1.00 47.28 652 ILE A O 1
ATOM 5010 N N . ALA A 1 653 ? -10.398 -20.074 30.216 1.00 48.78 653 ALA A N 1
ATOM 5011 C CA . ALA A 1 653 ? -9.351 -20.368 29.236 1.00 48.78 653 ALA A CA 1
ATOM 5012 C C . ALA A 1 653 ? -9.257 -19.316 28.108 1.00 48.78 653 ALA A C 1
ATOM 5014 O O . ALA A 1 653 ? -8.159 -19.056 27.621 1.00 48.78 653 ALA A O 1
ATOM 5015 N N . SER A 1 654 ? -10.378 -18.688 27.730 1.00 64.31 654 SER A N 1
ATOM 5016 C CA . SER A 1 654 ? -10.424 -17.568 26.780 1.00 64.31 654 SER A CA 1
ATOM 5017 C C . SER A 1 654 ? -9.795 -16.316 27.376 1.00 64.31 654 SER A C 1
ATOM 5019 O O . SER A 1 654 ? -8.955 -15.715 26.727 1.00 64.31 654 SER A O 1
ATOM 5021 N N . ALA A 1 655 ? -10.095 -15.975 28.634 1.00 67.69 655 ALA A N 1
ATOM 5022 C CA . ALA A 1 655 ? -9.530 -14.787 29.278 1.00 67.69 655 ALA A CA 1
ATOM 5023 C C . ALA A 1 655 ? -7.987 -14.830 29.357 1.00 67.69 655 ALA A C 1
ATOM 5025 O O . ALA A 1 655 ? -7.300 -13.849 29.073 1.00 67.69 655 ALA A O 1
ATOM 5026 N N . GLU A 1 656 ? -7.413 -15.992 29.683 1.00 70.12 656 GLU A N 1
ATOM 5027 C CA . GLU A 1 656 ? -5.957 -16.182 29.676 1.00 70.12 656 GLU A CA 1
ATOM 5028 C C . GLU A 1 656 ? -5.367 -16.120 28.252 1.00 70.12 656 GLU A C 1
ATOM 5030 O O . GLU A 1 656 ? -4.270 -15.587 28.062 1.00 70.12 656 GLU A O 1
ATOM 5035 N N . ALA A 1 657 ? -6.080 -16.635 27.246 1.00 72.94 657 ALA A N 1
ATOM 5036 C CA . ALA A 1 657 ? -5.662 -16.566 25.845 1.00 72.94 657 ALA A CA 1
ATOM 5037 C C . ALA A 1 657 ? -5.724 -15.132 25.288 1.00 72.94 657 ALA A C 1
ATOM 5039 O O . ALA A 1 657 ? -4.769 -14.677 24.654 1.00 72.94 657 ALA A O 1
ATOM 5040 N N . ASP A 1 658 ? -6.794 -14.397 25.582 1.00 77.38 658 ASP A N 1
ATOM 5041 C CA . ASP A 1 658 ? -7.007 -13.005 25.182 1.00 77.38 658 ASP A CA 1
ATOM 5042 C C . ASP A 1 658 ? -5.954 -12.092 25.815 1.00 77.38 658 ASP A C 1
ATOM 5044 O O . ASP A 1 658 ? -5.338 -11.272 25.131 1.00 77.38 658 ASP A O 1
ATOM 5048 N N . ARG A 1 659 ? -5.648 -12.305 27.101 1.00 82.44 659 ARG A N 1
ATOM 5049 C CA . ARG A 1 659 ? -4.570 -11.600 27.804 1.00 82.44 659 ARG A CA 1
ATOM 5050 C C . ARG A 1 659 ? -3.210 -11.837 27.154 1.00 82.44 659 ARG A C 1
ATOM 5052 O O . ARG A 1 659 ? -2.477 -10.881 26.913 1.00 82.44 659 ARG A O 1
ATOM 5059 N N . ARG A 1 660 ? -2.860 -13.098 26.870 1.00 84.62 660 ARG A N 1
ATOM 5060 C CA . ARG A 1 660 ? -1.591 -13.439 26.201 1.00 84.62 660 ARG A CA 1
ATOM 5061 C C . ARG A 1 660 ? -1.503 -12.817 24.815 1.00 84.62 660 ARG A C 1
ATOM 5063 O O . ARG A 1 660 ? -0.444 -12.321 24.449 1.00 84.62 660 ARG A O 1
ATOM 5070 N N . THR A 1 661 ? -2.604 -12.825 24.072 1.00 85.88 661 THR A N 1
ATOM 5071 C CA . THR A 1 661 ? -2.676 -12.239 22.730 1.00 85.88 661 THR A CA 1
ATOM 5072 C C . THR A 1 661 ? -2.472 -10.725 22.785 1.00 85.88 661 THR A C 1
ATOM 5074 O O . THR A 1 661 ? -1.623 -10.200 22.068 1.00 85.88 661 THR A O 1
ATOM 5077 N N . ALA A 1 662 ? -3.162 -10.030 23.697 1.00 87.94 662 ALA A N 1
ATOM 5078 C CA . ALA A 1 662 ? -2.989 -8.594 23.907 1.00 87.94 662 ALA A CA 1
ATOM 5079 C C . ALA A 1 662 ? -1.549 -8.241 24.323 1.00 87.94 662 ALA A C 1
ATOM 5081 O O . ALA A 1 662 ? -0.961 -7.299 23.798 1.00 87.94 662 ALA A O 1
ATOM 5082 N N . GLU A 1 663 ? -0.942 -9.022 25.222 1.00 91.06 663 GLU A N 1
ATOM 5083 C CA . GLU A 1 663 ? 0.451 -8.827 25.638 1.00 91.06 663 GLU A CA 1
ATOM 5084 C C . GLU A 1 663 ? 1.435 -8.997 24.465 1.00 91.06 663 GLU A C 1
ATOM 5086 O O . GLU A 1 663 ? 2.324 -8.161 24.264 1.00 91.06 663 GLU A O 1
ATOM 5091 N N . GLN A 1 664 ? 1.260 -10.058 23.669 1.00 93.00 664 GLN A N 1
ATOM 5092 C CA . GLN A 1 664 ? 2.085 -10.348 22.493 1.00 93.00 664 GLN A CA 1
ATOM 5093 C C . GLN A 1 664 ? 2.008 -9.231 21.452 1.00 93.00 664 GLN A C 1
ATOM 5095 O O . GLN A 1 664 ? 3.043 -8.752 20.987 1.00 93.00 664 GLN A O 1
ATOM 5100 N N . TRP A 1 665 ? 0.799 -8.790 21.110 1.00 92.44 665 TRP A N 1
ATOM 5101 C CA . TRP A 1 665 ? 0.580 -7.722 20.138 1.00 92.44 665 TRP A CA 1
ATOM 5102 C C . TRP A 1 665 ? 1.092 -6.370 20.634 1.00 92.44 665 TRP A C 1
ATOM 5104 O O . TRP A 1 665 ? 1.808 -5.692 19.903 1.00 92.44 665 TRP A O 1
ATOM 5114 N N . LEU A 1 666 ? 0.851 -5.998 21.895 1.00 93.50 666 LEU A N 1
ATOM 5115 C CA . LEU A 1 666 ? 1.416 -4.764 22.457 1.00 93.50 666 LEU A CA 1
ATOM 5116 C C . LEU A 1 666 ? 2.946 -4.783 22.481 1.00 93.50 666 LEU A C 1
ATOM 5118 O O . LEU A 1 666 ? 3.578 -3.763 22.205 1.00 93.50 666 LEU A O 1
ATOM 5122 N N . THR A 1 667 ? 3.558 -5.935 22.761 1.00 93.00 667 THR A N 1
ATOM 5123 C CA . THR A 1 667 ? 5.018 -6.086 22.712 1.00 93.00 667 THR A CA 1
ATOM 5124 C C . THR A 1 667 ? 5.550 -5.976 21.284 1.00 93.00 667 THR A C 1
ATOM 5126 O O . THR A 1 667 ? 6.597 -5.361 21.067 1.00 93.00 667 THR A O 1
ATOM 5129 N N . ALA A 1 668 ? 4.834 -6.517 20.296 1.00 91.56 668 ALA A N 1
ATOM 5130 C CA . ALA A 1 668 ? 5.184 -6.357 18.889 1.00 91.56 668 ALA A CA 1
ATOM 5131 C C . ALA A 1 668 ? 5.166 -4.873 18.476 1.00 91.56 668 ALA A C 1
ATOM 5133 O O . ALA A 1 668 ? 6.190 -4.363 18.012 1.00 91.56 668 ALA A O 1
ATOM 5134 N N . VAL A 1 669 ? 4.082 -4.149 18.779 1.00 93.56 669 VAL A N 1
ATOM 5135 C CA . VAL A 1 669 ? 3.972 -2.703 18.510 1.00 93.56 669 VAL A CA 1
ATOM 5136 C C . VAL A 1 669 ? 5.050 -1.912 19.258 1.00 93.56 669 VAL A C 1
ATOM 5138 O O . VAL A 1 669 ? 5.668 -1.011 18.693 1.00 93.56 669 VAL A O 1
ATOM 5141 N N . ALA A 1 670 ? 5.357 -2.265 20.507 1.00 90.00 670 ALA A N 1
ATOM 5142 C CA . ALA A 1 670 ? 6.402 -1.614 21.300 1.00 90.00 670 ALA A CA 1
ATOM 5143 C C . ALA A 1 670 ? 7.827 -1.790 20.728 1.00 90.00 670 ALA A C 1
ATOM 5145 O O . ALA A 1 670 ? 8.706 -0.949 20.964 1.00 90.00 670 ALA A O 1
ATOM 5146 N N . ASN A 1 671 ? 8.062 -2.870 19.981 1.00 89.88 671 ASN A N 1
ATOM 5147 C CA . ASN A 1 671 ? 9.332 -3.163 19.314 1.00 89.88 671 ASN A CA 1
ATOM 5148 C C . ASN A 1 671 ? 9.385 -2.651 17.865 1.00 89.88 671 ASN A C 1
ATOM 5150 O O . ASN A 1 671 ? 10.454 -2.667 17.249 1.00 89.88 671 ASN A O 1
ATOM 5154 N N . SER A 1 672 ? 8.262 -2.163 17.337 1.00 90.06 672 SER A N 1
ATOM 5155 C CA . SER A 1 672 ? 8.169 -1.559 16.010 1.00 90.06 672 SER A CA 1
ATOM 5156 C C . SER A 1 672 ? 8.801 -0.153 15.958 1.00 90.06 672 SER A C 1
ATOM 5158 O O . SER A 1 672 ? 9.269 0.410 16.958 1.00 90.06 672 SER A O 1
ATOM 5160 N N . LYS A 1 673 ? 8.807 0.437 14.757 1.00 88.44 673 LYS A N 1
ATOM 5161 C CA . LYS A 1 673 ? 9.132 1.858 14.531 1.00 88.44 673 LYS A CA 1
ATOM 5162 C C . LYS A 1 673 ? 7.883 2.756 14.525 1.00 88.44 673 LYS A C 1
ATOM 5164 O O . LYS A 1 673 ? 7.995 3.911 14.127 1.00 88.44 673 LYS A O 1
ATOM 5169 N N . SER A 1 674 ? 6.724 2.233 14.925 1.00 88.25 674 SER A N 1
ATOM 5170 C CA . SER A 1 674 ? 5.455 2.961 14.936 1.00 88.25 674 SER A CA 1
ATOM 5171 C C . SER A 1 674 ? 5.456 4.121 15.926 1.00 88.25 674 SER A C 1
ATOM 5173 O O . SER A 1 674 ? 6.051 4.052 17.004 1.00 88.25 674 SER A O 1
ATOM 5175 N N . GLU A 1 675 ? 4.703 5.166 15.592 1.00 88.25 675 GLU A N 1
ATOM 5176 C CA . GLU A 1 675 ? 4.378 6.266 16.505 1.00 88.25 675 GLU A CA 1
ATOM 5177 C C . GLU A 1 675 ? 3.546 5.783 17.708 1.00 88.25 675 GLU A C 1
ATOM 5179 O O . GLU A 1 675 ? 3.577 6.389 18.781 1.00 88.25 675 GLU A O 1
ATOM 5184 N N . LEU A 1 676 ? 2.866 4.636 17.580 1.00 89.19 676 LEU A N 1
ATOM 5185 C CA . LEU A 1 676 ? 2.122 3.994 18.664 1.00 89.19 676 LEU A CA 1
ATOM 5186 C C . LEU A 1 676 ? 3.009 3.308 19.701 1.00 89.19 676 LEU A C 1
ATOM 5188 O O . LEU A 1 676 ? 2.506 2.922 20.754 1.00 89.19 676 LEU A O 1
ATOM 5192 N N . LYS A 1 677 ? 4.316 3.170 19.458 1.00 90.38 677 LYS A N 1
ATOM 5193 C CA . LYS A 1 677 ? 5.251 2.485 20.362 1.00 90.38 677 LYS A CA 1
ATOM 5194 C C . LYS A 1 677 ? 5.111 2.936 21.816 1.00 90.38 677 LYS A C 1
ATOM 5196 O O . LYS A 1 677 ? 5.044 2.106 22.720 1.00 90.38 677 LYS A O 1
ATOM 5201 N N . THR A 1 678 ? 5.062 4.245 22.047 1.00 89.12 678 THR A N 1
ATOM 5202 C CA . THR A 1 678 ? 4.945 4.815 23.395 1.00 89.12 678 THR A CA 1
ATOM 5203 C C . THR A 1 678 ? 3.598 4.463 24.025 1.00 89.12 678 THR A C 1
ATOM 5205 O O . THR A 1 678 ? 3.563 3.978 25.154 1.00 89.12 678 THR A O 1
ATOM 5208 N N . LYS A 1 679 ? 2.499 4.599 23.272 1.00 89.94 679 LYS A N 1
ATOM 5209 C CA . LYS A 1 679 ? 1.146 4.239 23.729 1.00 89.94 679 LYS A CA 1
ATOM 5210 C C . LYS A 1 679 ? 1.019 2.744 24.031 1.00 89.94 679 LYS A C 1
ATOM 5212 O O . LYS A 1 679 ? 0.404 2.371 25.029 1.00 89.94 679 LYS A O 1
ATOM 5217 N N . ALA A 1 680 ? 1.629 1.890 23.211 1.00 91.00 680 ALA A N 1
ATOM 5218 C CA . ALA A 1 680 ? 1.648 0.446 23.408 1.00 91.00 680 ALA A CA 1
ATOM 5219 C C . ALA A 1 680 ? 2.417 0.057 24.677 1.00 91.00 680 ALA A C 1
ATOM 5221 O O . ALA A 1 680 ? 1.925 -0.756 25.451 1.00 91.00 680 ALA A O 1
ATOM 5222 N N . LEU A 1 681 ? 3.570 0.687 24.944 1.00 91.31 681 LEU A N 1
ATOM 5223 C CA . LEU A 1 681 ? 4.337 0.472 26.178 1.00 91.31 681 LEU A CA 1
ATOM 5224 C C . LEU A 1 681 ? 3.553 0.888 27.431 1.00 91.31 681 LEU A C 1
ATOM 5226 O O . LEU A 1 681 ? 3.570 0.163 28.423 1.00 91.31 681 LEU A O 1
ATOM 5230 N N . VAL A 1 682 ? 2.853 2.025 27.385 1.00 90.38 682 VAL A N 1
ATOM 5231 C CA . VAL A 1 682 ? 2.000 2.486 28.495 1.00 90.38 682 VAL A CA 1
ATOM 5232 C C . VAL A 1 682 ? 0.821 1.537 28.716 1.00 90.38 682 VAL A C 1
ATOM 5234 O O . VAL A 1 682 ? 0.555 1.141 29.847 1.00 90.38 682 VAL A O 1
ATOM 5237 N N . THR A 1 683 ? 0.164 1.103 27.639 1.00 89.69 683 THR A N 1
ATOM 5238 C CA . THR A 1 683 ? -0.963 0.154 27.704 1.00 89.69 683 THR A CA 1
ATOM 5239 C C . THR A 1 683 ? -0.514 -1.221 28.208 1.00 89.69 683 THR A C 1
ATOM 5241 O O . THR A 1 683 ? -1.208 -1.853 29.001 1.00 89.69 683 THR A O 1
ATOM 5244 N N . LEU A 1 684 ? 0.675 -1.674 27.800 1.00 91.00 684 LEU A N 1
ATOM 5245 C CA . LEU A 1 684 ? 1.290 -2.901 28.298 1.00 91.00 684 LEU A CA 1
ATOM 5246 C C . LEU A 1 684 ? 1.593 -2.794 29.795 1.00 91.00 684 LEU A C 1
ATOM 5248 O O . LEU A 1 684 ? 1.274 -3.709 30.547 1.00 91.00 684 LEU A O 1
ATOM 5252 N N . ALA A 1 685 ? 2.159 -1.673 30.245 1.00 89.44 685 ALA A N 1
ATOM 5253 C CA . ALA A 1 685 ? 2.404 -1.451 31.664 1.00 89.44 685 ALA A CA 1
ATOM 5254 C C . ALA A 1 685 ? 1.098 -1.433 32.478 1.00 89.44 685 ALA A C 1
ATOM 5256 O O . ALA A 1 685 ? 1.048 -2.050 33.539 1.00 89.44 685 ALA A O 1
ATOM 5257 N N . ASP A 1 686 ? 0.031 -0.802 31.975 1.00 85.88 686 ASP A N 1
ATOM 5258 C CA . ASP A 1 686 ? -1.297 -0.835 32.608 1.00 85.88 686 ASP A CA 1
ATOM 5259 C C . ASP A 1 686 ? -1.838 -2.271 32.730 1.00 85.88 686 ASP A C 1
ATOM 5261 O O . ASP A 1 686 ? -2.273 -2.689 33.805 1.00 85.88 686 ASP A O 1
ATOM 5265 N N . LEU A 1 687 ? -1.730 -3.068 31.660 1.00 85.38 687 LEU A N 1
ATOM 5266 C CA . LEU A 1 687 ? -2.113 -4.482 31.670 1.00 85.38 687 LEU A CA 1
ATOM 5267 C C . LEU A 1 687 ? -1.326 -5.289 32.717 1.00 85.38 687 LEU A C 1
ATOM 5269 O O . LEU A 1 687 ? -1.913 -6.103 33.428 1.00 85.38 687 LEU A O 1
ATOM 5273 N N . LEU A 1 688 ? -0.016 -5.054 32.842 1.00 85.38 688 LEU A N 1
ATOM 5274 C CA . LEU A 1 688 ? 0.851 -5.743 33.806 1.00 85.38 688 LEU A CA 1
ATOM 5275 C C . LEU A 1 688 ? 0.596 -5.318 35.266 1.00 85.38 688 LEU A C 1
ATOM 5277 O O . LEU A 1 688 ? 0.815 -6.114 36.183 1.00 85.38 688 LEU A O 1
ATOM 5281 N N . LEU A 1 689 ? 0.137 -4.083 35.501 1.00 79.12 689 LEU A N 1
ATOM 5282 C CA . LEU A 1 689 ? -0.182 -3.564 36.839 1.00 79.12 689 LEU A CA 1
ATOM 5283 C C . LEU A 1 689 ? -1.527 -4.061 37.378 1.00 79.12 689 LEU A C 1
ATOM 5285 O O . LEU A 1 689 ? -1.697 -4.151 38.600 1.00 79.12 689 LEU A O 1
ATOM 5289 N N . LYS A 1 690 ? -2.471 -4.412 36.498 1.00 74.25 690 LYS A N 1
ATOM 5290 C CA . LYS A 1 690 ? -3.783 -4.968 36.858 1.00 74.25 690 LYS A CA 1
ATOM 5291 C C . LYS A 1 690 ? -3.636 -6.380 37.444 1.00 74.25 690 LYS A C 1
ATOM 5293 O O . LYS A 1 690 ? -3.811 -7.382 36.756 1.00 74.25 690 LYS A O 1
ATOM 5298 N N . ARG A 1 691 ? -3.348 -6.457 38.756 1.00 58.22 691 ARG A N 1
ATOM 5299 C CA . ARG A 1 691 ? -3.236 -7.703 39.560 1.00 58.22 691 ARG A CA 1
ATOM 5300 C C . ARG A 1 691 ? -4.406 -8.659 39.365 1.00 58.22 691 ARG A C 1
ATOM 5302 O O . ARG A 1 691 ? -4.230 -9.866 39.447 1.00 58.22 691 ARG A O 1
ATOM 5309 N N . ASP A 1 692 ? -5.581 -8.101 39.132 1.00 55.88 692 ASP A N 1
ATOM 5310 C CA . ASP A 1 692 ? -6.823 -8.840 39.002 1.00 55.88 692 ASP A CA 1
ATOM 5311 C C . ASP A 1 692 ? -6.867 -9.653 37.684 1.00 55.88 692 ASP A C 1
ATOM 5313 O O . ASP A 1 692 ? -7.555 -10.669 37.611 1.00 55.88 692 ASP A O 1
ATOM 5317 N N . LEU A 1 693 ? -6.051 -9.294 36.683 1.00 53.66 693 LEU A N 1
ATOM 5318 C CA . LEU A 1 693 ? -5.943 -9.979 35.390 1.00 53.66 693 LEU A CA 1
ATOM 5319 C C . LEU A 1 693 ? -4.729 -10.920 35.283 1.00 53.66 693 LEU A C 1
ATOM 5321 O O . LEU A 1 693 ? -4.596 -11.607 34.273 1.00 53.66 693 LEU A O 1
ATOM 5325 N N . HIS A 1 694 ? -3.834 -10.978 36.280 1.00 51.94 694 HIS A N 1
ATOM 5326 C CA . HIS A 1 694 ? -2.594 -11.761 36.193 1.00 51.94 694 HIS A CA 1
ATOM 5327 C C . HIS A 1 694 ? -2.359 -12.644 37.439 1.00 51.94 694 HIS A C 1
ATOM 5329 O O . HIS A 1 694 ? -2.327 -12.138 38.559 1.00 51.94 694 HIS A O 1
ATOM 5335 N N . PRO A 1 695 ? -2.086 -13.957 37.289 1.00 50.44 695 PRO A N 1
ATOM 5336 C CA . PRO A 1 695 ? -1.868 -14.868 38.423 1.00 50.44 695 PRO A CA 1
ATOM 5337 C C . PRO A 1 695 ? -0.534 -14.655 39.172 1.00 50.44 695 PRO A C 1
ATOM 5339 O O . PRO A 1 695 ? -0.309 -15.257 40.220 1.00 50.44 695 PRO A O 1
ATOM 5342 N N . LYS A 1 696 ? 0.372 -13.822 38.641 1.00 60.53 696 LYS A N 1
ATOM 5343 C CA . LYS A 1 696 ? 1.674 -13.464 39.243 1.00 60.53 696 LYS A CA 1
ATOM 5344 C C . LYS A 1 696 ? 1.879 -11.952 39.258 1.00 60.53 696 LYS A C 1
ATOM 5346 O O . LYS A 1 696 ? 1.531 -11.274 38.302 1.00 60.53 696 LYS A O 1
ATOM 5351 N N . ASP A 1 697 ? 2.491 -11.426 40.303 1.00 65.50 697 ASP A N 1
ATOM 5352 C CA . ASP A 1 697 ? 2.806 -10.003 40.384 1.00 65.50 697 ASP A CA 1
ATOM 5353 C C . ASP A 1 697 ? 3.965 -9.638 39.429 1.00 65.50 697 ASP A C 1
ATOM 5355 O O . ASP A 1 697 ? 5.092 -10.067 39.661 1.00 65.50 697 ASP A O 1
ATOM 5359 N N . ARG A 1 698 ? 3.702 -8.888 38.343 1.00 82.31 698 ARG A N 1
ATOM 5360 C CA . ARG A 1 698 ? 4.717 -8.399 37.372 1.00 82.31 698 ARG A CA 1
ATOM 5361 C C . ARG A 1 698 ? 5.028 -6.909 37.537 1.00 82.31 698 ARG A C 1
ATOM 5363 O O . ARG A 1 698 ? 5.377 -6.212 36.587 1.00 82.31 698 ARG A O 1
ATOM 5370 N N . PHE A 1 699 ? 4.908 -6.417 38.767 1.00 83.88 699 PHE A N 1
ATOM 5371 C CA . PHE A 1 699 ? 5.127 -5.014 39.099 1.00 83.88 699 PHE A CA 1
ATOM 5372 C C . PHE A 1 699 ? 6.491 -4.467 38.666 1.00 83.88 699 PHE A C 1
ATOM 5374 O O . PHE A 1 699 ? 6.544 -3.369 38.125 1.00 83.88 699 PHE A O 1
ATOM 5381 N N . GLU A 1 700 ? 7.576 -5.211 38.894 1.00 86.19 700 GLU A N 1
ATOM 5382 C CA . GLU A 1 700 ? 8.941 -4.761 38.579 1.00 86.19 700 GLU A CA 1
ATOM 5383 C C . GLU A 1 700 ? 9.102 -4.423 37.090 1.00 86.19 700 GLU A C 1
ATOM 5385 O O . GLU A 1 700 ? 9.607 -3.360 36.731 1.00 86.19 700 GLU A O 1
ATOM 5390 N N . GLU A 1 701 ? 8.579 -5.284 36.220 1.00 88.25 701 GLU A N 1
ATOM 5391 C CA . GLU A 1 701 ? 8.609 -5.085 34.774 1.00 88.25 701 GLU A CA 1
ATOM 5392 C C . GLU A 1 701 ? 7.782 -3.869 34.345 1.00 88.25 701 GLU A C 1
ATOM 5394 O O . GLU A 1 701 ? 8.269 -3.017 33.600 1.00 88.25 701 GLU A O 1
ATOM 5399 N N . ALA A 1 702 ? 6.554 -3.742 34.855 1.00 88.81 702 ALA A N 1
ATOM 5400 C CA . ALA A 1 702 ? 5.701 -2.595 34.559 1.00 88.81 702 ALA A CA 1
ATOM 5401 C C . ALA A 1 702 ? 6.316 -1.273 35.049 1.00 88.81 702 ALA A C 1
ATOM 5403 O O . ALA A 1 702 ? 6.244 -0.251 34.363 1.00 88.81 702 ALA A O 1
ATOM 5404 N N . PHE A 1 703 ? 6.955 -1.296 36.220 1.00 90.12 703 PHE A N 1
ATOM 5405 C CA . PHE A 1 703 ? 7.613 -0.141 36.818 1.00 90.12 703 PHE A CA 1
ATOM 5406 C C . PHE A 1 703 ? 8.812 0.331 35.985 1.00 90.12 703 PHE A C 1
ATOM 5408 O O . PHE A 1 703 ? 8.932 1.528 35.709 1.00 90.12 703 PHE A O 1
ATOM 5415 N N . GLU A 1 704 ? 9.668 -0.583 35.518 1.00 90.44 704 GLU A N 1
ATOM 5416 C CA . GLU A 1 704 ? 10.792 -0.224 34.643 1.00 90.44 704 GLU A CA 1
ATOM 5417 C C . GLU A 1 704 ? 10.332 0.267 33.262 1.00 90.44 704 GLU A C 1
ATOM 5419 O O . GLU A 1 704 ? 10.895 1.232 32.731 1.00 90.44 704 GLU A O 1
ATOM 5424 N N . LEU A 1 705 ? 9.265 -0.316 32.700 1.00 91.31 705 LEU A N 1
ATOM 5425 C CA . LEU A 1 705 ? 8.649 0.181 31.465 1.00 91.31 705 LEU A CA 1
ATOM 5426 C C . LEU A 1 705 ? 8.153 1.625 31.627 1.00 91.31 705 LEU A C 1
ATOM 5428 O O . LEU A 1 705 ? 8.495 2.486 30.811 1.00 91.31 705 LEU A O 1
ATOM 5432 N N . LEU A 1 706 ? 7.413 1.917 32.700 1.00 92.25 706 LEU A N 1
ATOM 5433 C CA . LEU A 1 706 ? 6.909 3.264 32.978 1.00 92.25 706 LEU A CA 1
ATOM 5434 C C . LEU A 1 706 ? 8.032 4.268 33.222 1.00 92.25 706 LEU A C 1
ATOM 5436 O O . LEU A 1 706 ? 7.965 5.372 32.692 1.00 92.25 706 LEU A O 1
ATOM 5440 N N . LYS A 1 707 ? 9.098 3.899 33.943 1.00 92.50 707 LYS A N 1
ATOM 5441 C CA . LYS A 1 707 ? 10.283 4.762 34.104 1.00 92.50 707 LYS A CA 1
ATOM 5442 C C . LYS A 1 707 ? 10.905 5.122 32.760 1.00 92.50 707 LYS A C 1
ATOM 5444 O O . LYS A 1 707 ? 11.201 6.292 32.513 1.00 92.50 707 LYS A O 1
ATOM 5449 N N . ARG A 1 708 ? 11.085 4.130 31.883 1.00 91.69 708 ARG A N 1
ATOM 5450 C CA . ARG A 1 708 ? 11.657 4.338 30.548 1.00 91.69 708 ARG A CA 1
ATOM 5451 C C . ARG A 1 708 ? 10.794 5.276 29.707 1.00 91.69 708 ARG A C 1
ATOM 5453 O O . ARG A 1 708 ? 11.330 6.153 29.037 1.00 91.69 708 ARG A O 1
ATOM 5460 N N . VAL A 1 709 ? 9.475 5.098 29.736 1.00 92.31 709 VAL A N 1
ATOM 5461 C CA . VAL A 1 709 ? 8.551 5.924 28.950 1.00 92.31 709 VAL A CA 1
ATOM 5462 C C . VAL A 1 709 ? 8.393 7.328 29.548 1.00 92.31 709 VAL A C 1
ATOM 5464 O O . VAL A 1 709 ? 8.464 8.313 28.816 1.00 92.31 709 VAL A O 1
ATOM 5467 N N . ALA A 1 710 ? 8.298 7.461 30.870 1.00 90.75 710 ALA A N 1
ATOM 5468 C CA . ALA A 1 710 ? 8.231 8.754 31.551 1.00 90.75 710 ALA A CA 1
ATOM 5469 C C . ALA A 1 710 ? 9.485 9.617 31.309 1.00 90.75 710 ALA A C 1
ATOM 5471 O O . ALA A 1 710 ? 9.379 10.840 31.207 1.00 90.75 710 ALA A O 1
ATOM 5472 N N . ALA A 1 711 ? 10.662 8.998 31.135 1.00 89.44 711 ALA A N 1
ATOM 5473 C CA . ALA A 1 711 ? 11.893 9.696 30.749 1.00 89.44 711 ALA A CA 1
ATOM 5474 C C . ALA A 1 711 ? 11.809 10.352 29.356 1.00 89.44 711 ALA A C 1
ATOM 5476 O O . ALA A 1 711 ? 12.491 11.342 29.099 1.00 89.44 711 ALA A O 1
ATOM 5477 N N . SER A 1 712 ? 10.935 9.850 28.475 1.00 87.44 712 SER A N 1
ATOM 5478 C CA . SER A 1 712 ? 10.620 10.479 27.183 1.00 87.44 712 SER A CA 1
ATOM 5479 C C . SER A 1 712 ? 9.575 11.602 27.276 1.00 87.44 712 SER A C 1
ATOM 5481 O O . SER A 1 712 ? 9.127 12.102 26.249 1.00 87.44 712 SER A O 1
ATOM 5483 N N . LYS A 1 713 ? 9.226 12.029 28.500 1.00 88.12 713 LYS A N 1
ATOM 5484 C CA . LYS A 1 713 ? 8.219 13.057 28.815 1.00 88.12 713 LYS A CA 1
ATOM 5485 C C . LYS A 1 713 ? 6.790 12.697 28.398 1.00 88.12 713 LYS A C 1
ATOM 5487 O O . LYS A 1 713 ? 5.979 13.578 28.140 1.00 88.12 713 LYS A O 1
ATOM 5492 N N . ASP A 1 714 ? 6.463 11.407 28.348 1.00 91.12 714 ASP A N 1
ATOM 5493 C CA . ASP A 1 714 ? 5.077 10.995 28.151 1.00 91.12 714 ASP A CA 1
ATOM 5494 C C . ASP A 1 714 ? 4.247 11.273 29.414 1.00 91.12 714 ASP A C 1
ATOM 5496 O O . ASP A 1 714 ? 4.514 10.731 30.490 1.00 91.12 714 ASP A O 1
ATOM 5500 N N . ALA A 1 715 ? 3.242 12.134 29.270 1.00 90.75 715 ALA A N 1
ATOM 5501 C CA . ALA A 1 715 ? 2.441 12.626 30.382 1.00 90.75 715 ALA A CA 1
ATOM 5502 C C . ALA A 1 715 ? 1.635 11.517 31.088 1.00 90.75 715 ALA A C 1
ATOM 5504 O O . ALA A 1 715 ? 1.533 11.518 32.314 1.00 90.75 715 ALA A O 1
ATOM 5505 N N . LEU A 1 716 ? 1.095 10.536 30.353 1.00 90.00 716 LEU A N 1
ATOM 5506 C CA . LEU A 1 716 ? 0.319 9.451 30.961 1.00 90.00 716 LEU A CA 1
ATOM 5507 C C . LEU A 1 716 ? 1.227 8.497 31.742 1.00 90.00 716 LEU A C 1
ATOM 5509 O O . LEU A 1 716 ? 0.906 8.137 32.874 1.00 90.00 716 LEU A O 1
ATOM 5513 N N . ALA A 1 717 ? 2.399 8.162 31.199 1.00 91.81 717 ALA A N 1
ATOM 5514 C CA . ALA A 1 717 ? 3.390 7.370 31.920 1.00 91.81 717 ALA A CA 1
ATOM 5515 C C . ALA A 1 717 ? 3.890 8.070 33.192 1.00 91.81 717 ALA A C 1
ATOM 5517 O O . ALA A 1 717 ? 4.057 7.414 34.219 1.00 91.81 717 ALA A O 1
ATOM 5518 N N . GLN A 1 718 ? 4.100 9.392 33.151 1.00 93.69 718 GLN A N 1
ATOM 5519 C CA . GLN A 1 718 ? 4.453 10.185 34.335 1.00 93.69 718 GLN A CA 1
ATOM 5520 C C . GLN A 1 718 ? 3.351 10.137 35.398 1.00 93.69 718 GLN A C 1
ATOM 5522 O O . GLN A 1 718 ? 3.657 9.901 36.566 1.00 93.69 718 GLN A O 1
ATOM 5527 N N . ALA A 1 719 ? 2.083 10.282 35.001 1.00 91.19 719 ALA A N 1
ATOM 5528 C CA . ALA A 1 719 ? 0.946 10.185 35.913 1.00 91.19 719 ALA A CA 1
ATOM 5529 C C . ALA A 1 719 ? 0.830 8.792 36.547 1.00 91.19 719 ALA A C 1
ATOM 5531 O O . ALA A 1 719 ? 0.706 8.678 37.765 1.00 91.19 719 ALA A O 1
ATOM 5532 N N . MET A 1 720 ? 0.931 7.725 35.748 1.00 90.81 720 MET A N 1
ATOM 5533 C CA . MET A 1 720 ? 0.917 6.346 36.248 1.00 90.81 720 MET A CA 1
ATOM 5534 C C . MET A 1 720 ? 2.072 6.092 37.219 1.00 90.81 720 MET A C 1
ATOM 5536 O O . MET A 1 720 ? 1.866 5.561 38.307 1.00 90.81 720 MET A O 1
ATOM 5540 N N . LEU A 1 721 ? 3.286 6.516 36.861 1.00 92.88 721 LEU A N 1
ATOM 5541 C CA . LEU A 1 721 ? 4.469 6.360 37.700 1.00 92.88 721 LEU A CA 1
ATOM 5542 C C . LEU A 1 721 ? 4.345 7.145 39.015 1.00 92.88 721 LEU A C 1
ATOM 5544 O O . LEU A 1 721 ? 4.774 6.656 40.061 1.00 92.88 721 LEU A O 1
ATOM 5548 N N . ALA A 1 722 ? 3.727 8.327 38.982 1.00 91.69 722 ALA A N 1
ATOM 5549 C CA . ALA A 1 722 ? 3.449 9.119 40.172 1.00 91.69 722 ALA A CA 1
ATOM 5550 C C . ALA A 1 722 ? 2.524 8.391 41.156 1.00 91.69 722 ALA A C 1
ATOM 5552 O O . ALA A 1 722 ? 2.779 8.400 42.359 1.00 91.69 722 ALA A O 1
ATOM 5553 N N . GLU A 1 723 ? 1.479 7.723 40.656 1.00 90.31 723 GLU A N 1
ATOM 5554 C CA . GLU A 1 723 ? 0.601 6.897 41.491 1.00 90.31 723 GLU A CA 1
ATOM 5555 C C . GLU A 1 723 ? 1.368 5.734 42.133 1.00 90.31 723 GLU A C 1
ATOM 5557 O O . GLU A 1 723 ? 1.204 5.490 43.326 1.00 90.31 723 GLU A O 1
ATOM 5562 N N . LEU A 1 724 ? 2.279 5.081 41.399 1.00 89.88 724 LEU A N 1
ATOM 5563 C CA . LEU A 1 724 ? 3.103 4.002 41.960 1.00 89.88 724 LEU A CA 1
ATOM 5564 C C . LEU A 1 724 ? 4.043 4.496 43.071 1.00 89.88 724 LEU A C 1
ATOM 5566 O O . LEU A 1 724 ? 4.151 3.839 44.108 1.00 89.88 724 LEU A O 1
ATOM 5570 N N . TYR A 1 725 ? 4.695 5.654 42.895 1.00 91.44 725 TYR A N 1
ATOM 5571 C CA . TYR A 1 725 ? 5.508 6.275 43.952 1.00 91.44 725 TYR A CA 1
ATOM 5572 C C . TYR A 1 725 ? 4.663 6.707 45.156 1.00 91.44 725 TYR A C 1
ATOM 5574 O O . TYR A 1 725 ? 5.128 6.586 46.288 1.00 91.44 725 TYR A O 1
ATOM 5582 N N . ALA A 1 726 ? 3.4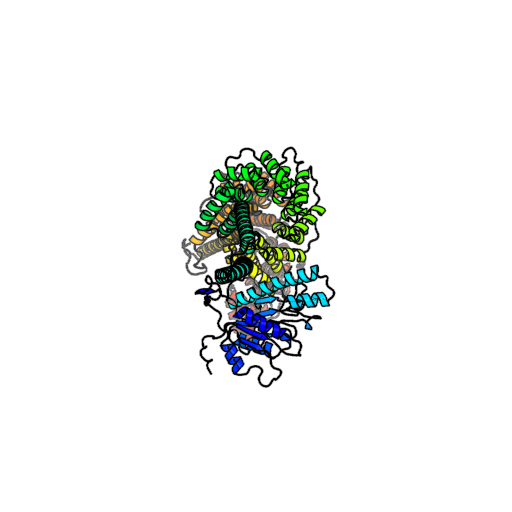27 7.170 44.939 1.00 86.94 726 ALA A N 1
ATOM 5583 C CA . ALA A 1 726 ? 2.527 7.565 46.020 1.00 86.94 726 ALA A CA 1
ATOM 5584 C C . ALA A 1 726 ? 2.013 6.367 46.831 1.00 86.94 726 ALA A C 1
ATOM 5586 O O . ALA A 1 726 ? 1.857 6.479 48.044 1.00 86.94 726 ALA A O 1
ATOM 5587 N N . GLU A 1 727 ? 1.708 5.242 46.182 1.00 84.38 727 GLU A N 1
ATOM 5588 C CA . GLU A 1 727 ? 1.258 4.036 46.880 1.00 84.38 727 GLU A CA 1
ATOM 5589 C C . GLU A 1 727 ? 2.415 3.338 47.602 1.00 84.38 727 GLU A C 1
ATOM 5591 O O . GLU A 1 727 ? 2.266 2.914 48.750 1.00 84.38 727 GLU A O 1
ATOM 5596 N N . GLY A 1 728 ? 3.571 3.234 46.940 1.00 80.62 728 GLY A N 1
ATOM 5597 C CA . GLY A 1 728 ? 4.651 2.352 47.363 1.00 80.62 728 GLY A CA 1
ATOM 5598 C C . GLY A 1 728 ? 4.257 0.872 47.254 1.00 80.62 728 GLY A C 1
ATOM 5599 O O . GLY A 1 728 ? 3.104 0.473 47.413 1.00 80.62 728 GLY A O 1
ATOM 5600 N N . ARG A 1 729 ? 5.235 0.008 46.986 1.00 79.56 729 ARG A N 1
ATOM 5601 C CA . ARG A 1 729 ? 5.038 -1.445 46.941 1.00 79.56 729 ARG A CA 1
ATOM 5602 C C . ARG A 1 729 ? 6.255 -2.185 47.504 1.00 79.56 729 ARG A C 1
ATOM 5604 O O . ARG A 1 729 ? 7.078 -2.697 46.741 1.00 79.56 729 ARG A O 1
ATOM 5611 N N . PRO A 1 730 ? 6.413 -2.226 48.838 1.00 70.25 730 PRO A N 1
ATOM 5612 C CA . PRO A 1 730 ? 7.565 -2.863 49.466 1.00 70.25 730 PRO A CA 1
ATOM 5613 C C . PRO A 1 730 ? 7.651 -4.368 49.143 1.00 70.25 730 PRO A C 1
ATOM 5615 O O . PRO A 1 730 ? 6.609 -5.023 49.066 1.00 70.25 730 PRO A O 1
ATOM 5618 N N . PRO A 1 731 ? 8.865 -4.936 48.985 1.00 71.31 731 PRO A N 1
ATOM 5619 C CA . PRO A 1 731 ? 10.171 -4.274 49.112 1.00 71.31 731 PRO A CA 1
ATOM 5620 C C . PRO A 1 731 ? 10.643 -3.553 47.835 1.00 71.31 731 PRO A C 1
ATOM 5622 O O . PRO A 1 731 ? 11.643 -2.847 47.886 1.00 71.31 731 PRO A O 1
ATOM 5625 N N . LEU A 1 732 ? 9.945 -3.718 46.706 1.00 73.81 732 LEU A N 1
ATOM 5626 C CA . LEU A 1 732 ? 10.384 -3.244 45.385 1.00 73.81 732 LEU A CA 1
ATOM 5627 C C . LEU A 1 732 ? 10.347 -1.716 45.241 1.00 73.81 732 LEU A C 1
ATOM 5629 O O . LEU A 1 732 ? 11.127 -1.149 44.481 1.00 73.81 732 LEU A O 1
ATOM 5633 N N . LEU A 1 733 ? 9.446 -1.049 45.963 1.00 83.25 733 LEU A N 1
ATOM 5634 C CA . LEU A 1 733 ? 9.317 0.403 45.943 1.00 83.25 733 LEU A CA 1
ATOM 5635 C C . LEU A 1 733 ? 8.859 0.930 47.304 1.00 83.25 733 LEU A C 1
ATOM 5637 O O . LEU A 1 733 ? 7.797 0.556 47.798 1.00 83.25 733 LEU A O 1
ATOM 5641 N N . THR A 1 734 ? 9.624 1.833 47.906 1.00 87.31 734 THR A N 1
ATOM 5642 C CA . THR A 1 734 ? 9.168 2.614 49.063 1.00 87.31 734 THR A CA 1
ATOM 5643 C C . THR A 1 734 ? 8.315 3.790 48.597 1.00 87.31 734 THR A C 1
ATOM 5645 O O . THR A 1 734 ? 8.625 4.397 47.574 1.00 87.31 734 THR A O 1
ATOM 5648 N N . SER A 1 735 ? 7.260 4.129 49.345 1.00 89.06 735 SER A N 1
ATOM 5649 C CA . SER A 1 735 ? 6.445 5.317 49.054 1.00 89.06 735 SER A CA 1
ATOM 5650 C C . SER A 1 735 ? 7.310 6.583 49.090 1.00 89.06 735 SER A C 1
ATOM 5652 O O . SER A 1 735 ? 7.991 6.831 50.084 1.00 89.06 735 SER A O 1
ATOM 5654 N N . ASP A 1 736 ? 7.213 7.411 48.052 1.00 91.88 736 ASP A N 1
ATOM 5655 C CA . ASP A 1 736 ? 7.890 8.702 47.913 1.00 91.88 736 ASP A CA 1
ATOM 5656 C C . ASP A 1 736 ? 6.878 9.751 47.433 1.00 91.88 736 ASP A C 1
ATOM 5658 O O . ASP A 1 736 ? 6.570 9.870 46.244 1.00 91.88 736 ASP A O 1
ATOM 5662 N N . GLN A 1 737 ? 6.321 10.500 48.388 1.00 89.44 737 GLN A N 1
ATOM 5663 C CA . GLN A 1 737 ? 5.282 11.489 48.097 1.00 89.44 737 GLN A CA 1
ATOM 5664 C C . GLN A 1 737 ? 5.826 12.700 47.340 1.00 89.44 737 GLN A C 1
ATOM 5666 O O . GLN A 1 737 ? 5.115 13.244 46.502 1.00 89.44 737 GLN A O 1
ATOM 5671 N N . THR A 1 738 ? 7.080 13.090 47.587 1.00 91.88 738 THR A N 1
ATOM 5672 C CA . THR A 1 738 ? 7.719 14.238 46.931 1.00 91.88 738 THR A CA 1
ATOM 5673 C C . THR A 1 738 ? 7.870 13.978 45.437 1.00 91.88 738 THR A C 1
ATOM 5675 O O . THR A 1 738 ? 7.461 14.788 44.602 1.00 91.88 738 THR A O 1
ATOM 5678 N N . LYS A 1 739 ? 8.382 12.795 45.088 1.00 91.50 739 LYS A N 1
ATOM 5679 C CA . LYS A 1 739 ? 8.537 12.383 43.693 1.00 91.50 739 LYS A CA 1
ATOM 5680 C C . LYS A 1 739 ? 7.197 12.150 43.002 1.00 91.50 739 LYS A C 1
ATOM 5682 O O . LYS A 1 739 ? 7.046 12.462 41.821 1.00 91.50 739 LYS A O 1
ATOM 5687 N N . ALA A 1 740 ? 6.205 11.639 43.733 1.00 90.69 740 ALA A N 1
ATOM 5688 C CA . ALA A 1 740 ? 4.846 11.520 43.222 1.00 90.69 740 ALA A CA 1
ATOM 5689 C C . ALA A 1 740 ? 4.228 12.889 42.892 1.00 90.69 740 ALA A C 1
ATOM 5691 O O . ALA A 1 740 ? 3.605 13.036 41.842 1.00 90.69 740 ALA A O 1
ATOM 5692 N N . THR A 1 741 ? 4.401 13.904 43.745 1.00 90.69 741 THR A N 1
ATOM 5693 C CA . THR A 1 741 ? 3.899 15.259 43.460 1.00 90.69 741 THR A CA 1
ATOM 5694 C C . THR A 1 741 ? 4.578 15.884 42.247 1.00 90.69 741 THR A C 1
ATOM 5696 O O . THR A 1 741 ? 3.879 16.375 41.366 1.00 90.69 741 THR A O 1
ATOM 5699 N N . GLU A 1 742 ? 5.904 15.770 42.138 1.00 93.50 742 GLU A N 1
ATOM 5700 C CA . GLU A 1 742 ? 6.667 16.291 40.996 1.00 93.50 742 GLU A CA 1
ATOM 5701 C C . GLU A 1 742 ? 6.193 15.675 39.669 1.00 93.50 742 GLU A C 1
ATOM 5703 O O . GLU A 1 742 ? 5.875 16.383 38.713 1.00 93.50 742 GLU A O 1
ATOM 5708 N N . LEU A 1 743 ? 6.075 14.345 39.611 1.00 91.88 743 LEU A N 1
ATOM 5709 C CA . LEU A 1 743 ? 5.620 13.649 38.406 1.00 91.88 743 LEU A CA 1
ATOM 5710 C C . LEU A 1 743 ? 4.152 13.951 38.063 1.00 91.88 743 LEU A C 1
ATOM 5712 O O . LEU A 1 743 ? 3.822 14.040 36.880 1.00 91.88 743 LEU A O 1
ATOM 5716 N N . ARG A 1 744 ? 3.273 14.144 39.061 1.00 91.12 744 ARG A N 1
ATOM 5717 C CA . ARG A 1 744 ? 1.886 14.586 38.816 1.00 91.12 744 ARG A CA 1
ATOM 5718 C C . ARG A 1 744 ? 1.851 15.978 38.194 1.00 91.12 744 ARG A C 1
ATOM 5720 O O . ARG A 1 744 ? 1.132 16.171 37.216 1.00 91.12 744 ARG A O 1
ATOM 5727 N N . GLU A 1 745 ? 2.624 16.926 38.716 1.00 91.19 745 GLU A N 1
ATOM 5728 C CA . GLU A 1 745 ? 2.699 18.283 38.164 1.00 91.19 745 GLU A CA 1
ATOM 5729 C C . GLU A 1 745 ? 3.217 18.273 36.722 1.00 91.19 745 GLU A C 1
ATOM 5731 O O . GLU A 1 745 ? 2.589 18.864 35.842 1.00 91.19 745 GLU A O 1
ATOM 5736 N N . LEU A 1 746 ? 4.288 17.518 36.454 1.00 91.75 746 LEU A N 1
ATOM 5737 C CA . LEU A 1 746 ? 4.821 17.334 35.101 1.00 91.75 746 LEU A CA 1
ATOM 5738 C C . LEU A 1 746 ? 3.781 16.728 34.151 1.00 91.75 746 LEU A C 1
ATOM 5740 O O . LEU A 1 746 ? 3.599 17.232 33.045 1.00 91.75 746 LEU A O 1
ATOM 5744 N N . SER A 1 747 ? 3.043 15.707 34.597 1.00 91.38 747 SER A N 1
ATOM 5745 C CA . SER A 1 747 ? 2.012 15.062 33.775 1.00 91.38 747 SER A CA 1
ATOM 5746 C C . SER A 1 747 ? 0.851 15.995 33.404 1.00 91.38 747 SER A C 1
ATOM 5748 O O . SER A 1 747 ? 0.219 15.832 32.360 1.00 91.38 747 SER A O 1
ATOM 5750 N N . LEU A 1 748 ? 0.562 16.990 34.247 1.00 89.50 748 LEU A N 1
ATOM 5751 C CA . LEU A 1 748 ? -0.533 17.938 34.048 1.00 89.50 748 LEU A CA 1
ATOM 5752 C C . LEU A 1 748 ? -0.134 19.158 33.210 1.00 89.50 748 LEU A C 1
ATOM 5754 O O . LEU A 1 748 ? -1.031 19.857 32.733 1.00 89.50 748 LEU A O 1
ATOM 5758 N N . ALA A 1 749 ? 1.165 19.395 32.995 1.00 85.75 749 ALA A N 1
ATOM 5759 C CA . ALA A 1 749 ? 1.681 20.562 32.276 1.00 85.75 749 ALA A CA 1
ATOM 5760 C C . ALA A 1 749 ? 1.112 20.687 30.850 1.00 85.75 749 ALA A C 1
ATOM 5762 O O . ALA A 1 749 ? 0.740 21.779 30.426 1.00 85.75 749 ALA A O 1
ATOM 5763 N N . ASP A 1 750 ? 0.951 19.559 30.151 1.00 76.25 750 ASP A N 1
ATOM 5764 C CA . ASP A 1 750 ? 0.415 19.508 28.783 1.00 76.25 750 ASP A CA 1
ATOM 5765 C C . ASP A 1 750 ? -1.125 19.538 28.729 1.00 76.25 750 ASP A C 1
ATOM 5767 O O . ASP A 1 750 ? -1.725 19.557 27.654 1.00 76.25 750 ASP A O 1
ATOM 5771 N N . GLY A 1 751 ? -1.802 19.486 29.883 1.00 78.38 751 GLY A N 1
ATOM 5772 C CA . GLY A 1 751 ? -3.258 19.594 29.985 1.00 78.38 751 GLY A CA 1
ATOM 5773 C C . GLY A 1 751 ? -4.062 18.454 29.344 1.00 78.38 751 GLY A C 1
ATOM 5774 O O . GLY A 1 751 ? -5.283 18.599 29.206 1.00 78.38 751 GLY A O 1
ATOM 5775 N N . LYS A 1 752 ? -3.422 17.333 28.978 1.00 81.56 752 LYS A N 1
ATOM 5776 C CA . LYS A 1 752 ? -4.056 16.231 28.239 1.00 81.56 752 LYS A CA 1
ATOM 5777 C C . LYS A 1 752 ? -5.271 15.654 28.995 1.00 81.56 752 LYS A C 1
ATOM 5779 O O . LYS A 1 752 ? -5.159 15.316 30.177 1.00 81.56 752 LYS A O 1
ATOM 5784 N N . PRO A 1 753 ? -6.436 15.499 28.338 1.00 79.00 753 PRO A N 1
ATOM 5785 C CA . PRO A 1 753 ? -7.665 15.041 28.992 1.00 79.00 753 PRO A CA 1
ATOM 5786 C C . PRO A 1 753 ? -7.565 13.604 29.522 1.00 79.00 753 PRO A C 1
ATOM 5788 O O . PRO A 1 753 ? -8.121 13.303 30.575 1.00 79.00 753 PRO A O 1
ATOM 5791 N N . GLU A 1 754 ? -6.811 12.740 28.840 1.00 79.50 754 GLU A N 1
ATOM 5792 C CA . GLU A 1 754 ? -6.536 11.360 29.265 1.00 79.50 754 GLU A CA 1
ATOM 5793 C C . GLU A 1 754 ? -5.809 11.294 30.618 1.00 79.50 754 GLU A C 1
ATOM 5795 O O . GLU A 1 754 ? -6.193 10.510 31.483 1.00 79.50 754 GLU A O 1
ATOM 5800 N N . VAL A 1 755 ? -4.845 12.190 30.858 1.00 85.69 755 VAL A N 1
ATOM 5801 C CA . VAL A 1 755 ? -4.111 12.281 32.130 1.00 85.69 755 VAL A CA 1
ATOM 5802 C C . VAL A 1 755 ? -5.034 12.726 33.260 1.00 85.69 755 VAL A C 1
ATOM 5804 O O . VAL A 1 755 ? -5.047 12.124 34.332 1.00 85.69 755 VAL A O 1
ATOM 5807 N N . LYS A 1 756 ? -5.860 13.750 33.010 1.00 81.38 756 LYS A N 1
ATOM 5808 C CA . LYS A 1 756 ? -6.853 14.230 33.984 1.00 81.38 756 LYS A CA 1
ATOM 5809 C C . LYS A 1 756 ? -7.856 13.136 34.342 1.00 81.38 756 LYS A C 1
ATOM 5811 O O . LYS A 1 756 ? -8.171 12.958 35.515 1.00 81.38 756 LYS A O 1
ATOM 5816 N N . SER A 1 757 ? -8.338 12.399 33.340 1.00 77.00 757 SER A N 1
ATOM 5817 C CA . SER A 1 757 ? -9.266 11.285 33.537 1.00 77.00 757 SER A CA 1
ATOM 5818 C C . SER A 1 757 ? -8.630 10.167 34.364 1.00 77.00 757 SER A C 1
ATOM 5820 O O . SER A 1 757 ? -9.223 9.729 35.348 1.00 77.00 757 SER A O 1
ATOM 5822 N N . PHE A 1 758 ? -7.401 9.765 34.027 1.00 84.00 758 PHE A N 1
ATOM 5823 C CA . PHE A 1 758 ? -6.659 8.741 34.759 1.00 84.00 758 PHE A CA 1
ATOM 5824 C C . PHE A 1 758 ? -6.435 9.125 36.229 1.00 84.00 758 PHE A C 1
ATOM 5826 O O . PHE A 1 758 ? -6.764 8.349 37.126 1.00 84.00 758 PHE A O 1
ATOM 5833 N N . LEU A 1 759 ? -5.931 10.335 36.496 1.00 82.44 759 LEU A N 1
ATOM 5834 C CA . LEU A 1 759 ? -5.687 10.802 37.865 1.00 82.44 759 LEU A CA 1
ATOM 5835 C C . LEU A 1 759 ? -6.987 10.881 38.673 1.00 82.44 759 LEU A C 1
ATOM 5837 O O . LEU A 1 759 ? -7.019 10.432 39.817 1.00 82.44 759 LEU A O 1
ATOM 5841 N N . LEU A 1 760 ? -8.076 11.360 38.062 1.00 77.25 760 LEU A N 1
ATOM 5842 C CA . LEU A 1 760 ? -9.396 11.374 38.690 1.00 77.25 760 LEU A CA 1
ATOM 5843 C C . LEU A 1 760 ? -9.873 9.956 39.037 1.00 77.25 760 LEU A C 1
ATOM 5845 O O . LEU A 1 760 ? -10.375 9.727 40.137 1.00 77.25 760 LEU A O 1
ATOM 5849 N N . GLN A 1 761 ? -9.710 8.993 38.127 1.00 74.69 761 GLN A N 1
ATOM 5850 C CA . GLN A 1 761 ? -10.062 7.594 38.379 1.00 74.69 761 GLN A CA 1
ATOM 5851 C C . GLN A 1 761 ? -9.208 6.980 39.495 1.00 74.69 761 GLN A C 1
ATOM 5853 O O . GLN A 1 761 ? -9.752 6.286 40.356 1.00 74.69 761 GLN A O 1
ATOM 5858 N N . SER A 1 762 ? -7.902 7.265 39.532 1.00 74.38 762 SER A N 1
ATOM 5859 C CA . SER A 1 762 ? -7.019 6.801 40.609 1.00 74.38 762 SER A CA 1
ATOM 5860 C C . SER A 1 762 ? -7.418 7.393 41.962 1.00 74.38 762 SER A C 1
ATOM 5862 O O . SER A 1 762 ? -7.522 6.675 42.959 1.00 74.38 762 SER A O 1
ATOM 5864 N N . GLU A 1 763 ? -7.726 8.690 42.014 1.00 74.06 763 GLU A N 1
ATOM 5865 C CA . GLU A 1 763 ? -8.231 9.329 43.231 1.00 74.06 763 GLU A CA 1
ATOM 5866 C C . GLU A 1 763 ? -9.552 8.709 43.692 1.00 74.06 763 GLU A C 1
ATOM 5868 O O . GLU A 1 763 ? -9.711 8.410 44.877 1.00 74.06 763 GLU A O 1
ATOM 5873 N N . GLN A 1 764 ? -10.479 8.440 42.768 1.00 68.56 764 GLN A N 1
ATOM 5874 C CA . GLN A 1 764 ? -11.727 7.740 43.075 1.00 68.56 764 GLN A CA 1
ATOM 5875 C C . GLN A 1 764 ? -11.472 6.322 43.598 1.00 68.56 764 GLN A C 1
ATOM 5877 O O . GLN A 1 764 ? -12.130 5.894 44.546 1.00 68.56 764 GLN A O 1
ATOM 5882 N N . ALA A 1 765 ? -10.520 5.588 43.020 1.00 63.69 765 ALA A N 1
ATOM 5883 C CA . ALA A 1 765 ? -10.145 4.254 43.477 1.00 63.69 765 ALA A CA 1
ATOM 5884 C C . ALA A 1 765 ? -9.527 4.292 44.884 1.00 63.69 765 ALA A C 1
ATOM 5886 O O . ALA A 1 765 ? -9.916 3.496 45.742 1.00 63.69 765 ALA A O 1
ATOM 5887 N N . ARG A 1 766 ? -8.644 5.259 45.166 1.00 69.25 766 ARG A N 1
ATOM 5888 C CA . ARG A 1 766 ? -8.077 5.496 46.504 1.00 69.25 766 ARG A CA 1
ATOM 5889 C C . ARG A 1 766 ? -9.157 5.874 47.514 1.00 69.25 766 ARG A C 1
ATOM 5891 O O . ARG A 1 766 ? -9.187 5.300 48.601 1.00 69.25 766 ARG A O 1
ATOM 5898 N N . ALA A 1 767 ? -10.089 6.750 47.142 1.00 58.97 767 ALA A N 1
ATOM 5899 C CA . ALA A 1 767 ? -11.229 7.119 47.977 1.00 58.97 767 ALA A CA 1
ATOM 5900 C C . ALA A 1 767 ? -12.144 5.917 48.262 1.00 58.97 767 ALA A C 1
ATOM 5902 O O . ALA A 1 767 ? -12.549 5.721 49.402 1.00 58.97 767 ALA A O 1
ATOM 5903 N N . ARG A 1 768 ? -12.412 5.060 47.267 1.00 57.53 768 ARG A N 1
ATOM 5904 C CA . ARG A 1 768 ? -13.170 3.807 47.446 1.00 57.53 768 ARG A CA 1
ATOM 5905 C C . ARG A 1 768 ? -12.431 2.802 48.321 1.00 57.53 768 ARG A C 1
ATOM 5907 O O . ARG A 1 768 ? -13.061 2.160 49.151 1.00 57.53 768 ARG A O 1
ATOM 5914 N N . LYS A 1 769 ? -11.114 2.653 48.158 1.00 59.78 769 LYS A N 1
ATOM 5915 C CA . LYS A 1 769 ? -10.278 1.767 48.983 1.00 59.78 769 LYS A CA 1
ATOM 5916 C C . LYS A 1 769 ? -10.238 2.252 50.431 1.00 59.78 769 LYS A C 1
ATOM 5918 O O . LYS A 1 769 ? -10.400 1.437 51.331 1.00 59.78 769 LYS A O 1
ATOM 5923 N N . ALA A 1 770 ? -10.118 3.561 50.649 1.00 55.09 770 ALA A N 1
ATOM 5924 C CA . ALA A 1 770 ? -10.241 4.180 51.965 1.00 55.09 770 ALA A CA 1
ATOM 5925 C C . ALA A 1 770 ? -11.655 3.998 52.550 1.00 55.09 770 ALA A C 1
ATOM 5927 O O . ALA A 1 770 ? -11.788 3.598 53.700 1.00 55.09 770 ALA A O 1
ATOM 5928 N N . ALA A 1 771 ? -12.708 4.188 51.750 1.00 44.38 771 ALA A N 1
ATOM 5929 C CA . ALA A 1 771 ? -14.095 3.983 52.173 1.00 44.38 771 ALA A CA 1
ATOM 5930 C C . ALA A 1 771 ? -14.409 2.510 52.500 1.00 44.38 771 ALA A C 1
ATOM 5932 O O . ALA A 1 771 ? -15.106 2.224 53.467 1.00 44.38 771 ALA A O 1
ATOM 5933 N N . ASN A 1 772 ? -13.857 1.559 51.741 1.00 44.56 772 ASN A N 1
ATOM 5934 C CA . ASN A 1 772 ? -14.009 0.123 51.989 1.00 44.56 772 ASN A CA 1
ATOM 5935 C C . ASN A 1 772 ? -13.158 -0.368 53.169 1.00 44.56 772 ASN A C 1
ATOM 5937 O O . ASN A 1 772 ? -13.572 -1.297 53.860 1.00 44.56 772 ASN A O 1
ATOM 5941 N N . ALA A 1 773 ? -11.992 0.242 53.412 1.00 42.78 773 ALA A N 1
ATOM 5942 C CA . ALA A 1 773 ? -11.161 -0.019 54.589 1.00 42.78 773 ALA A CA 1
ATOM 5943 C C . ALA A 1 773 ? -11.794 0.521 55.883 1.00 42.78 773 ALA A C 1
ATOM 5945 O O . ALA A 1 773 ? -11.468 0.055 56.971 1.00 42.78 773 ALA A O 1
ATOM 5946 N N . VAL A 1 774 ? -12.729 1.466 55.764 1.00 42.31 774 VAL A N 1
ATOM 5947 C CA . VAL A 1 774 ? -13.387 2.140 56.883 1.00 42.31 774 VAL A CA 1
ATOM 5948 C C . VAL A 1 774 ? -14.890 1.861 56.819 1.00 42.31 774 VAL A C 1
ATOM 5950 O O . VAL A 1 774 ? -15.721 2.743 56.620 1.00 42.31 774 VAL A O 1
ATOM 5953 N N . LYS A 1 775 ? -15.277 0.600 57.049 1.00 42.53 775 LYS A N 1
ATOM 5954 C CA . LYS A 1 775 ? -16.632 0.294 57.536 1.00 42.53 775 LYS A CA 1
ATOM 5955 C C . LYS A 1 775 ? -16.713 0.631 59.024 1.00 42.53 775 LYS A C 1
ATOM 5957 O O . LYS A 1 775 ? -16.734 -0.281 59.836 1.00 42.53 775 LYS A O 1
ATOM 5962 N N . THR A 1 776 ? -16.707 1.938 59.309 1.00 46.50 776 THR A N 1
ATOM 5963 C CA . THR A 1 776 ? -17.242 2.688 60.470 1.00 46.50 776 THR A CA 1
ATOM 5964 C C . THR A 1 776 ? -16.424 3.979 60.649 1.00 46.50 776 THR A C 1
ATOM 5966 O O . THR A 1 776 ? -15.200 3.904 60.643 1.00 46.50 776 THR A O 1
ATOM 5969 N N . THR A 1 777 ? -17.073 5.121 60.941 1.00 48.44 777 THR A N 1
ATOM 5970 C CA . THR A 1 777 ? -16.515 6.353 61.584 1.00 48.44 777 THR A CA 1
ATOM 5971 C C . THR A 1 777 ? -15.862 7.486 60.703 1.00 48.44 777 THR A C 1
ATOM 5973 O O . THR A 1 777 ? -15.626 7.271 59.516 1.00 48.44 777 THR A O 1
ATOM 5976 N N . PRO A 1 778 ? -15.691 8.741 61.229 1.00 48.59 778 PRO A N 1
ATOM 5977 C CA . PRO A 1 778 ? -15.722 10.081 60.574 1.00 48.59 778 PRO A CA 1
ATOM 5978 C C . PRO A 1 778 ? -14.929 10.402 59.297 1.00 48.59 778 PRO A C 1
ATOM 5980 O O . PRO A 1 778 ? -15.156 11.460 58.702 1.00 48.59 778 PRO A O 1
ATOM 5983 N N . ASP A 1 779 ? -14.017 9.550 58.842 1.00 47.28 779 ASP A N 1
ATOM 5984 C CA . ASP A 1 779 ? -13.144 9.874 57.708 1.00 47.28 779 ASP A CA 1
ATOM 5985 C C . ASP A 1 779 ? -13.874 9.846 56.355 1.00 47.28 779 ASP A C 1
ATOM 5987 O O . ASP A 1 779 ? -13.551 10.634 55.466 1.00 47.28 779 ASP A O 1
ATOM 5991 N N . TYR A 1 780 ? -14.930 9.035 56.216 1.00 51.22 780 TYR A N 1
ATOM 5992 C CA . TYR A 1 780 ? -15.822 9.073 55.047 1.00 51.22 780 TYR A CA 1
ATOM 5993 C C . TYR A 1 780 ? -16.554 10.420 54.931 1.00 51.22 780 TYR A C 1
ATOM 5995 O O . TYR A 1 780 ? -16.605 11.015 53.855 1.00 51.22 780 TYR A O 1
ATOM 6003 N N . ILE A 1 781 ? -17.035 10.959 56.057 1.00 55.38 781 ILE A N 1
ATOM 6004 C CA . ILE A 1 781 ? -17.678 12.281 56.121 1.00 55.38 781 ILE A CA 1
ATOM 6005 C C . ILE A 1 781 ? -16.664 13.366 55.765 1.00 55.38 781 ILE A C 1
ATOM 6007 O O . ILE A 1 781 ? -16.974 14.270 54.996 1.00 55.38 781 ILE A O 1
ATOM 6011 N N . LYS A 1 782 ? -15.428 13.257 56.265 1.00 54.81 782 LYS A N 1
ATOM 6012 C CA . LYS A 1 782 ? -14.341 14.191 55.949 1.00 54.81 782 LYS A CA 1
ATOM 6013 C C . LYS A 1 782 ? -13.984 14.174 54.458 1.00 54.81 782 LYS A C 1
ATOM 6015 O O . LYS A 1 782 ? -13.808 15.239 53.870 1.00 54.81 782 LYS A O 1
ATOM 6020 N N . ALA A 1 783 ? -13.937 12.997 53.834 1.00 52.94 783 ALA A N 1
ATOM 6021 C CA . ALA A 1 783 ? -13.710 12.850 52.396 1.00 52.94 783 ALA A CA 1
ATOM 6022 C C . ALA A 1 783 ? -14.874 13.414 51.560 1.00 52.94 783 ALA A C 1
ATOM 6024 O O . ALA A 1 783 ? -14.635 14.110 50.572 1.00 52.94 783 ALA A O 1
ATOM 6025 N N . MET A 1 784 ? -16.123 13.182 51.977 1.00 54.34 784 MET A N 1
ATOM 6026 C CA . MET A 1 784 ? -17.309 13.757 51.330 1.00 54.34 784 MET A CA 1
ATOM 6027 C C . MET A 1 784 ? -17.385 15.274 51.484 1.00 54.34 784 MET A C 1
ATOM 6029 O O . MET A 1 784 ? -17.688 15.957 50.512 1.00 54.34 784 MET A O 1
ATOM 6033 N N . LEU A 1 785 ? -17.026 15.820 52.648 1.00 56.88 785 LEU A N 1
ATOM 6034 C CA . LEU A 1 785 ? -16.924 17.265 52.867 1.00 56.88 785 LEU A CA 1
ATOM 6035 C C . LEU A 1 785 ? -15.847 17.901 51.977 1.00 56.88 785 LEU A C 1
ATOM 6037 O O . LEU A 1 785 ? -16.086 18.958 51.399 1.00 56.88 785 LEU A O 1
ATOM 6041 N N . LEU A 1 786 ? -14.689 17.253 51.814 1.00 53.56 786 LEU A N 1
ATOM 6042 C CA . LEU A 1 786 ? -13.614 17.745 50.944 1.00 53.56 786 LEU A CA 1
ATOM 6043 C C . LEU A 1 786 ? -14.002 17.694 49.453 1.00 53.56 786 LEU A C 1
ATOM 6045 O O . LEU A 1 786 ? -13.673 18.600 48.692 1.00 53.56 786 LEU A O 1
ATOM 6049 N N . ALA A 1 787 ? -14.712 16.644 49.028 1.00 45.31 787 ALA A N 1
ATOM 6050 C CA . ALA A 1 787 ? -15.232 16.522 47.666 1.00 45.31 787 ALA A CA 1
ATOM 6051 C C . ALA A 1 787 ? -16.386 17.507 47.394 1.00 45.31 787 ALA A C 1
ATOM 6053 O O . ALA A 1 787 ? -16.477 18.061 46.300 1.00 45.31 787 ALA A O 1
ATOM 6054 N N . ALA A 1 788 ? -17.229 17.772 48.395 1.00 53.41 788 ALA A N 1
ATOM 6055 C CA . ALA A 1 788 ? -18.283 18.782 48.341 1.00 53.41 788 ALA A CA 1
ATOM 6056 C C . ALA A 1 788 ? -17.720 20.211 48.254 1.00 53.41 788 ALA A C 1
ATOM 6058 O O . ALA A 1 788 ? -18.259 21.017 47.507 1.00 53.41 788 ALA A O 1
ATOM 6059 N N . GLN A 1 789 ? -16.596 20.513 48.922 1.00 59.12 789 GLN A N 1
ATOM 6060 C CA . GLN A 1 789 ? -15.874 21.791 48.760 1.00 59.12 789 GLN A CA 1
ATOM 6061 C C . GLN A 1 789 ? -15.371 22.039 47.327 1.00 59.12 789 GLN A C 1
ATOM 6063 O O . GLN A 1 789 ? -15.009 23.164 46.996 1.00 59.12 789 GLN A O 1
ATOM 6068 N N . ARG A 1 790 ? -15.321 20.997 46.489 1.00 56.06 790 ARG A N 1
ATOM 6069 C CA . ARG A 1 790 ? -14.937 21.059 45.072 1.00 56.06 790 ARG A CA 1
ATOM 6070 C C . ARG A 1 790 ? -16.134 20.856 44.131 1.00 56.06 790 ARG A C 1
ATOM 6072 O O . ARG A 1 790 ? -15.943 20.424 42.999 1.00 56.06 790 ARG A O 1
ATOM 6079 N N . ASP A 1 791 ? -17.352 21.104 44.618 1.00 58.44 791 ASP A N 1
ATOM 6080 C CA . ASP A 1 791 ? -18.620 21.025 43.876 1.00 58.44 791 ASP A CA 1
ATOM 6081 C C . ASP A 1 791 ? -18.930 19.657 43.231 1.00 58.44 791 ASP A C 1
ATOM 6083 O O . ASP A 1 791 ? -19.642 19.562 42.229 1.00 58.44 791 ASP A O 1
ATOM 6087 N N . HIS A 1 792 ? -18.429 18.551 43.799 1.00 59.72 792 HIS A N 1
ATOM 6088 C CA . HIS A 1 792 ? -18.685 17.222 43.239 1.00 59.72 792 HIS A CA 1
ATOM 6089 C C . HIS A 1 792 ? -20.156 16.781 43.450 1.00 59.72 792 HIS A C 1
ATOM 6091 O O . HIS A 1 792 ? -20.579 16.568 44.593 1.00 59.72 792 HIS A O 1
ATOM 6097 N N . PRO A 1 793 ? -20.942 16.534 42.380 1.00 57.94 793 PRO A N 1
ATOM 6098 C CA . PRO A 1 793 ? -22.407 16.441 42.455 1.00 57.94 793 PRO A CA 1
ATOM 6099 C C . PRO A 1 793 ? -22.922 15.237 43.258 1.00 57.94 793 PRO A C 1
ATOM 6101 O O . PRO A 1 793 ? -23.889 15.353 44.014 1.00 57.94 793 PRO A O 1
ATOM 6104 N N . LYS A 1 794 ? -22.253 14.080 43.165 1.00 63.03 794 LYS A N 1
ATOM 6105 C CA . LYS A 1 794 ? -22.622 12.897 43.966 1.00 63.03 794 LYS A CA 1
ATOM 6106 C C . LYS A 1 794 ? -22.250 13.050 45.439 1.00 63.03 794 LYS A C 1
ATOM 6108 O O . LYS A 1 794 ? -23.006 12.617 46.297 1.00 63.03 794 LYS A O 1
ATOM 6113 N N . ALA A 1 795 ? -21.125 13.709 45.730 1.00 64.44 795 ALA A N 1
ATOM 6114 C CA . ALA A 1 795 ? -20.679 13.912 47.110 1.00 64.44 795 ALA A CA 1
ATOM 6115 C C . ALA A 1 795 ? -21.607 14.891 47.838 1.00 64.44 795 ALA A C 1
ATOM 6117 O O . ALA A 1 795 ? -21.992 14.650 48.977 1.00 64.44 795 ALA A O 1
ATOM 6118 N N . LEU A 1 796 ? -22.031 15.949 47.142 1.00 71.31 796 LEU A N 1
ATOM 6119 C CA . LEU A 1 796 ? -23.060 16.876 47.606 1.00 71.31 796 LEU A CA 1
ATOM 6120 C C . LEU A 1 796 ? -24.395 16.154 47.875 1.00 71.31 796 LEU A C 1
ATOM 6122 O O . LEU A 1 796 ? -24.984 16.322 48.942 1.00 71.31 796 LEU A O 1
ATOM 6126 N N . THR A 1 797 ? -24.825 15.273 46.968 1.00 75.56 797 THR A N 1
ATOM 6127 C CA . THR A 1 797 ? -26.062 14.490 47.143 1.00 75.56 797 THR A CA 1
ATOM 6128 C C . THR A 1 797 ? -25.988 13.557 48.359 1.00 75.56 797 THR A C 1
ATOM 6130 O O . THR A 1 797 ? -26.874 13.585 49.212 1.00 75.56 797 THR A O 1
ATOM 6133 N N . GLU A 1 798 ? -24.911 12.783 48.505 1.00 75.25 798 GLU A N 1
ATOM 6134 C CA . GLU A 1 798 ? -24.713 11.871 49.643 1.00 75.25 798 GLU A CA 1
ATOM 6135 C C . GLU A 1 798 ? -24.585 12.622 50.978 1.00 75.25 798 GLU A C 1
ATOM 6137 O O . GLU A 1 798 ? -25.175 12.211 51.981 1.00 75.25 798 GLU A O 1
ATOM 6142 N N . LEU A 1 799 ? -23.883 13.760 51.006 1.00 76.00 799 LEU A N 1
ATOM 6143 C CA . LEU A 1 799 ? -23.754 14.605 52.197 1.00 76.00 799 LEU A CA 1
ATOM 6144 C C . LEU A 1 799 ? -25.107 15.205 52.611 1.00 76.00 799 LEU A C 1
ATOM 6146 O O . LEU A 1 799 ? -25.434 15.268 53.798 1.00 76.00 799 LEU A O 1
ATOM 6150 N N . GLY A 1 800 ? -25.919 15.616 51.637 1.00 80.06 800 GLY A N 1
ATOM 6151 C CA . GLY A 1 800 ? -27.268 16.113 51.880 1.00 80.06 800 GLY A CA 1
ATOM 6152 C C . GLY A 1 800 ? -28.215 15.044 52.435 1.00 80.06 800 GLY A C 1
ATOM 6153 O O . GLY A 1 800 ? -28.932 15.307 53.398 1.00 80.06 800 GLY A O 1
ATOM 6154 N N . LEU A 1 801 ? -28.170 13.820 51.899 1.00 80.44 801 LEU A N 1
ATOM 6155 C CA . LEU A 1 801 ? -28.931 12.677 52.428 1.00 80.44 801 LEU A CA 1
ATOM 6156 C C . LEU A 1 801 ? -28.455 12.245 53.820 1.00 80.44 801 LEU A C 1
ATOM 6158 O O . LEU A 1 801 ? -29.271 11.877 54.666 1.00 80.44 801 LEU A O 1
ATOM 6162 N N . SER A 1 802 ? -27.151 12.355 54.078 1.00 77.56 802 SER A N 1
ATOM 6163 C CA . SER A 1 802 ? -26.552 12.093 55.390 1.00 77.56 802 SER A CA 1
ATOM 6164 C C . SER A 1 802 ? -27.073 13.062 56.450 1.00 77.56 802 SER A C 1
ATOM 6166 O O . SER A 1 802 ? -27.478 12.630 57.525 1.00 77.56 802 SER A O 1
ATOM 6168 N N . HIS A 1 803 ? -27.178 14.357 56.130 1.00 78.62 803 HIS A N 1
ATOM 6169 C CA . HIS A 1 803 ? -27.823 15.341 57.008 1.00 78.62 803 HIS A CA 1
ATOM 6170 C C . HIS A 1 803 ? -29.312 15.073 57.245 1.00 78.62 803 HIS A C 1
ATOM 6172 O O . HIS A 1 803 ? -29.857 15.561 58.229 1.00 78.62 803 HIS A O 1
ATOM 6178 N N . LEU A 1 804 ? -29.989 14.325 56.372 1.00 77.31 804 LEU A N 1
ATOM 6179 C CA . LEU A 1 804 ? -31.397 13.960 56.550 1.00 77.31 804 LEU A CA 1
ATOM 6180 C C . LEU A 1 804 ? -31.601 12.670 57.344 1.00 77.31 804 LEU A C 1
ATOM 6182 O O . LEU A 1 804 ? -32.749 12.390 57.703 1.00 77.31 804 LEU A O 1
ATOM 6186 N N . HIS A 1 805 ? -30.522 11.926 57.618 1.00 75.75 805 HIS A N 1
ATOM 6187 C CA . HIS A 1 805 ? -30.557 10.539 58.095 1.00 75.75 805 HIS A CA 1
ATOM 6188 C C . HIS A 1 805 ? -31.444 9.667 57.203 1.00 75.75 805 HIS A C 1
ATOM 6190 O O . HIS A 1 805 ? -32.291 8.922 57.685 1.00 75.75 805 HIS A O 1
ATOM 6196 N N . PHE A 1 806 ? -31.302 9.824 55.885 1.00 70.94 806 PHE A N 1
ATOM 6197 C CA . PHE A 1 806 ? -32.032 9.006 54.923 1.00 70.94 806 PHE A CA 1
ATOM 6198 C C . PHE A 1 806 ? -31.583 7.540 55.002 1.00 70.94 806 PHE A C 1
ATOM 6200 O O . PHE A 1 806 ? -30.421 7.278 55.303 1.00 70.94 806 PHE A O 1
ATOM 6207 N N . GLU A 1 807 ? -32.480 6.600 54.704 1.00 61.56 807 GLU A N 1
ATOM 6208 C CA . GLU A 1 807 ? -32.212 5.158 54.763 1.00 61.56 807 GLU A CA 1
ATOM 6209 C C . GLU A 1 807 ? -30.946 4.796 53.965 1.00 61.56 807 GLU A C 1
ATOM 6211 O O . GLU A 1 807 ? -30.794 5.167 52.799 1.00 61.56 807 GLU A O 1
ATOM 6216 N N . GLY A 1 808 ? -29.990 4.127 54.620 1.00 59.84 808 GLY A N 1
ATOM 6217 C CA . GLY A 1 808 ? -28.649 3.864 54.074 1.00 59.84 808 GLY A CA 1
ATOM 6218 C C . GLY A 1 808 ? -27.580 4.928 54.384 1.00 59.84 808 GLY A C 1
ATOM 6219 O O . GLY A 1 808 ? -26.398 4.663 54.180 1.00 59.84 808 GLY A O 1
ATOM 6220 N N . PHE A 1 809 ? -27.963 6.080 54.949 1.00 60.59 809 PHE A N 1
ATOM 6221 C CA . PHE A 1 809 ? -27.092 7.207 55.339 1.00 60.59 809 PHE A CA 1
ATOM 6222 C C . PHE A 1 809 ? -27.263 7.635 56.816 1.00 60.59 809 PHE A C 1
ATOM 6224 O O . PHE A 1 809 ? -26.801 8.696 57.241 1.00 60.59 809 PHE A O 1
ATOM 6231 N N . GLU A 1 810 ? -27.913 6.798 57.623 1.00 55.22 810 GLU A N 1
ATOM 6232 C CA . GLU A 1 810 ? -28.286 7.070 59.022 1.00 55.22 810 GLU A CA 1
ATOM 6233 C C . GLU A 1 810 ? -27.085 7.097 59.984 1.00 55.22 810 GLU A C 1
ATOM 6235 O O . GLU A 1 810 ? -27.118 7.755 61.019 1.00 55.22 810 GLU A O 1
ATOM 6240 N N . ASN A 1 811 ? -25.990 6.415 59.638 1.00 54.28 811 ASN A N 1
ATOM 6241 C CA . ASN A 1 811 ? -24.869 6.147 60.548 1.00 54.28 811 ASN A CA 1
ATOM 6242 C C . ASN A 1 811 ? -23.707 7.157 60.422 1.00 54.28 811 ASN A C 1
ATOM 6244 O O . ASN A 1 811 ? -22.535 6.812 60.569 1.00 54.28 811 ASN A O 1
ATOM 6248 N N . THR A 1 812 ? -24.020 8.413 60.098 1.00 56.50 812 THR A N 1
ATOM 6249 C CA . THR A 1 812 ? -23.052 9.403 59.589 1.00 56.50 812 THR A CA 1
ATOM 6250 C C . THR A 1 812 ? -22.496 10.367 60.641 1.00 56.50 812 THR A C 1
ATOM 6252 O O . THR A 1 812 ? -21.651 11.195 60.316 1.00 56.50 812 THR A O 1
ATOM 6255 N N . SER A 1 813 ? -22.900 10.278 61.915 1.00 62.50 813 SER A N 1
ATOM 6256 C CA . SER A 1 813 ? -22.532 11.214 63.009 1.00 62.50 813 SER A CA 1
ATOM 6257 C C . SER A 1 813 ? -22.828 12.706 62.741 1.00 62.50 813 SER A C 1
ATOM 6259 O O . SER A 1 813 ? -22.574 13.549 63.600 1.00 62.50 813 SER A O 1
ATOM 6261 N N . LEU A 1 814 ? -23.404 13.043 61.581 1.00 68.12 814 LEU A N 1
ATOM 6262 C CA . LEU A 1 814 ? -23.837 14.388 61.226 1.00 68.12 814 LEU A CA 1
ATOM 6263 C C . LEU A 1 814 ? -25.163 14.709 61.923 1.00 68.12 814 LEU A C 1
ATOM 6265 O O . LEU A 1 814 ? -26.065 13.866 61.939 1.00 68.12 814 LEU A O 1
ATOM 6269 N N . PRO A 1 815 ? -25.321 15.923 62.477 1.00 73.94 815 PRO A N 1
ATOM 6270 C CA . PRO A 1 815 ? -26.598 16.350 63.018 1.00 73.94 815 PRO A CA 1
ATOM 6271 C C . PRO A 1 815 ? -27.618 16.534 61.892 1.00 73.94 815 PRO A C 1
ATOM 6273 O O . PRO A 1 815 ? -27.271 16.913 60.765 1.00 73.94 815 PRO A O 1
ATOM 6276 N N . LEU A 1 816 ? -28.886 16.308 62.236 1.00 80.69 816 LEU A N 1
ATOM 6277 C CA . LEU A 1 816 ? -30.009 16.631 61.369 1.00 80.69 816 LEU A CA 1
ATOM 6278 C C . LEU A 1 816 ? -30.020 18.143 61.086 1.00 80.69 816 LEU A C 1
ATOM 6280 O O . LEU A 1 816 ? -30.238 18.934 62.001 1.00 80.69 816 LEU A O 1
ATOM 6284 N N . ASP A 1 817 ? -29.806 18.538 59.830 1.00 82.75 817 ASP A N 1
ATOM 6285 C CA . ASP A 1 817 ? -29.744 19.944 59.403 1.00 82.75 817 ASP A CA 1
ATOM 6286 C C . ASP A 1 817 ? -30.431 20.109 58.041 1.00 82.75 817 ASP A C 1
ATOM 6288 O O . ASP A 1 817 ? -29.896 19.740 56.994 1.00 82.75 817 ASP A O 1
ATOM 6292 N N . LEU A 1 818 ? -31.654 20.646 58.058 1.00 80.44 818 LEU A N 1
ATOM 6293 C CA . LEU A 1 818 ? -32.483 20.772 56.857 1.00 80.44 818 LEU A CA 1
ATOM 6294 C C . LEU A 1 818 ? -31.954 21.816 55.874 1.00 80.44 818 LEU A C 1
ATOM 6296 O O . LEU A 1 818 ? -32.122 21.644 54.668 1.00 80.44 818 LEU A O 1
ATOM 6300 N N . ALA A 1 819 ? -31.313 22.874 56.374 1.00 80.44 819 ALA A N 1
ATOM 6301 C CA . ALA A 1 819 ? -30.784 23.942 55.537 1.00 80.44 819 ALA A CA 1
ATOM 6302 C C . ALA A 1 819 ? -29.548 23.456 54.775 1.00 80.44 819 ALA A C 1
ATOM 6304 O O . ALA A 1 819 ? -29.473 23.625 53.558 1.00 80.44 819 ALA A O 1
ATOM 6305 N N . LYS A 1 820 ? -28.626 22.767 55.460 1.00 81.75 820 LYS A N 1
ATOM 6306 C CA . LYS A 1 820 ? -27.458 22.156 54.806 1.00 81.75 820 LYS A CA 1
ATOM 6307 C C . LYS A 1 820 ? -27.844 21.012 53.884 1.00 81.75 820 LYS A C 1
ATOM 6309 O O . LYS A 1 820 ? -27.285 20.902 52.797 1.00 81.75 820 LYS A O 1
ATOM 6314 N N . ALA A 1 821 ? -28.818 20.191 54.275 1.00 83.25 821 ALA A N 1
ATOM 6315 C CA . ALA A 1 821 ? -29.353 19.165 53.390 1.00 83.25 821 ALA A CA 1
ATOM 6316 C C . ALA A 1 821 ? -29.892 19.778 52.090 1.00 83.25 821 ALA A C 1
ATOM 6318 O O . ALA A 1 821 ? -29.486 19.362 51.008 1.00 83.25 821 ALA A O 1
ATOM 6319 N N . ALA A 1 822 ? -30.745 20.805 52.185 1.00 83.75 822 ALA A N 1
ATOM 6320 C CA . ALA A 1 822 ? -31.300 21.482 51.016 1.00 83.75 822 ALA A CA 1
ATOM 6321 C C . ALA A 1 822 ? -30.214 22.144 50.153 1.00 83.75 822 ALA A C 1
ATOM 6323 O O . ALA A 1 822 ? -30.235 21.998 48.933 1.00 83.75 822 ALA A O 1
ATOM 6324 N N . GLN A 1 823 ? -29.241 22.813 50.778 1.00 84.94 823 GLN A N 1
ATOM 6325 C CA . GLN A 1 823 ? -28.114 23.442 50.088 1.00 84.94 823 GLN A CA 1
ATOM 6326 C C . GLN A 1 823 ? -27.289 22.424 49.290 1.00 84.94 823 GLN A C 1
ATOM 6328 O O . GLN A 1 823 ? -26.982 22.665 48.126 1.00 84.94 823 GLN A O 1
ATOM 6333 N N . ASN A 1 824 ? -26.970 21.277 49.892 1.00 82.69 824 ASN A N 1
ATOM 6334 C CA . ASN A 1 824 ? -26.158 20.246 49.249 1.00 82.69 824 ASN A CA 1
ATOM 6335 C C . ASN A 1 824 ? -26.940 19.463 48.177 1.00 82.69 824 ASN A C 1
ATOM 6337 O O . ASN A 1 824 ? -26.358 19.006 47.200 1.00 82.69 824 ASN A O 1
ATOM 6341 N N . LEU A 1 825 ? -28.261 19.321 48.313 1.00 84.50 825 LEU A N 1
ATOM 6342 C CA . LEU A 1 825 ? -29.093 18.591 47.345 1.00 84.50 825 LEU A CA 1
ATOM 6343 C C . LEU A 1 825 ? -29.518 19.450 46.144 1.00 84.50 825 LEU A C 1
ATOM 6345 O O . LEU A 1 825 ? -29.841 18.903 45.089 1.00 84.50 825 LEU A O 1
ATOM 6349 N N . ALA A 1 826 ? -29.505 20.782 46.270 1.00 83.06 826 ALA A N 1
ATOM 6350 C CA . ALA A 1 826 ? -29.961 21.696 45.221 1.00 83.06 826 ALA A CA 1
ATOM 6351 C C . ALA A 1 826 ? -29.204 21.560 43.878 1.00 83.06 826 ALA A C 1
ATOM 6353 O O . ALA A 1 826 ? -29.877 21.513 42.846 1.00 83.06 826 ALA A O 1
ATOM 6354 N N . PRO A 1 827 ? -27.861 21.426 43.831 1.00 79.12 827 PRO A N 1
ATOM 6355 C CA . PRO A 1 827 ? -27.137 21.245 42.568 1.00 79.12 827 PRO A CA 1
ATOM 6356 C C . PRO A 1 827 ? -27.519 19.954 41.833 1.00 79.12 827 PRO A C 1
ATOM 6358 O O . PRO A 1 827 ? -27.742 19.972 40.623 1.00 79.12 827 PRO A O 1
ATOM 6361 N N . GLY A 1 828 ? -27.660 18.839 42.560 1.00 75.75 828 GLY A N 1
ATOM 6362 C CA . GLY A 1 828 ? -28.116 17.570 41.985 1.00 75.75 828 GLY A CA 1
ATOM 6363 C C . GLY A 1 828 ? -29.560 17.657 41.486 1.00 75.75 828 GLY A C 1
ATOM 6364 O O . GLY A 1 828 ? -29.872 17.197 40.390 1.00 75.75 828 GLY A O 1
ATOM 6365 N N . ALA A 1 829 ? -30.430 18.334 42.239 1.00 79.75 829 ALA A N 1
ATOM 6366 C CA . ALA A 1 829 ? -31.814 18.562 41.839 1.00 79.75 829 ALA A CA 1
ATOM 6367 C C . ALA A 1 829 ? -31.937 19.433 40.571 1.00 79.75 829 ALA A C 1
ATOM 6369 O O . ALA A 1 829 ? -32.774 19.139 39.717 1.00 79.75 829 ALA A O 1
ATOM 6370 N N . LEU A 1 830 ? -31.089 20.460 40.409 1.00 78.94 830 LEU A N 1
ATOM 6371 C CA . LEU A 1 830 ? -30.990 21.264 39.178 1.00 78.94 830 LEU A CA 1
ATOM 6372 C C . LEU A 1 830 ? -30.553 20.415 37.976 1.00 78.94 830 LEU A C 1
ATOM 6374 O O . LEU A 1 830 ? -31.100 20.552 36.883 1.00 78.94 830 LEU A O 1
ATOM 6378 N N . ALA A 1 831 ? -29.623 19.484 38.194 1.00 75.12 831 ALA A N 1
ATOM 6379 C CA . ALA A 1 831 ? -29.191 18.514 37.189 1.00 75.12 831 ALA A CA 1
ATOM 6380 C C . ALA A 1 831 ? -30.224 17.399 36.919 1.00 75.12 831 ALA A C 1
ATOM 6382 O O . ALA A 1 831 ? -29.952 16.485 36.143 1.00 75.12 831 ALA A O 1
ATOM 6383 N N . SER A 1 832 ? -31.414 17.474 37.528 1.00 77.75 832 SER A N 1
ATOM 6384 C CA . SER A 1 832 ? -32.470 16.457 37.455 1.00 77.75 832 SER A CA 1
ATOM 6385 C C . SER A 1 832 ? -32.037 15.072 37.947 1.00 77.75 832 SER A C 1
ATOM 6387 O O . SER A 1 832 ? -32.590 14.068 37.505 1.00 77.75 832 SER A O 1
ATOM 6389 N N . ASP A 1 833 ? -31.087 15.005 38.884 1.00 81.50 833 ASP A N 1
ATOM 6390 C CA . ASP A 1 833 ? -30.747 13.764 39.578 1.00 81.50 833 ASP A CA 1
ATOM 6391 C C . ASP A 1 833 ? -31.912 13.345 40.483 1.00 81.50 833 ASP A C 1
ATOM 6393 O O . ASP A 1 833 ? -32.350 14.082 41.373 1.00 81.50 833 ASP A O 1
ATOM 6397 N N . SER A 1 834 ? -32.452 12.157 40.235 1.00 80.94 834 SER A N 1
ATOM 6398 C CA . SER A 1 834 ? -33.679 11.688 40.876 1.00 80.94 834 SER A CA 1
ATOM 6399 C C . SER A 1 834 ? -33.517 11.448 42.374 1.00 80.94 834 SER A C 1
ATOM 6401 O O . SER A 1 834 ? -34.470 11.638 43.133 1.00 80.94 834 SER A O 1
ATOM 6403 N N . LEU A 1 835 ? -32.318 11.054 42.813 1.00 81.19 835 LEU A N 1
ATOM 6404 C CA . LEU A 1 835 ? -32.020 10.825 44.221 1.00 81.19 835 LEU A CA 1
ATOM 6405 C C . LEU A 1 835 ? -31.893 12.163 44.966 1.00 81.19 835 LEU A C 1
ATOM 6407 O O . LEU A 1 835 ? -32.454 12.319 46.053 1.00 81.19 835 LEU A O 1
ATOM 6411 N N . ALA A 1 836 ? -31.251 13.158 44.351 1.00 83.31 836 ALA A N 1
ATOM 6412 C CA . ALA A 1 836 ? -31.182 14.518 44.873 1.00 83.31 836 ALA A CA 1
ATOM 6413 C C . ALA A 1 836 ? -32.562 15.196 44.925 1.00 83.31 836 ALA A C 1
ATOM 6415 O O . ALA A 1 836 ? -32.902 15.816 45.932 1.00 83.31 836 ALA A O 1
ATOM 6416 N N . LEU A 1 837 ? -33.395 15.030 43.889 1.00 85.94 837 LEU A N 1
ATOM 6417 C CA . LEU A 1 837 ? -34.782 15.516 43.857 1.00 85.94 837 LEU A CA 1
ATOM 6418 C C . LEU A 1 837 ? -35.637 14.891 44.969 1.00 85.94 837 LEU A C 1
ATOM 6420 O O . LEU A 1 837 ? -36.400 15.592 45.643 1.00 85.94 837 LEU A O 1
ATOM 6424 N N . MET A 1 838 ? -35.494 13.581 45.186 1.00 84.44 838 MET A N 1
ATOM 6425 C CA . MET A 1 838 ? -36.178 12.868 46.262 1.00 84.44 838 MET A CA 1
ATOM 6426 C C . MET A 1 838 ? -35.722 13.377 47.635 1.00 84.44 838 MET A C 1
ATOM 6428 O O . MET A 1 838 ? -36.559 13.775 48.449 1.00 84.44 838 MET A O 1
ATOM 6432 N N . GLY A 1 839 ? -34.407 13.438 47.872 1.00 84.12 839 GLY A N 1
ATOM 6433 C CA . GLY A 1 839 ? -33.827 13.964 49.107 1.00 84.12 839 GLY A CA 1
ATOM 6434 C C . GLY A 1 839 ? -34.265 15.402 49.389 1.00 84.12 839 GLY A C 1
ATOM 6435 O O . GLY A 1 839 ? -34.693 15.717 50.500 1.00 84.12 839 GLY A O 1
ATOM 6436 N N . LEU A 1 840 ? -34.239 16.273 48.376 1.00 86.81 840 LEU A N 1
ATOM 6437 C CA . LEU A 1 840 ? -34.664 17.663 48.516 1.00 86.81 840 LEU A CA 1
ATOM 6438 C C . LEU A 1 840 ? -36.147 17.738 48.888 1.00 86.81 840 LEU A C 1
ATOM 6440 O O . LEU A 1 840 ? -36.516 18.490 49.785 1.00 86.81 840 LEU A O 1
ATOM 6444 N N . GLY A 1 841 ? -37.006 16.903 48.301 1.00 85.00 841 GLY A N 1
ATOM 6445 C CA . GLY A 1 841 ? -38.411 16.836 48.703 1.00 85.00 841 GLY A CA 1
ATOM 6446 C C . GLY A 1 841 ? -38.625 16.379 50.159 1.00 85.00 841 GLY A C 1
ATOM 6447 O O . GLY A 1 841 ? -39.595 16.799 50.791 1.00 85.00 841 GLY A O 1
ATOM 6448 N N . LEU A 1 842 ? -37.726 15.572 50.738 1.00 82.25 842 LEU A N 1
ATOM 6449 C CA . LEU A 1 842 ? -37.795 15.188 52.157 1.00 82.25 842 LEU A CA 1
ATOM 6450 C C . LEU A 1 842 ? -37.496 16.365 53.098 1.00 82.25 842 LEU A C 1
ATOM 6452 O O . LEU A 1 842 ? -38.006 16.390 54.220 1.00 82.25 842 LEU A O 1
ATOM 6456 N N . THR A 1 843 ? -36.756 17.381 52.643 1.00 82.50 843 THR A N 1
ATOM 6457 C CA . THR A 1 843 ? -36.602 18.633 53.407 1.00 82.50 843 THR A CA 1
ATOM 6458 C C . THR A 1 843 ? -37.959 19.337 53.573 1.00 82.50 843 THR A C 1
ATOM 6460 O O . THR A 1 843 ? -38.297 19.779 54.672 1.00 82.50 843 THR A O 1
ATOM 6463 N N . TYR A 1 844 ? -38.800 19.309 52.529 1.00 79.81 844 TYR A N 1
ATOM 6464 C CA . TYR A 1 844 ? -40.152 19.877 52.543 1.00 79.81 844 TYR A CA 1
ATOM 6465 C C . TYR A 1 844 ? -41.165 19.047 53.353 1.00 79.81 844 TYR A C 1
ATOM 6467 O O . TYR A 1 844 ? -42.148 19.584 53.863 1.00 79.81 844 TYR A O 1
ATOM 6475 N N . GLN A 1 845 ? -40.921 17.742 53.550 1.00 72.12 845 GLN A N 1
ATOM 6476 C CA . GLN A 1 845 ? -41.707 16.931 54.493 1.00 72.12 845 GLN A CA 1
ATOM 6477 C C . GLN A 1 845 ? -41.608 17.490 55.909 1.00 72.12 845 GLN A C 1
ATOM 6479 O O . GLN A 1 845 ? -42.616 17.614 56.604 1.00 72.12 845 GLN A O 1
ATOM 6484 N N . LYS A 1 846 ? -40.383 17.799 56.338 1.00 66.69 846 LYS A N 1
ATOM 6485 C CA . LYS A 1 846 ? -40.131 18.294 57.690 1.00 66.69 846 LYS A CA 1
ATOM 6486 C C . LYS A 1 846 ? -40.581 19.753 57.849 1.00 66.69 846 LYS A C 1
ATOM 6488 O O . LYS A 1 846 ? -40.979 20.120 58.949 1.00 66.69 846 LYS A O 1
ATOM 6493 N N . SER A 1 847 ? -40.630 20.541 56.766 1.00 66.25 847 SER A N 1
ATOM 6494 C CA . SER A 1 847 ? -41.213 21.897 56.762 1.00 66.25 847 SER A CA 1
ATOM 6495 C C . SER A 1 847 ? -42.741 21.949 56.576 1.00 66.25 847 SER A C 1
ATOM 6497 O O . SER A 1 847 ? -43.319 23.029 56.653 1.00 66.25 847 SER A O 1
ATOM 6499 N N . LYS A 1 848 ? -43.406 20.798 56.377 1.00 74.69 848 LYS A N 1
ATOM 6500 C CA . LYS A 1 848 ? -44.860 20.648 56.137 1.00 74.69 848 LYS A CA 1
ATOM 6501 C C . LYS A 1 848 ? -45.395 21.266 54.830 1.00 74.69 848 LYS A C 1
ATOM 6503 O O . LYS A 1 848 ? -46.609 21.356 54.659 1.00 74.69 848 LYS A O 1
ATOM 6508 N N . ASP A 1 849 ? -44.537 21.618 53.876 1.00 83.38 849 ASP A N 1
ATOM 6509 C CA . ASP A 1 849 ? -44.943 22.113 52.550 1.00 83.38 849 ASP A CA 1
ATOM 6510 C C . ASP A 1 849 ? -45.163 20.940 51.575 1.00 83.38 849 ASP A C 1
ATOM 6512 O O . ASP A 1 849 ? -44.294 20.526 50.798 1.00 83.38 849 ASP A O 1
ATOM 6516 N N . LEU A 1 850 ? -46.355 20.348 51.671 1.00 82.31 850 LEU A N 1
ATOM 6517 C CA . LEU A 1 850 ? -46.742 19.173 50.889 1.00 82.31 850 LEU A CA 1
ATOM 6518 C C . LEU A 1 850 ? -46.818 19.424 49.366 1.00 82.31 850 LEU A C 1
ATOM 6520 O O . LEU A 1 850 ? -46.387 18.536 48.628 1.00 82.31 850 LEU A O 1
ATOM 6524 N N . PRO A 1 851 ? -47.301 20.578 48.854 1.00 85.44 851 PRO A N 1
ATOM 6525 C CA . PRO A 1 851 ? -47.334 20.839 47.411 1.00 85.44 851 PRO A CA 1
ATOM 6526 C C . PRO A 1 851 ? -45.953 20.856 46.744 1.00 85.44 851 PRO A C 1
ATOM 6528 O O . PRO A 1 851 ? -45.773 20.262 45.677 1.00 85.44 851 PRO A O 1
ATOM 6531 N N . ASN A 1 852 ? -44.952 21.498 47.354 1.00 82.94 852 ASN A N 1
ATOM 6532 C CA . ASN A 1 852 ? -43.605 21.528 46.774 1.00 82.94 852 ASN A CA 1
ATOM 6533 C C . ASN A 1 852 ? -42.894 20.179 46.902 1.00 82.94 852 ASN A C 1
ATOM 6535 O O . ASN A 1 852 ? -42.218 19.745 45.963 1.00 82.94 852 ASN A O 1
ATOM 6539 N N . ARG A 1 853 ? -43.137 19.453 48.000 1.00 85.44 853 ARG A N 1
ATOM 6540 C CA . ARG A 1 853 ? -42.710 18.057 48.122 1.00 85.44 853 ARG A CA 1
ATOM 6541 C C . ARG A 1 853 ? -43.269 17.196 46.990 1.00 85.44 853 ARG A C 1
ATOM 6543 O O . ARG A 1 853 ? -42.506 16.449 46.374 1.00 85.44 853 ARG A O 1
ATOM 6550 N N . TYR A 1 854 ? -44.567 17.328 46.704 1.00 87.62 854 TYR A N 1
ATOM 6551 C CA . TYR A 1 854 ? -45.228 16.582 45.637 1.00 87.62 854 TYR A CA 1
ATOM 6552 C C . TYR A 1 854 ? -44.585 16.840 44.276 1.00 87.62 854 TYR A C 1
ATOM 6554 O O . TYR A 1 854 ? -44.208 15.892 43.592 1.00 87.62 854 TYR A O 1
ATOM 6562 N N . LYS A 1 855 ? -44.350 18.108 43.924 1.00 88.56 855 LYS A N 1
ATOM 6563 C CA . LYS A 1 855 ? -43.684 18.479 42.664 1.00 88.56 855 LYS A CA 1
ATOM 6564 C C . LYS A 1 855 ? -42.299 17.843 42.513 1.00 88.56 855 LYS A C 1
ATOM 6566 O O . LYS A 1 855 ? -41.977 17.340 41.439 1.00 88.56 855 LYS A O 1
ATOM 6571 N N . LEU A 1 856 ? -41.481 17.856 43.568 1.00 87.56 856 LEU A N 1
ATOM 6572 C CA . LEU A 1 856 ? -40.120 17.308 43.526 1.00 87.56 856 LEU A CA 1
ATOM 6573 C C . LEU A 1 856 ? -40.110 15.779 43.425 1.00 87.56 856 LEU A C 1
ATOM 6575 O O . LEU A 1 856 ? -39.381 15.225 42.604 1.00 87.56 856 LEU A O 1
ATOM 6579 N N . HIS A 1 857 ? -40.955 15.095 44.200 1.00 87.75 857 HIS A N 1
ATOM 6580 C CA . HIS A 1 857 ? -41.064 13.636 44.129 1.00 87.75 857 HIS A CA 1
ATOM 6581 C C . HIS A 1 857 ? -41.691 13.171 42.810 1.00 87.75 857 HIS A C 1
ATOM 6583 O O . HIS A 1 857 ? -41.276 12.146 42.283 1.00 87.75 857 HIS A O 1
ATOM 6589 N N . LEU A 1 858 ? -42.627 13.935 42.235 1.00 89.81 858 LEU A N 1
ATOM 6590 C CA . LEU A 1 858 ? -43.186 13.661 40.911 1.00 89.81 858 LEU A CA 1
ATOM 6591 C C . LEU A 1 858 ? -42.119 13.776 39.817 1.00 89.81 858 LEU A C 1
ATOM 6593 O O . LEU A 1 858 ? -42.054 12.920 38.939 1.00 89.81 858 LEU A O 1
ATOM 6597 N N . LYS A 1 859 ? -41.243 14.788 39.884 1.00 88.19 859 LYS A N 1
ATOM 6598 C CA . LYS A 1 859 ? -40.088 14.891 38.977 1.00 88.19 859 LYS A CA 1
ATOM 6599 C C . LYS A 1 859 ? -39.152 13.687 39.122 1.00 88.19 859 LYS A C 1
ATOM 6601 O O . LYS A 1 859 ? -38.845 13.053 38.120 1.00 88.19 859 LYS A O 1
ATOM 6606 N N . ALA A 1 860 ? -38.781 13.320 40.350 1.00 85.75 860 ALA A N 1
ATOM 6607 C CA . ALA A 1 860 ? -37.946 12.143 40.605 1.00 85.75 860 ALA A CA 1
ATOM 6608 C C . ALA A 1 860 ? -38.597 10.836 40.109 1.00 85.75 860 ALA A C 1
ATOM 6610 O O . ALA A 1 860 ? -37.942 10.001 39.493 1.00 85.75 860 ALA A O 1
ATOM 6611 N N . ALA A 1 861 ? -39.903 10.666 40.330 1.00 86.00 861 ALA A N 1
ATOM 6612 C CA . ALA A 1 861 ? -40.657 9.502 39.873 1.00 86.00 861 ALA A CA 1
ATOM 6613 C C . ALA A 1 861 ? -40.719 9.417 38.339 1.00 86.00 861 ALA A C 1
ATOM 6615 O O . ALA A 1 861 ? -40.623 8.319 37.784 1.00 86.00 861 ALA A O 1
ATOM 6616 N N . ASN A 1 862 ? -40.831 10.569 37.665 1.00 84.88 862 ASN A N 1
ATOM 6617 C CA . ASN A 1 862 ? -40.902 10.681 36.209 1.00 84.88 862 ASN A CA 1
ATOM 6618 C C . ASN A 1 862 ? -39.599 10.314 35.476 1.00 84.88 862 ASN A C 1
ATOM 6620 O O . ASN A 1 862 ? -39.658 9.954 34.298 1.00 84.88 862 ASN A O 1
ATOM 6624 N N . ASN A 1 863 ? -38.453 10.369 36.153 1.00 80.62 863 ASN A N 1
ATOM 6625 C CA . ASN A 1 863 ? -37.164 9.943 35.603 1.00 80.62 863 ASN A CA 1
ATOM 6626 C C . ASN A 1 863 ? -37.013 8.408 35.562 1.00 80.62 863 ASN A C 1
ATOM 6628 O O . ASN A 1 863 ? -36.192 7.879 34.816 1.00 80.62 863 ASN A O 1
ATOM 6632 N N . GLY A 1 864 ? -37.847 7.676 36.310 1.00 68.81 864 GLY A N 1
ATOM 6633 C CA . GLY A 1 864 ? -37.990 6.219 36.212 1.00 68.81 864 GLY A CA 1
ATOM 6634 C C . GLY A 1 864 ? -36.971 5.373 36.982 1.00 68.81 864 GLY A C 1
ATOM 6635 O O . GLY A 1 864 ? -37.151 4.162 37.067 1.00 68.81 864 GLY A O 1
ATOM 6636 N N . ASP A 1 865 ? -35.943 5.977 37.568 1.00 73.75 865 ASP A N 1
ATOM 6637 C CA . ASP A 1 865 ? -34.824 5.322 38.260 1.00 73.75 865 ASP A CA 1
ATOM 6638 C C . ASP A 1 865 ? -34.949 5.318 39.798 1.00 73.75 865 ASP A C 1
ATOM 6640 O O . ASP A 1 865 ? -34.106 4.734 40.476 1.00 73.75 865 ASP A O 1
ATOM 6644 N N . GLN A 1 866 ? -36.010 5.915 40.364 1.00 82.12 866 GLN A N 1
ATOM 6645 C CA . GLN A 1 866 ? -36.258 5.963 41.816 1.00 82.12 866 GLN A CA 1
ATOM 6646 C C . GLN A 1 866 ? -37.626 5.371 42.213 1.00 82.12 866 GLN A C 1
ATOM 6648 O O . GLN A 1 866 ? -38.629 6.090 42.289 1.00 82.12 866 GLN A O 1
ATOM 6653 N N . PRO A 1 867 ? -37.694 4.061 42.528 1.00 81.88 867 PRO A N 1
ATOM 6654 C CA . PRO A 1 867 ? -38.942 3.371 42.878 1.00 81.88 867 PRO A CA 1
ATOM 6655 C C . PRO A 1 867 ? -39.611 3.879 44.164 1.00 81.88 867 PRO A C 1
ATOM 6657 O O . PRO A 1 867 ? -40.836 3.836 44.290 1.00 81.88 867 PRO A O 1
ATOM 6660 N N . LEU A 1 868 ? -38.827 4.400 45.114 1.00 81.56 868 LEU A N 1
ATOM 6661 C CA . LEU A 1 868 ? -39.344 5.012 46.342 1.00 81.56 868 LEU A CA 1
ATOM 6662 C C . LEU A 1 868 ? -40.108 6.314 46.062 1.00 81.56 868 LEU A C 1
ATOM 6664 O O . LEU A 1 868 ? -41.150 6.555 46.673 1.00 81.56 868 LEU A O 1
ATOM 6668 N N . ALA A 1 869 ? -39.638 7.126 45.110 1.00 86.44 869 ALA A N 1
ATOM 6669 C CA . ALA A 1 869 ? -40.345 8.332 44.687 1.00 86.44 869 ALA A CA 1
ATOM 6670 C C . ALA A 1 869 ? -41.679 7.976 44.015 1.00 86.44 869 ALA A C 1
ATOM 6672 O O . ALA A 1 869 ? -42.700 8.579 44.333 1.00 86.44 869 ALA A O 1
ATOM 6673 N N . GLN A 1 870 ? -41.698 6.941 43.167 1.00 90.19 870 GLN A N 1
ATOM 6674 C CA . GLN A 1 870 ? -42.924 6.427 42.541 1.00 90.19 870 GLN A CA 1
ATOM 6675 C C . GLN A 1 870 ? -43.932 5.938 43.591 1.00 90.19 870 GLN A C 1
ATOM 6677 O O . GLN A 1 870 ? -45.100 6.322 43.554 1.00 90.19 870 GLN A O 1
ATOM 6682 N N . LEU A 1 871 ? -43.482 5.153 44.576 1.00 87.81 871 LEU A N 1
ATOM 6683 C CA . LEU A 1 871 ? -44.334 4.694 45.676 1.00 87.81 871 LEU A CA 1
ATOM 6684 C C . LEU A 1 871 ? -44.929 5.872 46.463 1.00 87.81 871 LEU A C 1
ATOM 6686 O O . LEU A 1 871 ? -46.117 5.870 46.789 1.00 87.81 871 LEU A O 1
ATOM 6690 N N . TRP A 1 872 ? -44.113 6.882 46.763 1.00 88.88 872 TRP A N 1
ATOM 6691 C CA . TRP A 1 872 ? -44.566 8.042 47.519 1.00 88.88 872 TRP A CA 1
ATOM 6692 C C . TRP A 1 872 ? -45.555 8.907 46.726 1.00 88.88 872 TRP A C 1
ATOM 6694 O O . TRP A 1 872 ? -46.575 9.309 47.279 1.00 88.88 872 TRP A O 1
ATOM 6704 N N . VAL A 1 873 ? -45.306 9.151 45.435 1.00 90.69 873 VAL A N 1
ATOM 6705 C CA . VAL A 1 873 ? -46.233 9.894 44.561 1.00 90.69 873 VAL A CA 1
ATOM 6706 C C . VAL A 1 873 ? -47.572 9.167 44.468 1.00 90.69 873 VAL A C 1
ATOM 6708 O O . VAL A 1 873 ? -48.612 9.806 44.597 1.00 90.69 873 VAL A O 1
ATOM 6711 N N . GLY A 1 874 ? -47.563 7.834 44.362 1.00 91.12 874 GLY A N 1
ATOM 6712 C CA . GLY A 1 874 ? -48.789 7.037 44.414 1.00 91.12 874 GLY A CA 1
ATOM 6713 C C . GLY A 1 874 ? -49.581 7.253 45.710 1.00 91.12 874 GLY A C 1
ATOM 6714 O O . GLY A 1 874 ? -50.787 7.482 45.671 1.00 91.12 874 GLY A O 1
ATOM 6715 N N . ALA A 1 875 ? -48.900 7.279 46.862 1.00 88.69 875 ALA A N 1
ATOM 6716 C CA . ALA A 1 875 ? -49.536 7.584 48.148 1.00 88.69 875 ALA A CA 1
ATOM 6717 C C . ALA A 1 875 ? -50.042 9.029 48.242 1.00 88.69 875 ALA A C 1
ATOM 6719 O O . ALA A 1 875 ? -51.091 9.276 48.838 1.00 88.69 875 ALA A O 1
ATOM 6720 N N . ALA A 1 876 ? -49.333 9.980 47.633 1.00 88.94 876 ALA A N 1
ATOM 6721 C CA . ALA A 1 876 ? -49.757 11.369 47.586 1.00 88.94 876 ALA A CA 1
ATOM 6722 C C . ALA A 1 876 ? -51.035 11.555 46.754 1.00 88.94 876 ALA A C 1
ATOM 6724 O O . ALA A 1 876 ? -51.940 12.257 47.201 1.00 88.94 876 ALA A O 1
ATOM 6725 N N . CYS A 1 877 ? -51.147 10.875 45.610 1.00 91.62 877 CYS A N 1
ATOM 6726 C CA . CYS A 1 877 ? -52.361 10.847 44.793 1.00 91.62 877 CYS A CA 1
ATOM 6727 C C . CYS A 1 877 ? -53.519 10.102 45.482 1.00 91.62 877 CYS A C 1
ATOM 6729 O O . CYS A 1 877 ? -54.664 10.520 45.348 1.00 91.62 877 CYS A O 1
ATOM 6731 N N . GLU A 1 878 ? -53.253 9.043 46.260 1.00 90.94 878 GLU A N 1
ATOM 6732 C CA . GLU A 1 878 ? -54.291 8.329 47.029 1.00 90.94 878 GLU A CA 1
ATOM 6733 C C . GLU A 1 878 ? -54.872 9.199 48.158 1.00 90.94 878 GLU A C 1
ATOM 6735 O O . GLU A 1 878 ? -56.081 9.205 48.380 1.00 90.94 878 GLU A O 1
ATOM 6740 N N . GLN A 1 879 ? -54.011 9.906 48.896 1.00 88.81 879 GLN A N 1
ATOM 6741 C CA . GLN A 1 879 ? -54.373 10.587 50.148 1.00 88.81 879 GLN A CA 1
ATOM 6742 C C . GLN A 1 879 ? -54.566 12.103 49.998 1.00 88.81 879 GLN A C 1
ATOM 6744 O O . GLN A 1 879 ? -54.938 12.769 50.960 1.00 88.81 879 GLN A O 1
ATOM 6749 N N . GLY A 1 880 ? -54.300 12.659 48.815 1.00 87.19 880 GLY A N 1
ATOM 6750 C CA . GLY A 1 880 ? -54.375 14.098 48.561 1.00 87.19 880 GLY A CA 1
ATOM 6751 C C . GLY A 1 880 ? -53.231 14.899 49.202 1.00 87.19 880 GLY A C 1
ATOM 6752 O O . GLY A 1 880 ? -53.426 16.027 49.658 1.00 87.19 880 GLY A O 1
ATOM 6753 N N . LEU A 1 881 ? -52.024 14.329 49.288 1.00 85.19 881 LEU A N 1
ATOM 6754 C CA . LEU A 1 881 ? -50.871 14.980 49.928 1.00 85.19 881 LEU A CA 1
ATOM 6755 C C . LEU A 1 881 ? -50.172 15.929 48.948 1.00 85.19 881 LEU A C 1
ATOM 6757 O O . LEU A 1 881 ? -49.273 15.532 48.211 1.00 85.19 881 LEU A O 1
ATOM 6761 N N . GLY A 1 882 ? -50.576 17.201 48.948 1.00 84.00 882 GLY A N 1
ATOM 6762 C CA . GLY A 1 882 ? -50.001 18.221 48.057 1.00 84.00 882 GLY A CA 1
ATOM 6763 C C . GLY A 1 882 ? -50.523 18.169 46.614 1.00 84.00 882 GLY A C 1
ATOM 6764 O O . GLY A 1 882 ? -50.021 18.895 45.760 1.00 84.00 882 GLY A O 1
ATOM 6765 N N . THR A 1 883 ? -51.535 17.338 46.361 1.00 89.94 883 THR A N 1
ATOM 6766 C CA . THR A 1 883 ? -52.263 17.182 45.094 1.00 89.94 883 THR A CA 1
ATOM 6767 C C . THR A 1 883 ? -53.725 16.821 45.383 1.00 89.94 883 THR A C 1
ATOM 6769 O O . THR A 1 883 ? -54.050 16.432 46.504 1.00 89.94 883 THR A O 1
ATOM 6772 N N . ALA A 1 884 ? -54.615 16.936 44.395 1.00 88.69 884 ALA A N 1
ATOM 6773 C CA . ALA A 1 884 ? -55.966 16.385 44.493 1.00 88.69 884 ALA A CA 1
ATOM 6774 C C . ALA A 1 884 ? -55.932 14.845 44.514 1.00 88.69 884 ALA A C 1
ATOM 6776 O O . ALA A 1 884 ? -55.002 14.236 43.977 1.00 88.69 884 ALA A O 1
ATOM 6777 N N . VAL A 1 885 ? -56.946 14.229 45.130 1.00 91.38 885 VAL A N 1
ATOM 6778 C CA . VAL A 1 885 ? -57.089 12.767 45.163 1.00 91.38 885 VAL A CA 1
ATOM 6779 C C . VAL A 1 885 ? -57.358 12.245 43.749 1.00 91.38 885 VAL A C 1
ATOM 6781 O O . VAL A 1 885 ? -58.349 12.626 43.131 1.00 91.38 885 VAL A O 1
ATOM 6784 N N . ASP A 1 886 ? -56.495 11.353 43.264 1.00 93.06 886 ASP A N 1
ATOM 6785 C CA . ASP A 1 886 ? -56.606 10.689 41.962 1.00 93.06 886 ASP A CA 1
ATOM 6786 C C . ASP A 1 886 ? -56.172 9.222 42.091 1.00 93.06 886 ASP A C 1
ATOM 6788 O O . ASP A 1 886 ? -54.985 8.890 42.137 1.00 93.06 886 ASP A O 1
ATOM 6792 N N . LEU A 1 887 ? -57.161 8.328 42.164 1.00 90.56 887 LEU A N 1
ATOM 6793 C CA . LEU A 1 887 ? -56.927 6.894 42.340 1.00 90.56 887 LEU A CA 1
ATOM 6794 C C . LEU A 1 887 ? -56.358 6.223 41.078 1.00 90.56 887 LEU A C 1
ATOM 6796 O O . LEU A 1 887 ? -55.649 5.227 41.198 1.00 90.56 887 LEU A O 1
ATOM 6800 N N . ILE A 1 888 ? -56.621 6.769 39.882 1.00 92.00 888 ILE A N 1
ATOM 6801 C CA . ILE A 1 888 ? -56.091 6.236 38.614 1.00 92.00 888 ILE A CA 1
ATOM 6802 C C . ILE A 1 888 ? -54.591 6.524 38.539 1.00 92.00 888 ILE A C 1
ATOM 6804 O O . ILE A 1 888 ? -53.788 5.645 38.219 1.00 92.00 888 ILE A O 1
ATOM 6808 N N . GLU A 1 889 ? -54.207 7.756 38.867 1.00 91.38 889 GLU A N 1
ATOM 6809 C CA . GLU A 1 889 ? -52.810 8.177 38.913 1.00 91.38 889 GLU A CA 1
ATOM 6810 C C . GLU A 1 889 ? -52.048 7.461 40.044 1.00 91.38 889 GLU A C 1
ATOM 6812 O O . GLU A 1 889 ? -50.916 7.019 39.833 1.00 91.38 889 GLU A O 1
ATOM 6817 N N . ALA A 1 890 ? -52.683 7.252 41.205 1.00 91.81 890 ALA A N 1
ATOM 6818 C CA . ALA A 1 890 ? -52.116 6.467 42.303 1.00 91.81 890 ALA A CA 1
ATOM 6819 C C . ALA A 1 890 ? -51.800 5.018 41.888 1.00 91.81 890 ALA A C 1
ATOM 6821 O O . ALA A 1 890 ? -50.687 4.535 42.119 1.00 91.81 890 ALA A O 1
ATOM 6822 N N . ASP A 1 891 ? -52.746 4.342 41.227 1.00 91.94 891 ASP A N 1
ATOM 6823 C CA . ASP A 1 891 ? -52.573 2.963 40.761 1.00 91.94 891 ASP A CA 1
ATOM 6824 C C . ASP A 1 891 ? -51.482 2.851 39.694 1.00 91.94 891 ASP A C 1
ATOM 6826 O O . ASP A 1 891 ? -50.624 1.970 39.787 1.00 91.94 891 ASP A O 1
ATOM 6830 N N . LYS A 1 892 ? -51.408 3.804 38.754 1.00 93.44 892 LYS A N 1
ATOM 6831 C CA . LYS A 1 892 ? -50.309 3.882 37.778 1.00 93.44 892 LYS A CA 1
ATOM 6832 C C . LYS A 1 892 ? -48.940 3.879 38.466 1.00 93.44 892 LYS A C 1
ATOM 6834 O O . LYS A 1 892 ? -48.062 3.094 38.100 1.00 93.44 892 LYS A O 1
ATOM 6839 N N . TRP A 1 893 ? -48.743 4.739 39.466 1.00 92.88 893 TRP A N 1
ATOM 6840 C CA . TRP A 1 893 ? -47.460 4.855 40.161 1.00 92.88 893 TRP A CA 1
ATOM 6841 C C . TRP A 1 893 ? -47.126 3.629 41.016 1.00 92.88 893 TRP A C 1
ATOM 6843 O O . TRP A 1 893 ? -45.973 3.192 41.025 1.00 92.88 893 TRP A O 1
ATOM 6853 N N . TYR A 1 894 ? -48.116 3.005 41.661 1.00 92.25 894 TYR A N 1
ATOM 6854 C CA . TYR A 1 894 ? -47.910 1.735 42.364 1.00 92.25 894 TYR A CA 1
ATOM 6855 C C . TYR A 1 894 ? -47.560 0.585 41.421 1.00 92.25 894 TYR A C 1
ATOM 6857 O O . TYR A 1 894 ? -46.699 -0.234 41.755 1.00 92.25 894 TYR A O 1
ATOM 6865 N N . GLN A 1 895 ? -48.158 0.538 40.228 1.00 90.38 895 GLN A N 1
ATOM 6866 C CA . GLN A 1 895 ? -47.789 -0.427 39.195 1.00 90.38 895 GLN A CA 1
ATOM 6867 C C . GLN A 1 895 ? -46.334 -0.245 38.752 1.00 90.38 895 GLN A C 1
ATOM 6869 O O . GLN A 1 895 ? -45.586 -1.224 38.714 1.00 90.38 895 GLN A O 1
ATOM 6874 N N . LEU A 1 896 ? -45.905 0.991 38.484 1.00 89.12 896 LEU A N 1
ATOM 6875 C CA . LEU A 1 896 ? -44.520 1.291 38.108 1.00 89.12 896 LEU A CA 1
ATOM 6876 C C . LEU A 1 896 ? -43.531 0.920 39.224 1.00 89.12 896 LEU A C 1
ATOM 6878 O O . LEU A 1 896 ? -42.577 0.188 38.963 1.00 89.12 896 LEU A O 1
ATOM 6882 N N . ALA A 1 897 ? -43.822 1.284 40.477 1.00 86.44 897 ALA A N 1
ATOM 6883 C CA . ALA A 1 897 ? -42.996 0.907 41.626 1.00 86.44 897 ALA A CA 1
ATOM 6884 C C . ALA A 1 897 ? -42.915 -0.624 41.821 1.00 86.44 897 ALA A C 1
ATOM 6886 O O . ALA A 1 897 ? -41.873 -1.156 42.215 1.00 86.44 897 ALA A O 1
ATOM 6887 N N . SER A 1 898 ? -43.994 -1.356 41.508 1.00 85.06 898 SER A N 1
ATOM 6888 C CA . SER A 1 898 ? -44.029 -2.821 41.609 1.00 85.06 898 SER A CA 1
ATOM 6889 C C . SER A 1 898 ? -43.162 -3.531 40.564 1.00 85.06 898 SER A C 1
ATOM 6891 O O . SER A 1 898 ? -42.598 -4.582 40.870 1.00 85.06 898 SER A O 1
ATOM 6893 N N . ARG A 1 899 ? -42.971 -2.941 39.369 1.00 85.25 899 ARG A N 1
ATOM 6894 C CA . ARG A 1 899 ? -42.038 -3.466 38.348 1.00 85.25 899 ARG A CA 1
ATOM 6895 C C . ARG A 1 899 ? -40.601 -3.483 38.866 1.00 85.25 899 ARG A C 1
ATOM 6897 O O . ARG A 1 899 ? -39.872 -4.440 38.625 1.00 85.25 899 ARG A O 1
ATOM 6904 N N . SER A 1 900 ? -40.240 -2.476 39.656 1.00 75.56 900 SER A N 1
ATOM 6905 C CA . SER A 1 900 ? -38.940 -2.366 40.323 1.00 75.56 900 SER A CA 1
ATOM 6906 C C . SER A 1 900 ? -38.866 -3.137 41.648 1.00 75.56 900 SER A C 1
ATOM 6908 O O . SER A 1 900 ? -37.914 -2.966 42.404 1.00 75.56 900 SER A O 1
ATOM 6910 N N . LYS A 1 901 ? -39.865 -3.984 41.948 1.00 80.50 901 LYS A N 1
ATOM 6911 C CA . LYS A 1 901 ? -39.974 -4.789 43.178 1.00 80.50 901 LYS A CA 1
ATOM 6912 C C . LYS A 1 901 ? -39.926 -3.961 44.473 1.00 80.50 901 LYS A C 1
ATOM 6914 O O . LYS A 1 901 ? -39.513 -4.471 45.512 1.00 80.50 901 LYS A O 1
ATOM 6919 N N . GLN A 1 902 ? -40.383 -2.705 44.443 1.00 81.44 902 GLN A N 1
ATOM 6920 C CA . GLN A 1 902 ? -40.386 -1.842 45.625 1.00 81.44 902 GLN A CA 1
ATOM 6921 C C . GLN A 1 902 ? -41.304 -2.406 46.719 1.00 81.44 902 GLN A C 1
ATOM 6923 O O . GLN A 1 902 ? -42.495 -2.649 46.483 1.00 81.44 902 GLN A O 1
ATOM 6928 N N . ALA A 1 903 ? -40.772 -2.562 47.932 1.00 77.31 903 ALA A N 1
ATOM 6929 C CA . ALA A 1 903 ? -41.524 -3.054 49.081 1.00 77.31 903 ALA A CA 1
ATOM 6930 C C . ALA A 1 903 ? -42.759 -2.175 49.361 1.00 77.31 903 ALA A C 1
ATOM 6932 O O . ALA A 1 903 ? -42.698 -0.949 49.291 1.00 77.31 903 ALA A O 1
ATOM 6933 N N . GLY A 1 904 ? -43.900 -2.808 49.646 1.00 76.94 904 GLY A N 1
ATOM 6934 C CA . GLY A 1 904 ? -45.166 -2.124 49.945 1.00 76.94 904 GLY A CA 1
ATOM 6935 C C . GLY A 1 904 ? -46.004 -1.695 48.730 1.00 76.94 904 GLY A C 1
ATOM 6936 O O . GLY A 1 904 ? -47.208 -1.500 48.888 1.00 76.94 904 GLY A O 1
ATOM 6937 N N . SER A 1 905 ? -45.437 -1.637 47.516 1.00 84.12 905 SER A N 1
ATOM 6938 C CA . SER A 1 905 ? -46.156 -1.216 46.293 1.00 84.12 905 SER A CA 1
ATOM 6939 C C . SER A 1 905 ? -47.345 -2.122 45.939 1.00 84.12 905 SER A C 1
ATOM 6941 O O . SER A 1 905 ? -48.447 -1.638 45.694 1.00 84.12 905 SER A O 1
ATOM 6943 N N . VAL A 1 906 ? -47.165 -3.446 46.001 1.00 84.75 906 VAL A N 1
ATOM 6944 C CA . VAL A 1 906 ? -48.222 -4.435 45.710 1.00 84.75 906 VAL A CA 1
ATOM 6945 C C . VAL A 1 906 ? -49.359 -4.374 46.734 1.00 84.75 906 VAL A C 1
ATOM 6947 O O . VAL A 1 906 ? -50.528 -4.498 46.374 1.00 84.75 906 VAL A O 1
ATOM 6950 N N . ALA A 1 907 ? -49.032 -4.169 48.013 1.00 84.75 907 ALA A N 1
ATOM 6951 C CA . ALA A 1 907 ? -50.032 -4.042 49.071 1.00 84.75 907 ALA A CA 1
ATOM 6952 C C . ALA A 1 907 ? -50.827 -2.733 48.937 1.00 84.75 907 ALA A C 1
ATOM 6954 O O . ALA A 1 907 ? -52.045 -2.733 49.111 1.00 84.75 907 ALA A O 1
ATOM 6955 N N . ALA A 1 908 ? -50.151 -1.635 48.584 1.00 83.88 908 ALA A N 1
ATOM 6956 C CA . ALA A 1 908 ? -50.788 -0.350 48.320 1.00 83.88 908 ALA A CA 1
ATOM 6957 C C . ALA A 1 908 ? -51.738 -0.409 47.120 1.00 83.88 908 ALA A C 1
ATOM 6959 O O . ALA A 1 908 ? -52.873 0.048 47.219 1.00 83.88 908 ALA A O 1
ATOM 6960 N N . ARG A 1 909 ? -51.316 -1.084 46.047 1.00 89.19 909 ARG A N 1
ATOM 6961 C CA . ARG A 1 909 ? -52.139 -1.361 44.870 1.00 89.19 909 ARG A CA 1
ATOM 6962 C C . ARG A 1 909 ? -53.425 -2.110 45.234 1.00 89.19 909 ARG A C 1
ATOM 6964 O O . ARG A 1 909 ? -54.515 -1.584 45.048 1.00 89.19 909 ARG A O 1
ATOM 6971 N N . LYS A 1 910 ? -53.311 -3.281 45.873 1.00 87.31 910 LYS A N 1
ATOM 6972 C CA . LYS A 1 910 ? -54.479 -4.084 46.291 1.00 87.31 910 LYS A CA 1
ATOM 6973 C C . LYS A 1 910 ? -55.469 -3.299 47.162 1.00 87.31 910 LYS A C 1
ATOM 6975 O O . LYS A 1 910 ? -56.673 -3.517 47.073 1.00 87.31 910 LYS A O 1
ATOM 6980 N N . ARG A 1 911 ? -54.969 -2.390 48.009 1.00 90.12 911 ARG A N 1
ATOM 6981 C CA . ARG A 1 911 ? -55.802 -1.543 48.877 1.00 90.12 911 ARG A CA 1
ATOM 6982 C C . ARG A 1 911 ? -56.663 -0.559 48.080 1.00 90.12 911 ARG A C 1
ATOM 6984 O O . ARG A 1 911 ? -57.815 -0.348 48.454 1.00 90.12 911 ARG A O 1
ATOM 6991 N N . ILE A 1 912 ? -56.116 0.062 47.036 1.00 89.75 912 ILE A N 1
ATOM 6992 C CA . ILE A 1 912 ? -56.858 1.043 46.231 1.00 89.75 912 ILE A CA 1
ATOM 6993 C C . ILE A 1 912 ? -57.695 0.387 45.133 1.00 89.75 912 ILE A C 1
ATOM 6995 O O . ILE A 1 912 ? -58.754 0.914 44.810 1.00 89.75 912 ILE A O 1
ATOM 6999 N N . GLU A 1 913 ? -57.298 -0.794 44.640 1.00 86.88 913 GLU A N 1
ATOM 7000 C CA . GLU A 1 913 ? -58.068 -1.552 43.643 1.00 86.88 913 GLU A CA 1
ATOM 7001 C C . GLU A 1 913 ? -59.491 -1.863 44.140 1.00 86.88 913 GLU A C 1
ATOM 7003 O O . GLU A 1 913 ? -60.443 -1.794 43.369 1.00 86.88 913 GLU A O 1
ATOM 7008 N N . ALA A 1 914 ? -59.664 -2.102 45.446 1.00 86.12 914 ALA A N 1
ATOM 7009 C CA . ALA A 1 914 ? -60.973 -2.316 46.071 1.00 86.12 914 ALA A CA 1
ATOM 7010 C C . ALA A 1 914 ? -61.896 -1.076 46.063 1.00 86.12 914 ALA A C 1
ATOM 7012 O O . ALA A 1 914 ? -63.083 -1.194 46.360 1.00 86.12 914 ALA A O 1
ATOM 7013 N N . LYS A 1 915 ? -61.360 0.113 45.759 1.00 88.50 915 LYS A N 1
ATOM 7014 C CA . LYS A 1 915 ? -62.080 1.398 45.739 1.00 88.50 915 LYS A CA 1
ATOM 7015 C C . LYS A 1 915 ? -62.307 1.930 44.319 1.00 88.50 915 LYS A C 1
ATOM 7017 O O . LYS A 1 915 ? -62.851 3.021 44.167 1.00 88.50 915 LYS A O 1
ATOM 7022 N N . MET A 1 916 ? -61.867 1.198 43.295 1.00 89.38 916 MET A N 1
ATOM 7023 C CA . MET A 1 916 ? -61.899 1.617 41.893 1.00 89.38 916 MET A CA 1
ATOM 7024 C C . MET A 1 916 ? -62.873 0.761 41.081 1.00 89.38 916 MET A C 1
ATOM 7026 O O . MET A 1 916 ? -63.061 -0.425 41.338 1.00 89.38 916 MET A O 1
ATOM 7030 N N . THR A 1 917 ? -63.481 1.363 40.064 1.00 92.06 917 THR A N 1
ATOM 7031 C CA . THR A 1 917 ? -64.285 0.638 39.070 1.00 92.06 917 THR A CA 1
ATOM 7032 C C . THR A 1 917 ? -63.393 -0.121 38.081 1.00 92.06 917 THR A C 1
ATOM 7034 O O . THR A 1 917 ? -62.218 0.206 37.900 1.00 92.06 917 THR A O 1
ATOM 7037 N N . ALA A 1 918 ? -63.953 -1.116 37.388 1.00 85.06 918 ALA A N 1
ATOM 7038 C CA . ALA A 1 918 ? -63.226 -1.883 36.372 1.00 85.06 918 ALA A CA 1
ATOM 7039 C C . ALA A 1 918 ? -62.658 -0.998 35.242 1.00 85.06 918 ALA A C 1
ATOM 7041 O O . ALA A 1 918 ? -61.544 -1.236 34.777 1.00 85.06 918 ALA A O 1
ATOM 7042 N N . GLU A 1 919 ? -63.383 0.053 34.845 1.00 88.69 919 GLU A N 1
ATOM 7043 C CA . GLU A 1 919 ? -62.930 1.026 33.841 1.00 88.69 919 GLU A CA 1
ATOM 7044 C C . GLU A 1 919 ? -61.723 1.835 34.332 1.00 88.69 919 GLU A C 1
ATOM 7046 O O . GLU A 1 919 ? -60.735 1.983 33.612 1.00 88.69 919 GLU A O 1
ATOM 7051 N N . GLN A 1 920 ? -61.754 2.291 35.588 1.00 88.62 920 GLN A N 1
ATOM 7052 C CA . GLN A 1 920 ? -60.644 3.026 36.204 1.00 88.62 920 GLN A CA 1
ATOM 7053 C C . GLN A 1 920 ? -59.384 2.159 36.345 1.00 88.62 920 GLN A C 1
ATOM 7055 O O . GLN A 1 920 ? -58.276 2.648 36.128 1.00 88.62 920 GLN A O 1
ATOM 7060 N N . LEU A 1 921 ? -59.542 0.870 36.661 1.00 88.00 921 LEU A N 1
ATOM 7061 C CA . LEU A 1 921 ? -58.435 -0.093 36.725 1.00 88.00 921 LEU A CA 1
ATOM 7062 C C . LEU A 1 921 ? -57.806 -0.351 35.352 1.00 88.00 921 LEU A C 1
ATOM 7064 O O . LEU A 1 921 ? -56.583 -0.464 35.237 1.00 88.00 921 LEU A O 1
ATOM 7068 N N . LEU A 1 922 ? -58.630 -0.452 34.307 1.00 87.62 922 LEU A N 1
ATOM 7069 C CA . LEU A 1 922 ? -58.155 -0.634 32.937 1.00 87.62 922 LEU A CA 1
ATOM 7070 C C . LEU A 1 922 ? -57.370 0.595 32.459 1.00 87.62 922 LEU A C 1
ATOM 7072 O O . LEU A 1 922 ? -56.286 0.457 31.891 1.00 87.62 922 LEU A O 1
ATOM 7076 N N . GLU A 1 923 ? -57.887 1.793 32.730 1.00 89.94 923 GLU A N 1
ATOM 7077 C CA . GLU A 1 923 ? -57.233 3.049 32.363 1.00 89.94 923 GLU A CA 1
ATOM 7078 C C . GLU A 1 923 ? -55.899 3.239 33.104 1.00 89.94 923 GLU A C 1
ATOM 7080 O O . GLU A 1 923 ? -54.896 3.600 32.486 1.00 89.94 923 GLU A O 1
ATOM 7085 N N . ALA A 1 924 ? -55.831 2.913 34.400 1.00 87.56 924 ALA A N 1
ATOM 7086 C CA . ALA A 1 924 ? -54.579 2.961 35.157 1.00 87.56 924 ALA A CA 1
ATOM 7087 C C . ALA A 1 924 ? -53.509 2.009 34.588 1.00 87.56 924 ALA A C 1
ATOM 7089 O O . ALA A 1 924 ? -52.351 2.405 34.418 1.00 87.56 924 ALA A O 1
ATOM 7090 N N . ARG A 1 925 ? -53.894 0.774 34.221 1.00 87.62 925 ARG A N 1
ATOM 7091 C CA . ARG A 1 925 ? -53.002 -0.189 33.540 1.00 87.62 925 ARG A CA 1
ATOM 7092 C C . ARG A 1 925 ? -52.510 0.344 32.200 1.00 87.62 925 ARG A C 1
ATOM 7094 O O . ARG A 1 925 ? -51.304 0.340 31.960 1.00 87.62 925 ARG A O 1
ATOM 7101 N N . ARG A 1 926 ? -53.412 0.877 31.369 1.00 90.25 926 ARG A N 1
ATOM 7102 C CA . ARG A 1 926 ? -53.054 1.476 30.075 1.00 90.25 926 ARG A CA 1
ATOM 7103 C C . ARG A 1 926 ? -52.027 2.598 30.250 1.00 90.25 926 ARG A C 1
ATOM 7105 O O . ARG A 1 926 ? -51.029 2.627 29.533 1.00 90.25 926 ARG A O 1
ATOM 7112 N N . ARG A 1 927 ? -52.225 3.496 31.223 1.00 90.06 927 ARG A N 1
ATOM 7113 C CA . ARG A 1 927 ? -51.272 4.583 31.513 1.00 90.06 927 ARG A CA 1
ATOM 7114 C C . ARG A 1 927 ? -49.917 4.064 31.992 1.00 90.06 927 ARG A C 1
ATOM 7116 O O . ARG A 1 927 ? -48.896 4.631 31.617 1.00 90.06 927 ARG A O 1
ATOM 7123 N N . ALA A 1 928 ? -49.886 2.997 32.790 1.00 86.56 928 ALA A N 1
ATOM 7124 C CA . ALA A 1 928 ? -48.641 2.390 33.265 1.00 86.56 928 ALA A CA 1
ATOM 7125 C C . ALA A 1 928 ? -47.887 1.628 32.157 1.00 86.56 928 ALA A C 1
ATOM 7127 O O . ALA A 1 928 ? -46.656 1.574 32.160 1.00 86.56 928 ALA A O 1
ATOM 7128 N N . GLU A 1 929 ? -48.593 1.009 31.212 1.00 86.12 929 GLU A N 1
ATOM 7129 C CA . GLU A 1 929 ? -48.014 0.357 30.027 1.00 86.12 929 GLU A CA 1
ATOM 7130 C C . GLU A 1 929 ? -47.471 1.372 29.016 1.00 86.12 929 GLU A C 1
ATOM 7132 O O . GLU A 1 929 ? -46.377 1.183 28.491 1.00 86.12 929 GLU A O 1
ATOM 7137 N N . ALA A 1 930 ? -48.185 2.477 28.797 1.00 84.19 930 ALA A N 1
ATOM 7138 C CA . ALA A 1 930 ? -47.762 3.548 27.893 1.00 84.19 930 ALA A CA 1
ATOM 7139 C C . ALA A 1 930 ? -46.648 4.446 28.468 1.00 84.19 930 ALA A C 1
ATOM 7141 O O . ALA A 1 930 ? -46.076 5.265 27.745 1.00 84.19 930 ALA A O 1
ATOM 7142 N N . TYR A 1 931 ? -46.345 4.323 29.763 1.00 83.25 931 TYR A N 1
ATOM 7143 C CA . TYR A 1 931 ? -45.388 5.181 30.450 1.00 83.25 931 TYR A CA 1
ATOM 7144 C C . TYR A 1 931 ? -43.950 4.964 29.952 1.00 83.25 931 TYR A C 1
ATOM 7146 O O . TYR A 1 931 ? -43.407 3.859 30.020 1.00 83.25 931 TYR A O 1
ATOM 7154 N N . LYS A 1 932 ? -43.313 6.055 29.512 1.00 79.50 932 LYS A N 1
ATOM 7155 C CA . LYS A 1 932 ? -41.886 6.126 29.175 1.00 79.50 932 LYS A CA 1
ATOM 7156 C C . LYS A 1 932 ? -41.203 7.134 30.108 1.00 79.50 932 LYS A C 1
ATOM 7158 O O . LYS A 1 932 ? -41.704 8.254 30.213 1.00 79.50 932 LYS A O 1
ATOM 7163 N N . PRO A 1 933 ? -40.089 6.775 30.769 1.00 76.00 933 PRO A N 1
ATOM 7164 C CA . PRO A 1 933 ? -39.383 7.700 31.648 1.00 76.00 933 PRO A CA 1
ATOM 7165 C C . PRO A 1 933 ? -38.799 8.877 30.860 1.00 76.00 933 PRO A C 1
ATOM 7167 O O . PRO A 1 933 ? -38.310 8.708 29.739 1.00 76.00 933 PRO A O 1
ATOM 7170 N N . LEU A 1 934 ? -38.833 10.068 31.455 1.00 65.56 934 LEU A N 1
ATOM 7171 C CA . LEU A 1 934 ? -38.197 11.258 30.897 1.00 65.56 934 LEU A CA 1
ATOM 7172 C C . LEU A 1 934 ? -36.682 11.134 31.110 1.00 65.56 934 LEU A C 1
ATOM 7174 O O . LEU A 1 934 ? -36.198 11.266 32.230 1.00 65.56 934 LEU A O 1
ATOM 7178 N N . LYS A 1 935 ? -35.912 10.861 30.049 1.00 53.44 935 LYS A N 1
ATOM 7179 C CA . LYS A 1 935 ? -34.452 11.045 30.104 1.00 53.44 935 LYS A CA 1
ATOM 7180 C C . LYS A 1 935 ? -34.153 12.549 30.097 1.00 53.44 935 LYS A C 1
ATOM 7182 O O . LYS A 1 935 ? -34.721 13.276 29.288 1.00 53.44 935 LYS A O 1
ATOM 7187 N N . ALA A 1 936 ? -33.297 12.961 31.033 1.00 43.41 936 ALA A N 1
ATOM 7188 C CA . ALA A 1 936 ? -32.981 14.328 31.453 1.00 43.41 936 ALA A CA 1
ATOM 7189 C C . ALA A 1 936 ? -33.176 15.441 30.399 1.00 43.41 936 ALA A C 1
ATOM 7191 O O . ALA A 1 936 ? -32.496 15.474 29.375 1.00 43.41 936 ALA A O 1
ATOM 7192 N N . ILE A 1 937 ? -34.041 16.408 30.725 1.00 37.38 937 ILE A N 1
ATOM 7193 C CA . ILE A 1 937 ? -34.065 17.761 30.149 1.00 37.38 937 ILE A CA 1
ATOM 7194 C C . ILE A 1 937 ? -33.742 18.722 31.311 1.00 37.38 937 ILE A C 1
ATOM 7196 O O . ILE A 1 937 ? -34.328 18.547 32.382 1.00 37.38 937 ILE A O 1
ATOM 7200 N N . PRO A 1 938 ? -32.844 19.715 31.161 1.00 33.31 938 PRO A N 1
ATOM 7201 C CA . PRO A 1 938 ? -32.539 20.660 32.237 1.00 33.31 938 PRO A CA 1
ATOM 7202 C C . PRO A 1 938 ? -33.787 21.474 32.603 1.00 33.31 938 PRO A C 1
ATOM 7204 O O . PRO A 1 938 ? -34.431 22.034 31.717 1.00 33.31 938 PRO A O 1
ATOM 7207 N N . ALA A 1 939 ? -34.130 21.556 33.891 1.00 35.00 939 ALA A N 1
ATOM 7208 C CA . ALA A 1 939 ? -35.253 22.361 34.370 1.00 35.00 939 ALA A CA 1
ATOM 7209 C C . ALA A 1 939 ? -34.766 23.604 35.130 1.00 35.00 939 ALA A C 1
ATOM 7211 O O . ALA A 1 939 ? -33.861 23.523 35.959 1.00 35.00 939 ALA A O 1
ATOM 7212 N N . GLU A 1 940 ? -35.417 24.736 34.852 1.00 35.78 940 GLU A N 1
ATOM 7213 C CA . GLU A 1 940 ? -35.209 26.045 35.478 1.00 35.78 940 GLU A CA 1
ATOM 7214 C C . GLU A 1 940 ? -35.289 26.019 37.015 1.00 35.78 940 GLU A C 1
ATOM 7216 O O . GLU A 1 940 ? -35.977 25.195 37.628 1.00 35.78 940 GLU A O 1
ATOM 7221 N N . ALA A 1 941 ? -34.556 26.959 37.617 1.00 34.31 941 ALA A N 1
ATOM 7222 C CA . ALA A 1 941 ? -34.207 27.018 39.029 1.00 34.31 941 ALA A CA 1
ATOM 7223 C C . ALA A 1 941 ? -35.412 26.965 39.984 1.00 34.31 941 ALA A C 1
ATOM 7225 O O . ALA A 1 941 ? -36.243 27.871 40.024 1.00 34.31 941 ALA A O 1
ATOM 7226 N N . ALA A 1 942 ? -35.454 25.927 40.822 1.00 37.91 942 ALA A N 1
ATOM 7227 C CA . ALA A 1 942 ? -36.297 25.902 42.011 1.00 37.91 942 ALA A CA 1
ATOM 7228 C C . ALA A 1 942 ? -35.580 26.637 43.156 1.00 37.91 942 ALA A C 1
ATOM 7230 O O . ALA A 1 942 ? -34.446 26.306 43.501 1.00 37.91 942 ALA A O 1
ATOM 7231 N N . THR A 1 943 ? -36.234 27.637 43.742 1.00 38.41 943 THR A N 1
ATOM 7232 C CA . THR A 1 943 ? -35.728 28.380 44.900 1.00 38.41 943 THR A CA 1
ATOM 7233 C C . THR A 1 943 ? -35.853 27.554 46.192 1.00 38.41 943 THR A C 1
ATOM 7235 O O . THR A 1 943 ? -36.891 26.923 46.417 1.00 38.41 943 THR A O 1
ATOM 7238 N N . PRO A 1 944 ? -34.821 27.540 47.060 1.00 37.22 944 PRO A N 1
ATOM 7239 C CA . PRO A 1 944 ? -34.873 26.849 48.348 1.00 37.22 944 PRO A CA 1
ATOM 7240 C C . PRO A 1 944 ? -35.912 27.494 49.286 1.00 37.22 944 PRO A C 1
ATOM 7242 O O . PRO A 1 944 ? -36.203 28.686 49.152 1.00 37.22 944 PRO A O 1
ATOM 7245 N N . PRO A 1 945 ? -36.480 26.740 50.248 1.00 36.44 945 PRO A N 1
ATOM 7246 C CA . PRO A 1 945 ? -37.448 27.291 51.186 1.00 36.44 945 PRO A CA 1
ATOM 7247 C C . PRO A 1 945 ? -36.774 28.304 52.119 1.00 36.44 945 PRO A C 1
ATOM 7249 O O . PRO A 1 945 ? -35.702 28.050 52.669 1.00 36.44 945 PRO A O 1
ATOM 7252 N N . THR A 1 946 ? -37.421 29.450 52.324 1.00 36.41 946 THR A N 1
ATOM 7253 C CA . THR A 1 946 ? -37.017 30.442 53.323 1.00 36.41 946 THR A CA 1
ATOM 7254 C C . THR A 1 946 ? -37.172 29.847 54.727 1.00 36.41 946 THR A C 1
ATOM 7256 O O . THR A 1 946 ? -38.214 29.251 55.015 1.00 36.41 946 THR A O 1
ATOM 7259 N N . PRO A 1 947 ? -36.181 29.998 55.624 1.00 32.50 947 PRO A N 1
ATOM 7260 C CA . PRO A 1 947 ? -36.310 29.527 56.996 1.00 32.50 947 PRO A CA 1
ATOM 7261 C C . PRO A 1 947 ? -37.456 30.275 57.688 1.00 32.50 947 PRO A C 1
ATOM 7263 O O . PRO A 1 947 ? -37.456 31.506 57.757 1.00 32.50 947 PRO A O 1
ATOM 7266 N N . ALA A 1 948 ? -38.445 29.531 58.184 1.00 32.72 948 ALA A N 1
ATOM 7267 C CA . ALA A 1 948 ? -39.407 30.073 59.132 1.00 32.72 948 ALA A CA 1
ATOM 7268 C C . ALA A 1 948 ? -38.652 30.454 60.417 1.00 32.72 948 ALA A C 1
ATOM 7270 O O . ALA A 1 948 ? -37.828 29.670 60.892 1.00 32.72 948 ALA A O 1
ATOM 7271 N N . LYS A 1 949 ? -38.896 31.673 60.911 1.00 32.78 949 LYS A N 1
ATOM 7272 C CA . LYS A 1 949 ? -38.384 32.162 62.198 1.00 32.78 949 LYS A CA 1
ATOM 7273 C C . LYS A 1 949 ? -38.850 31.300 63.362 1.00 32.78 949 LYS A C 1
ATOM 7275 O O . LYS A 1 949 ? -40.020 30.856 63.315 1.00 32.78 949 LYS A O 1
#

Radius of gyration: 44.63 Å; Cα contacts (8 Å, |Δi|>4): 1350; chains: 1; bounding box: 102×58×148 Å